Protein AF-0000000077860033 (afdb_homodimer)

Solvent-accessible surface area (backbone atoms only — not comparable to full-atom values): 51022 Å² total; per-residue (Å²): 108,69,67,55,47,51,71,69,49,59,72,36,73,62,68,67,74,73,58,79,69,73,60,78,76,57,51,68,68,57,46,53,52,24,40,52,47,18,34,73,69,53,20,65,61,52,67,26,78,45,65,67,68,66,52,51,89,67,77,62,84,74,38,56,36,45,43,45,37,40,56,62,24,42,74,81,34,80,80,60,52,65,68,54,55,43,50,42,49,54,49,40,53,51,45,48,55,51,49,74,58,40,64,85,57,65,52,70,57,52,47,44,31,50,37,50,40,32,38,44,48,66,52,24,69,46,66,35,51,51,73,52,30,44,60,51,29,50,54,45,49,57,31,43,58,72,64,39,69,68,69,78,44,63,61,86,77,58,81,78,46,76,74,46,43,49,52,40,43,37,51,40,42,30,51,35,28,28,50,50,34,14,62,76,65,71,43,87,76,86,70,62,62,75,62,58,61,41,48,62,52,44,69,74,35,86,83,48,48,73,67,53,52,50,50,43,49,49,43,51,50,52,50,51,46,53,54,47,68,70,33,57,73,55,31,48,67,53,64,93,72,51,70,70,58,53,51,49,46,63,76,44,40,82,71,70,74,64,58,90,80,55,63,64,62,48,53,49,44,48,47,49,38,51,49,41,57,56,20,45,76,61,33,86,85,37,62,68,48,50,52,48,42,46,51,43,24,50,51,46,49,55,55,55,70,66,49,50,66,78,59,54,70,62,49,54,49,62,56,54,54,51,48,44,52,27,47,47,50,42,30,73,75,40,66,78,46,65,64,55,58,53,49,35,50,51,26,47,69,66,23,88,44,83,30,30,64,40,27,49,44,28,51,48,50,52,51,48,35,50,51,47,51,50,50,52,48,49,52,48,49,49,50,50,45,46,50,51,49,53,52,49,62,66,60,59,68,73,69,78,77,66,84,72,80,73,74,82,80,83,91,81,83,79,84,79,80,76,82,79,77,86,84,75,80,76,71,75,80,79,77,83,71,84,73,80,85,79,83,76,84,83,85,136,108,68,66,56,47,52,70,70,53,57,69,36,73,63,67,66,74,72,58,77,66,76,58,77,78,57,50,69,68,57,46,53,52,23,38,54,47,19,32,72,70,52,22,65,61,52,67,25,77,46,66,67,68,65,54,48,90,68,78,61,82,74,38,56,38,45,44,48,36,40,54,62,23,44,75,80,35,80,82,60,53,65,67,55,54,42,50,41,50,52,48,40,53,52,45,48,54,51,52,72,59,39,64,84,58,66,52,70,59,52,48,44,30,50,37,50,40,31,36,45,50,65,51,24,69,47,66,36,52,52,75,50,30,44,60,51,29,51,55,46,49,55,30,42,60,72,64,40,69,68,68,78,44,62,59,85,76,59,82,78,45,76,74,46,45,49,52,40,41,37,50,40,42,29,51,38,28,28,52,48,35,13,62,74,64,71,42,86,75,88,74,62,62,77,61,57,61,41,47,63,54,44,68,74,34,87,83,48,48,73,66,53,51,51,51,43,50,50,42,51,50,53,50,52,46,53,54,48,67,68,34,56,71,56,30,48,67,53,65,95,71,52,69,71,59,52,51,48,48,62,78,45,41,83,72,70,75,63,54,92,80,54,62,64,61,48,52,50,44,47,48,49,39,54,50,40,56,55,20,44,75,62,33,87,84,36,61,68,49,50,52,49,40,46,52,44,25,49,52,45,50,55,54,55,71,68,49,50,65,79,58,54,69,63,50,52,50,62,55,54,52,49,48,44,53,27,49,48,50,40,29,72,72,40,66,77,46,66,63,56,58,53,49,34,51,52,25,47,69,65,26,87,43,82,30,30,64,41,27,49,44,28,51,49,50,52,53,49,36,50,51,47,51,50,50,50,48,50,51,48,49,49,51,48,48,45,51,49,47,55,53,47,61,66,57,58,73,73,67,81,82,70,87,78,81,86,82,87,80,78,85,68,82,76,81,81,77,79,78,78,76,84,82,75,77,76,72,74,77,80,78,83,73,85,73,80,85,79,82,75,84,82,83,138

Organism: Aspergillus terreus (NCBI:txid33178)

Nearest PDB structures (foldseek):
  6w2v-assembly1_A  TM=2.227E-01  e=4.916E+00  synthetic construct
  7mno-assembly1_A  TM=2.311E-01  e=6.739E+00  Homo sapiens
  3nmx-assembly2_B  TM=3.155E-01  e=2.046E+00  Homo sapiens
  3nmx-assembly3_C  TM=3.011E-01  e=2.800E+00  Homo sapiens
  6w2v-assembly1_A  TM=2.460E-01  e=4.481E+00  synthetic construct

Sequence (888 aa):
MHELQADIFREPDYVPVETPYVGGVLDPKLDSKLMQIFVGHFGPWVSIYFPSDVYNDTKQSQSLLHSTACLLASRYMPGVASPVVQAMYLQIRQELMHSLWGPLPLKFEVLQAIALLCLWPTHSVQNGPPMDSWLLSGIALDHALMSFDFLKNAPYERVVDNDMVSQLRLWNALCLARVQSSVAHARPFHIPQRYLDHCPRLLEHPAATFEDGKVVAEIQLYLITLRLQRNYQRMRVSDIEYEELERWKVDWAHLLNGEENSTIELNLWFCQILLHRTAMKFQFETERLGLEVIQLSRLIVSKVLQARLSTALGFIDHVYVILGYAALNLCDANTLDPLIEDIQMYLLRLSPNERHITYRYSCMIADFKQRCAESQLAFGDAQARKVDAEQMQLVQPLVNAMGEGCPPWSQIIPDFMAQSYPDGMFDGIAVADESPAVYRSATMMHELQADIFREPDYVPVETPYVGGVLDPKLDSKLMQIFVGHFGPWVSIYFPSDVYNDTKQSQSLLHSTACLLASRYMPGVASPVVQAMYLQIRQELMHSLWGPLPLKFEVLQAIALLCLWPTHSVQNGPPMDSWLLSGIALDHALMSFDFLKNAPYERVVDNDMVSQLRLWNALCLARVQSSVAHARPFHIPQRYLDHCPRLLEHPAATFEDGKVVAEIQLYLITLRLQRNYQRMRVSDIEYEELERWKVDWAHLLNGEENSTIELNLWFCQILLHRTAMKFQFETERLGLEVIQLSRLIVSKVLQARLSTALGFIDHVYVILGYAALNLCDANTLDPLIEDIQMYLLRLSPNERHITYRYSCMIADFKQRCAESQLAFGDAQARKVDAEQMQLVQPLVNAMGEGCPPWSQIIPDFMAQSYPDGMFDGIAVADESPAVYRSATM

Radius of gyration: 32.84 Å; Cα contacts (8 Å, |Δi|>4): 883; chains: 2; bounding box: 128×94×77 Å

Secondary structure (DSSP, 8-state):
-HHHHHHHS---------------SS-HHHHHHHHHHHHHHTGGGGT--SGGGTS-SS-----HHHHHHHHHHGGG-TTS-HHHHHHHHHHHHHHHHHHHTSSSSPPHHHHHHHHHHHHS---TT-SSPPP-HHHHHHHHHHHHHHH-GGGGS-GGGS---HHHHHHHHHHHHHHHHHHHHHHHHT------HHHHTTGGGGGGSTT--HHHHHHHHHHHHHHHHHHHHH-HHHHHH--S--HHHHHHHHHTHHHHSS-TT--HHHHHHHHHHHHHHHHHTT-S--HHHHHHHHHHHHHHHHHHHTS-HHHHTTS-THHHHHHHHHHHHHHHH-TT-HHHHHHHHHHHHH-SSTTSHHHHHHHHHHHHHHHHHHHHHHHHHHHHHHHHHHHHHHHGGGT-----------------------SGGGTT----------------/-HHHHHHHS-------------TTSS-HHHHHHHHHHHHHHTGGGGT--SGGGTS-SS--TT-HHHHHHHHHHGGG-TTS-HHHHHHHHHHHHHHHHHHHTSSSSPPHHHHHHHHHHHHS---TT-SS----HHHHHHHHHHHHHHH-GGGGS-GGGS---HHHHHHHHHHHHHHHHHHHHHHHHT------HHHHTTGGGGGGSTT--HHHHHHHHHHHHHHHHHHHHH-HHHHHH--S--HHHHHHHHHTHHHHSS-TT--HHHHHHHHHHHHHHHHHTT-S--HHHHHHHHHHHHHHHHHHHTS-HHHHTTS-THHHHHHHHHHHHHHHH-TT-HHHHHHHHHHHHH-SSTTSHHHHHHHHHHHHHHHHHHHHHHHHHHHHHHHHHHHHHHHGGGT-----------------------SGGGTT----------------

Structure (mmCIF, N/CA/C/O backbone):
data_AF-0000000077860033-model_v1
#
loop_
_entity.id
_entity.type
_entity.pdbx_description
1 polymer 'C6 zinc finger domain protein'
#
loop_
_atom_site.group_PDB
_atom_site.id
_atom_site.type_symbol
_atom_site.label_atom_id
_atom_site.label_alt_id
_atom_site.label_comp_id
_atom_site.label_asym_id
_atom_site.label_entity_id
_atom_site.label_seq_id
_atom_site.pdbx_PDB_ins_code
_atom_site.Cartn_x
_atom_site.Cartn_y
_atom_site.Cartn_z
_atom_site.occupancy
_atom_site.B_iso_or_equiv
_atom_site.auth_seq_id
_atom_site.auth_comp_id
_atom_site.auth_asym_id
_atom_site.auth_atom_id
_atom_site.pdbx_PDB_model_num
ATOM 1 N N . MET A 1 1 ? -12.164 -20.156 -7.949 1 76.88 1 MET A N 1
ATOM 2 C CA . MET A 1 1 ? -11.047 -20.703 -7.184 1 76.88 1 MET A CA 1
ATOM 3 C C . MET A 1 1 ? -11.062 -20.172 -5.754 1 76.88 1 MET A C 1
ATOM 5 O O . MET A 1 1 ? -10.867 -20.938 -4.805 1 76.88 1 MET A O 1
ATOM 9 N N . HIS A 1 2 ? -11.273 -18.922 -5.559 1 72.44 2 HIS A N 1
ATOM 10 C CA . HIS A 1 2 ? -11.297 -18.328 -4.223 1 72.44 2 HIS A CA 1
ATOM 11 C C . HIS A 1 2 ? -12.43 -18.922 -3.385 1 72.44 2 HIS A C 1
ATOM 13 O O . HIS A 1 2 ? -12.242 -19.203 -2.201 1 72.44 2 HIS A O 1
ATOM 19 N N . GLU A 1 3 ? -13.508 -19.016 -4.023 1 72.81 3 GLU A N 1
ATOM 20 C CA . GLU A 1 3 ? -14.648 -19.609 -3.332 1 72.81 3 GLU A CA 1
ATOM 21 C C . GLU A 1 3 ? -14.352 -21.047 -2.898 1 72.81 3 GLU A C 1
ATOM 23 O O . GLU A 1 3 ? -14.695 -21.438 -1.786 1 72.81 3 GLU A O 1
ATOM 28 N N . LEU A 1 4 ? -13.734 -21.781 -3.779 1 75.19 4 LEU A N 1
ATOM 29 C CA . LEU A 1 4 ? -13.375 -23.172 -3.475 1 75.19 4 LEU A CA 1
ATOM 30 C C . LEU A 1 4 ? -12.398 -23.234 -2.305 1 75.19 4 LEU A C 1
ATOM 32 O O . LEU A 1 4 ? -12.547 -24.078 -1.414 1 75.19 4 LEU A O 1
ATOM 36 N N . GLN A 1 5 ? -11.477 -22.391 -2.293 1 75.88 5 GLN A N 1
ATOM 37 C CA . GLN A 1 5 ? -10.484 -22.359 -1.228 1 75.88 5 GLN A CA 1
ATOM 38 C C . GLN A 1 5 ? -11.125 -22.031 0.117 1 75.88 5 GLN A C 1
ATOM 40 O O . GLN A 1 5 ? -10.773 -22.625 1.139 1 75.88 5 GLN A O 1
ATOM 45 N N . ALA A 1 6 ? -11.992 -21.109 0.07 1 71.88 6 ALA A N 1
ATOM 46 C CA . ALA A 1 6 ? -12.68 -20.703 1.296 1 71.88 6 ALA A CA 1
ATOM 47 C C . ALA A 1 6 ? -13.539 -21.828 1.848 1 71.88 6 ALA A C 1
ATOM 49 O O . ALA A 1 6 ? -13.633 -22.016 3.064 1 71.88 6 ALA A O 1
ATOM 50 N N . ASP A 1 7 ? -14.156 -22.609 0.986 1 74.12 7 ASP A N 1
ATOM 51 C CA . ASP A 1 7 ? -15.062 -23.688 1.373 1 74.12 7 ASP A CA 1
ATOM 52 C C . ASP A 1 7 ? -14.289 -24.859 1.97 1 74.12 7 ASP A C 1
ATOM 54 O O . ASP A 1 7 ? -14.742 -25.484 2.926 1 74.12 7 ASP A O 1
ATOM 58 N N . ILE A 1 8 ? -13.195 -25.094 1.417 1 75.19 8 ILE A N 1
ATOM 59 C CA . ILE A 1 8 ? -12.461 -26.297 1.772 1 75.19 8 ILE A CA 1
ATOM 60 C C . ILE A 1 8 ? -11.562 -26.031 2.979 1 75.19 8 ILE A C 1
ATOM 62 O O . ILE A 1 8 ? -11.461 -26.859 3.887 1 75.19 8 ILE A O 1
ATOM 66 N N . PHE A 1 9 ? -10.883 -24.922 2.904 1 70.75 9 PHE A N 1
ATOM 67 C CA . PHE A 1 9 ? -9.867 -24.688 3.922 1 70.75 9 PHE A CA 1
ATOM 68 C C . PHE A 1 9 ? -10.289 -23.578 4.863 1 70.75 9 PHE A C 1
ATOM 70 O O . PHE A 1 9 ? -10.398 -22.422 4.453 1 70.75 9 PHE A O 1
ATOM 77 N N . ARG A 1 10 ? -11.391 -23.859 5.637 1 58.31 10 ARG A N 1
ATOM 78 C CA . ARG A 1 10 ? -11.875 -22.828 6.559 1 58.31 10 ARG A CA 1
ATOM 79 C C . ARG A 1 10 ? -10.727 -21.984 7.09 1 58.31 10 ARG A C 1
ATOM 81 O O . ARG A 1 10 ? -9.609 -22.484 7.266 1 58.31 10 ARG A O 1
ATOM 88 N N . GLU A 1 11 ? -10.805 -20.75 6.906 1 56.06 11 GLU A N 1
ATOM 89 C CA . GLU A 1 11 ? -9.805 -19.859 7.48 1 56.06 11 GLU A CA 1
ATOM 90 C C . GLU A 1 11 ? -9.492 -20.25 8.922 1 56.06 11 GLU A C 1
ATOM 92 O O . GLU A 1 11 ? -10.398 -20.516 9.711 1 56.06 11 GLU A O 1
ATOM 97 N N . PRO A 1 12 ? -8.258 -20.812 9.094 1 50.41 12 PRO A N 1
ATOM 98 C CA . PRO A 1 12 ? -8.008 -21.125 10.5 1 50.41 12 PRO A CA 1
ATOM 99 C C . PRO A 1 12 ? -8.492 -20.031 11.445 1 50.41 12 PRO A C 1
ATOM 101 O O . PRO A 1 12 ? -8.555 -18.859 11.062 1 50.41 12 PRO A O 1
ATOM 104 N N . ASP A 1 13 ? -9.242 -20.469 12.414 1 47.28 13 ASP A N 1
ATOM 105 C CA . ASP A 1 13 ? -9.648 -19.562 13.484 1 47.28 13 ASP A CA 1
ATOM 106 C C . ASP A 1 13 ? -8.492 -18.641 13.898 1 47.28 13 ASP A C 1
ATOM 108 O O . ASP A 1 13 ? -7.438 -19.125 14.312 1 47.28 13 ASP A O 1
ATOM 112 N N . TYR A 1 14 ? -8.273 -17.734 13.086 1 48.03 14 TYR A N 1
ATOM 113 C CA . TYR A 1 14 ? -7.316 -16.75 13.578 1 48.03 14 TYR A CA 1
ATOM 114 C C . TYR A 1 14 ? -7.469 -16.531 15.078 1 48.03 14 TYR A C 1
ATOM 116 O O . TYR A 1 14 ? -8.539 -16.141 15.547 1 48.03 14 TYR A O 1
ATOM 124 N N . VAL A 1 15 ? -6.777 -17.359 15.828 1 45.28 15 VAL A N 1
ATOM 125 C CA . VAL A 1 15 ? -6.805 -17.016 17.25 1 45.28 15 VAL A CA 1
ATOM 126 C C . VAL A 1 15 ? -6.172 -15.648 17.469 1 45.28 15 VAL A C 1
ATOM 128 O O . VAL A 1 15 ? -4.977 -15.469 17.234 1 45.28 15 VAL A O 1
ATOM 131 N N . PRO A 1 16 ? -6.984 -14.742 17.484 1 45.94 16 PRO A N 1
ATOM 132 C CA . PRO A 1 16 ? -6.398 -13.43 17.797 1 45.94 16 PRO A CA 1
ATOM 133 C C . PRO A 1 16 ? -5.414 -13.484 18.953 1 45.94 16 PRO A C 1
ATOM 135 O O . PRO A 1 16 ? -5.664 -14.172 19.953 1 45.94 16 PRO A O 1
ATOM 138 N N . VAL A 1 17 ? -4.152 -13.484 18.656 1 41.75 17 VAL A N 1
ATOM 139 C CA . VAL A 1 17 ? -3.283 -13.336 19.812 1 41.75 17 VAL A CA 1
ATOM 140 C C . VAL A 1 17 ? -3.912 -12.359 20.812 1 41.75 17 VAL A C 1
ATOM 142 O O . VAL A 1 17 ? -4.227 -11.219 20.453 1 41.75 17 VAL A O 1
ATOM 145 N N . GLU A 1 18 ? -4.609 -12.914 21.703 1 40.88 18 GLU A N 1
ATOM 146 C CA . GLU A 1 18 ? -5.168 -12.07 22.75 1 40.88 18 GLU A CA 1
ATOM 147 C C . GLU A 1 18 ? -4.168 -11.016 23.203 1 40.88 18 GLU A C 1
ATOM 149 O O . GLU A 1 18 ? -3.066 -11.344 23.656 1 40.88 18 GLU A O 1
ATOM 154 N N . THR A 1 19 ? -3.977 -10.078 22.453 1 42.31 19 THR A N 1
ATOM 155 C CA . THR A 1 19 ? -3.217 -9.008 23.094 1 42.31 19 THR A CA 1
ATOM 156 C C . THR A 1 19 ? -3.65 -8.836 24.547 1 42.31 19 THR A C 1
ATOM 158 O O . THR A 1 19 ? -4.844 -8.898 24.859 1 42.31 19 THR A O 1
ATOM 161 N N . PRO A 1 20 ? -2.773 -9.109 25.359 1 39.78 20 PRO A N 1
ATOM 162 C CA . PRO A 1 20 ? -3.209 -8.797 26.719 1 39.78 20 PRO A CA 1
ATOM 163 C C . PRO A 1 20 ? -4.121 -7.578 26.781 1 39.78 20 PRO A C 1
ATOM 165 O O . PRO A 1 20 ? -3.783 -6.52 26.234 1 39.78 20 PRO A O 1
ATOM 168 N N . TYR A 1 21 ? -5.312 -7.816 26.609 1 40.66 21 TYR A N 1
ATOM 169 C CA . TYR A 1 21 ? -6.32 -6.801 26.906 1 40.66 21 TYR A CA 1
ATOM 170 C C . TYR A 1 21 ? -5.84 -5.855 28 1 40.66 21 TYR A C 1
ATOM 172 O O . TYR A 1 21 ? -5.562 -6.285 29.125 1 40.66 21 TYR A O 1
ATOM 180 N N . VAL A 1 22 ? -5.047 -5.043 27.719 1 41.53 22 VAL A N 1
ATOM 181 C CA . VAL A 1 22 ? -4.984 -4.062 28.797 1 41.53 22 VAL A CA 1
ATOM 182 C C . VAL A 1 22 ? -6.398 -3.633 29.188 1 41.53 22 VAL A C 1
ATOM 184 O O . VAL A 1 22 ? -7.074 -2.938 28.422 1 41.53 22 VAL A O 1
ATOM 187 N N . GLY A 1 23 ? -7.262 -4.461 29.328 1 47.16 23 GLY A N 1
ATOM 188 C CA . GLY A 1 23 ? -8.508 -4.039 29.938 1 47.16 23 GLY A CA 1
ATOM 189 C C . GLY A 1 23 ? -8.492 -2.59 30.391 1 47.16 23 GLY A C 1
ATOM 190 O O . GLY A 1 23 ? -7.676 -1.797 29.922 1 47.16 23 GLY A O 1
ATOM 191 N N . GLY A 1 24 ? -8.719 -2.232 31.781 1 54.5 24 GLY A N 1
ATOM 192 C CA . GLY A 1 24 ? -9.203 -1.242 32.719 1 54.5 24 GLY A CA 1
ATOM 193 C C . GLY A 1 24 ? -8.352 0.014 32.75 1 54.5 24 GLY A C 1
ATOM 194 O O . GLY A 1 24 ? -8.031 0.521 33.844 1 54.5 24 GLY A O 1
ATOM 195 N N . VAL A 1 25 ? -7.703 0.208 31.547 1 62.69 25 VAL A N 1
ATOM 196 C CA . VAL A 1 25 ? -6.852 1.385 31.688 1 62.69 25 VAL A CA 1
ATOM 197 C C . VAL A 1 25 ? -7.711 2.598 32.062 1 62.69 25 VAL A C 1
ATOM 199 O O . VAL A 1 25 ? -7.289 3.451 32.844 1 62.69 25 VAL A O 1
ATOM 202 N N . LEU A 1 26 ? -8.945 2.432 31.438 1 78.56 26 LEU A N 1
ATOM 203 C CA . LEU A 1 26 ? -9.758 3.621 31.672 1 78.56 26 LEU A CA 1
ATOM 204 C C . LEU A 1 26 ? -10.898 3.318 32.656 1 78.56 26 LEU A C 1
ATOM 206 O O . LEU A 1 26 ? -11.531 2.266 32.562 1 78.56 26 LEU A O 1
ATOM 210 N N . ASP A 1 27 ? -10.992 4.078 33.562 1 83.5 27 ASP A N 1
ATOM 211 C CA . ASP A 1 27 ? -12.188 4.059 34.375 1 83.5 27 ASP A CA 1
ATOM 212 C C . ASP A 1 27 ? -13.445 4.25 33.531 1 83.5 27 ASP A C 1
ATOM 214 O O . ASP A 1 27 ? -13.445 5.02 32.562 1 83.5 27 ASP A O 1
ATOM 218 N N . PRO A 1 28 ? -14.531 3.508 33.844 1 85.12 28 PRO A N 1
ATOM 219 C CA . PRO A 1 28 ? -15.75 3.58 33.031 1 85.12 28 PRO A CA 1
ATOM 220 C C . PRO A 1 28 ? -16.281 5.004 32.875 1 85.12 28 PRO A C 1
ATOM 222 O O . PRO A 1 28 ? -16.812 5.367 31.828 1 85.12 28 PRO A O 1
ATOM 225 N N . LYS A 1 29 ? -16.188 5.707 33.906 1 88.31 29 LYS A N 1
ATOM 226 C CA . LYS A 1 29 ? -16.656 7.086 33.844 1 88.31 29 LYS A CA 1
ATOM 227 C C . LYS A 1 29 ? -15.812 7.902 32.875 1 88.31 29 LYS A C 1
ATOM 229 O O . LYS A 1 29 ? -16.359 8.672 32.062 1 88.31 29 LYS A O 1
ATOM 234 N N . LEU A 1 30 ? -14.609 7.734 33 1 89.69 30 LEU A N 1
ATOM 235 C CA . LEU A 1 30 ? -13.703 8.422 32.062 1 89.69 30 LEU A CA 1
ATOM 236 C C . LEU A 1 30 ? -13.93 7.953 30.641 1 89.69 30 LEU A C 1
ATOM 238 O O . LEU A 1 30 ? -13.93 8.766 29.703 1 89.69 30 LEU A O 1
ATOM 242 N N . ASP A 1 31 ? -14.141 6.711 30.516 1 89.88 31 ASP A N 1
ATOM 243 C CA . ASP A 1 31 ? -14.406 6.129 29.188 1 89.88 31 ASP A CA 1
ATOM 244 C C . ASP A 1 31 ? -15.633 6.758 28.547 1 89.88 31 ASP A C 1
ATOM 246 O O . ASP A 1 31 ? -15.609 7.133 27.375 1 89.88 31 ASP A O 1
ATOM 250 N N . SER A 1 32 ? -16.656 6.895 29.281 1 91.19 32 SER A N 1
ATOM 251 C CA . SER A 1 32 ? -17.891 7.473 28.781 1 91.19 32 SER A CA 1
ATOM 252 C C . SER A 1 32 ? -17.703 8.938 28.391 1 91.19 32 SER A C 1
ATOM 254 O O . SER A 1 32 ? -18.25 9.391 27.391 1 91.19 32 SER A O 1
ATOM 256 N N . LYS A 1 33 ? -17 9.586 29.172 1 93.69 33 LYS A N 1
ATOM 257 C CA . LYS A 1 33 ? -16.734 10.992 28.891 1 93.69 33 LYS A CA 1
ATOM 258 C C . LYS A 1 33 ? -15.906 11.156 27.625 1 93.69 33 LYS A C 1
ATOM 260 O O . LYS A 1 33 ? -16.203 12.008 26.781 1 93.69 33 LYS A O 1
ATOM 265 N N . LEU A 1 34 ? -14.914 10.367 27.484 1 92.69 34 LEU A N 1
ATOM 266 C CA . LEU A 1 34 ? -14.062 10.414 26.312 1 92.69 34 LEU A CA 1
ATOM 267 C C . LEU A 1 34 ? -14.859 10.086 25.047 1 92.69 34 LEU A C 1
ATOM 269 O O . LEU A 1 34 ? -14.672 10.719 24.016 1 92.69 34 LEU A O 1
ATOM 273 N N . MET A 1 35 ? -15.734 9.18 25.203 1 93.19 35 MET A N 1
ATOM 274 C CA . MET A 1 35 ? -16.547 8.773 24.062 1 93.19 35 MET A CA 1
ATOM 275 C C . MET A 1 35 ? -17.469 9.906 23.609 1 93.19 35 MET A C 1
ATOM 277 O O . MET A 1 35 ? -17.672 10.109 22.406 1 93.19 35 MET A O 1
ATOM 281 N N . GLN A 1 36 ? -17.906 10.594 24.547 1 94.62 36 GLN A N 1
ATOM 282 C CA . GLN A 1 36 ? -18.766 11.734 24.219 1 94.62 36 GLN A CA 1
ATOM 283 C C . GLN A 1 36 ? -17.969 12.828 23.5 1 94.62 36 GLN A C 1
ATOM 285 O O . GLN A 1 36 ? -18.453 13.414 22.531 1 94.62 36 GLN A O 1
ATOM 290 N N . ILE A 1 37 ? -16.844 13.031 23.984 1 94 37 ILE A N 1
ATOM 291 C CA . ILE A 1 37 ? -15.969 14.016 23.344 1 94 37 ILE A CA 1
ATOM 292 C C . ILE A 1 37 ? -15.617 13.562 21.922 1 94 37 ILE A C 1
ATOM 294 O O . ILE A 1 37 ? -15.656 14.367 20.984 1 94 37 ILE A O 1
ATOM 298 N N . PHE A 1 38 ? -15.359 12.312 21.781 1 94.44 38 PHE A N 1
ATOM 299 C CA . PHE A 1 38 ? -14.984 11.75 20.484 1 94.44 38 PHE A CA 1
ATOM 300 C C . PHE A 1 38 ? -16.094 11.961 19.453 1 94.44 38 PHE A C 1
ATOM 302 O O . PHE A 1 38 ? -15.828 12.406 18.344 1 94.44 38 PHE A O 1
ATOM 309 N N . VAL A 1 39 ? -17.25 11.625 19.812 1 95.69 39 VAL A N 1
ATOM 310 C CA . VAL A 1 39 ? -18.391 11.695 18.891 1 95.69 39 VAL A CA 1
ATOM 311 C C . VAL A 1 39 ? -18.609 13.141 18.453 1 95.69 39 VAL A C 1
ATOM 313 O O . VAL A 1 39 ? -19 13.391 17.312 1 95.69 39 VAL A O 1
ATOM 316 N N . GLY A 1 40 ? -18.266 14.031 19.281 1 92.69 40 GLY A N 1
ATOM 317 C CA . GLY A 1 40 ? -18.484 15.438 18.984 1 92.69 40 GLY A CA 1
ATOM 318 C C . GLY A 1 40 ? -17.422 16.031 18.094 1 92.69 40 GLY A C 1
ATOM 319 O O . GLY A 1 40 ? -17.719 16.875 17.234 1 92.69 40 GLY A O 1
ATOM 320 N N . HIS A 1 41 ? -16.219 15.523 18.141 1 91.56 41 HIS A N 1
ATOM 321 C CA . HIS A 1 41 ? -15.117 16.234 17.5 1 91.56 41 HIS A CA 1
ATOM 322 C C . HIS A 1 41 ? -14.516 15.406 16.375 1 91.56 41 HIS A C 1
ATOM 324 O O . HIS A 1 41 ? -13.992 15.961 15.398 1 91.56 41 HIS A O 1
ATOM 330 N N . PHE A 1 42 ? -14.578 14.102 16.469 1 94.31 42 PHE A N 1
ATOM 331 C CA . PHE A 1 42 ? -13.836 13.266 15.539 1 94.31 42 PHE A CA 1
ATOM 332 C C . PHE A 1 42 ? -14.766 12.305 14.805 1 94.31 42 PHE A C 1
ATOM 334 O O . PHE A 1 42 ? -14.539 11.977 13.641 1 94.31 42 PHE A O 1
ATOM 341 N N . GLY A 1 43 ? -15.867 11.906 15.453 1 94.56 43 GLY A N 1
ATOM 342 C CA . GLY A 1 43 ? -16.781 10.883 14.969 1 94.56 43 GLY A CA 1
ATOM 343 C C . GLY A 1 43 ? -17.344 11.188 13.594 1 94.56 43 GLY A C 1
ATOM 344 O O . GLY A 1 43 ? -17.312 10.328 12.711 1 94.56 43 GLY A O 1
ATOM 345 N N . PRO A 1 44 ? -17.672 12.383 13.336 1 93.38 44 PRO A N 1
ATOM 346 C CA . PRO A 1 44 ? -18.312 12.711 12.062 1 93.38 44 PRO A CA 1
ATOM 347 C C . PRO A 1 44 ? -17.406 12.461 10.867 1 93.38 44 PRO A C 1
ATOM 349 O O . PRO A 1 44 ? -17.891 12.211 9.758 1 93.38 44 PRO A O 1
ATOM 352 N N . TRP A 1 45 ? -16.141 12.477 11.039 1 95.44 45 TRP A N 1
ATOM 353 C CA . TRP A 1 45 ? -15.188 12.258 9.961 1 95.44 45 TRP A CA 1
ATOM 354 C C . TRP A 1 45 ? -15.336 10.859 9.375 1 95.44 45 TRP A C 1
ATOM 356 O O . TRP A 1 45 ? -14.945 10.602 8.234 1 95.44 45 TRP A O 1
ATOM 366 N N . VAL A 1 46 ? -15.906 9.953 10.227 1 95.94 46 VAL A N 1
ATOM 367 C CA . VAL A 1 46 ? -16.031 8.57 9.789 1 95.94 46 VAL A CA 1
ATOM 368 C C . VAL A 1 46 ? -17.453 8.07 10.047 1 95.94 46 VAL A C 1
ATOM 370 O O . VAL A 1 46 ? -17.656 6.895 10.352 1 95.94 46 VAL A O 1
ATOM 373 N N . SER A 1 47 ? -18.438 8.922 10.117 1 94.75 47 SER A N 1
ATOM 374 C CA . SER A 1 47 ? -19.875 8.648 10.188 1 94.75 47 SER A CA 1
ATOM 375 C C . SER A 1 47 ? -20.25 8.008 11.523 1 94.75 47 SER A C 1
ATOM 377 O O . SER A 1 47 ? -21.016 7.055 11.562 1 94.75 47 SER A O 1
ATOM 379 N N . ILE A 1 48 ? -19.594 8.422 12.547 1 94.88 48 ILE A N 1
ATOM 380 C CA . ILE A 1 48 ? -19.969 8.031 13.906 1 94.88 48 ILE A CA 1
ATOM 381 C C . ILE A 1 48 ? -20.625 9.211 14.609 1 94.88 48 ILE A C 1
ATOM 383 O O . ILE A 1 48 ? -20 10.242 14.852 1 94.88 48 ILE A O 1
ATOM 387 N N . TYR A 1 49 ? -21.859 8.961 14.992 1 93.38 49 TYR A N 1
ATOM 388 C CA . TYR A 1 49 ? -22.594 10.094 15.523 1 93.38 49 TYR A CA 1
ATOM 389 C C . TYR A 1 49 ? -23.078 9.82 16.938 1 93.38 49 TYR A C 1
ATOM 391 O O . TYR A 1 49 ? -23.484 10.742 17.656 1 93.38 49 TYR A O 1
ATOM 399 N N . PHE A 1 50 ? -23.047 8.57 17.297 1 93.44 50 PHE A N 1
ATOM 400 C CA . PHE A 1 50 ? -23.438 8.188 18.641 1 93.44 50 PHE A CA 1
ATOM 401 C C . PHE A 1 50 ? -22.438 7.215 19.25 1 93.44 50 PHE A C 1
ATOM 403 O O . PHE A 1 50 ? -21.797 6.453 18.531 1 93.44 50 PHE A O 1
ATOM 410 N N . PRO A 1 51 ? -22.297 7.281 20.562 1 91.12 51 PRO A N 1
ATOM 411 C CA . PRO A 1 51 ? -21.391 6.324 21.219 1 91.12 51 PRO A CA 1
ATOM 412 C C . PRO A 1 51 ? -21.75 4.875 20.906 1 91.12 51 PRO A C 1
ATOM 414 O O . PRO A 1 51 ? -20.859 4.02 20.812 1 91.12 51 PRO A O 1
ATOM 417 N N . SER A 1 52 ? -22.938 4.602 20.625 1 88.62 52 SER A N 1
ATOM 418 C CA . SER A 1 52 ? -23.406 3.252 20.344 1 88.62 52 SER A CA 1
ATOM 419 C C . SER A 1 52 ? -22.875 2.738 19.016 1 88.62 52 SER A C 1
ATOM 421 O O . SER A 1 52 ? -22.828 1.529 18.766 1 88.62 52 SER A O 1
ATOM 423 N N . ASP A 1 53 ? -22.484 3.66 18.188 1 88.12 53 ASP A N 1
ATOM 424 C CA . ASP A 1 53 ? -21.938 3.271 16.891 1 88.12 53 ASP A CA 1
ATOM 425 C C . ASP A 1 53 ? -20.578 2.596 17.047 1 88.12 53 ASP A C 1
ATOM 427 O O . ASP A 1 53 ? -20.125 1.876 16.156 1 88.12 53 ASP A O 1
ATOM 431 N N . VAL A 1 54 ? -19.906 2.939 18.078 1 86.69 54 VAL A N 1
ATOM 432 C CA . VAL A 1 54 ? -18.562 2.414 18.328 1 86.69 54 VAL A CA 1
ATOM 433 C C . VAL A 1 54 ? -18.672 1.08 19.062 1 86.69 54 VAL A C 1
ATOM 435 O O . VAL A 1 54 ? -17.922 0.143 18.766 1 86.69 54 VAL A O 1
ATOM 438 N N . TYR A 1 55 ? -19.625 1.021 19.969 1 72.5 55 TYR A N 1
ATOM 439 C CA . TYR A 1 55 ? -19.766 -0.146 20.844 1 72.5 55 TYR A CA 1
ATOM 440 C C . TYR A 1 55 ? -20.453 -1.287 20.109 1 72.5 55 TYR A C 1
ATOM 442 O O . TYR A 1 55 ? -21.531 -1.1 19.547 1 72.5 55 TYR A O 1
ATOM 450 N N . ASN A 1 56 ? -20.031 -1.731 18.969 1 56.94 56 ASN A N 1
ATOM 451 C CA . ASN A 1 56 ? -20.766 -2.838 18.359 1 56.94 56 ASN A CA 1
ATOM 452 C C . ASN A 1 56 ? -21.281 -3.814 19.422 1 56.94 56 ASN A C 1
ATOM 454 O O . ASN A 1 56 ? -20.812 -3.805 20.562 1 56.94 56 ASN A O 1
ATOM 458 N N . ASP A 1 57 ? -22.5 -4.566 18.891 1 46.16 57 ASP A N 1
ATOM 459 C CA . ASP A 1 57 ? -23.234 -5.516 19.734 1 46.16 57 ASP A CA 1
ATOM 460 C C . ASP A 1 57 ? -22.266 -6.332 20.594 1 46.16 57 ASP A C 1
ATOM 462 O O . ASP A 1 57 ? -22.688 -6.957 21.578 1 46.16 57 ASP A O 1
ATOM 466 N N . THR A 1 58 ? -21.281 -6.867 19.906 1 42.72 58 THR A N 1
ATOM 467 C CA . THR A 1 58 ? -20.531 -7.77 20.781 1 42.72 58 THR A CA 1
ATOM 468 C C . THR A 1 58 ? -19.703 -6.98 21.797 1 42.72 58 THR A C 1
ATOM 470 O O . THR A 1 58 ? -19.062 -5.984 21.438 1 42.72 58 THR A O 1
ATOM 473 N N . LYS A 1 59 ? -20.219 -6.715 22.953 1 42.69 59 LYS A N 1
ATOM 474 C CA . LYS A 1 59 ? -19.625 -6.254 24.203 1 42.69 59 LYS A CA 1
ATOM 475 C C . LYS A 1 59 ? -18.109 -6.129 24.078 1 42.69 59 LYS A C 1
ATOM 477 O O . LYS A 1 59 ? -17.406 -6.086 25.078 1 42.69 59 LYS A O 1
ATOM 482 N N . GLN A 1 60 ? -17.484 -6.355 23.031 1 46.97 60 GLN A N 1
ATOM 483 C CA . GLN A 1 60 ? -16.031 -6.398 23.156 1 46.97 60 GLN A CA 1
ATOM 484 C C . GLN A 1 60 ? -15.445 -4.992 23.156 1 46.97 60 GLN A C 1
ATOM 486 O O . GLN A 1 60 ? -15.281 -4.383 22.094 1 46.97 60 GLN A O 1
ATOM 491 N N . SER A 1 61 ? -15.742 -4.137 24.188 1 48.5 61 SER A N 1
ATOM 492 C CA . SER A 1 61 ? -15.172 -2.893 24.688 1 48.5 61 SER A CA 1
ATOM 493 C C . SER A 1 61 ? -13.758 -2.674 24.172 1 48.5 61 SER A C 1
ATOM 495 O O . SER A 1 61 ? -13.195 -1.586 24.328 1 48.5 61 SER A O 1
ATOM 497 N N . GLN A 1 62 ? -13.211 -3.535 23.453 1 61.84 62 GLN A N 1
ATOM 498 C CA . GLN A 1 62 ? -11.789 -3.316 23.234 1 61.84 62 GLN A CA 1
ATOM 499 C C . GLN A 1 62 ? -11.422 -3.447 21.766 1 61.84 62 GLN A C 1
ATOM 501 O O . GLN A 1 62 ? -10.43 -4.098 21.422 1 61.84 62 GLN A O 1
ATOM 506 N N . SER A 1 63 ? -12.25 -2.674 21.031 1 82.44 63 SER A N 1
ATOM 507 C CA . SER A 1 63 ? -11.914 -2.693 19.609 1 82.44 63 SER A CA 1
ATOM 508 C C . SER A 1 63 ? -10.906 -1.609 19.266 1 82.44 63 SER A C 1
ATOM 510 O O . SER A 1 63 ? -10.664 -0.7 20.062 1 82.44 63 SER A O 1
ATOM 512 N N . LEU A 1 64 ? -10.219 -1.777 18.234 1 89.88 64 LEU A N 1
ATOM 513 C CA . LEU A 1 64 ? -9.273 -0.781 17.75 1 89.88 64 LEU A CA 1
ATOM 514 C C . LEU A 1 64 ? -9.938 0.586 17.625 1 89.88 64 LEU A C 1
ATOM 516 O O . LEU A 1 64 ? -9.352 1.604 17.984 1 89.88 64 LEU A O 1
ATOM 520 N N . LEU A 1 65 ? -11.188 0.6 17.219 1 93.19 65 LEU A N 1
ATOM 521 C CA . LEU A 1 65 ? -11.914 1.852 17.047 1 93.19 65 LEU A CA 1
ATOM 522 C C . LEU A 1 65 ? -12.164 2.52 18.406 1 93.19 65 LEU A C 1
ATOM 524 O O . LEU A 1 65 ? -12 3.734 18.531 1 93.19 65 LEU A O 1
ATOM 528 N N . HIS A 1 66 ? -12.531 1.73 19.359 1 91.31 66 HIS A N 1
ATOM 529 C CA . HIS A 1 66 ? -12.773 2.262 20.703 1 91.31 66 HIS A CA 1
ATOM 530 C C . HIS A 1 66 ? -11.508 2.871 21.281 1 91.31 66 HIS A C 1
ATOM 532 O O . HIS A 1 66 ? -11.531 3.988 21.812 1 91.31 66 HIS A O 1
ATOM 538 N N . SER A 1 67 ? -10.414 2.133 21.219 1 89.75 67 SER A N 1
ATOM 539 C CA . SER A 1 67 ? -9.148 2.625 21.75 1 89.75 67 SER A CA 1
ATOM 540 C C . SER A 1 67 ? -8.711 3.895 21.031 1 89.75 67 SER A C 1
ATOM 542 O O . SER A 1 67 ? -8.195 4.824 21.656 1 89.75 67 SER A O 1
ATOM 544 N N . THR A 1 68 ? -8.891 3.918 19.734 1 92.5 68 THR A N 1
ATOM 545 C CA . THR A 1 68 ? -8.539 5.09 18.938 1 92.5 68 THR A CA 1
ATOM 546 C C . THR A 1 68 ? -9.391 6.293 19.344 1 92.5 68 THR A C 1
ATOM 548 O O . THR A 1 68 ? -8.875 7.402 19.5 1 92.5 68 THR A O 1
ATOM 551 N N . ALA A 1 69 ? -10.656 6.008 19.531 1 93.38 69 ALA A N 1
ATOM 552 C CA . ALA A 1 69 ? -11.57 7.066 19.938 1 93.38 69 ALA A CA 1
ATOM 553 C C . ALA A 1 69 ? -11.141 7.684 21.266 1 93.38 69 ALA A C 1
ATOM 555 O O . ALA A 1 69 ? -11.07 8.906 21.406 1 93.38 69 ALA A O 1
ATOM 556 N N . CYS A 1 70 ? -10.797 6.855 22.172 1 91 70 CYS A N 1
ATOM 557 C CA . CYS A 1 70 ? -10.414 7.328 23.5 1 91 70 CYS A CA 1
ATOM 558 C C . CYS A 1 70 ? -9.094 8.094 23.438 1 91 70 CYS A C 1
ATOM 560 O O . CYS A 1 70 ? -8.945 9.125 24.094 1 91 70 CYS A O 1
ATOM 562 N N . LEU A 1 71 ? -8.203 7.641 22.703 1 89.69 71 LEU A N 1
ATOM 563 C CA . LEU A 1 71 ? -6.91 8.312 22.578 1 89.69 71 LEU A CA 1
ATOM 564 C C . LEU A 1 71 ? -7.082 9.711 22 1 89.69 71 LEU A C 1
ATOM 566 O O . LEU A 1 71 ? -6.539 10.68 22.531 1 89.69 71 LEU A O 1
ATOM 570 N N . LEU A 1 72 ? -7.824 9.852 20.953 1 90.56 72 LEU A N 1
ATOM 571 C CA . LEU A 1 72 ? -8.016 11.148 20.297 1 90.56 72 LEU A CA 1
ATOM 572 C C . LEU A 1 72 ? -8.758 12.109 21.219 1 90.56 72 LEU A C 1
ATOM 574 O O . LEU A 1 72 ? -8.414 13.289 21.297 1 90.56 72 LEU A O 1
ATOM 578 N N . ALA A 1 73 ? -9.734 11.539 21.875 1 91.06 73 ALA A N 1
ATOM 579 C CA . ALA A 1 73 ? -10.523 12.367 22.781 1 91.06 73 ALA A CA 1
ATOM 580 C C . ALA A 1 73 ? -9.688 12.859 23.953 1 91.06 73 ALA A C 1
ATOM 582 O O . ALA A 1 73 ? -9.961 13.922 24.516 1 91.06 73 ALA A O 1
ATOM 583 N N . SER A 1 74 ? -8.695 12.141 24.328 1 87.81 74 SER A N 1
ATOM 584 C CA . SER A 1 74 ? -7.859 12.5 25.469 1 87.81 74 SER A CA 1
ATOM 585 C C . SER A 1 74 ? -7.152 13.836 25.234 1 87.81 74 SER A C 1
ATOM 587 O O . SER A 1 74 ? -6.727 14.484 26.203 1 87.81 74 SER A O 1
ATOM 589 N N . ARG A 1 75 ? -7.09 14.258 24.047 1 83.62 75 ARG A N 1
ATOM 590 C CA . ARG A 1 75 ? -6.484 15.547 23.734 1 83.62 75 ARG A CA 1
ATOM 591 C C . ARG A 1 75 ? -7.258 16.688 24.375 1 83.62 75 ARG A C 1
ATOM 593 O O . ARG A 1 75 ? -6.699 17.766 24.625 1 83.62 75 ARG A O 1
ATOM 600 N N . TYR A 1 76 ? -8.508 16.469 24.625 1 86.12 76 TYR A N 1
ATOM 601 C CA . TYR A 1 76 ? -9.367 17.5 25.172 1 86.12 76 TYR A CA 1
ATOM 602 C C . TYR A 1 76 ? -9.453 17.406 26.688 1 86.12 76 TYR A C 1
ATOM 604 O O . TYR A 1 76 ? -10.141 18.188 27.328 1 86.12 76 TYR A O 1
ATOM 612 N N . MET A 1 77 ? -8.734 16.406 27.172 1 83.75 77 MET A N 1
ATOM 613 C CA . MET A 1 77 ? -8.789 16.203 28.609 1 83.75 77 MET A CA 1
ATOM 614 C C . MET A 1 77 ? -7.383 16.188 29.219 1 83.75 77 MET A C 1
ATOM 616 O O . MET A 1 77 ? -6.812 15.117 29.453 1 83.75 77 MET A O 1
ATOM 620 N N . PRO A 1 78 ? -6.941 17.25 29.547 1 77.25 78 PRO A N 1
ATOM 621 C CA . PRO A 1 78 ? -5.586 17.344 30.094 1 77.25 78 PRO A CA 1
ATOM 622 C C . PRO A 1 78 ? -5.43 16.562 31.406 1 77.25 78 PRO A C 1
ATOM 624 O O . PRO A 1 78 ? -4.309 16.234 31.812 1 77.25 78 PRO A O 1
ATOM 627 N N . GLY A 1 79 ? -6.406 16.188 32 1 77.19 79 GLY A N 1
ATOM 628 C CA . GLY A 1 79 ? -6.359 15.484 33.281 1 77.19 79 GLY A CA 1
ATOM 629 C C . GLY A 1 79 ? -6.027 14.008 33.125 1 77.19 79 GLY A C 1
ATOM 630 O O . GLY A 1 79 ? -5.719 13.336 34.094 1 77.19 79 GLY A O 1
ATOM 631 N N . VAL A 1 80 ? -6.039 13.547 31.922 1 83 80 VAL A N 1
ATOM 632 C CA . VAL A 1 80 ? -5.68 12.148 31.719 1 83 80 VAL A CA 1
ATOM 633 C C . VAL A 1 80 ? -4.168 11.977 31.875 1 83 80 VAL A C 1
ATOM 635 O O . VAL A 1 80 ? -3.389 12.68 31.219 1 83 80 VAL A O 1
ATOM 638 N N . ALA A 1 81 ? -3.771 11.07 32.75 1 81.5 81 ALA A N 1
ATOM 639 C CA . ALA A 1 81 ? -2.361 10.859 33.062 1 81.5 81 ALA A CA 1
ATOM 640 C C . ALA A 1 81 ? -1.588 10.391 31.828 1 81.5 81 ALA A C 1
ATOM 642 O O . ALA A 1 81 ? -2.098 9.602 31.016 1 81.5 81 ALA A O 1
ATOM 643 N N . SER A 1 82 ? -0.442 10.789 31.719 1 79.38 82 SER A N 1
ATOM 644 C CA . SER A 1 82 ? 0.422 10.492 30.578 1 79.38 82 SER A CA 1
ATOM 645 C C . SER A 1 82 ? 0.631 8.992 30.422 1 79.38 82 SER A C 1
ATOM 647 O O . SER A 1 82 ? 0.591 8.461 29.312 1 79.38 82 SER A O 1
ATOM 649 N N . PRO A 1 83 ? 0.775 8.336 31.5 1 79.88 83 PRO A N 1
ATOM 650 C CA . PRO A 1 83 ? 0.968 6.891 31.359 1 79.88 83 PRO A CA 1
ATOM 651 C C . PRO A 1 83 ? -0.257 6.191 30.766 1 79.88 83 PRO A C 1
ATOM 653 O O . PRO A 1 83 ? -0.122 5.18 30.078 1 79.88 83 PRO A O 1
ATOM 656 N N . VAL A 1 84 ? -1.354 6.742 31.109 1 82.75 84 VAL A N 1
ATOM 657 C CA . VAL A 1 84 ? -2.59 6.168 30.594 1 82.75 84 VAL A CA 1
ATOM 658 C C . VAL A 1 84 ? -2.666 6.383 29.078 1 82.75 84 VAL A C 1
ATOM 660 O O . VAL A 1 84 ? -3.014 5.465 28.344 1 82.75 84 VAL A O 1
ATOM 663 N N . VAL A 1 85 ? -2.314 7.5 28.656 1 82.94 85 VAL A N 1
ATOM 664 C CA . VAL A 1 85 ? -2.316 7.824 27.234 1 82.94 85 VAL A CA 1
ATOM 665 C C . VAL A 1 85 ? -1.312 6.941 26.5 1 82.94 85 VAL A C 1
ATOM 667 O O . VAL A 1 85 ? -1.605 6.426 25.422 1 82.94 85 VAL A O 1
ATOM 670 N N . GLN A 1 86 ? -0.25 6.738 27.094 1 80 86 GLN A N 1
ATOM 671 C CA . GLN A 1 86 ? 0.782 5.891 26.5 1 80 86 GLN A CA 1
ATOM 672 C C . GLN A 1 86 ? 0.302 4.445 26.375 1 80 86 GLN A C 1
ATOM 674 O O . GLN A 1 86 ? 0.573 3.777 25.375 1 80 86 GLN A O 1
ATOM 679 N N . ALA A 1 87 ? -0.304 4.066 27.391 1 81.44 87 ALA A N 1
ATOM 680 C CA . ALA A 1 87 ? -0.831 2.703 27.375 1 81.44 87 ALA A CA 1
ATOM 681 C C . ALA A 1 87 ? -1.87 2.529 26.266 1 81.44 87 ALA A C 1
ATOM 683 O O . ALA A 1 87 ? -1.913 1.488 25.609 1 81.44 87 ALA A O 1
ATOM 684 N N . MET A 1 88 ? -2.686 3.506 26.109 1 83.56 88 MET A N 1
ATOM 685 C CA . MET A 1 88 ? -3.682 3.469 25.031 1 83.56 88 MET A CA 1
ATOM 686 C C . MET A 1 88 ? -3.012 3.389 23.672 1 83.56 88 MET A C 1
ATOM 688 O O . MET A 1 88 ? -3.436 2.611 22.812 1 83.56 88 MET A O 1
ATOM 692 N N . TYR A 1 89 ? -2.027 4.086 23.531 1 82.75 89 TYR A N 1
ATOM 693 C CA . TYR A 1 89 ? -1.309 4.109 22.266 1 82.75 89 TYR A CA 1
ATOM 694 C C . TYR A 1 89 ? -0.682 2.754 21.953 1 82.75 89 TYR A C 1
ATOM 696 O O . TYR A 1 89 ? -0.763 2.262 20.828 1 82.75 89 TYR A O 1
ATOM 704 N N . LEU A 1 90 ? -0.07 2.225 22.922 1 79.94 90 LEU A N 1
ATOM 705 C CA . LEU A 1 90 ? 0.569 0.924 22.75 1 79.94 90 LEU A CA 1
ATOM 706 C C . LEU A 1 90 ? -0.461 -0.147 22.406 1 79.94 90 LEU A C 1
ATOM 708 O O . LEU A 1 90 ? -0.196 -1.032 21.594 1 79.94 90 LEU A O 1
ATOM 712 N N . GLN A 1 91 ? -1.524 0.008 23 1 83.19 91 GLN A N 1
ATOM 713 C CA . GLN A 1 91 ? -2.609 -0.921 22.703 1 83.19 91 GLN A CA 1
ATOM 714 C C . GLN A 1 91 ? -3.078 -0.776 21.25 1 83.19 91 GLN A C 1
ATOM 716 O O . GLN A 1 91 ? -3.35 -1.772 20.578 1 83.19 91 GLN A O 1
ATOM 721 N N . ILE A 1 92 ? -3.205 0.384 20.844 1 86.94 92 ILE A N 1
ATOM 722 C CA . ILE A 1 92 ? -3.617 0.655 19.469 1 86.94 92 ILE A CA 1
ATOM 723 C C . ILE A 1 92 ? -2.602 0.057 18.5 1 86.94 92 ILE A C 1
ATOM 725 O O . ILE A 1 92 ? -2.977 -0.583 17.516 1 86.94 92 ILE A O 1
ATOM 729 N N . ARG A 1 93 ? -1.4 0.251 18.797 1 82.12 93 ARG A N 1
ATOM 730 C CA . ARG A 1 93 ? -0.344 -0.282 17.938 1 82.12 93 ARG A CA 1
ATOM 731 C C . ARG A 1 93 ? -0.432 -1.801 17.844 1 82.12 93 ARG A C 1
ATOM 733 O O . ARG A 1 93 ? -0.316 -2.367 16.75 1 82.12 93 ARG A O 1
ATOM 740 N N . GLN A 1 94 ? -0.638 -2.348 18.906 1 79.5 94 GLN A N 1
ATOM 741 C CA . GLN A 1 94 ? -0.73 -3.803 18.938 1 79.5 94 GLN A CA 1
ATOM 742 C C . GLN A 1 94 ? -1.957 -4.301 18.188 1 79.5 94 GLN A C 1
ATOM 744 O O . GLN A 1 94 ? -1.868 -5.254 17.406 1 79.5 94 GLN A O 1
ATOM 749 N N . GLU A 1 95 ? -3.035 -3.668 18.453 1 83.69 95 GLU A N 1
ATOM 750 C CA . GLU A 1 95 ? -4.27 -4.062 17.781 1 83.69 95 GLU A CA 1
ATOM 751 C C . GLU A 1 95 ? -4.172 -3.857 16.266 1 83.69 95 GLU A C 1
ATOM 753 O O . GLU A 1 95 ? -4.715 -4.648 15.492 1 83.69 95 GLU A O 1
ATOM 758 N N . LEU A 1 96 ? -3.619 -2.84 15.961 1 85.88 96 LEU A N 1
ATOM 759 C CA . LEU A 1 96 ? -3.436 -2.549 14.547 1 85.88 96 LEU A CA 1
ATOM 760 C C . LEU A 1 96 ? -2.588 -3.623 13.875 1 85.88 96 LEU A C 1
ATOM 762 O O . LEU A 1 96 ? -2.926 -4.098 12.789 1 85.88 96 LEU A O 1
ATOM 766 N N . MET A 1 97 ? -1.573 -3.996 14.523 1 77.31 97 MET A N 1
ATOM 767 C CA . MET A 1 97 ? -0.702 -5.043 14 1 77.31 97 MET A CA 1
ATOM 768 C C . MET A 1 97 ? -1.469 -6.352 13.828 1 77.31 97 MET A C 1
ATOM 770 O O . MET A 1 97 ? -1.35 -7.008 12.789 1 77.31 97 MET A O 1
ATOM 774 N N . HIS A 1 98 ? -2.227 -6.559 14.719 1 76 98 HIS A N 1
ATOM 775 C CA . HIS A 1 98 ? -3.008 -7.789 14.664 1 76 98 HIS A CA 1
ATOM 776 C C . HIS A 1 98 ? -4.039 -7.746 13.547 1 76 98 HIS A C 1
ATOM 778 O O . HIS A 1 98 ? -4.277 -8.758 12.875 1 76 98 HIS A O 1
ATOM 784 N N . SER A 1 99 ? -4.605 -6.648 13.422 1 81.75 99 SER A N 1
ATOM 785 C CA . SER A 1 99 ? -5.637 -6.504 12.398 1 81.75 99 SER A CA 1
ATOM 786 C C . SER A 1 99 ? -5.043 -6.586 11 1 81.75 99 SER A C 1
ATOM 788 O O . SER A 1 99 ? -5.648 -7.164 10.094 1 81.75 99 SER A O 1
ATOM 790 N N . LEU A 1 100 ? -3.971 -6.035 10.828 1 77.12 100 LEU A N 1
ATOM 791 C CA . LEU A 1 100 ? -3.346 -5.98 9.508 1 77.12 100 LEU A CA 1
ATOM 792 C C . LEU A 1 100 ? -2.91 -7.367 9.055 1 77.12 100 LEU A C 1
ATOM 794 O O . LEU A 1 100 ? -2.805 -7.629 7.852 1 77.12 100 LEU A O 1
ATOM 798 N N . TRP A 1 101 ? -2.699 -8.242 9.961 1 72.19 101 TRP A N 1
ATOM 799 C CA . TRP A 1 101 ? -2.232 -9.586 9.625 1 72.19 101 TRP A CA 1
ATOM 800 C C . TRP A 1 101 ? -3.369 -10.594 9.734 1 72.19 101 TRP A C 1
ATOM 802 O O . TRP A 1 101 ? -3.139 -11.805 9.672 1 72.19 101 TRP A O 1
ATOM 812 N N . GLY A 1 102 ? -4.492 -10.047 9.922 1 72.06 102 GLY A N 1
ATOM 813 C CA . GLY A 1 102 ? -5.676 -10.891 9.977 1 72.06 102 GLY A CA 1
ATOM 814 C C . GLY A 1 102 ? -6.293 -11.141 8.617 1 72.06 102 GLY A C 1
ATOM 815 O O . GLY A 1 102 ? -5.629 -10.969 7.586 1 72.06 102 GLY A O 1
ATOM 816 N N . PRO A 1 103 ? -7.43 -11.672 8.633 1 74.19 103 PRO A N 1
ATOM 817 C CA . PRO A 1 103 ? -8.125 -11.961 7.375 1 74.19 103 PRO A CA 1
ATOM 818 C C . PRO A 1 103 ? -8.414 -10.703 6.559 1 74.19 103 PRO A C 1
ATOM 820 O O . PRO A 1 103 ? -8.656 -9.633 7.129 1 74.19 103 PRO A O 1
ATOM 823 N N . LEU A 1 104 ? -8.406 -10.953 5.266 1 81.06 104 LEU A N 1
ATOM 824 C CA . LEU A 1 104 ? -8.703 -9.844 4.363 1 81.06 104 LEU A CA 1
ATOM 825 C C . LEU A 1 104 ? -10.133 -9.945 3.836 1 81.06 104 LEU A C 1
ATOM 827 O O . LEU A 1 104 ? -10.648 -11.047 3.639 1 81.06 104 LEU A O 1
ATOM 831 N N . PRO A 1 105 ? -10.852 -8.758 3.654 1 86.5 105 PRO A N 1
ATOM 832 C CA . PRO A 1 105 ? -10.391 -7.395 3.896 1 86.5 105 PRO A CA 1
ATOM 833 C C . PRO A 1 105 ? -10.617 -6.941 5.336 1 86.5 105 PRO A C 1
ATOM 835 O O . PRO A 1 105 ? -11.375 -7.574 6.074 1 86.5 105 PRO A O 1
ATOM 838 N N . LEU A 1 106 ? -9.969 -5.82 5.73 1 89.62 106 LEU A N 1
ATOM 839 C CA . LEU A 1 106 ? -10.195 -5.246 7.055 1 89.62 106 LEU A CA 1
ATOM 840 C C . LEU A 1 106 ? -11.656 -4.859 7.234 1 89.62 106 LEU A C 1
ATOM 842 O O . LEU A 1 106 ? -12.312 -4.41 6.289 1 89.62 106 LEU A O 1
ATOM 846 N N . LYS A 1 107 ? -12.078 -5.059 8.422 1 90.81 107 LYS A N 1
ATOM 847 C CA . LYS A 1 107 ? -13.445 -4.66 8.75 1 90.81 107 LYS A CA 1
ATOM 848 C C . LYS A 1 107 ? -13.625 -3.148 8.641 1 90.81 107 LYS A C 1
ATOM 850 O O . LYS A 1 107 ? -12.656 -2.396 8.789 1 90.81 107 LYS A O 1
ATOM 855 N N . PHE A 1 108 ? -14.859 -2.762 8.5 1 93.94 108 PHE A N 1
ATOM 856 C CA . PHE A 1 108 ? -15.203 -1.354 8.328 1 93.94 108 PH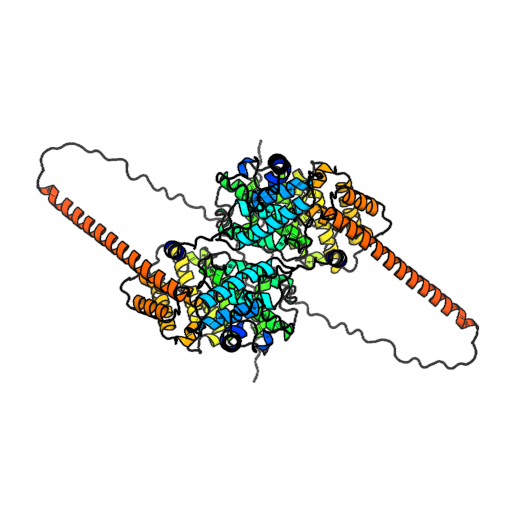E A CA 1
ATOM 857 C C . PHE A 1 108 ? -14.75 -0.534 9.523 1 93.94 108 PHE A C 1
ATOM 859 O O . PHE A 1 108 ? -14.172 0.542 9.367 1 93.94 108 PHE A O 1
ATOM 866 N N . GLU A 1 109 ? -14.891 -1.03 10.711 1 93.94 109 GLU A N 1
ATOM 867 C CA . GLU A 1 109 ? -14.555 -0.312 11.938 1 93.94 109 GLU A CA 1
ATOM 868 C C . GLU A 1 109 ? -13.047 -0.122 12.07 1 93.94 109 GLU A C 1
ATOM 870 O O . GLU A 1 109 ? -12.586 0.88 12.617 1 93.94 109 GLU A O 1
ATOM 875 N N . VAL A 1 110 ? -12.336 -1.077 11.594 1 94.31 110 VAL A N 1
ATOM 876 C CA . VAL A 1 110 ? -10.883 -0.973 11.617 1 94.31 110 VAL A CA 1
ATOM 877 C C . VAL A 1 110 ? -10.422 0.119 10.656 1 94.31 110 VAL A C 1
ATOM 879 O O . VAL A 1 110 ? -9.539 0.917 10.984 1 94.31 110 VAL A O 1
ATOM 882 N N . LEU A 1 111 ? -11.062 0.159 9.508 1 96.44 111 LEU A N 1
ATOM 883 C CA . LEU A 1 111 ? -10.734 1.196 8.531 1 96.44 111 LEU A CA 1
ATOM 884 C C . LEU A 1 111 ? -11.062 2.58 9.078 1 96.44 111 LEU A C 1
ATOM 886 O O . LEU A 1 111 ? -10.328 3.539 8.836 1 96.44 111 LEU A O 1
ATOM 890 N N . GLN A 1 112 ? -12.125 2.65 9.797 1 96.56 112 GLN A N 1
ATOM 891 C CA . GLN A 1 112 ? -12.477 3.904 10.453 1 96.56 112 GLN A CA 1
ATOM 892 C C . GLN A 1 112 ? -11.375 4.344 11.414 1 96.56 112 GLN A C 1
ATOM 894 O O . GLN A 1 112 ? -10.961 5.504 11.406 1 96.56 112 GLN A O 1
ATOM 899 N N . ALA A 1 113 ? -10.938 3.438 12.195 1 95.31 113 ALA A N 1
ATOM 900 C CA . ALA A 1 113 ? -9.883 3.732 13.164 1 95.31 113 ALA A CA 1
ATOM 901 C C . ALA A 1 113 ? -8.609 4.195 12.461 1 95.31 113 ALA A C 1
ATOM 903 O O . ALA A 1 113 ? -7.988 5.176 12.875 1 95.31 113 ALA A O 1
ATOM 904 N N . ILE A 1 114 ? -8.266 3.531 11.391 1 95.38 114 ILE A N 1
ATOM 905 C CA . ILE A 1 114 ? -7.043 3.865 10.664 1 95.38 114 ILE A CA 1
ATOM 906 C C . ILE A 1 114 ? -7.164 5.262 10.062 1 95.38 114 ILE A C 1
ATOM 908 O O . ILE A 1 114 ? -6.223 6.055 10.117 1 95.38 114 ILE A O 1
ATOM 912 N N . ALA A 1 115 ? -8.273 5.539 9.492 1 97.19 115 ALA A N 1
ATOM 913 C CA . ALA A 1 115 ? -8.492 6.859 8.906 1 97.19 115 ALA A CA 1
ATOM 914 C C . ALA A 1 115 ? -8.266 7.957 9.945 1 97.19 115 ALA A C 1
ATOM 916 O O . ALA A 1 115 ? -7.586 8.953 9.672 1 97.19 115 ALA A O 1
ATOM 917 N N . LEU A 1 116 ? -8.805 7.742 11.086 1 96.06 116 LEU A N 1
ATOM 918 C CA . LEU A 1 116 ? -8.672 8.719 12.164 1 96.06 116 LEU A CA 1
ATOM 919 C C . LEU A 1 116 ? -7.219 8.852 12.602 1 96.06 116 LEU A C 1
ATOM 921 O O . LEU A 1 116 ? -6.719 9.961 12.797 1 96.06 116 LEU A O 1
ATOM 925 N N . LEU A 1 117 ? -6.559 7.785 12.711 1 93.19 117 LEU A N 1
ATOM 926 C CA . LEU A 1 117 ? -5.156 7.797 13.125 1 93.19 117 LEU A CA 1
ATOM 927 C C . LEU A 1 117 ? -4.289 8.484 12.078 1 93.19 117 LEU A C 1
ATOM 929 O O . LEU A 1 117 ? -3.262 9.078 12.414 1 93.19 117 LEU A O 1
ATOM 933 N N . CYS A 1 118 ? -4.719 8.383 10.844 1 94.06 118 CYS A N 1
ATOM 934 C CA . CYS A 1 118 ? -3.959 9.023 9.773 1 94.06 118 CYS A CA 1
ATOM 935 C C . CYS A 1 118 ? -4.18 10.531 9.773 1 94.06 118 CYS A C 1
ATOM 937 O O . CYS A 1 118 ? -3.266 11.297 9.461 1 94.06 118 CYS A O 1
ATOM 939 N N . LEU A 1 119 ? -5.348 10.906 10.086 1 94.5 119 LEU A N 1
ATOM 940 C CA . LEU A 1 119 ? -5.668 12.328 10.109 1 94.5 119 LEU A CA 1
ATOM 941 C C . LEU A 1 119 ? -5.086 13 11.352 1 94.5 119 LEU A C 1
ATOM 943 O O . LEU A 1 119 ? -4.719 14.172 11.312 1 94.5 119 LEU A O 1
ATOM 947 N N . TRP A 1 120 ? -5.094 12.211 12.367 1 91.19 120 TRP A N 1
ATOM 948 C CA . TRP A 1 120 ? -4.5 12.664 13.625 1 91.19 120 TRP A CA 1
ATOM 949 C C . TRP A 1 120 ? -3.398 11.719 14.078 1 91.19 120 TRP A C 1
ATOM 951 O O . TRP A 1 120 ? -3.551 11.016 15.086 1 91.19 120 TRP A O 1
ATOM 961 N N . PRO A 1 121 ? -2.312 11.727 13.125 1 79.06 121 PRO A N 1
ATOM 962 C CA . PRO A 1 121 ? -1.246 10.789 13.477 1 79.06 121 PRO A CA 1
ATOM 963 C C . PRO A 1 121 ? -0.615 11.102 14.836 1 79.06 121 PRO A C 1
ATOM 965 O O . PRO A 1 121 ? -0.547 12.273 15.234 1 79.06 121 PRO A O 1
ATOM 968 N N . THR A 1 122 ? -1.039 10.344 15.852 1 56.88 122 THR A N 1
ATOM 969 C CA . THR A 1 122 ? -0.683 10.562 17.25 1 56.88 122 THR A CA 1
ATOM 970 C C . THR A 1 122 ? 0.832 10.531 17.438 1 56.88 122 THR A C 1
ATOM 972 O O . THR A 1 122 ? 1.444 9.461 17.438 1 56.88 122 THR A O 1
ATOM 975 N N . HIS A 1 123 ? 1.603 11.43 16.781 1 52.06 123 HIS A N 1
ATOM 976 C CA . HIS A 1 123 ? 3.035 11.516 17.031 1 52.06 123 HIS A CA 1
ATOM 977 C C . HIS A 1 123 ? 3.33 11.508 18.531 1 52.06 123 HIS A C 1
ATOM 979 O O . HIS A 1 123 ? 4.488 11.398 18.938 1 52.06 123 HIS A O 1
ATOM 985 N N . SER A 1 124 ? 2.332 12.086 19.141 1 44.66 124 SER A N 1
ATOM 986 C CA . SER A 1 124 ? 2.631 12.578 20.484 1 44.66 124 SER A CA 1
ATOM 987 C C . SER A 1 124 ? 3.475 11.578 21.266 1 44.66 124 SER A C 1
ATOM 989 O O . SER A 1 124 ? 4.191 11.961 22.203 1 44.66 124 SER A O 1
ATOM 991 N N . VAL A 1 125 ? 2.883 10.352 21.391 1 41.19 125 VAL A N 1
ATOM 992 C CA . VAL A 1 125 ? 3.262 9.523 22.531 1 41.19 125 VAL A CA 1
ATOM 993 C C . VAL A 1 125 ? 4.578 8.805 22.234 1 41.19 125 VAL A C 1
ATOM 995 O O . VAL A 1 125 ? 5.062 8.031 23.062 1 41.19 125 VAL A O 1
ATOM 998 N N . GLN A 1 126 ? 5.148 8.961 21.047 1 45.06 126 GLN A N 1
ATOM 999 C CA . GLN A 1 126 ? 5.832 7.734 20.656 1 45.06 126 GLN A CA 1
ATOM 1000 C C . GLN A 1 126 ? 7.32 7.801 21 1 45.06 126 GLN A C 1
ATOM 1002 O O . GLN A 1 126 ? 8.023 8.711 20.562 1 45.06 126 GLN A O 1
ATOM 1007 N N . ASN A 1 127 ? 7.625 7.484 22.141 1 46.06 127 ASN A N 1
ATOM 1008 C CA . ASN A 1 127 ? 9 7.027 22.344 1 46.06 127 ASN A CA 1
ATOM 1009 C C . ASN A 1 127 ? 9.43 6.066 21.234 1 46.06 127 ASN A C 1
ATOM 1011 O O . ASN A 1 127 ? 10.578 5.613 21.203 1 46.06 127 ASN A O 1
ATOM 1015 N N . GLY A 1 128 ? 8.367 5.887 20.219 1 51.94 128 GLY A N 1
ATOM 1016 C CA . GLY A 1 128 ? 8.656 4.973 19.125 1 51.94 128 GLY A CA 1
ATOM 1017 C C . GLY A 1 128 ? 8.312 5.543 17.766 1 51.94 128 GLY A C 1
ATOM 1018 O O . GLY A 1 128 ? 7.844 6.676 17.672 1 51.94 128 GLY A O 1
ATOM 1019 N N . PRO A 1 129 ? 8.898 4.871 16.859 1 56.81 129 PRO A N 1
ATOM 1020 C CA . PRO A 1 129 ? 8.586 5.398 15.523 1 56.81 129 PRO A CA 1
ATOM 1021 C C . PRO A 1 129 ? 7.09 5.582 15.297 1 56.81 129 PRO A C 1
ATOM 1023 O O . PRO A 1 129 ? 6.301 4.688 15.602 1 56.81 129 PRO A O 1
ATOM 1026 N N . PRO A 1 130 ? 6.676 6.766 15.086 1 61.88 130 PRO A N 1
ATOM 1027 C CA . PRO A 1 130 ? 5.254 7.031 14.859 1 61.88 130 PRO A CA 1
ATOM 1028 C C . PRO A 1 130 ? 4.668 6.18 13.734 1 61.88 130 PRO A C 1
ATOM 1030 O O . PRO A 1 130 ? 5.41 5.676 12.883 1 61.88 130 PRO A O 1
ATOM 1033 N N . MET A 1 131 ? 3.381 5.863 13.953 1 75.88 131 MET A N 1
ATOM 1034 C CA . MET A 1 131 ? 2.668 5.238 12.844 1 75.88 131 MET A CA 1
ATOM 1035 C C . MET A 1 131 ? 2.645 6.152 11.625 1 75.88 131 MET A C 1
ATOM 1037 O O . MET A 1 131 ? 2.174 7.289 11.711 1 75.88 131 MET A O 1
ATOM 1041 N N . ASP A 1 132 ? 3.207 5.762 10.641 1 82.94 132 ASP A N 1
ATOM 1042 C CA . ASP A 1 132 ? 3.326 6.57 9.438 1 82.94 132 ASP A CA 1
ATOM 1043 C C . ASP A 1 132 ? 1.993 6.656 8.695 1 82.94 132 ASP A C 1
ATOM 1045 O O . ASP A 1 132 ? 1.5 5.656 8.172 1 82.94 132 ASP A O 1
ATOM 1049 N N . SER A 1 133 ? 1.479 7.832 8.656 1 89.12 133 SER A N 1
ATOM 1050 C CA . SER A 1 133 ? 0.165 8.047 8.055 1 89.12 133 SER A CA 1
ATOM 1051 C C . SER A 1 133 ? 0.173 7.699 6.57 1 89.12 133 SER A C 1
ATOM 1053 O O . SER A 1 133 ? -0.837 7.246 6.027 1 89.12 133 SER A O 1
ATOM 1055 N N . TRP A 1 134 ? 1.28 7.934 5.949 1 90.62 134 TRP A N 1
ATOM 1056 C CA . TRP A 1 134 ? 1.383 7.641 4.527 1 90.62 134 TRP A CA 1
ATOM 1057 C C . TRP A 1 134 ? 1.265 6.141 4.27 1 90.62 134 TRP A C 1
ATOM 1059 O O . TRP A 1 134 ? 0.497 5.711 3.406 1 90.62 134 TRP A O 1
ATOM 1069 N N . LEU A 1 135 ? 1.964 5.391 5.016 1 88.19 135 LEU A N 1
ATOM 1070 C CA . LEU A 1 135 ? 1.926 3.938 4.863 1 88.19 135 LEU A CA 1
ATOM 1071 C C . LEU A 1 135 ? 0.564 3.385 5.27 1 88.19 135 LEU A C 1
ATOM 1073 O O . LEU A 1 135 ? -0.026 2.582 4.539 1 88.19 135 LEU A O 1
ATOM 1077 N N . LEU A 1 136 ? 0.087 3.824 6.379 1 90.75 136 LEU A N 1
ATOM 1078 C CA . LEU A 1 136 ? -1.167 3.311 6.918 1 90.75 136 LEU A CA 1
ATOM 1079 C C . LEU A 1 136 ? -2.33 3.623 5.984 1 90.75 136 LEU A C 1
ATOM 1081 O O . LEU A 1 136 ? -3.199 2.777 5.766 1 90.75 136 LEU A O 1
ATOM 1085 N N . SER A 1 137 ? -2.359 4.832 5.531 1 94.5 137 SER A N 1
ATOM 1086 C CA . SER A 1 137 ? -3.439 5.191 4.621 1 94.5 137 SER A CA 1
ATOM 1087 C C . SER A 1 137 ? -3.363 4.383 3.328 1 94.5 137 SER A C 1
ATOM 1089 O O . SER A 1 137 ? -4.395 4 2.768 1 94.5 137 SER A O 1
ATOM 1091 N N . GLY A 1 138 ? -2.158 4.164 2.863 1 92.56 138 GLY A N 1
ATOM 1092 C CA . GLY A 1 138 ? -2.008 3.311 1.694 1 92.56 138 GLY A CA 1
ATOM 1093 C C . GLY A 1 138 ? -2.574 1.917 1.896 1 92.56 138 GLY A C 1
ATOM 1094 O O . GLY A 1 138 ? -3.301 1.406 1.041 1 92.56 138 GLY A O 1
ATOM 1095 N N . ILE A 1 139 ? -2.252 1.312 3.002 1 91.31 139 ILE A N 1
ATOM 1096 C CA . ILE A 1 139 ? -2.746 -0.02 3.336 1 91.31 139 ILE A CA 1
ATOM 1097 C C . ILE A 1 139 ? -4.27 0.004 3.434 1 91.31 139 ILE A C 1
ATOM 1099 O O . ILE A 1 139 ? -4.945 -0.874 2.891 1 91.31 139 ILE A O 1
ATOM 1103 N N . ALA A 1 140 ? -4.746 0.987 4.094 1 94.94 140 ALA A N 1
ATOM 1104 C CA . ALA A 1 140 ? -6.188 1.095 4.285 1 94.94 140 ALA A CA 1
ATOM 1105 C C . ALA A 1 140 ? -6.91 1.265 2.949 1 94.94 140 ALA A C 1
ATOM 1107 O O . ALA A 1 140 ? -7.984 0.699 2.74 1 94.94 140 ALA A O 1
ATOM 1108 N N . LEU A 1 141 ? -6.359 2.037 2.09 1 95.56 141 LEU A N 1
ATOM 1109 C CA . LEU A 1 141 ? -6.961 2.246 0.777 1 95.56 141 LEU A CA 1
ATOM 1110 C C . LEU A 1 141 ? -7.027 0.936 -0.002 1 95.56 141 LEU A C 1
ATOM 1112 O O . LEU A 1 141 ? -8.031 0.65 -0.657 1 95.56 141 LEU A O 1
ATOM 1116 N N . ASP A 1 142 ? -5.996 0.141 0.093 1 91.31 142 ASP A N 1
ATOM 1117 C CA . ASP A 1 142 ? -6 -1.164 -0.56 1 91.31 142 ASP A CA 1
ATOM 1118 C C . ASP A 1 142 ? -7.133 -2.041 -0.029 1 91.31 142 ASP A C 1
ATOM 1120 O O . ASP A 1 142 ? -7.809 -2.727 -0.799 1 91.31 142 ASP A O 1
ATOM 1124 N N . HIS A 1 143 ? -7.336 -2.018 1.241 1 92.88 143 HIS A N 1
ATOM 1125 C CA . HIS A 1 143 ? -8.414 -2.795 1.841 1 92.88 143 HIS A CA 1
ATOM 1126 C C . HIS A 1 143 ? -9.781 -2.248 1.432 1 92.88 143 HIS A C 1
ATOM 1128 O O . HIS A 1 143 ? -10.719 -3.018 1.212 1 92.88 143 HIS A O 1
ATOM 1134 N N . ALA A 1 144 ? -9.859 -0.95 1.369 1 95.12 144 ALA A N 1
ATOM 1135 C CA . ALA A 1 144 ? -11.109 -0.335 0.941 1 95.12 144 ALA A CA 1
ATOM 1136 C C . ALA A 1 144 ? -11.461 -0.734 -0.49 1 95.12 144 ALA A C 1
ATOM 1138 O O . ALA A 1 144 ? -12.625 -0.981 -0.808 1 95.12 144 ALA A O 1
ATOM 1139 N N . LEU A 1 145 ? -10.523 -0.829 -1.299 1 91.94 145 LEU A N 1
ATOM 1140 C CA . LEU A 1 145 ? -10.727 -1.224 -2.689 1 91.94 145 LEU A CA 1
ATOM 1141 C C . LEU A 1 145 ? -11.305 -2.633 -2.777 1 91.94 145 LEU A C 1
ATOM 1143 O O . LEU A 1 145 ? -12.07 -2.938 -3.693 1 91.94 145 LEU A O 1
ATOM 1147 N N . MET A 1 146 ? -10.953 -3.445 -1.817 1 88.88 146 MET A N 1
ATOM 1148 C CA . MET A 1 146 ? -11.453 -4.82 -1.781 1 88.88 146 MET A CA 1
ATOM 1149 C C . MET A 1 146 ? -12.859 -4.871 -1.192 1 88.88 146 MET A C 1
ATOM 1151 O O . MET A 1 146 ? -13.688 -5.68 -1.623 1 88.88 146 MET A O 1
ATOM 1155 N N . SER A 1 147 ? -13.125 -3.957 -0.306 1 91 147 SER A N 1
ATOM 1156 C CA . SER A 1 147 ? -14.312 -4.094 0.533 1 91 147 SER A CA 1
ATOM 1157 C C . SER A 1 147 ? -15.477 -3.277 -0.02 1 91 147 SER A C 1
ATOM 1159 O O . SER A 1 147 ? -16.641 -3.67 0.115 1 91 147 SER A O 1
ATOM 1161 N N . PHE A 1 148 ? -15.164 -2.162 -0.636 1 93.81 148 PHE A N 1
ATOM 1162 C CA . PHE A 1 148 ? -16.234 -1.257 -1.045 1 93.81 148 PHE A CA 1
ATOM 1163 C C . PHE A 1 148 ? -16.703 -1.579 -2.457 1 93.81 148 PHE A C 1
ATOM 1165 O O . PHE A 1 148 ? -16 -1.311 -3.432 1 93.81 148 PHE A O 1
ATOM 1172 N N . ASP A 1 149 ? -17.859 -1.995 -2.607 1 89.44 149 ASP A N 1
ATOM 1173 C CA . ASP A 1 149 ? -18.391 -2.494 -3.871 1 89.44 149 ASP A CA 1
ATOM 1174 C C . ASP A 1 149 ? -18.469 -1.379 -4.91 1 89.44 149 ASP A C 1
ATOM 1176 O O . ASP A 1 149 ? -18.281 -1.621 -6.105 1 89.44 149 ASP A O 1
ATOM 1180 N N . PHE A 1 150 ? -18.703 -0.186 -4.477 1 91.12 150 PHE A N 1
ATOM 1181 C CA . PHE A 1 150 ? -18.891 0.899 -5.43 1 91.12 150 PHE A CA 1
ATOM 1182 C C . PHE A 1 150 ? -17.594 1.197 -6.176 1 91.12 150 PHE A C 1
ATOM 1184 O O . PHE A 1 150 ? -17.625 1.765 -7.27 1 91.12 150 PHE A O 1
ATOM 1191 N N . LEU A 1 151 ? -16.516 0.88 -5.637 1 90.88 151 LEU A N 1
ATOM 1192 C CA . LEU A 1 151 ? -15.219 1.164 -6.258 1 90.88 151 LEU A CA 1
ATOM 1193 C C . LEU A 1 151 ? -14.945 0.204 -7.41 1 90.88 151 LEU A C 1
ATOM 1195 O O . LEU A 1 151 ? -14.047 0.438 -8.219 1 90.88 151 LEU A O 1
ATOM 1199 N N . LYS A 1 152 ? -15.641 -0.89 -7.438 1 84 152 LYS A N 1
ATOM 1200 C CA . LYS A 1 152 ? -15.469 -1.881 -8.5 1 84 152 LYS A CA 1
ATOM 1201 C C . LYS A 1 152 ? -16.156 -1.438 -9.781 1 84 152 LYS A C 1
ATOM 1203 O O . LYS A 1 152 ? -15.938 -2.02 -10.844 1 84 152 LYS A O 1
ATOM 1208 N N . ASN A 1 153 ? -16.906 -0.349 -9.594 1 81.88 153 ASN A N 1
ATOM 1209 C CA . ASN A 1 153 ? -17.688 0.153 -10.719 1 81.88 153 ASN A CA 1
ATOM 1210 C C . ASN A 1 153 ? -17.312 1.591 -11.062 1 81.88 153 ASN A C 1
ATOM 1212 O O . ASN A 1 153 ? -16.641 2.27 -10.281 1 81.88 153 ASN A O 1
ATOM 1216 N N . ALA A 1 154 ? -17.797 1.892 -12.227 1 79.69 154 ALA A N 1
ATOM 1217 C CA . ALA A 1 154 ? -17.609 3.297 -12.586 1 79.69 154 ALA A CA 1
ATOM 1218 C C . ALA A 1 154 ? -18.484 4.199 -11.719 1 79.69 154 ALA A C 1
ATOM 1220 O O . ALA A 1 154 ? -19.594 3.814 -11.336 1 79.69 154 ALA A O 1
ATOM 1221 N N . PRO A 1 155 ? -18.016 5.355 -11.43 1 79.62 155 PRO A N 1
ATOM 1222 C CA . PRO A 1 155 ? -18.734 6.242 -10.508 1 79.62 155 PRO A CA 1
ATOM 1223 C C . PRO A 1 155 ? -20.156 6.547 -10.977 1 79.62 155 PRO A C 1
ATOM 1225 O O . PRO A 1 155 ? -21.062 6.715 -10.148 1 79.62 155 PRO A O 1
ATOM 1228 N N . TYR A 1 156 ? -20.406 6.578 -12.156 1 74.19 156 TYR A N 1
ATOM 1229 C CA . TYR A 1 156 ? -21.703 7.02 -12.633 1 74.19 156 TYR A CA 1
ATOM 1230 C C . TYR A 1 156 ? -22.703 5.859 -12.68 1 74.19 156 TYR A C 1
ATOM 1232 O O . TYR A 1 156 ? -23.891 6.066 -12.867 1 74.19 156 TYR A O 1
ATOM 1240 N N . GLU A 1 157 ? -22.344 4.742 -12.336 1 70.62 157 GLU A N 1
ATOM 1241 C CA . GLU A 1 157 ? -23.172 3.553 -12.562 1 70.62 157 GLU A CA 1
ATOM 1242 C C . GLU A 1 157 ? -24.141 3.33 -11.414 1 70.62 157 GLU A C 1
ATOM 1244 O O . GLU A 1 157 ? -25.203 2.738 -11.609 1 70.62 157 GLU A O 1
ATOM 1249 N N . ARG A 1 158 ? -23.812 3.832 -10.188 1 75.94 158 ARG A N 1
ATOM 1250 C CA . ARG A 1 158 ? -24.641 3.5 -9.023 1 75.94 158 ARG A CA 1
ATOM 1251 C C . ARG A 1 158 ? -25.125 4.762 -8.32 1 75.94 158 ARG A C 1
ATOM 1253 O O . ARG A 1 158 ? -24.375 5.73 -8.18 1 75.94 158 ARG A O 1
ATOM 1260 N N . VAL A 1 159 ? -26.328 4.633 -7.977 1 84.12 159 VAL A N 1
ATOM 1261 C CA . VAL A 1 159 ? -26.875 5.699 -7.141 1 84.12 159 VAL A CA 1
ATOM 1262 C C . VAL A 1 159 ? -26.328 5.566 -5.723 1 84.12 159 VAL A C 1
ATOM 1264 O O . VAL A 1 159 ? -26.203 4.457 -5.199 1 84.12 159 VAL A O 1
ATOM 1267 N N . VAL A 1 160 ? -26.062 6.715 -5.168 1 88.94 160 VAL A N 1
ATOM 1268 C CA . VAL A 1 160 ? -25.516 6.711 -3.816 1 88.94 160 VAL A CA 1
ATOM 1269 C C . VAL A 1 160 ? -26.625 6.48 -2.799 1 88.94 160 VAL A C 1
ATOM 1271 O O . VAL A 1 160 ? -27.5 7.336 -2.619 1 88.94 160 VAL A O 1
ATOM 1274 N N . ASP A 1 161 ? -26.578 5.359 -2.201 1 86.75 161 ASP A N 1
ATOM 1275 C CA . ASP A 1 161 ? -27.562 5.059 -1.163 1 86.75 161 ASP A CA 1
ATOM 1276 C C . ASP A 1 161 ? -26.984 5.332 0.226 1 86.75 161 ASP A C 1
ATOM 1278 O O . ASP A 1 161 ? -25.859 5.824 0.357 1 86.75 161 ASP A O 1
ATOM 1282 N N . ASN A 1 162 ? -27.797 5.062 1.192 1 83.69 162 ASN A N 1
ATOM 1283 C CA . ASN A 1 162 ? -27.438 5.395 2.566 1 83.69 162 ASN A CA 1
ATOM 1284 C C . ASN A 1 162 ? -26.234 4.582 3.039 1 83.69 162 ASN A C 1
ATOM 1286 O O . ASN A 1 162 ? -25.375 5.094 3.758 1 83.69 162 ASN A O 1
ATOM 1290 N N . ASP A 1 163 ? -26.203 3.414 2.656 1 83.12 163 ASP A N 1
ATOM 1291 C CA . ASP A 1 163 ? -25.078 2.568 3.062 1 83.12 163 ASP A CA 1
ATOM 1292 C C . ASP A 1 163 ? -23.781 3.025 2.41 1 83.12 163 ASP A C 1
ATOM 1294 O O . ASP A 1 163 ? -22.719 3.002 3.041 1 83.12 163 ASP A O 1
ATOM 1298 N N . MET A 1 164 ? -23.938 3.545 1.274 1 91.38 164 MET A N 1
ATOM 1299 C CA . MET A 1 164 ? -22.766 3.986 0.511 1 91.38 164 MET A CA 1
ATOM 1300 C C . MET A 1 164 ? -22.219 5.293 1.073 1 91.38 164 MET A C 1
ATOM 1302 O O . MET A 1 164 ? -21.016 5.57 0.942 1 91.38 164 MET A O 1
ATOM 1306 N N . VAL A 1 165 ? -23.078 6.008 1.699 1 94.44 165 VAL A N 1
ATOM 1307 C CA . VAL A 1 165 ? -22.672 7.32 2.193 1 94.44 165 VAL A CA 1
ATOM 1308 C C . VAL A 1 165 ? -21.547 7.168 3.207 1 94.44 165 VAL A C 1
ATOM 1310 O O . VAL A 1 165 ? -20.516 7.852 3.113 1 94.44 165 VAL A O 1
ATOM 1313 N N . SER A 1 166 ? -21.703 6.301 4.145 1 95.19 166 SER A N 1
ATOM 1314 C CA . SER A 1 166 ? -20.688 6.078 5.168 1 95.19 166 SER A CA 1
ATOM 1315 C C . SER A 1 166 ? -19.375 5.578 4.551 1 95.19 166 SER A C 1
ATOM 1317 O O . SER A 1 166 ? -18.297 5.969 4.977 1 95.19 166 SER A O 1
ATOM 1319 N N . GLN A 1 167 ? -19.516 4.773 3.545 1 96.5 167 GLN A N 1
ATOM 1320 C CA . GLN A 1 167 ? -18.328 4.246 2.869 1 96.5 167 GLN A CA 1
ATOM 1321 C C . GLN A 1 167 ? -17.625 5.336 2.072 1 96.5 167 GLN A C 1
ATOM 1323 O O . GLN A 1 167 ? -16.391 5.41 2.08 1 96.5 167 GLN A O 1
ATOM 1328 N N . LEU A 1 168 ? -18.406 6.137 1.468 1 97.62 168 LEU A N 1
ATOM 1329 C CA . LEU A 1 168 ? -17.828 7.23 0.687 1 97.62 168 LEU A CA 1
ATOM 1330 C C . LEU A 1 168 ? -17.125 8.234 1.592 1 97.62 168 LEU A C 1
ATOM 1332 O O . LEU A 1 168 ? -16.047 8.734 1.25 1 97.62 168 LEU A O 1
ATOM 1336 N N . ARG A 1 169 ? -17.734 8.531 2.672 1 97.62 169 ARG A N 1
ATOM 1337 C CA . ARG A 1 169 ? -17.125 9.438 3.635 1 97.62 169 ARG A CA 1
ATOM 1338 C C . ARG A 1 169 ? -15.789 8.883 4.137 1 97.62 169 ARG A C 1
ATOM 1340 O O . ARG A 1 169 ? -14.797 9.617 4.219 1 97.62 169 ARG A O 1
ATOM 1347 N N . LEU A 1 170 ? -15.82 7.652 4.434 1 97.94 170 LEU A N 1
ATOM 1348 C CA . LEU A 1 170 ? -14.594 7.004 4.879 1 97.94 170 LEU A CA 1
ATOM 1349 C C . LEU A 1 170 ? -13.547 6.992 3.766 1 97.94 170 LEU A C 1
ATOM 1351 O O . LEU A 1 170 ? -12.375 7.262 4.012 1 97.94 170 LEU A O 1
ATOM 1355 N N . TRP A 1 171 ? -13.945 6.691 2.559 1 98.25 171 TRP A N 1
ATOM 1356 C CA . TRP A 1 171 ? -13.062 6.723 1.399 1 98.25 171 TRP A CA 1
ATOM 1357 C C . TRP A 1 171 ? -12.422 8.102 1.242 1 98.25 171 TRP A C 1
ATOM 1359 O O . TRP A 1 171 ? -11.211 8.211 1.043 1 98.25 171 TRP A O 1
ATOM 1369 N N . ASN A 1 172 ? -13.195 9.102 1.376 1 98.5 172 ASN A N 1
ATOM 1370 C CA . ASN A 1 172 ? -12.695 10.469 1.248 1 98.5 172 ASN A CA 1
ATOM 1371 C C . ASN A 1 172 ? -11.695 10.805 2.352 1 98.5 172 ASN A C 1
ATOM 1373 O O . ASN A 1 172 ? -10.695 11.477 2.102 1 98.5 172 ASN A O 1
ATOM 1377 N N . ALA A 1 173 ? -12.031 10.391 3.518 1 98.44 173 ALA A N 1
ATOM 1378 C CA . ALA A 1 173 ? -11.117 10.633 4.629 1 98.44 173 ALA A CA 1
ATOM 1379 C C . ALA A 1 173 ? -9.758 9.969 4.379 1 98.44 173 ALA A C 1
ATOM 1381 O O . ALA A 1 173 ? -8.711 10.57 4.645 1 98.44 173 ALA A O 1
ATOM 1382 N N . LEU A 1 174 ? -9.781 8.805 3.893 1 98.12 174 LEU A N 1
ATOM 1383 C CA . LEU A 1 174 ? -8.555 8.078 3.6 1 98.12 174 LEU A CA 1
ATOM 1384 C C . LEU A 1 174 ? -7.789 8.734 2.455 1 98.12 174 LEU A C 1
ATOM 1386 O O . LEU A 1 174 ? -6.562 8.867 2.514 1 98.12 174 LEU A O 1
ATOM 1390 N N . CYS A 1 175 ? -8.516 9.109 1.461 1 98.31 175 CYS A N 1
ATOM 1391 C CA . CYS A 1 175 ? -7.879 9.797 0.343 1 98.31 175 CYS A CA 1
ATOM 1392 C C . CYS A 1 175 ? -7.23 11.094 0.799 1 98.31 175 CYS A C 1
ATOM 1394 O O . CYS A 1 175 ? -6.113 11.414 0.39 1 98.31 175 CYS A O 1
ATOM 1396 N N . LEU A 1 176 ? -7.934 11.766 1.601 1 98.19 176 LEU A N 1
ATOM 1397 C CA . LEU A 1 176 ? -7.395 13.023 2.121 1 98.19 176 LEU A CA 1
ATOM 1398 C C . LEU A 1 176 ? -6.121 12.773 2.92 1 98.19 176 LEU A C 1
ATOM 1400 O O . LEU A 1 176 ? -5.113 13.461 2.717 1 98.19 176 LEU A O 1
ATOM 1404 N N . ALA A 1 177 ? -6.195 11.836 3.809 1 96.75 177 ALA A N 1
ATOM 1405 C CA . ALA A 1 177 ? -5.027 11.492 4.617 1 96.75 177 ALA A CA 1
ATOM 1406 C C . ALA A 1 177 ? -3.842 11.117 3.732 1 96.75 177 ALA A C 1
ATOM 1408 O O . ALA A 1 177 ? -2.705 11.516 4.008 1 96.75 177 ALA A O 1
ATOM 1409 N N . ARG A 1 178 ? -4.145 10.406 2.723 1 96.06 178 ARG A N 1
ATOM 1410 C CA . ARG A 1 178 ? -3.096 9.945 1.819 1 96.06 178 ARG A CA 1
ATOM 1411 C C . ARG A 1 178 ? -2.441 11.109 1.095 1 96.06 178 ARG A C 1
ATOM 1413 O O . ARG A 1 178 ? -1.214 11.211 1.042 1 96.06 178 ARG A O 1
ATOM 1420 N N . VAL A 1 179 ? -3.193 11.945 0.567 1 97.06 179 VAL A N 1
ATOM 1421 C CA . VAL A 1 179 ? -2.65 13.031 -0.236 1 97.06 179 VAL A CA 1
ATOM 1422 C C . VAL A 1 179 ? -1.938 14.031 0.668 1 97.06 179 VAL A C 1
ATOM 1424 O O . VAL A 1 179 ? -0.874 14.555 0.316 1 97.06 179 VAL A O 1
ATOM 1427 N N . GLN A 1 180 ? -2.488 14.273 1.799 1 94.69 180 GLN A N 1
ATOM 1428 C CA . GLN A 1 180 ? -1.848 15.188 2.734 1 94.69 180 GLN A CA 1
ATOM 1429 C C . GLN A 1 180 ? -0.513 14.633 3.225 1 94.69 180 GLN A C 1
ATOM 1431 O O . GLN A 1 180 ? 0.477 15.359 3.307 1 94.69 180 GLN A O 1
ATOM 1436 N N . SER A 1 181 ? -0.561 13.383 3.523 1 92.06 181 SER A N 1
ATOM 1437 C CA . SER A 1 181 ? 0.68 12.773 3.994 1 92.06 181 SER A CA 1
ATOM 1438 C C . SER A 1 181 ? 1.727 12.727 2.887 1 92.06 181 SER A C 1
ATOM 1440 O O . SER A 1 181 ? 2.922 12.875 3.146 1 92.06 181 SER A O 1
ATOM 1442 N N . SER A 1 182 ? 1.277 12.477 1.7 1 92.12 182 SER A N 1
ATOM 1443 C CA . SER A 1 182 ? 2.193 12.484 0.563 1 92.12 182 SER A CA 1
ATOM 1444 C C . SER A 1 182 ? 2.852 13.844 0.391 1 92.12 182 SER A C 1
ATOM 1446 O O . SER A 1 182 ? 4.074 13.938 0.257 1 92.12 182 SER A O 1
ATOM 1448 N N . VAL A 1 183 ? 2.148 14.844 0.5 1 90.25 183 VAL A N 1
ATOM 1449 C CA . VAL A 1 183 ? 2.641 16.203 0.317 1 90.25 183 VAL A CA 1
ATOM 1450 C C . VAL A 1 183 ? 3.525 16.594 1.497 1 90.25 183 VAL A C 1
ATOM 1452 O O . VAL A 1 183 ? 4.621 17.125 1.309 1 90.25 183 VAL A O 1
ATOM 1455 N N . ALA A 1 184 ? 3.041 16.25 2.68 1 85.44 184 ALA A N 1
ATOM 1456 C CA . ALA A 1 184 ? 3.742 16.656 3.898 1 85.44 184 ALA A CA 1
ATOM 1457 C C . ALA A 1 184 ? 5.113 15.984 3.979 1 85.44 184 ALA A C 1
ATOM 1459 O O . ALA A 1 184 ? 6.082 16.594 4.438 1 85.44 184 ALA A O 1
ATOM 1460 N N . HIS A 1 185 ? 5.152 14.812 3.436 1 83.69 185 HIS A N 1
ATOM 1461 C CA . HIS A 1 185 ? 6.395 14.062 3.572 1 83.69 185 HIS A CA 1
ATOM 1462 C C . HIS A 1 185 ? 7.121 13.945 2.234 1 83.69 185 HIS A C 1
ATOM 1464 O O . HIS A 1 185 ? 8.148 13.273 2.137 1 83.69 185 HIS A O 1
ATOM 1470 N N . ALA A 1 186 ? 6.605 14.594 1.236 1 85.88 186 ALA A N 1
ATOM 1471 C CA . ALA A 1 186 ? 7.176 14.555 -0.108 1 85.88 186 ALA A CA 1
ATOM 1472 C C . ALA A 1 186 ? 7.316 13.117 -0.599 1 85.88 186 ALA A C 1
ATOM 1474 O O . ALA A 1 186 ? 8.383 12.711 -1.068 1 85.88 186 ALA A O 1
ATOM 1475 N N . ARG A 1 187 ? 6.305 12.422 -0.352 1 87.94 187 ARG A N 1
ATOM 1476 C CA . ARG A 1 187 ? 6.258 11.031 -0.794 1 87.94 187 ARG A CA 1
ATOM 1477 C C . ARG A 1 187 ? 5.297 10.859 -1.966 1 87.94 187 ARG A C 1
ATOM 1479 O O . ARG A 1 187 ? 4.434 11.711 -2.193 1 87.94 187 ARG A O 1
ATOM 1486 N N . PRO A 1 188 ? 5.5 9.789 -2.725 1 87.19 188 PRO A N 1
ATOM 1487 C CA . PRO A 1 188 ? 4.668 9.625 -3.918 1 87.19 188 PRO A CA 1
ATOM 1488 C C . PRO A 1 188 ? 3.189 9.438 -3.586 1 87.19 188 PRO A C 1
ATOM 1490 O O . PRO A 1 188 ? 2.855 8.844 -2.559 1 87.19 188 PRO A O 1
ATOM 1493 N N . PHE A 1 189 ? 2.465 10.016 -4.391 1 90.25 189 PHE A N 1
ATOM 1494 C CA . PHE A 1 189 ? 1.018 9.836 -4.344 1 90.25 189 PHE A CA 1
ATOM 1495 C C . PHE A 1 189 ? 0.516 9.141 -5.602 1 90.25 189 PHE A C 1
ATOM 1497 O O . PHE A 1 189 ? 0.691 9.648 -6.711 1 90.25 189 PHE A O 1
ATOM 1504 N N . HIS A 1 190 ? -0.057 7.91 -5.348 1 83.56 190 HIS A N 1
ATOM 1505 C CA . HIS A 1 190 ? -0.59 7.238 -6.527 1 83.56 190 HIS A CA 1
ATOM 1506 C C . HIS A 1 190 ? -1.913 6.547 -6.219 1 83.56 190 HIS A C 1
ATOM 1508 O O . HIS A 1 190 ? -1.927 5.445 -5.664 1 83.56 190 HIS A O 1
ATOM 1514 N N . ILE A 1 191 ? -2.938 7.176 -6.434 1 90.81 191 ILE A N 1
ATOM 1515 C CA . ILE A 1 191 ? -4.285 6.625 -6.52 1 90.81 191 ILE A CA 1
ATOM 1516 C C . ILE A 1 191 ? -4.855 6.875 -7.914 1 90.81 191 ILE A C 1
ATOM 1518 O O . ILE A 1 191 ? -4.922 8.023 -8.367 1 90.81 191 ILE A O 1
ATOM 1522 N N . PRO A 1 192 ? -5.184 5.82 -8.617 1 89.06 192 PRO A N 1
ATOM 1523 C CA . PRO A 1 192 ? -5.734 6.027 -9.961 1 89.06 192 PRO A CA 1
ATOM 1524 C C . PRO A 1 192 ? -6.93 6.973 -9.969 1 89.06 192 PRO A C 1
ATOM 1526 O O . PRO A 1 192 ? -7.758 6.938 -9.055 1 89.06 192 PRO A O 1
ATOM 1529 N N . GLN A 1 193 ? -7.031 7.703 -11.008 1 90.75 193 GLN A N 1
ATOM 1530 C CA . GLN A 1 193 ? -8.055 8.727 -11.141 1 90.75 193 GLN A CA 1
ATOM 1531 C C . GLN A 1 193 ? -9.453 8.117 -11.078 1 90.75 193 GLN A C 1
ATOM 1533 O O . GLN A 1 193 ? -10.375 8.719 -10.523 1 90.75 193 GLN A O 1
ATOM 1538 N N . ARG A 1 194 ? -9.617 6.984 -11.57 1 89.44 194 ARG A N 1
ATOM 1539 C CA . ARG A 1 194 ? -10.93 6.348 -11.602 1 89.44 194 ARG A CA 1
ATOM 1540 C C . ARG A 1 194 ? -11.492 6.168 -10.195 1 89.44 194 ARG A C 1
ATOM 1542 O O . ARG A 1 194 ? -12.711 6.219 -9.992 1 89.44 194 ARG A O 1
ATOM 1549 N N . TYR A 1 195 ? -10.625 5.961 -9.273 1 94.06 195 TYR A N 1
ATOM 1550 C CA . TYR A 1 195 ? -11.078 5.797 -7.898 1 94.06 195 TYR A CA 1
ATOM 1551 C C . TYR A 1 195 ? -11.328 7.148 -7.238 1 94.06 195 TYR A C 1
ATOM 1553 O O . TYR A 1 195 ? -12.25 7.293 -6.434 1 94.06 195 TYR A O 1
ATOM 1561 N N . LEU A 1 196 ? -10.477 8.141 -7.586 1 95.81 196 LEU A N 1
ATOM 1562 C CA . LEU A 1 196 ? -10.625 9.484 -7.039 1 95.81 196 LEU A CA 1
ATOM 1563 C C . LEU A 1 196 ? -11.906 10.133 -7.539 1 95.81 196 LEU A C 1
ATOM 1565 O O . LEU A 1 196 ? -12.461 11.016 -6.875 1 95.81 196 LEU A O 1
ATOM 1569 N N . ASP A 1 197 ? -12.367 9.68 -8.641 1 95 197 ASP A N 1
ATOM 1570 C CA . ASP A 1 197 ? -13.578 10.234 -9.234 1 95 197 ASP A CA 1
ATOM 1571 C C . ASP A 1 197 ? -14.805 9.906 -8.375 1 95 197 ASP A C 1
ATOM 1573 O O . ASP A 1 197 ? -15.867 10.508 -8.555 1 95 197 ASP A O 1
ATOM 1577 N N . HIS A 1 198 ? -14.656 9.047 -7.461 1 96.06 198 HIS A N 1
ATOM 1578 C CA . HIS A 1 198 ? -15.758 8.703 -6.578 1 96.06 198 HIS A CA 1
ATOM 1579 C C . HIS A 1 198 ? -15.883 9.695 -5.43 1 96.06 198 HIS A C 1
ATOM 1581 O O . HIS A 1 198 ? -16.922 9.766 -4.773 1 96.06 198 HIS A O 1
ATOM 1587 N N . CYS A 1 199 ? -14.875 10.438 -5.137 1 97.06 199 CYS A N 1
ATOM 1588 C CA . CYS A 1 199 ? -14.828 11.297 -3.963 1 97.06 199 CYS A CA 1
ATOM 1589 C C . CYS A 1 199 ? -15.977 12.297 -3.977 1 97.06 199 CYS A C 1
ATOM 1591 O O . CYS A 1 199 ? -16.703 12.43 -2.988 1 97.06 199 CYS A O 1
ATOM 1593 N N . PRO A 1 200 ? -16.266 12.906 -5.113 1 96.56 200 PRO A N 1
ATOM 1594 C CA . PRO A 1 200 ? -17.312 13.922 -5.09 1 96.56 200 PRO A CA 1
ATOM 1595 C C . PRO A 1 200 ? -18.719 13.32 -5.066 1 96.56 200 PRO A C 1
ATOM 1597 O O . PRO A 1 200 ? -19.703 14.031 -4.836 1 96.56 200 PRO A O 1
ATOM 1600 N N . ARG A 1 201 ? -18.844 12.078 -5.234 1 96.06 201 ARG A N 1
ATOM 1601 C CA . ARG A 1 201 ? -20.156 11.445 -5.316 1 96.06 201 ARG A CA 1
ATOM 1602 C C . ARG A 1 201 ? -20.922 11.578 -4.004 1 96.06 201 ARG A C 1
ATOM 1604 O O . ARG A 1 201 ? -22.156 11.617 -3.994 1 96.06 201 ARG A O 1
ATOM 1611 N N . LEU A 1 202 ? -20.172 11.633 -2.971 1 96.38 202 LEU A N 1
ATOM 1612 C CA . LEU A 1 202 ? -20.781 11.812 -1.66 1 96.38 202 LEU A CA 1
ATOM 1613 C C . LEU A 1 202 ? -21.656 13.062 -1.634 1 96.38 202 LEU A C 1
ATOM 1615 O O . LEU A 1 202 ? -22.703 13.078 -0.981 1 96.38 202 LEU A O 1
ATOM 1619 N N . LEU A 1 203 ? -21.297 14.078 -2.33 1 95.5 203 LEU A N 1
ATOM 1620 C CA . LEU A 1 203 ? -21.953 15.383 -2.285 1 95.5 203 LEU A CA 1
ATOM 1621 C C . LEU A 1 203 ? -23.297 15.336 -3.004 1 95.5 203 LEU A C 1
ATOM 1623 O O . LEU A 1 203 ? -24.109 16.25 -2.865 1 95.5 203 LEU A O 1
ATOM 1627 N N . GLU A 1 204 ? -23.531 14.258 -3.686 1 92.56 204 GLU A N 1
ATOM 1628 C CA . GLU A 1 204 ? -24.812 14.07 -4.371 1 92.56 204 GLU A CA 1
ATOM 1629 C C . GLU A 1 204 ? -25.891 13.617 -3.4 1 92.56 204 GLU A C 1
ATOM 1631 O O . GLU A 1 204 ? -27.094 13.695 -3.713 1 92.56 204 GLU A O 1
ATOM 1636 N N . HIS A 1 205 ? -25.5 13.156 -2.357 1 93.62 205 HIS A N 1
ATOM 1637 C CA . HIS A 1 205 ? -26.453 12.609 -1.384 1 93.62 205 HIS A CA 1
ATOM 1638 C C . HIS A 1 205 ? -26.922 13.688 -0.408 1 93.62 205 HIS A C 1
ATOM 1640 O O . HIS A 1 205 ? -26.125 14.531 0.015 1 93.62 205 HIS A O 1
ATOM 1646 N N . PRO A 1 206 ? -28.078 13.609 -0.017 1 92.69 206 PRO A N 1
ATOM 1647 C CA . PRO A 1 206 ? -28.625 14.625 0.881 1 92.69 206 PRO A CA 1
ATOM 1648 C C . PRO A 1 206 ? -27.969 14.609 2.262 1 92.69 206 PRO A C 1
ATOM 1650 O O . PRO A 1 206 ? -28 15.609 2.979 1 92.69 206 PRO A O 1
ATOM 1653 N N . ALA A 1 207 ? -27.438 13.594 2.633 1 92.62 207 ALA A N 1
ATOM 1654 C CA . ALA A 1 207 ? -26.812 13.484 3.945 1 92.62 207 ALA A CA 1
ATOM 1655 C C . ALA A 1 207 ? -25.422 14.133 3.943 1 92.62 207 ALA A C 1
ATOM 1657 O O . ALA A 1 207 ? -24.766 14.211 4.988 1 92.62 207 ALA A O 1
ATOM 1658 N N . ALA A 1 208 ? -25.047 14.625 2.818 1 94.81 208 ALA A N 1
ATOM 1659 C CA . ALA A 1 208 ? -23.75 15.281 2.732 1 94.81 208 ALA A CA 1
ATOM 1660 C C . ALA A 1 208 ? -23.703 16.531 3.607 1 94.81 208 ALA A C 1
ATOM 1662 O O . ALA A 1 208 ? -24.688 17.281 3.688 1 94.81 208 ALA A O 1
ATOM 1663 N N . THR A 1 209 ? -22.625 16.719 4.305 1 92.31 209 THR A N 1
ATOM 1664 C CA . THR A 1 209 ? -22.438 17.859 5.184 1 92.31 209 THR A CA 1
ATOM 1665 C C . THR A 1 209 ? -21.484 18.875 4.566 1 92.31 209 THR A C 1
ATOM 1667 O O . THR A 1 209 ? -20.859 18.594 3.543 1 92.31 209 THR A O 1
ATOM 1670 N N . PHE A 1 210 ? -21.422 20 5.223 1 90.75 210 PHE A N 1
ATOM 1671 C CA . PHE A 1 210 ? -20.484 21.031 4.82 1 90.75 210 PHE A CA 1
ATOM 1672 C C . PHE A 1 210 ? -19.047 20.547 4.934 1 90.75 210 PHE A C 1
ATOM 1674 O O . PHE A 1 210 ? -18.219 20.844 4.082 1 90.75 210 PHE A O 1
ATOM 1681 N N . GLU A 1 211 ? -18.797 19.781 5.902 1 91.88 211 GLU A N 1
ATOM 1682 C CA . GLU A 1 211 ? -17.469 19.234 6.113 1 91.88 211 GLU A CA 1
ATOM 1683 C C . GLU A 1 211 ? -17.094 18.25 5.012 1 91.88 211 GLU A C 1
ATOM 1685 O O . GLU A 1 211 ? -15.922 18.172 4.609 1 91.88 211 GLU A O 1
ATOM 1690 N N . ASP A 1 212 ? -18.062 17.531 4.547 1 95.5 212 ASP A N 1
ATOM 1691 C CA . ASP A 1 212 ? -17.812 16.641 3.422 1 95.5 212 ASP A CA 1
ATOM 1692 C C . ASP A 1 212 ? -17.344 17.422 2.197 1 95.5 212 ASP A C 1
ATOM 1694 O O . ASP A 1 212 ? -16.422 16.984 1.493 1 95.5 212 ASP A O 1
ATOM 1698 N N . GLY A 1 213 ? -18.016 18.5 1.966 1 95.06 213 GLY A N 1
ATOM 1699 C CA . GLY A 1 213 ? -17.609 19.344 0.86 1 95.06 213 GLY A CA 1
ATOM 1700 C C . GLY A 1 213 ? -16.188 19.859 0.985 1 95.06 213 GLY A C 1
ATOM 1701 O O . GLY A 1 213 ? -15.43 19.859 0.006 1 95.06 213 GLY A O 1
ATOM 1702 N N . LYS A 1 214 ? -15.828 20.219 2.137 1 95 214 LYS A N 1
ATOM 1703 C CA . LYS A 1 214 ? -14.469 20.703 2.381 1 95 214 LYS A CA 1
ATOM 1704 C C . LYS A 1 214 ? -13.438 19.609 2.09 1 95 214 LYS A C 1
ATOM 1706 O O . LYS A 1 214 ? -12.406 19.875 1.475 1 95 214 LYS A O 1
ATOM 1711 N N . VAL A 1 215 ? -13.758 18.438 2.539 1 96.88 215 VAL A N 1
ATOM 1712 C CA . VAL A 1 215 ? -12.852 17.312 2.348 1 96.88 215 VAL A CA 1
ATOM 1713 C C . VAL A 1 215 ? -12.641 17.062 0.856 1 96.88 215 VAL A C 1
ATOM 1715 O O . VAL A 1 215 ? -11.508 16.922 0.396 1 96.88 215 VAL A O 1
ATOM 1718 N N . VAL A 1 216 ? -13.711 17.062 0.132 1 97.88 216 VAL A N 1
ATOM 1719 C CA . VAL A 1 216 ? -13.633 16.812 -1.306 1 97.88 216 VAL A CA 1
ATOM 1720 C C . VAL A 1 216 ? -12.859 17.953 -1.979 1 97.88 216 VAL A C 1
ATOM 1722 O O . VAL A 1 216 ? -12 17.703 -2.828 1 97.88 216 VAL A O 1
ATOM 1725 N N . ALA A 1 217 ? -13.109 19.125 -1.576 1 97.62 217 ALA A N 1
ATOM 1726 C CA . ALA A 1 217 ? -12.422 20.297 -2.137 1 97.62 217 ALA A CA 1
ATOM 1727 C C . ALA A 1 217 ? -10.922 20.234 -1.876 1 97.62 217 ALA A C 1
ATOM 1729 O O . ALA A 1 217 ? -10.117 20.531 -2.762 1 97.62 217 ALA A O 1
ATOM 1730 N N . GLU A 1 218 ? -10.594 19.875 -0.704 1 97.75 218 GLU A N 1
ATOM 1731 C CA . GLU A 1 218 ? -9.188 19.781 -0.339 1 97.75 218 GLU A CA 1
ATOM 1732 C C . GLU A 1 218 ? -8.477 18.703 -1.136 1 97.75 218 GLU A C 1
ATOM 1734 O O . GLU A 1 218 ? -7.344 18.891 -1.586 1 97.75 218 GLU A O 1
ATOM 1739 N N . ILE A 1 219 ? -9.117 17.578 -1.241 1 98.12 219 ILE A N 1
ATOM 1740 C CA . ILE A 1 219 ? -8.539 16.5 -2.045 1 98.12 219 ILE A CA 1
ATOM 1741 C C . ILE A 1 219 ? -8.25 17.016 -3.455 1 98.12 219 ILE A C 1
ATOM 1743 O O . ILE A 1 219 ? -7.148 16.844 -3.973 1 98.12 219 ILE A O 1
ATOM 1747 N N . GLN A 1 220 ? -9.195 17.656 -4.016 1 97.94 220 GLN A N 1
ATOM 1748 C CA . GLN A 1 220 ? -9.047 18.172 -5.375 1 97.94 220 GLN A CA 1
ATOM 1749 C C . GLN A 1 220 ? -7.938 19.219 -5.445 1 97.94 220 GLN A C 1
ATOM 1751 O O . GLN A 1 220 ? -7.172 19.25 -6.41 1 97.94 220 GLN A O 1
ATOM 1756 N N . LEU A 1 221 ? -7.906 20.016 -4.48 1 97.94 221 LEU A N 1
ATOM 1757 C CA . LEU A 1 221 ? -6.887 21.062 -4.422 1 97.94 221 LEU A CA 1
ATOM 1758 C C . LEU A 1 221 ? -5.488 20.469 -4.449 1 97.94 221 LEU A C 1
ATOM 1760 O O . LEU A 1 221 ? -4.641 20.891 -5.238 1 97.94 221 LEU A O 1
ATOM 1764 N N . TYR A 1 222 ? -5.246 19.5 -3.633 1 97.81 222 TYR A N 1
ATOM 1765 C CA . TYR A 1 222 ? -3.934 18.875 -3.557 1 97.81 222 TYR A CA 1
ATOM 1766 C C . TYR A 1 222 ? -3.623 18.109 -4.836 1 97.81 222 TYR A C 1
ATOM 1768 O O . TYR A 1 222 ? -2.473 18.062 -5.277 1 97.81 222 TYR A O 1
ATOM 1776 N N . LEU A 1 223 ? -4.645 17.5 -5.387 1 96.75 223 LEU A N 1
ATOM 1777 C CA . LEU A 1 223 ? -4.43 16.781 -6.645 1 96.75 223 LEU A CA 1
ATOM 1778 C C . LEU A 1 223 ? -4 17.75 -7.746 1 96.75 223 LEU A C 1
ATOM 1780 O O . LEU A 1 223 ? -3.084 17.438 -8.516 1 96.75 223 LEU A O 1
ATOM 1784 N N . ILE A 1 224 ? -4.609 18.875 -7.824 1 96.88 224 ILE A N 1
ATOM 1785 C CA . ILE A 1 224 ? -4.242 19.906 -8.789 1 96.88 224 ILE A CA 1
ATOM 1786 C C . ILE A 1 224 ? -2.801 20.344 -8.555 1 96.88 224 ILE A C 1
ATOM 1788 O O . ILE A 1 224 ? -2.023 20.469 -9.5 1 96.88 224 ILE A O 1
ATOM 1792 N N . THR A 1 225 ? -2.5 20.547 -7.336 1 96.75 225 THR A N 1
ATOM 1793 C CA . THR A 1 225 ? -1.166 21.016 -6.969 1 96.75 225 THR A CA 1
ATOM 1794 C C . THR A 1 225 ? -0.108 20 -7.387 1 96.75 225 THR A C 1
ATOM 1796 O O . THR A 1 225 ? 0.905 20.359 -7.988 1 96.75 225 THR A O 1
ATOM 1799 N N . LEU A 1 226 ? -0.397 18.75 -7.109 1 94.25 226 LEU A N 1
ATOM 1800 C CA . LEU A 1 226 ? 0.548 17.703 -7.453 1 94.25 226 LEU A CA 1
ATOM 1801 C C . LEU A 1 226 ? 0.717 17.594 -8.969 1 94.25 226 LEU A C 1
ATOM 1803 O O . LEU A 1 226 ? 1.832 17.406 -9.461 1 94.25 226 LEU A O 1
ATOM 1807 N N . ARG A 1 227 ? -0.32 17.734 -9.648 1 92.56 227 ARG A N 1
ATOM 1808 C CA . ARG A 1 227 ? -0.265 17.688 -11.102 1 92.56 227 ARG A CA 1
ATOM 1809 C C . ARG A 1 227 ? 0.559 18.859 -11.656 1 92.56 227 ARG A C 1
ATOM 1811 O O . ARG A 1 227 ? 1.366 18.672 -12.57 1 92.56 227 ARG A O 1
ATOM 1818 N N . LEU A 1 228 ? 0.356 19.969 -11.102 1 93.81 228 LEU A N 1
ATOM 1819 C CA . LEU A 1 228 ? 1.084 21.156 -11.539 1 93.81 228 LEU A CA 1
ATOM 1820 C C . LEU A 1 228 ? 2.574 21.016 -11.242 1 93.81 228 LEU A C 1
ATOM 1822 O O . LEU A 1 228 ? 3.41 21.359 -12.078 1 93.81 228 LEU A O 1
ATOM 1826 N N . GLN A 1 229 ? 2.914 20.5 -10.141 1 92.31 229 GLN A N 1
ATOM 1827 C CA . GLN A 1 229 ? 4.309 20.344 -9.75 1 92.31 229 GLN A CA 1
ATOM 1828 C C . GLN A 1 229 ? 5.039 19.375 -10.68 1 92.31 229 GLN A C 1
ATOM 1830 O O . GLN A 1 229 ? 6.242 19.516 -10.906 1 92.31 229 GLN A O 1
ATOM 1835 N N . ARG A 1 230 ? 4.309 18.453 -11.164 1 86.31 230 ARG A N 1
ATOM 1836 C CA . ARG A 1 230 ? 4.914 17.453 -12.023 1 86.31 230 ARG A CA 1
ATOM 1837 C C . ARG A 1 230 ? 5.117 17.984 -13.438 1 86.31 230 ARG A C 1
ATOM 1839 O O . ARG A 1 230 ? 5.875 17.406 -14.219 1 86.31 230 ARG A O 1
ATOM 1846 N N . ASN A 1 231 ? 4.434 19.016 -13.734 1 88.44 231 ASN A N 1
ATOM 1847 C CA . ASN A 1 231 ? 4.582 19.656 -15.047 1 88.44 231 ASN A CA 1
ATOM 1848 C C . ASN A 1 231 ? 5.738 20.641 -15.055 1 88.44 231 ASN A C 1
ATOM 1850 O O . ASN A 1 231 ? 5.543 21.828 -14.805 1 88.44 231 ASN A O 1
ATOM 1854 N N . TYR A 1 232 ? 6.832 20.203 -15.406 1 85.88 232 TYR A N 1
ATOM 1855 C CA . TYR A 1 232 ? 8.062 20.969 -15.336 1 85.88 232 TYR A CA 1
ATOM 1856 C C . TYR A 1 232 ? 7.988 22.203 -16.234 1 85.88 232 TYR A C 1
ATOM 1858 O O . TYR A 1 232 ? 8.469 23.281 -15.867 1 85.88 232 TYR A O 1
ATOM 1866 N N . GLN A 1 233 ? 7.371 21.984 -17.344 1 86.31 233 GLN A N 1
ATOM 1867 C CA . GLN A 1 233 ? 7.25 23.094 -18.266 1 86.31 233 GLN A CA 1
ATOM 1868 C C . GLN A 1 233 ? 6.418 24.234 -17.672 1 86.31 233 GLN A C 1
ATOM 1870 O O . GLN A 1 233 ? 6.762 25.406 -17.812 1 86.31 233 GLN A O 1
ATOM 1875 N N . ARG A 1 234 ? 5.461 23.828 -17.031 1 87.75 234 ARG A N 1
ATOM 1876 C CA . ARG A 1 234 ? 4.598 24.812 -16.391 1 87.75 234 ARG A CA 1
ATOM 1877 C C . ARG A 1 234 ? 5.324 25.516 -15.25 1 87.75 234 ARG A C 1
ATOM 1879 O O . ARG A 1 234 ? 5.113 26.703 -15.016 1 87.75 234 ARG A O 1
ATOM 1886 N N . MET A 1 235 ? 6.109 24.859 -14.508 1 89.25 235 MET A N 1
ATOM 1887 C CA . MET A 1 235 ? 6.836 25.391 -13.367 1 89.25 235 MET A CA 1
ATOM 1888 C C . MET A 1 235 ? 7.918 26.375 -13.812 1 89.25 235 MET A C 1
ATOM 1890 O O . MET A 1 235 ? 8.211 27.344 -13.117 1 89.25 235 MET A O 1
ATOM 1894 N N . ARG A 1 236 ? 8.414 26.172 -14.938 1 87.5 236 ARG A N 1
ATOM 1895 C CA . ARG A 1 236 ? 9.484 27.016 -15.461 1 87.5 236 ARG A CA 1
ATOM 1896 C C . ARG A 1 236 ? 8.953 28.391 -15.859 1 87.5 236 ARG A C 1
ATOM 1898 O O . ARG A 1 236 ? 9.68 29.391 -15.789 1 87.5 236 ARG A O 1
ATOM 1905 N N . VAL A 1 237 ? 7.695 28.359 -16.297 1 84.94 237 VAL A N 1
ATOM 1906 C CA . VAL A 1 237 ? 7.168 29.625 -16.828 1 84.94 237 VAL A CA 1
ATOM 1907 C C . VAL A 1 237 ? 6.102 30.172 -15.883 1 84.94 237 VAL A C 1
ATOM 1909 O O . VAL A 1 237 ? 5.5 31.219 -16.156 1 84.94 237 VAL A O 1
ATOM 1912 N N . SER A 1 238 ? 6.027 29.516 -14.852 1 81.19 238 SER A N 1
ATOM 1913 C CA . SER A 1 238 ? 4.918 29.875 -13.969 1 81.19 238 SER A CA 1
ATOM 1914 C C . SER A 1 238 ? 5.145 31.234 -13.32 1 81.19 238 SER A C 1
ATOM 1916 O O . SER A 1 238 ? 6.281 31.609 -13.031 1 81.19 238 SER A O 1
ATOM 1918 N N . ASP A 1 239 ? 3.963 31.938 -13.289 1 81.81 239 ASP A N 1
ATOM 1919 C CA . ASP A 1 239 ? 3.912 33.156 -12.5 1 81.81 239 ASP A CA 1
ATOM 1920 C C . ASP A 1 239 ? 3.207 32.938 -11.164 1 81.81 239 ASP A C 1
ATOM 1922 O O . ASP A 1 239 ? 3.09 31.797 -10.711 1 81.81 239 ASP A O 1
ATOM 1926 N N . ILE A 1 240 ? 2.75 33.938 -10.594 1 81.38 240 ILE A N 1
ATOM 1927 C CA . ILE A 1 240 ? 2.17 33.906 -9.25 1 81.38 240 ILE A CA 1
ATOM 1928 C C . ILE A 1 240 ? 0.797 33.219 -9.312 1 81.38 240 ILE A C 1
ATOM 1930 O O . ILE A 1 240 ? 0.383 32.562 -8.367 1 81.38 240 ILE A O 1
ATOM 1934 N N . GLU A 1 241 ? 0.205 33.375 -10.469 1 88.31 241 GLU A N 1
ATOM 1935 C CA . GLU A 1 241 ? -1.156 32.844 -10.539 1 88.31 241 GLU A CA 1
ATOM 1936 C C . GLU A 1 241 ? -1.216 31.578 -11.383 1 88.31 241 GLU A C 1
ATOM 1938 O O . GLU A 1 241 ? -0.523 31.453 -12.398 1 88.31 241 GLU A O 1
ATOM 1943 N N . TYR A 1 242 ? -1.981 30.625 -10.867 1 93.06 242 TYR A N 1
ATOM 1944 C CA . TYR A 1 242 ? -2.256 29.391 -11.586 1 93.06 242 TYR A CA 1
ATOM 1945 C C . TYR A 1 242 ? -3.729 29.297 -11.969 1 93.06 242 TYR A C 1
ATOM 1947 O O . TYR A 1 242 ? -4.602 29.297 -11.094 1 93.06 242 TYR A O 1
ATOM 1955 N N . GLU A 1 243 ? -3.982 29.125 -13.219 1 93.81 243 GLU A N 1
ATOM 1956 C CA . GLU A 1 243 ? -5.355 29.078 -13.719 1 93.81 243 GLU A CA 1
ATOM 1957 C C . GLU A 1 243 ? -6.133 27.938 -13.086 1 93.81 243 GLU A C 1
ATOM 1959 O O . GLU A 1 243 ? -7.328 28.062 -12.812 1 93.81 243 GLU A O 1
ATOM 1964 N N . GLU A 1 244 ? -5.492 26.828 -12.898 1 95.25 244 GLU A N 1
ATOM 1965 C CA . GLU A 1 244 ? -6.129 25.656 -12.312 1 95.25 244 GLU A CA 1
ATOM 1966 C C . GLU A 1 244 ? -6.617 25.953 -10.891 1 95.25 244 GLU A C 1
ATOM 1968 O O . GLU A 1 244 ? -7.715 25.547 -10.508 1 95.25 244 GLU A O 1
ATOM 1973 N N . LEU A 1 245 ? -5.84 26.719 -10.125 1 96 245 LEU A N 1
ATOM 1974 C CA . LEU A 1 245 ? -6.219 27.078 -8.758 1 96 245 LEU A CA 1
ATOM 1975 C C . LEU A 1 245 ? -7.336 28.109 -8.758 1 96 245 LEU A C 1
ATOM 1977 O O . LEU A 1 245 ? -8.203 28.094 -7.875 1 96 245 LEU A O 1
ATOM 1981 N N . GLU A 1 246 ? -7.266 28.984 -9.727 1 95.75 246 GLU A N 1
ATOM 1982 C CA . GLU A 1 246 ? -8.32 29.984 -9.828 1 95.75 246 GLU A CA 1
ATOM 1983 C C . GLU A 1 246 ? -9.672 29.344 -10.141 1 95.75 246 GLU A C 1
ATOM 1985 O O . GLU A 1 246 ? -10.703 29.75 -9.602 1 95.75 246 GLU A O 1
ATOM 1990 N N . ARG A 1 247 ? -9.633 28.422 -11 1 96.94 247 ARG A N 1
ATOM 1991 C CA . ARG A 1 247 ? -10.852 27.688 -11.305 1 96.94 247 ARG A CA 1
ATOM 1992 C C . ARG A 1 247 ? -11.375 26.953 -10.078 1 96.94 247 ARG A C 1
ATOM 1994 O O . ARG A 1 247 ? -12.586 26.922 -9.828 1 96.94 247 ARG A O 1
ATOM 2001 N N . TRP A 1 248 ? -10.484 26.344 -9.352 1 97.44 248 TRP A N 1
ATOM 2002 C CA . TRP A 1 248 ? -10.852 25.672 -8.109 1 97.44 248 TRP A CA 1
ATOM 2003 C C . TRP A 1 248 ? -11.508 26.641 -7.137 1 97.44 248 TRP A C 1
ATOM 2005 O O . TRP A 1 248 ? -12.516 26.312 -6.504 1 97.44 248 TRP A O 1
ATOM 2015 N N . LYS A 1 249 ? -11.039 27.859 -7.004 1 95.56 249 LYS A N 1
ATOM 2016 C CA . LYS A 1 249 ? -11.602 28.875 -6.117 1 95.56 249 LYS A CA 1
ATOM 2017 C C . LYS A 1 249 ? -13.031 29.219 -6.516 1 95.56 249 LYS A C 1
ATOM 2019 O O . LYS A 1 249 ? -13.891 29.406 -5.652 1 95.56 249 LYS A O 1
ATOM 2024 N N . VAL A 1 250 ? -13.18 29.234 -7.781 1 95.44 250 VAL A N 1
ATOM 2025 C CA . VAL A 1 250 ? -14.5 29.578 -8.289 1 95.44 250 VAL A CA 1
ATOM 2026 C C . VAL A 1 250 ? -15.477 28.438 -7.992 1 95.44 250 VAL A C 1
ATOM 2028 O O . VAL A 1 250 ? -16.594 28.672 -7.516 1 95.44 250 VAL A O 1
ATOM 2031 N N . ASP A 1 251 ? -15.086 27.25 -8.234 1 95.19 251 ASP A N 1
ATOM 2032 C CA . ASP A 1 251 ? -15.93 26.078 -8.055 1 95.19 251 ASP A CA 1
ATOM 2033 C C . ASP A 1 251 ? -16.328 25.906 -6.586 1 95.19 251 ASP A C 1
ATOM 2035 O O . ASP A 1 251 ? -17.438 25.438 -6.289 1 95.19 251 ASP A O 1
ATOM 2039 N N . TRP A 1 252 ? -15.391 26.312 -5.684 1 94.56 252 TRP A N 1
ATOM 2040 C CA . TRP A 1 252 ? -15.633 26.078 -4.266 1 94.56 252 TRP A CA 1
ATOM 2041 C C . TRP A 1 252 ? -15.75 27.391 -3.5 1 94.56 252 TRP A C 1
ATOM 2043 O O . TRP A 1 252 ? -15.445 27.438 -2.309 1 94.56 252 TRP A O 1
ATOM 2053 N N . ALA A 1 253 ? -16.141 28.391 -4.102 1 92.56 253 ALA A N 1
ATOM 2054 C CA . ALA A 1 253 ? -16.234 29.734 -3.533 1 92.56 253 ALA A CA 1
ATOM 2055 C C . ALA A 1 253 ? -17.125 29.75 -2.289 1 92.56 253 ALA A C 1
ATOM 2057 O O . ALA A 1 253 ? -16.859 30.484 -1.335 1 92.56 253 ALA A O 1
ATOM 2058 N N . HIS A 1 254 ? -18.109 28.906 -2.281 1 89.94 254 HIS A N 1
ATOM 2059 C CA . HIS A 1 254 ? -19.062 28.875 -1.182 1 89.94 254 HIS A CA 1
ATOM 2060 C C . HIS A 1 254 ? -18.422 28.375 0.101 1 89.94 254 HIS A C 1
ATOM 2062 O O . HIS A 1 254 ? -18.906 28.656 1.2 1 89.94 254 HIS A O 1
ATOM 2068 N N . LEU A 1 255 ? -17.344 27.688 -0.007 1 90.62 255 LEU A N 1
ATOM 2069 C CA . LEU A 1 255 ? -16.641 27.156 1.154 1 90.62 255 LEU A CA 1
ATOM 2070 C C . LEU A 1 255 ? -15.625 28.156 1.688 1 90.62 255 LEU A C 1
ATOM 2072 O O . LEU A 1 255 ? -15.156 28.031 2.824 1 90.62 255 LEU A O 1
ATOM 2076 N N . LEU A 1 256 ? -15.227 29.094 0.912 1 87.06 256 LEU A N 1
ATOM 2077 C CA . LEU A 1 256 ? -14.195 30.047 1.277 1 87.06 256 LEU A CA 1
ATOM 2078 C C . LEU A 1 256 ? -14.797 31.25 2.01 1 87.06 256 LEU A C 1
ATOM 2080 O O . LEU A 1 256 ? -14.109 31.922 2.785 1 87.06 256 LEU A O 1
ATOM 2084 N N . ASN A 1 257 ? -16.016 31.719 1.723 1 72.38 257 ASN A N 1
ATOM 2085 C CA . ASN A 1 257 ? -16.625 32.938 2.205 1 72.38 257 ASN A CA 1
ATOM 2086 C C . ASN A 1 257 ? -17.328 32.75 3.545 1 72.38 257 ASN A C 1
ATOM 2088 O O . ASN A 1 257 ? -17.953 33.656 4.074 1 72.38 257 ASN A O 1
ATOM 2092 N N . GLY A 1 258 ? -16.906 31.953 4.371 1 61.84 258 GLY A N 1
ATOM 2093 C CA . GLY A 1 258 ? -17.906 31.984 5.43 1 61.84 258 GLY A CA 1
ATOM 2094 C C . GLY A 1 258 ? -17.328 31.625 6.793 1 61.84 258 GLY A C 1
ATOM 2095 O O . GLY A 1 258 ? -17.734 32.219 7.805 1 61.84 258 GLY A O 1
ATOM 2096 N N . GLU A 1 259 ? -16.656 30.547 7 1 63.47 259 GLU A N 1
ATOM 2097 C CA . GLU A 1 259 ? -16.578 30.062 8.367 1 63.47 259 GLU A CA 1
ATOM 2098 C C . GLU A 1 259 ? -15.258 30.469 9.023 1 63.47 259 GLU A C 1
ATOM 2100 O O . GLU A 1 259 ? -14.188 30.312 8.445 1 63.47 259 GLU A O 1
ATOM 2105 N N . GLU A 1 260 ? -15.438 31.297 9.969 1 62.16 260 GLU A N 1
ATOM 2106 C CA . GLU A 1 260 ? -14.328 31.828 10.758 1 62.16 260 GLU A CA 1
ATOM 2107 C C . GLU A 1 260 ? -13.266 30.766 11 1 62.16 260 GLU A C 1
ATOM 2109 O O . GLU A 1 260 ? -12.07 31.047 10.953 1 62.16 260 GLU A O 1
ATOM 2114 N N . ASN A 1 261 ? -13.742 29.609 11.094 1 66.69 261 ASN A N 1
ATOM 2115 C CA . ASN A 1 261 ? -12.766 28.594 11.477 1 66.69 261 ASN A CA 1
ATOM 2116 C C . ASN A 1 261 ? -12.484 27.625 10.328 1 66.69 261 ASN A C 1
ATOM 2118 O O . ASN A 1 261 ? -12.062 26.5 10.562 1 66.69 261 ASN A O 1
ATOM 2122 N N . SER A 1 262 ? -12.531 28.203 9.203 1 80.5 262 SER A N 1
ATOM 2123 C CA . SER A 1 262 ? -12.328 27.281 8.078 1 80.5 262 SER A CA 1
ATOM 2124 C C . SER A 1 262 ? -10.844 27.094 7.785 1 80.5 262 SER A C 1
ATOM 2126 O O . SER A 1 262 ? -10.078 28.062 7.789 1 80.5 262 SER A O 1
ATOM 2128 N N . THR A 1 263 ? -10.438 25.859 7.652 1 88.06 263 THR A N 1
ATOM 2129 C CA . THR A 1 263 ? -9.047 25.516 7.375 1 88.06 263 THR A CA 1
ATOM 2130 C C . THR A 1 263 ? -8.812 25.375 5.875 1 88.06 263 THR A C 1
ATOM 2132 O O . THR A 1 263 ? -7.68 25.156 5.434 1 88.06 263 THR A O 1
ATOM 2135 N N . ILE A 1 264 ? -9.797 25.609 5.086 1 93.06 264 ILE A N 1
ATOM 2136 C CA . ILE A 1 264 ? -9.68 25.375 3.648 1 93.06 264 ILE A CA 1
ATOM 2137 C C . ILE A 1 264 ? -8.75 26.422 3.031 1 93.06 264 ILE A C 1
ATOM 2139 O O . ILE A 1 264 ? -7.988 26.125 2.111 1 93.06 264 ILE A O 1
ATOM 2143 N N . GLU A 1 265 ? -8.805 27.656 3.518 1 93.56 265 GLU A N 1
ATOM 2144 C CA . GLU A 1 265 ? -7.941 28.719 3.006 1 93.56 265 GLU A CA 1
ATOM 2145 C C . GLU A 1 265 ? -6.473 28.422 3.311 1 93.56 265 GLU A C 1
ATOM 2147 O O . GLU A 1 265 ? -5.594 28.734 2.506 1 93.56 265 GLU A O 1
ATOM 2152 N N . LEU A 1 266 ? -6.297 27.891 4.477 1 95.81 266 LEU A N 1
ATOM 2153 C CA . LEU A 1 266 ? -4.934 27.516 4.844 1 95.81 266 LEU A CA 1
ATOM 2154 C C . LEU A 1 266 ? -4.34 26.547 3.83 1 95.81 266 LEU A C 1
ATOM 2156 O O . LEU A 1 266 ? -3.188 26.703 3.416 1 95.81 266 LEU A O 1
ATOM 2160 N N . ASN A 1 267 ? -5.16 25.594 3.484 1 96.81 267 ASN A N 1
ATOM 2161 C CA . ASN A 1 267 ? -4.711 24.609 2.51 1 96.81 267 ASN A CA 1
ATOM 2162 C C . ASN A 1 267 ? -4.449 25.234 1.146 1 96.81 267 ASN A C 1
ATOM 2164 O O . ASN A 1 267 ? -3.496 24.875 0.457 1 96.81 267 ASN A O 1
ATOM 2168 N N . LEU A 1 268 ? -5.258 26.156 0.784 1 96.69 268 LEU A N 1
ATOM 2169 C CA . LEU A 1 268 ? -5.062 26.859 -0.48 1 96.69 268 LEU A CA 1
ATOM 2170 C C . LEU A 1 268 ? -3.734 27.609 -0.483 1 96.69 268 LEU A C 1
ATOM 2172 O O . LEU A 1 268 ? -2.941 27.469 -1.418 1 96.69 268 LEU A O 1
ATOM 2176 N N . TRP A 1 269 ? -3.518 28.375 0.54 1 97 269 TRP A N 1
ATOM 2177 C CA . TRP A 1 269 ? -2.287 29.156 0.643 1 97 269 TRP A CA 1
ATOM 2178 C C . TRP A 1 269 ? -1.068 28.234 0.693 1 97 269 TRP A C 1
ATOM 2180 O O . TRP A 1 269 ? -0.038 28.531 0.083 1 97 269 TRP A O 1
ATOM 2190 N N . PHE A 1 270 ? -1.191 27.219 1.38 1 97.75 270 PHE A N 1
ATOM 2191 C CA . PHE A 1 270 ? -0.111 26.234 1.473 1 97.75 270 PHE A CA 1
ATOM 2192 C C . PHE A 1 270 ? 0.227 25.672 0.099 1 97.75 270 PHE A C 1
ATOM 2194 O O . PHE A 1 270 ? 1.4 25.578 -0.269 1 97.75 270 PHE A O 1
ATOM 2201 N N . CYS A 1 271 ? -0.809 25.234 -0.599 1 97.44 271 CYS A N 1
ATOM 2202 C CA . CYS A 1 271 ? -0.597 24.703 -1.938 1 97.44 271 CYS A CA 1
ATOM 2203 C C . CYS A 1 271 ? 0.073 25.734 -2.838 1 97.44 271 CYS A C 1
ATOM 2205 O O . CYS A 1 271 ? 0.954 25.391 -3.631 1 97.44 271 CYS A O 1
ATOM 2207 N N . GLN A 1 272 ? -0.302 26.969 -2.711 1 97.25 272 GLN A N 1
ATOM 2208 C CA . GLN A 1 272 ? 0.334 28.047 -3.477 1 97.25 272 GLN A CA 1
ATOM 2209 C C . GLN A 1 272 ? 1.81 28.172 -3.111 1 97.25 272 GLN A C 1
ATOM 2211 O O . GLN A 1 272 ? 2.66 28.328 -3.992 1 97.25 272 GLN A O 1
ATOM 2216 N N . ILE A 1 273 ? 2.1 28.141 -1.871 1 97.19 273 ILE A N 1
ATOM 2217 C CA . ILE A 1 273 ? 3.482 28.203 -1.415 1 97.19 273 ILE A CA 1
ATOM 2218 C C . ILE A 1 273 ? 4.289 27.062 -2.02 1 97.19 273 ILE A C 1
ATOM 2220 O O . ILE A 1 273 ? 5.398 27.266 -2.514 1 97.19 273 ILE A O 1
ATOM 2224 N N . LEU A 1 274 ? 3.689 25.906 -1.985 1 96.12 274 LEU A N 1
ATOM 2225 C CA . LEU A 1 274 ? 4.379 24.734 -2.523 1 96.12 274 LEU A CA 1
ATOM 2226 C C . LEU A 1 274 ? 4.688 24.922 -4.004 1 96.12 274 LEU A C 1
ATOM 2228 O O . LEU A 1 274 ? 5.781 24.594 -4.461 1 96.12 274 LEU A O 1
ATOM 2232 N N . LEU A 1 275 ? 3.746 25.438 -4.68 1 96.06 275 LEU A N 1
ATOM 2233 C CA . LEU A 1 275 ? 3.93 25.656 -6.109 1 96.06 275 LEU A CA 1
ATOM 2234 C C . LEU A 1 275 ? 5.004 26.703 -6.363 1 96.06 275 LEU A C 1
ATOM 2236 O O . LEU A 1 275 ? 5.863 26.516 -7.23 1 96.06 275 LEU A O 1
ATOM 2240 N N . HIS A 1 276 ? 4.973 27.766 -5.621 1 95.62 276 HIS A N 1
ATOM 2241 C CA . HIS A 1 276 ? 5.977 28.828 -5.777 1 95.62 276 HIS A CA 1
ATOM 2242 C C . HIS A 1 276 ? 7.375 28.297 -5.457 1 95.62 276 HIS A C 1
ATOM 2244 O O . HIS A 1 276 ? 8.328 28.594 -6.176 1 95.62 276 HIS A O 1
ATOM 2250 N N . ARG A 1 277 ? 7.457 27.547 -4.422 1 93.38 277 ARG A N 1
ATOM 2251 C CA . ARG A 1 277 ? 8.75 26.984 -4.047 1 93.38 277 ARG A CA 1
ATOM 2252 C C . ARG A 1 277 ? 9.258 26.031 -5.117 1 93.38 277 ARG A C 1
ATOM 2254 O O . ARG A 1 277 ? 10.453 25.969 -5.391 1 93.38 277 ARG A O 1
ATOM 2261 N N . THR A 1 278 ? 8.344 25.281 -5.637 1 93.38 278 THR A N 1
ATOM 2262 C CA . THR A 1 278 ? 8.727 24.375 -6.719 1 93.38 278 THR A CA 1
ATOM 2263 C C . THR A 1 278 ? 9.18 25.172 -7.945 1 93.38 278 THR A C 1
ATOM 2265 O O . THR A 1 278 ? 10.188 24.844 -8.57 1 93.38 278 THR A O 1
ATOM 2268 N N . ALA A 1 279 ? 8.461 26.188 -8.266 1 93.88 279 ALA A N 1
ATOM 2269 C CA . ALA A 1 279 ? 8.789 27.031 -9.406 1 93.88 279 ALA A CA 1
ATOM 2270 C C . ALA A 1 279 ? 10.148 27.719 -9.219 1 93.88 279 ALA A C 1
ATOM 2272 O O . ALA A 1 279 ? 10.906 27.875 -10.18 1 93.88 279 ALA A O 1
ATOM 2273 N N . MET A 1 280 ? 10.492 28.109 -8.062 1 93.12 280 MET A N 1
ATOM 2274 C CA . MET A 1 280 ? 11.734 28.812 -7.746 1 93.12 280 MET A CA 1
ATOM 2275 C C . MET A 1 280 ? 12.938 27.906 -8.031 1 93.12 280 MET A C 1
ATOM 2277 O O . MET A 1 280 ? 14.039 28.406 -8.297 1 93.12 280 MET A O 1
ATOM 2281 N N . LYS A 1 281 ? 12.742 26.672 -8.023 1 89.75 281 LYS A N 1
ATOM 2282 C CA . LYS A 1 281 ? 13.836 25.734 -8.305 1 89.75 281 LYS A CA 1
ATOM 2283 C C . LYS A 1 281 ? 14.18 25.734 -9.789 1 89.75 281 LYS A C 1
ATOM 2285 O O . LYS A 1 281 ? 15.289 25.359 -10.172 1 89.75 281 LYS A O 1
ATOM 2290 N N . PHE A 1 282 ? 13.234 26.172 -10.578 1 88.62 282 PHE A N 1
ATOM 2291 C CA . PHE A 1 282 ? 13.414 26.047 -12.023 1 88.62 282 PHE A CA 1
ATOM 2292 C C . PHE A 1 282 ? 13.594 27.406 -12.68 1 88.62 282 PHE A C 1
ATOM 2294 O O . PHE A 1 282 ? 13.875 27.484 -13.875 1 88.62 282 PHE A O 1
ATOM 2301 N N . GLN A 1 283 ? 13.414 28.406 -11.914 1 88.19 283 GLN A N 1
ATOM 2302 C CA . GLN A 1 283 ? 13.461 29.75 -12.484 1 88.19 283 GLN A CA 1
ATOM 2303 C C . GLN A 1 283 ? 14.688 30.516 -11.984 1 88.19 283 GLN A C 1
ATOM 2305 O O . GLN A 1 283 ? 15.172 30.266 -10.883 1 88.19 283 GLN A O 1
ATOM 2310 N N . PHE A 1 284 ? 15.086 31.438 -12.781 1 82.44 284 PHE A N 1
ATOM 2311 C CA . PHE A 1 284 ? 16.25 32.25 -12.445 1 82.44 284 PHE A CA 1
ATOM 2312 C C . PHE A 1 284 ? 15.852 33.438 -11.586 1 82.44 284 PHE A C 1
ATOM 2314 O O . PHE A 1 284 ? 16.5 33.719 -10.586 1 82.44 284 PHE A O 1
ATOM 2321 N N . GLU A 1 285 ? 14.812 34.219 -12.078 1 82.38 285 GLU A N 1
ATOM 2322 C CA . GLU A 1 285 ? 14.312 35.344 -11.32 1 82.38 285 GLU A CA 1
ATOM 2323 C C . GLU A 1 285 ? 13.227 34.938 -10.336 1 82.38 285 GLU A C 1
ATOM 2325 O O . GLU A 1 285 ? 12.062 34.781 -10.711 1 82.38 285 GLU A O 1
ATOM 2330 N N . THR A 1 286 ? 13.656 34.75 -9.078 1 86 286 THR A N 1
ATOM 2331 C CA . THR A 1 286 ? 12.742 34.156 -8.125 1 86 286 THR A CA 1
ATOM 2332 C C . THR A 1 286 ? 12.32 35.156 -7.051 1 86 286 THR A C 1
ATOM 2334 O O . THR A 1 286 ? 11.648 34.781 -6.086 1 86 286 THR A O 1
ATOM 2337 N N . GLU A 1 287 ? 12.617 36.375 -7.211 1 89.5 287 GLU A N 1
ATOM 2338 C CA . GLU A 1 287 ? 12.383 37.375 -6.148 1 89.5 287 GLU A CA 1
ATOM 2339 C C . GLU A 1 287 ? 10.891 37.562 -5.906 1 89.5 287 GLU A C 1
ATOM 2341 O O . GLU A 1 287 ? 10.438 37.594 -4.758 1 89.5 287 GLU A O 1
ATOM 2346 N N . ARG A 1 288 ? 10.203 37.719 -6.945 1 92 288 ARG A N 1
ATOM 2347 C CA . ARG A 1 288 ? 8.766 37.938 -6.816 1 92 288 ARG A CA 1
ATOM 2348 C C . ARG A 1 288 ? 8.094 36.75 -6.145 1 92 288 ARG A C 1
ATOM 2350 O O . ARG A 1 288 ? 7.223 36.906 -5.289 1 92 288 ARG A O 1
ATOM 2357 N N . LEU A 1 289 ? 8.484 35.594 -6.547 1 93.75 289 LEU A N 1
ATOM 2358 C CA . LEU A 1 289 ? 7.945 34.375 -5.969 1 93.75 289 LEU A CA 1
ATOM 2359 C C . LEU A 1 289 ? 8.297 34.25 -4.488 1 93.75 289 LEU A C 1
ATOM 2361 O O . LEU A 1 289 ? 7.477 33.844 -3.674 1 93.75 289 LEU A O 1
ATOM 2365 N N . GLY A 1 290 ? 9.477 34.656 -4.176 1 94.06 290 GLY A N 1
ATOM 2366 C CA . GLY A 1 290 ? 9.906 34.656 -2.785 1 94.06 290 GLY A CA 1
ATOM 2367 C C . GLY A 1 290 ? 9.086 35.562 -1.896 1 94.06 290 GLY A C 1
ATOM 2368 O O . GLY A 1 290 ? 8.719 35.188 -0.78 1 94.06 290 GLY A O 1
ATOM 2369 N N . LEU A 1 291 ? 8.812 36.688 -2.396 1 95 291 LEU A N 1
ATOM 2370 C CA . LEU A 1 291 ? 8.008 37.625 -1.647 1 95 291 LEU A CA 1
ATOM 2371 C C . LEU A 1 291 ? 6.59 37.094 -1.435 1 95 291 LEU A C 1
ATOM 2373 O O . LEU A 1 291 ? 6.004 37.312 -0.369 1 95 291 LEU A O 1
ATOM 2377 N N . GLU A 1 292 ? 6.094 36.5 -2.463 1 95.94 292 GLU A N 1
ATOM 2378 C CA . GLU A 1 292 ? 4.758 35.906 -2.352 1 95.94 292 GLU A CA 1
ATOM 2379 C C . GLU A 1 292 ? 4.723 34.812 -1.304 1 95.94 292 GLU A C 1
ATOM 2381 O O . GLU A 1 292 ? 3.732 34.656 -0.582 1 95.94 292 GLU A O 1
ATOM 2386 N N . VAL A 1 293 ? 5.734 33.969 -1.252 1 96.81 293 VAL A N 1
ATOM 2387 C CA . VAL A 1 293 ? 5.84 32.906 -0.273 1 96.81 293 VAL A CA 1
ATOM 2388 C C . VAL A 1 293 ? 5.785 33.469 1.139 1 96.81 293 VAL A C 1
ATOM 2390 O O . VAL A 1 293 ? 5.082 32.969 2.004 1 96.81 293 VAL A O 1
ATOM 2393 N N . ILE A 1 294 ? 6.445 34.562 1.338 1 97.06 294 ILE A N 1
ATOM 2394 C CA . ILE A 1 294 ? 6.496 35.188 2.654 1 97.06 294 ILE A CA 1
ATOM 2395 C C . ILE A 1 294 ? 5.129 35.781 2.996 1 97.06 294 ILE A C 1
ATOM 2397 O O . ILE A 1 294 ? 4.648 35.656 4.125 1 97.06 294 ILE A O 1
ATOM 2401 N N . GLN A 1 295 ? 4.547 36.406 2.029 1 97.38 295 GLN A N 1
ATOM 2402 C CA . GLN A 1 295 ? 3.238 37 2.26 1 97.38 295 GLN A CA 1
ATOM 2403 C C . GLN A 1 295 ? 2.201 35.938 2.609 1 97.38 295 GLN A C 1
ATOM 2405 O O . GLN A 1 295 ? 1.416 36.094 3.543 1 97.38 295 GLN A O 1
ATOM 2410 N N . LEU A 1 296 ? 2.186 34.906 1.875 1 97.31 296 LEU A N 1
ATOM 2411 C CA . LEU A 1 296 ? 1.246 33.812 2.125 1 97.31 296 LEU A CA 1
ATOM 2412 C C . LEU A 1 296 ? 1.519 33.156 3.475 1 97.31 296 LEU A C 1
ATOM 2414 O O . LEU A 1 296 ? 0.585 32.75 4.172 1 97.31 296 LEU A O 1
ATOM 2418 N N . SER A 1 297 ? 2.77 32.969 3.816 1 97.69 297 SER A N 1
ATOM 2419 C CA . SER A 1 297 ? 3.127 32.438 5.117 1 97.69 297 SER A CA 1
ATOM 2420 C C . SER A 1 297 ? 2.592 33.281 6.254 1 97.69 297 SER A C 1
ATOM 2422 O O . SER A 1 297 ? 2.09 32.781 7.254 1 97.69 297 SER A O 1
ATOM 2424 N N . ARG A 1 298 ? 2.682 34.562 6.094 1 97.19 298 ARG A N 1
ATOM 2425 C CA . ARG A 1 298 ? 2.154 35.469 7.094 1 97.19 298 ARG A CA 1
ATOM 2426 C C . ARG A 1 298 ? 0.64 35.344 7.219 1 97.19 298 ARG A C 1
ATOM 2428 O O . ARG A 1 298 ? 0.096 35.406 8.328 1 97.19 298 ARG A O 1
ATOM 2435 N N . LEU A 1 299 ? 0.028 35.188 6.055 1 95.69 299 LEU A N 1
ATOM 2436 C CA . LEU A 1 299 ? -1.42 35.031 6.062 1 95.69 299 LEU A CA 1
ATOM 2437 C C . LEU A 1 299 ? -1.815 33.75 6.828 1 95.69 299 LEU A C 1
ATOM 2439 O O . LEU A 1 299 ? -2.768 33.781 7.609 1 95.69 299 LEU A O 1
ATOM 2443 N N . ILE A 1 300 ? -1.142 32.656 6.621 1 96.69 300 ILE A N 1
ATOM 2444 C CA . ILE A 1 300 ? -1.407 31.391 7.285 1 96.69 300 ILE A CA 1
ATOM 2445 C C . ILE A 1 300 ? -1.247 31.547 8.797 1 96.69 300 ILE A C 1
ATOM 2447 O O . ILE A 1 300 ? -2.133 31.172 9.562 1 96.69 300 ILE A O 1
ATOM 2451 N N . VAL A 1 301 ? -0.177 32.156 9.195 1 95.81 301 VAL A N 1
ATOM 2452 C CA . VAL A 1 301 ? 0.13 32.312 10.617 1 95.81 301 VAL A CA 1
ATOM 2453 C C . VAL A 1 301 ? -0.92 33.188 11.273 1 95.81 301 VAL A C 1
ATOM 2455 O O . VAL A 1 301 ? -1.446 32.875 12.336 1 95.81 301 VAL A O 1
ATOM 2458 N N . SER A 1 302 ? -1.226 34.25 10.633 1 93.44 302 SER A N 1
ATOM 2459 C CA . SER A 1 302 ? -2.186 35.188 11.195 1 93.44 302 SER A CA 1
ATOM 2460 C C . SER A 1 302 ? -3.559 34.531 11.359 1 93.44 302 SER A C 1
ATOM 2462 O O . SER A 1 302 ? -4.242 34.781 12.359 1 93.44 302 SER A O 1
ATOM 2464 N N . LYS A 1 303 ? -3.902 33.812 10.445 1 92.94 303 LYS A N 1
ATOM 2465 C CA . LYS A 1 303 ? -5.215 33.156 10.5 1 92.94 303 LYS A CA 1
ATOM 2466 C C . LYS A 1 303 ? -5.277 32.125 11.625 1 92.94 303 LYS A C 1
ATOM 2468 O O . LYS A 1 303 ? -6.262 32.062 12.352 1 92.94 303 LYS A O 1
ATOM 2473 N N . VAL A 1 304 ? -4.301 31.344 11.75 1 93.31 304 VAL A N 1
ATOM 2474 C CA . VAL A 1 304 ? -4.301 30.281 12.758 1 93.31 304 VAL A CA 1
ATOM 2475 C C . VAL A 1 304 ? -4.25 30.906 14.156 1 93.31 304 VAL A C 1
ATOM 2477 O O . VAL A 1 304 ? -4.891 30.406 15.086 1 93.31 304 VAL A O 1
ATOM 2480 N N . LEU A 1 305 ? -3.502 32 14.305 1 92.5 305 LEU A N 1
ATOM 2481 C CA . LEU A 1 305 ? -3.363 32.656 15.602 1 92.5 305 LEU A CA 1
ATOM 2482 C C . LEU A 1 305 ? -4.695 33.25 16.062 1 92.5 305 LEU A C 1
ATOM 2484 O O . LEU A 1 305 ? -4.887 33.5 17.25 1 92.5 305 LEU A O 1
ATOM 2488 N N . GLN A 1 306 ? -5.566 33.375 15.148 1 90.56 306 GLN A N 1
ATOM 2489 C CA . GLN A 1 306 ? -6.875 33.906 15.492 1 90.56 306 GLN A CA 1
ATOM 2490 C C . GLN A 1 306 ? -7.812 32.844 16 1 90.56 306 GLN A C 1
ATOM 2492 O O . GLN A 1 306 ? -8.836 33.125 16.625 1 90.56 306 GLN A O 1
ATOM 2497 N N . ALA A 1 307 ? -7.469 31.609 15.789 1 90.31 307 ALA A N 1
ATOM 2498 C CA . ALA A 1 307 ? -8.32 30.5 16.219 1 90.31 307 ALA A CA 1
ATOM 2499 C C . ALA A 1 307 ? -8.219 30.281 17.719 1 90.31 307 ALA A C 1
ATOM 2501 O O . ALA A 1 307 ? -7.121 30.328 18.281 1 90.31 307 ALA A O 1
ATOM 2502 N N . ARG A 1 308 ? -9.391 30.078 18.281 1 88.44 308 ARG A N 1
ATOM 2503 C CA . ARG A 1 308 ? -9.398 29.719 19.703 1 88.44 308 ARG A CA 1
ATOM 2504 C C . ARG A 1 308 ? -8.672 28.406 19.938 1 88.44 308 ARG A C 1
ATOM 2506 O O . ARG A 1 308 ? -8.68 27.516 19.078 1 88.44 308 ARG A O 1
ATOM 2513 N N . LEU A 1 309 ? -8.156 28.297 21.109 1 86.94 309 LEU A N 1
ATOM 2514 C CA . LEU A 1 309 ? -7.395 27.094 21.453 1 86.94 309 LEU A CA 1
ATOM 2515 C C . LEU A 1 309 ? -8.281 25.859 21.406 1 86.94 309 LEU A C 1
ATOM 2517 O O . LEU A 1 309 ? -7.84 24.781 20.984 1 86.94 309 LEU A O 1
ATOM 2521 N N . SER A 1 310 ? -9.5 25.953 21.859 1 83.56 310 SER A N 1
ATOM 2522 C CA . SER A 1 310 ? -10.422 24.828 21.891 1 83.56 310 SER A CA 1
ATOM 2523 C C . SER A 1 310 ? -10.727 24.328 20.469 1 83.56 310 SER A C 1
ATOM 2525 O O . SER A 1 310 ? -10.867 23.125 20.25 1 83.56 310 SER A O 1
ATOM 2527 N N . THR A 1 311 ? -10.727 25.297 19.562 1 87.19 311 THR A N 1
ATOM 2528 C CA . THR A 1 311 ? -10.977 24.969 18.172 1 87.19 311 THR A CA 1
ATOM 2529 C C . THR A 1 311 ? -9.734 24.359 17.531 1 87.19 311 THR A C 1
ATOM 2531 O O . THR A 1 311 ? -9.828 23.391 16.766 1 87.19 311 THR A O 1
ATOM 2534 N N . ALA A 1 312 ? -8.664 24.906 17.891 1 89.44 312 ALA A N 1
ATOM 2535 C CA . ALA A 1 312 ? -7.398 24.484 17.297 1 89.44 312 ALA A CA 1
ATOM 2536 C C . ALA A 1 312 ? -7.066 23.047 17.688 1 89.44 312 ALA A C 1
ATOM 2538 O O . ALA A 1 312 ? -6.426 22.312 16.922 1 89.44 312 ALA A O 1
ATOM 2539 N N . LEU A 1 313 ? -7.551 22.609 18.797 1 84.25 313 LEU A N 1
ATOM 2540 C CA . LEU A 1 313 ? -7.289 21.25 19.266 1 84.25 313 LEU A CA 1
ATOM 2541 C C . LEU A 1 313 ? -7.973 20.234 18.359 1 84.25 313 LEU A C 1
ATOM 2543 O O . LEU A 1 313 ? -7.527 19.078 18.266 1 84.25 313 LEU A O 1
ATOM 2547 N N . GLY A 1 314 ? -8.945 20.656 17.719 1 83.94 314 GLY A N 1
ATOM 2548 C CA . GLY A 1 314 ? -9.719 19.766 16.875 1 83.94 314 GLY A CA 1
ATOM 2549 C C . GLY A 1 314 ? -9.242 19.734 15.438 1 83.94 314 GLY A C 1
ATOM 2550 O O . GLY A 1 314 ? -9.664 18.875 14.656 1 83.94 314 GLY A O 1
ATOM 2551 N N . PHE A 1 315 ? -8.289 20.625 15.109 1 90.25 315 PHE A N 1
ATOM 2552 C CA . PHE A 1 315 ? -7.781 20.641 13.742 1 90.25 315 PHE A CA 1
ATOM 2553 C C . PHE A 1 315 ? -7.086 19.328 13.406 1 90.25 315 PHE A C 1
ATOM 2555 O O . PHE A 1 315 ? -6.453 18.719 14.273 1 90.25 315 PHE A O 1
ATOM 2562 N N . ILE A 1 316 ? -7.23 18.938 12.156 1 92 316 ILE A N 1
ATOM 2563 C CA . ILE A 1 316 ? -6.41 17.828 11.703 1 92 316 ILE A CA 1
ATOM 2564 C C . ILE A 1 316 ? -4.93 18.188 11.805 1 92 316 ILE A C 1
ATOM 2566 O O . ILE A 1 316 ? -4.559 19.359 11.625 1 92 316 ILE A O 1
ATOM 2570 N N . ASP A 1 317 ? -4.109 17.281 12.07 1 90.12 317 ASP A N 1
ATOM 2571 C CA . ASP A 1 317 ? -2.701 17.531 12.367 1 90.12 317 ASP A CA 1
ATOM 2572 C C . ASP A 1 317 ? -1.993 18.141 11.156 1 90.12 317 ASP A C 1
ATOM 2574 O O . ASP A 1 317 ? -0.981 18.828 11.312 1 90.12 317 ASP A O 1
ATOM 2578 N N . HIS A 1 318 ? -2.518 17.938 10.031 1 93.06 318 HIS A N 1
ATOM 2579 C CA . HIS A 1 318 ? -1.929 18.516 8.836 1 93.06 318 HIS A CA 1
ATOM 2580 C C . HIS A 1 318 ? -1.896 20.047 8.914 1 93.06 318 HIS A C 1
ATOM 2582 O O . HIS A 1 318 ? -1.031 20.688 8.312 1 93.06 318 HIS A O 1
ATOM 2588 N N . VAL A 1 319 ? -2.773 20.625 9.602 1 93.31 319 VAL A N 1
ATOM 2589 C CA . VAL A 1 319 ? -2.803 22.062 9.781 1 93.31 319 VAL A CA 1
ATOM 2590 C C . VAL A 1 319 ? -1.51 22.531 10.445 1 93.31 319 VAL A C 1
ATOM 2592 O O . VAL A 1 319 ? -0.975 23.594 10.109 1 93.31 319 VAL A O 1
ATOM 2595 N N . TYR A 1 320 ? -1.023 21.781 11.281 1 91.62 320 TYR A N 1
ATOM 2596 C CA . TYR A 1 320 ? 0.191 22.156 11.992 1 91.62 320 TYR A CA 1
ATOM 2597 C C . TYR A 1 320 ? 1.424 21.938 11.125 1 91.62 320 TYR A C 1
ATOM 2599 O O . TYR A 1 320 ? 2.453 22.594 11.32 1 91.62 320 TYR A O 1
ATOM 2607 N N . VAL A 1 321 ? 1.302 21 10.227 1 91.88 321 VAL A N 1
ATOM 2608 C CA . VAL A 1 321 ? 2.342 20.891 9.211 1 91.88 321 VAL A CA 1
ATOM 2609 C C . VAL A 1 321 ? 2.404 22.172 8.391 1 91.88 321 VAL A C 1
ATOM 2611 O O . VAL A 1 321 ? 3.486 22.719 8.141 1 91.88 321 VAL A O 1
ATOM 2614 N N . ILE A 1 322 ? 1.251 22.625 8.039 1 95.12 322 ILE A N 1
ATOM 2615 C CA . ILE A 1 322 ? 1.135 23.859 7.254 1 95.12 322 ILE A CA 1
ATOM 2616 C C . ILE A 1 322 ? 1.693 25.031 8.047 1 95.12 322 ILE A C 1
ATOM 2618 O O . ILE A 1 322 ? 2.486 25.812 7.531 1 95.12 322 ILE A O 1
ATOM 2622 N N . LEU A 1 323 ? 1.306 25.094 9.266 1 94.81 323 LEU A N 1
ATOM 2623 C CA . LEU A 1 323 ? 1.743 26.188 10.133 1 94.81 323 LEU A CA 1
ATOM 2624 C C . LEU A 1 323 ? 3.254 26.141 10.336 1 94.81 323 LEU A C 1
ATOM 2626 O O . LEU A 1 323 ? 3.92 27.172 10.289 1 94.81 323 LEU A O 1
ATOM 2630 N N . GLY A 1 324 ? 3.74 24.969 10.617 1 93.12 324 GLY A N 1
ATOM 2631 C CA . GLY A 1 324 ? 5.18 24.812 10.766 1 93.12 324 GLY A CA 1
ATOM 2632 C C . GLY A 1 324 ? 5.957 25.234 9.539 1 93.12 324 GLY A C 1
ATOM 2633 O O . GLY A 1 324 ? 6.969 25.938 9.648 1 93.12 324 GLY A O 1
ATOM 2634 N N . TYR A 1 325 ? 5.488 24.828 8.422 1 94.19 325 TYR A N 1
ATOM 2635 C CA . TYR A 1 325 ? 6.16 25.188 7.172 1 94.19 325 TYR A CA 1
ATOM 2636 C C . TYR A 1 325 ? 6.141 26.688 6.953 1 94.19 325 TYR A C 1
ATOM 2638 O O . TYR A 1 325 ? 7.137 27.281 6.52 1 94.19 325 TYR A O 1
ATOM 2646 N N . ALA A 1 326 ? 5.023 27.281 7.23 1 96.81 326 ALA A N 1
ATOM 2647 C CA . ALA A 1 326 ? 4.902 28.734 7.113 1 96.81 326 ALA A CA 1
ATOM 2648 C C . ALA A 1 326 ? 5.867 29.453 8.062 1 96.81 326 ALA A C 1
ATOM 2650 O O . ALA A 1 326 ? 6.535 30.406 7.668 1 96.81 326 ALA A O 1
ATOM 2651 N N . ALA A 1 327 ? 5.949 29 9.219 1 96.12 327 ALA A N 1
ATOM 2652 C CA . ALA A 1 327 ? 6.848 29.578 10.211 1 96.12 327 ALA A CA 1
ATOM 2653 C C . ALA A 1 327 ? 8.305 29.469 9.766 1 96.12 327 ALA A C 1
ATOM 2655 O O . ALA A 1 327 ? 9.086 30.406 9.953 1 96.12 327 ALA A O 1
ATOM 2656 N N . LEU A 1 328 ? 8.641 28.375 9.25 1 94.25 328 LEU A N 1
ATOM 2657 C CA . LEU A 1 328 ? 10.008 28.172 8.789 1 94.25 328 LEU A CA 1
ATOM 2658 C C . LEU A 1 328 ? 10.336 29.125 7.641 1 94.25 328 LEU A C 1
ATOM 2660 O O . LEU A 1 328 ? 11.461 29.625 7.547 1 94.25 328 LEU A O 1
ATOM 2664 N N . ASN A 1 329 ? 9.391 29.312 6.773 1 95.25 329 ASN A N 1
ATOM 2665 C CA . ASN A 1 329 ? 9.594 30.281 5.699 1 95.25 329 ASN A CA 1
ATOM 2666 C C . ASN A 1 329 ? 9.844 31.688 6.246 1 95.25 329 ASN A C 1
ATOM 2668 O O . ASN A 1 329 ? 10.68 32.406 5.727 1 95.25 329 ASN A O 1
ATOM 2672 N N . LEU A 1 330 ? 9.148 32.031 7.266 1 95.81 330 LEU A N 1
ATOM 2673 C CA . LEU A 1 330 ? 9.336 33.344 7.887 1 95.81 330 LEU A CA 1
ATOM 2674 C C . LEU A 1 330 ? 10.695 33.438 8.562 1 95.81 330 LEU A C 1
ATOM 2676 O O . LEU A 1 330 ? 11.367 34.469 8.477 1 95.81 330 LEU A O 1
ATOM 2680 N N . CYS A 1 331 ? 11.086 32.375 9.18 1 93.44 331 CYS A N 1
ATOM 2681 C CA . CYS A 1 331 ? 12.398 32.312 9.82 1 93.44 331 CYS A CA 1
ATOM 2682 C C . CYS A 1 331 ? 13.516 32.469 8.797 1 93.44 331 CYS A C 1
ATOM 2684 O O . CYS A 1 331 ? 14.5 33.156 9.055 1 93.44 331 CYS A O 1
ATOM 2686 N N . ASP A 1 332 ? 13.344 31.797 7.707 1 90.94 332 ASP A N 1
ATOM 2687 C CA . ASP A 1 332 ? 14.344 31.828 6.645 1 90.94 332 ASP A CA 1
ATOM 2688 C C . ASP A 1 332 ? 14.477 33.25 6.07 1 90.94 332 ASP A C 1
ATOM 2690 O O . ASP A 1 332 ? 15.57 33.656 5.668 1 90.94 332 ASP A O 1
ATOM 2694 N N . ALA A 1 333 ? 13.398 33.969 6.062 1 91.5 333 ALA A N 1
ATOM 2695 C CA . ALA A 1 333 ? 13.391 35.344 5.5 1 91.5 333 ALA A CA 1
ATOM 2696 C C . ALA A 1 333 ? 13.922 36.344 6.508 1 91.5 333 ALA A C 1
ATOM 2698 O O . ALA A 1 333 ? 14.719 37.219 6.156 1 91.5 333 ALA A O 1
ATOM 2699 N N . ASN A 1 334 ? 13.328 36.25 7.664 1 91.75 334 ASN A N 1
ATOM 2700 C CA . ASN A 1 334 ? 13.703 37.188 8.727 1 91.75 334 ASN A CA 1
ATOM 2701 C C . ASN A 1 334 ? 13.531 36.562 10.109 1 91.75 334 ASN A C 1
ATOM 2703 O O . ASN A 1 334 ? 12.406 36.438 10.594 1 91.75 334 ASN A O 1
ATOM 2707 N N . THR A 1 335 ? 14.562 36.344 10.812 1 90.38 335 THR A N 1
ATOM 2708 C CA . THR A 1 335 ? 14.539 35.688 12.102 1 90.38 335 THR A CA 1
ATOM 2709 C C . THR A 1 335 ? 13.93 36.562 13.18 1 90.38 335 THR A C 1
ATOM 2711 O O . THR A 1 335 ? 13.523 36.094 14.234 1 90.38 335 THR A O 1
ATOM 2714 N N . LEU A 1 336 ? 13.891 37.812 12.898 1 89.94 336 LEU A N 1
ATOM 2715 C CA . LEU A 1 336 ? 13.414 38.75 13.914 1 89.94 336 LEU A CA 1
ATOM 2716 C C . LEU A 1 336 ? 11.93 39.031 13.734 1 89.94 336 LEU A C 1
ATOM 2718 O O . LEU A 1 336 ? 11.359 39.844 14.477 1 89.94 336 LEU A O 1
ATOM 2722 N N . ASP A 1 337 ? 11.336 38.406 12.867 1 92.06 337 ASP A N 1
ATOM 2723 C CA . ASP A 1 337 ? 9.898 38.562 12.672 1 92.06 337 ASP A CA 1
ATOM 2724 C C . ASP A 1 337 ? 9.125 38.219 13.938 1 92.06 337 ASP A C 1
ATOM 2726 O O . ASP A 1 337 ? 9.219 37.125 14.445 1 92.06 337 ASP A O 1
ATOM 2730 N N . PRO A 1 338 ? 8.336 39.125 14.453 1 92.69 338 PRO A N 1
ATOM 2731 C CA . PRO A 1 338 ? 7.625 38.906 15.711 1 92.69 338 PRO A CA 1
ATOM 2732 C C . PRO A 1 338 ? 6.617 37.75 15.625 1 92.69 338 PRO A C 1
ATOM 2734 O O . PRO A 1 338 ? 6.285 37.125 16.656 1 92.69 338 PRO A O 1
ATOM 2737 N N . LEU A 1 339 ? 6.16 37.5 14.484 1 93.81 339 LEU A N 1
ATOM 2738 C CA . LEU A 1 339 ? 5.184 36.438 14.32 1 93.81 339 LEU A CA 1
ATOM 2739 C C . LEU A 1 339 ? 5.777 35.094 14.719 1 93.81 339 LEU A C 1
ATOM 2741 O O . LEU A 1 339 ? 5.047 34.188 15.102 1 93.81 339 LEU A O 1
ATOM 2745 N N . ILE A 1 340 ? 7.016 34.938 14.617 1 94.44 340 ILE A N 1
ATOM 2746 C CA . ILE A 1 340 ? 7.684 33.688 14.93 1 94.44 340 ILE A CA 1
ATOM 2747 C C . ILE A 1 340 ? 7.523 33.375 16.422 1 94.44 340 ILE A C 1
ATOM 2749 O O . ILE A 1 340 ? 7.195 32.25 16.781 1 94.44 340 ILE A O 1
ATOM 2753 N N . GLU A 1 341 ? 7.691 34.344 17.234 1 93.25 341 GLU A N 1
ATOM 2754 C CA . GLU A 1 341 ? 7.523 34.156 18.672 1 93.25 341 GLU A CA 1
ATOM 2755 C C . GLU A 1 341 ? 6.066 33.875 19.031 1 93.25 341 GLU A C 1
ATOM 2757 O O . GLU A 1 341 ? 5.781 33.062 19.906 1 93.25 341 GLU A O 1
ATOM 2762 N N . ASP A 1 342 ? 5.234 34.625 18.375 1 95.31 342 ASP A N 1
ATOM 2763 C CA . ASP A 1 342 ? 3.809 34.438 18.625 1 95.31 342 ASP A CA 1
ATOM 2764 C C . ASP A 1 342 ? 3.389 33 18.312 1 95.31 342 ASP A C 1
ATOM 2766 O O . ASP A 1 342 ? 2.617 32.375 19.062 1 95.31 342 ASP A O 1
ATOM 2770 N N . ILE A 1 343 ? 3.889 32.469 17.219 1 95.31 343 ILE A N 1
ATOM 2771 C CA . ILE A 1 343 ? 3.531 31.125 16.812 1 95.31 343 ILE A CA 1
ATOM 2772 C C . ILE A 1 343 ? 4.074 30.125 17.828 1 95.31 343 ILE A C 1
ATOM 2774 O O . ILE A 1 343 ? 3.389 29.156 18.188 1 95.31 343 ILE A O 1
ATOM 2778 N N . GLN A 1 344 ? 5.262 30.297 18.234 1 93.81 344 GLN A N 1
ATOM 2779 C CA . GLN A 1 344 ? 5.871 29.391 19.188 1 93.81 344 GLN A CA 1
ATOM 2780 C C . GLN A 1 344 ? 5.07 29.344 20.484 1 93.81 344 GLN A C 1
ATOM 2782 O O . GLN A 1 344 ? 4.805 28.266 21.016 1 93.81 344 GLN A O 1
ATOM 2787 N N . MET A 1 345 ? 4.73 30.5 20.922 1 92.69 345 MET A N 1
ATOM 2788 C CA . MET A 1 345 ? 3.961 30.578 22.156 1 92.69 345 MET A CA 1
ATOM 2789 C C . MET A 1 345 ? 2.586 29.953 21.984 1 92.69 345 MET A C 1
ATOM 2791 O O . MET A 1 345 ? 2.109 29.234 22.875 1 92.69 345 MET A O 1
ATOM 2795 N N . TYR A 1 346 ? 1.998 30.234 20.875 1 94.5 346 TYR A N 1
ATOM 2796 C CA . TYR A 1 346 ? 0.691 29.672 20.562 1 94.5 346 TYR A CA 1
ATOM 2797 C C . TYR A 1 346 ? 0.75 28.141 20.562 1 94.5 346 TYR A C 1
ATOM 2799 O O . TYR A 1 346 ? -0.102 27.484 21.156 1 94.5 346 TYR A O 1
ATOM 2807 N N . LEU A 1 347 ? 1.744 27.594 19.891 1 93 347 LEU A N 1
ATOM 2808 C CA . LEU A 1 347 ? 1.905 26.141 19.781 1 93 347 LEU A CA 1
ATOM 2809 C C . LEU A 1 347 ? 2.213 25.531 21.141 1 93 347 LEU A C 1
ATOM 2811 O O . LEU A 1 347 ? 1.716 24.438 21.469 1 93 347 LEU A O 1
ATOM 2815 N N . LEU A 1 348 ? 2.943 26.172 21.953 1 91 348 LEU A N 1
ATOM 2816 C CA . LEU A 1 348 ? 3.279 25.688 23.281 1 91 348 LEU A CA 1
ATOM 2817 C C . LEU A 1 348 ? 2.047 25.672 24.188 1 91 348 LEU A C 1
ATOM 2819 O O . LEU A 1 348 ? 1.874 24.75 24.984 1 91 348 LEU A O 1
ATOM 2823 N N . ARG A 1 349 ? 1.288 26.656 24.031 1 90.56 349 ARG A N 1
ATOM 2824 C CA . ARG A 1 349 ? 0.07 26.734 24.828 1 90.56 349 ARG A CA 1
ATOM 2825 C C . ARG A 1 349 ? -0.913 25.641 24.438 1 90.56 349 ARG A C 1
ATOM 2827 O O . ARG A 1 349 ? -1.654 25.125 25.266 1 90.56 349 ARG A O 1
ATOM 2834 N N . LEU A 1 350 ? -0.899 25.359 23.188 1 88.81 350 LEU A N 1
ATOM 2835 C CA . LEU A 1 350 ? -1.808 24.344 22.656 1 88.81 350 LEU A CA 1
ATOM 2836 C C . LEU A 1 350 ? -1.36 22.953 23.078 1 88.81 350 LEU A C 1
ATOM 2838 O O . LEU A 1 350 ? -2.168 22.016 23.125 1 88.81 350 LEU A O 1
ATOM 2842 N N . SER A 1 351 ? -0.133 22.781 23.406 1 82.75 351 SER A N 1
ATOM 2843 C CA . SER A 1 351 ? 0.415 21.453 23.672 1 82.75 351 SER A CA 1
ATOM 2844 C C . SER A 1 351 ? 0.13 21.016 25.094 1 82.75 351 SER A C 1
ATOM 2846 O O . SER A 1 351 ? 0.589 21.656 26.047 1 82.75 351 SER A O 1
ATOM 2848 N N . PRO A 1 352 ? -0.632 20.016 25.203 1 71.94 352 PRO A N 1
ATOM 2849 C CA . PRO A 1 352 ? -0.859 19.516 26.562 1 71.94 352 PRO A CA 1
ATOM 2850 C C . PRO A 1 352 ? 0.389 18.891 27.172 1 71.94 352 PRO A C 1
ATOM 2852 O O . PRO A 1 352 ? 0.53 18.844 28.406 1 71.94 352 PRO A O 1
ATOM 2855 N N . ASN A 1 353 ? 1.208 18.375 26.297 1 71.56 353 ASN A N 1
ATOM 2856 C CA . ASN A 1 353 ? 2.438 17.719 26.75 1 71.56 353 ASN A CA 1
ATOM 2857 C C . ASN A 1 353 ? 3.5 17.719 25.656 1 71.56 353 ASN A C 1
ATOM 2859 O O . ASN A 1 353 ? 3.279 18.25 24.562 1 71.56 353 ASN A O 1
ATOM 2863 N N . GLU A 1 354 ? 4.605 17.203 25.938 1 70.69 354 GLU A N 1
ATOM 2864 C CA . GLU A 1 354 ? 5.746 17.234 25.031 1 70.69 354 GLU A CA 1
ATOM 2865 C C . GLU A 1 354 ? 5.555 16.234 23.891 1 70.69 354 GLU A C 1
ATOM 2867 O O . GLU A 1 354 ? 6.285 16.281 22.891 1 70.69 354 GLU A O 1
ATOM 2872 N N . ARG A 1 355 ? 4.484 15.578 23.938 1 67.94 355 ARG A N 1
ATOM 2873 C CA . ARG A 1 355 ? 4.301 14.523 22.953 1 67.94 355 ARG A CA 1
ATOM 2874 C C . ARG A 1 355 ? 3.344 14.961 21.844 1 67.94 355 ARG A C 1
ATOM 2876 O O . ARG A 1 355 ? 3.248 14.312 20.812 1 67.94 355 ARG A O 1
ATOM 2883 N N . HIS A 1 356 ? 2.779 15.984 22.125 1 74.69 356 HIS A N 1
ATOM 2884 C CA . HIS A 1 356 ? 1.838 16.5 21.141 1 74.69 356 HIS A CA 1
ATOM 2885 C C . HIS A 1 356 ? 2.566 17.141 19.969 1 74.69 356 HIS A C 1
ATOM 2887 O O . HIS A 1 356 ? 3.66 17.688 20.125 1 74.69 356 HIS A O 1
ATOM 2893 N N . ILE A 1 357 ? 2.008 17.125 18.812 1 80.44 357 ILE A N 1
ATOM 2894 C CA . ILE A 1 357 ? 2.605 17.594 17.562 1 80.44 357 ILE A CA 1
ATOM 2895 C C . ILE A 1 357 ? 2.93 19.094 17.672 1 80.44 357 ILE A C 1
ATOM 2897 O O . ILE A 1 357 ? 3.939 19.547 17.141 1 80.44 357 ILE A O 1
ATOM 2901 N N . THR A 1 358 ? 2.127 19.797 18.359 1 87.31 358 THR A N 1
ATOM 2902 C CA . THR A 1 358 ? 2.33 21.234 18.453 1 87.31 358 THR A CA 1
ATOM 2903 C C . THR A 1 358 ? 3.592 21.562 19.25 1 87.31 358 THR A C 1
ATOM 2905 O O . THR A 1 358 ? 4.281 22.547 18.969 1 87.31 358 THR A O 1
ATOM 2908 N N . TYR A 1 359 ? 3.863 20.75 20.188 1 84.62 359 TYR A N 1
ATOM 2909 C CA . TYR A 1 359 ? 5.113 20.922 20.922 1 84.62 359 TYR A CA 1
ATOM 2910 C C . TYR A 1 359 ? 6.316 20.688 20.016 1 84.62 359 TYR A C 1
ATOM 2912 O O . TYR A 1 359 ? 7.281 21.453 20.047 1 84.62 359 TYR A O 1
ATOM 2920 N N . ARG A 1 360 ? 6.25 19.719 19.266 1 83.44 360 ARG A N 1
ATOM 2921 C CA . ARG A 1 360 ? 7.34 19.375 18.359 1 83.44 360 ARG A CA 1
ATOM 2922 C C . ARG A 1 360 ? 7.602 20.516 17.359 1 83.44 360 ARG A C 1
ATOM 2924 O O . ARG A 1 360 ? 8.758 20.859 17.109 1 83.44 360 ARG A O 1
ATOM 2931 N N . TYR A 1 361 ? 6.578 21.016 16.859 1 89.19 361 TYR A N 1
ATOM 2932 C CA . TYR A 1 361 ? 6.75 22.094 15.891 1 89.19 361 TYR A CA 1
ATOM 2933 C C . TYR A 1 361 ? 7.262 23.359 16.562 1 89.19 361 TYR A C 1
ATOM 2935 O O . TYR A 1 361 ? 8.023 24.125 15.961 1 89.19 361 TYR A O 1
ATOM 2943 N N . SER A 1 362 ? 6.832 23.531 17.781 1 91.62 362 SER A N 1
ATOM 2944 C CA . SER A 1 362 ? 7.387 24.656 18.516 1 91.62 362 SER A CA 1
ATOM 2945 C C . SER A 1 362 ? 8.898 24.531 18.688 1 91.62 362 SER A C 1
ATOM 2947 O O . SER A 1 362 ? 9.641 25.484 18.5 1 91.62 362 SER A O 1
ATOM 2949 N N . CYS A 1 363 ? 9.297 23.375 18.984 1 88.81 363 CYS A N 1
ATOM 2950 C CA . CYS A 1 363 ? 10.727 23.109 19.141 1 88.81 363 CYS A CA 1
ATOM 2951 C C . CYS A 1 363 ? 11.461 23.234 17.812 1 88.81 363 CYS A C 1
ATOM 2953 O O . CYS A 1 363 ? 12.578 23.75 17.766 1 88.81 363 CYS A O 1
ATOM 2955 N N . MET A 1 364 ? 10.867 22.75 16.797 1 89.5 364 MET A N 1
ATOM 2956 C CA . MET A 1 364 ? 11.477 22.812 15.477 1 89.5 364 MET A CA 1
ATOM 2957 C C . MET A 1 364 ? 11.664 24.266 15.039 1 89.5 364 MET A C 1
ATOM 2959 O O . MET A 1 364 ? 12.711 24.625 14.492 1 89.5 364 MET A O 1
ATOM 2963 N N . ILE A 1 365 ? 10.672 25.047 15.305 1 92.31 365 ILE A N 1
ATOM 2964 C CA . ILE A 1 365 ? 10.727 26.453 14.922 1 92.31 365 ILE A CA 1
ATOM 2965 C C . ILE A 1 365 ? 11.805 27.156 15.727 1 92.31 365 ILE A C 1
ATOM 2967 O O . ILE A 1 365 ? 12.586 27.938 15.18 1 92.31 365 ILE A O 1
ATOM 2971 N N . ALA A 1 366 ? 11.906 26.812 16.953 1 92.31 366 ALA A N 1
ATOM 2972 C CA . ALA A 1 366 ? 12.922 27.406 17.812 1 92.31 366 ALA A CA 1
ATOM 2973 C C . ALA A 1 366 ? 14.328 27.047 17.344 1 92.31 366 ALA A C 1
ATOM 2975 O O . ALA A 1 366 ? 15.211 27.906 17.281 1 92.31 366 ALA A O 1
ATOM 2976 N N . ASP A 1 367 ? 14.508 25.859 17.109 1 91.62 367 ASP A N 1
ATOM 2977 C CA . ASP A 1 367 ? 15.82 25.391 16.672 1 91.62 367 ASP A CA 1
ATOM 2978 C C . ASP A 1 367 ? 16.203 26 15.336 1 91.62 367 ASP A C 1
ATOM 2980 O O . ASP A 1 367 ? 17.344 26.422 15.141 1 91.62 367 ASP A O 1
ATOM 2984 N N . PHE A 1 368 ? 15.289 26.047 14.453 1 91.94 368 PHE A N 1
ATOM 2985 C CA . PHE A 1 368 ? 15.555 26.578 13.125 1 91.94 368 PHE A CA 1
ATOM 2986 C C . PHE A 1 368 ? 15.852 28.078 13.203 1 91.94 368 PHE A C 1
ATOM 2988 O O . PHE A 1 368 ? 16.719 28.578 12.484 1 91.94 368 PHE A O 1
ATOM 2995 N N . LYS A 1 369 ? 15.102 28.719 14.016 1 92.56 369 LYS A N 1
ATOM 2996 C CA . LYS A 1 369 ? 15.359 30.141 14.242 1 92.56 369 LYS A CA 1
ATOM 2997 C C . LYS A 1 369 ? 16.797 30.375 14.695 1 92.56 369 LYS A C 1
ATOM 2999 O O . LYS A 1 369 ? 17.453 31.297 14.219 1 92.56 369 LYS A O 1
ATOM 3004 N N . GLN A 1 370 ? 17.25 29.547 15.508 1 91.62 370 GLN A N 1
ATOM 3005 C CA . GLN A 1 370 ? 18.609 29.641 16.016 1 91.62 370 GLN A CA 1
ATOM 3006 C C . GLN A 1 370 ? 19.641 29.375 14.914 1 91.62 370 GLN A C 1
ATOM 3008 O O . GLN A 1 370 ? 20.641 30.078 14.805 1 91.62 370 GLN A O 1
ATOM 3013 N N . ARG A 1 371 ? 19.375 28.438 14.133 1 90.44 371 ARG A N 1
ATOM 3014 C CA . ARG A 1 371 ? 20.281 28.094 13.039 1 90.44 371 ARG A CA 1
ATOM 3015 C C . ARG A 1 371 ? 20.359 29.219 12.016 1 90.44 371 ARG A C 1
ATOM 3017 O O . ARG A 1 371 ? 21.438 29.516 11.492 1 90.44 371 ARG A O 1
ATOM 3024 N N . CYS A 1 372 ? 19.203 29.734 11.719 1 89.25 372 CYS A N 1
ATOM 3025 C CA . CYS A 1 372 ? 19.156 30.844 10.773 1 89.25 372 CYS A CA 1
ATOM 3026 C C . CYS A 1 372 ? 19.906 32.062 11.328 1 89.25 372 CYS A C 1
ATOM 3028 O O . CYS A 1 372 ? 20.594 32.75 10.586 1 89.25 372 CYS A O 1
ATOM 3030 N N . ALA A 1 373 ? 19.812 32.281 12.57 1 87.44 373 ALA A N 1
ATOM 3031 C CA . ALA A 1 373 ? 20.5 33.406 13.211 1 87.44 373 ALA A CA 1
ATOM 3032 C C . ALA A 1 373 ? 22.016 33.188 13.188 1 87.44 373 ALA A C 1
ATOM 3034 O O . ALA A 1 373 ? 22.781 34.125 12.945 1 87.44 373 ALA A O 1
ATOM 3035 N N . GLU A 1 374 ? 22.406 32.031 13.352 1 85.25 374 GLU A N 1
ATOM 3036 C CA . GLU A 1 374 ? 23.828 31.703 13.344 1 85.25 374 GLU A CA 1
ATOM 3037 C C . GLU A 1 374 ? 24.406 31.812 11.945 1 85.25 374 GLU A C 1
ATOM 3039 O O . GLU A 1 374 ? 25.547 32.281 11.773 1 85.25 374 GLU A O 1
ATOM 3044 N N . SER A 1 375 ? 23.688 31.344 11.016 1 81.06 375 SER A N 1
ATOM 3045 C CA . SER A 1 375 ? 24.156 31.422 9.633 1 81.06 375 SER A CA 1
ATOM 3046 C C . SER A 1 375 ? 24.25 32.875 9.164 1 81.06 375 SER A C 1
ATOM 3048 O O . SER A 1 375 ? 25.172 33.219 8.414 1 81.06 375 SER A O 1
ATOM 3050 N N . GLN A 1 376 ? 23.344 33.719 9.531 1 74.12 376 GLN A N 1
ATOM 3051 C CA . GLN A 1 376 ? 23.359 35.125 9.172 1 74.12 376 GLN A CA 1
ATOM 3052 C C . GLN A 1 376 ? 24.516 35.844 9.852 1 74.12 376 GLN A C 1
ATOM 3054 O O . GLN A 1 376 ? 25.141 36.719 9.242 1 74.12 376 GLN A O 1
ATOM 3059 N N . LEU A 1 377 ? 24.719 35.406 10.992 1 67.19 377 LEU A N 1
ATOM 3060 C CA . LEU A 1 377 ? 25.859 35.969 11.711 1 67.19 377 LEU A CA 1
ATOM 3061 C C . LEU A 1 377 ? 27.172 35.562 11.07 1 67.19 377 LEU A C 1
ATOM 3063 O O . LEU A 1 377 ? 28.094 36.375 10.93 1 67.19 377 LEU A O 1
ATOM 3067 N N . ALA A 1 378 ? 27.219 34.344 10.648 1 67.56 378 ALA A N 1
ATOM 3068 C CA . ALA A 1 378 ? 28.422 33.844 10 1 67.56 378 ALA A CA 1
ATOM 3069 C C . ALA A 1 378 ? 28.641 34.531 8.656 1 67.56 378 ALA A C 1
ATOM 3071 O O . ALA A 1 378 ? 29.781 34.875 8.312 1 67.56 378 ALA A O 1
ATOM 3072 N N . PHE A 1 379 ? 27.578 34.656 7.953 1 62.84 379 PHE A N 1
ATOM 3073 C CA . PHE A 1 379 ? 27.672 35.344 6.684 1 62.84 379 PHE A CA 1
ATOM 3074 C C . PHE A 1 379 ? 28.047 36.812 6.902 1 62.84 379 PHE A C 1
ATOM 3076 O O . PHE A 1 379 ? 28.844 37.375 6.156 1 62.84 379 PHE A O 1
ATOM 3083 N N . GLY A 1 380 ? 27.438 37.406 7.93 1 57.62 380 GLY A N 1
ATOM 3084 C CA . GLY A 1 380 ? 27.797 38.75 8.297 1 57.62 380 GLY A CA 1
ATOM 3085 C C . GLY A 1 380 ? 29.234 38.906 8.727 1 57.62 380 GLY A C 1
ATOM 3086 O O . GLY A 1 380 ? 29.938 39.812 8.305 1 57.62 380 GLY A O 1
ATOM 3087 N N . ASP A 1 381 ? 29.656 37.938 9.461 1 58.16 381 ASP A N 1
ATOM 3088 C CA . ASP A 1 381 ? 31.047 37.938 9.906 1 58.16 381 ASP A CA 1
ATOM 3089 C C . ASP A 1 381 ? 32 37.719 8.734 1 58.16 381 ASP A C 1
ATOM 3091 O O . ASP A 1 381 ? 33.062 38.344 8.656 1 58.16 381 ASP A O 1
ATOM 3095 N N . ALA A 1 382 ? 31.594 36.875 7.832 1 57.28 382 ALA A N 1
ATOM 3096 C CA . ALA A 1 382 ? 32.406 36.594 6.652 1 57.28 382 ALA A CA 1
ATOM 3097 C C . ALA A 1 382 ? 32.469 37.844 5.746 1 57.28 382 ALA A C 1
ATOM 3099 O O . ALA A 1 382 ? 33.531 38.156 5.199 1 57.28 382 ALA A O 1
ATOM 3100 N N . GLN A 1 383 ? 31.359 38.438 5.586 1 54.19 383 GLN A N 1
ATOM 3101 C CA . GLN A 1 383 ? 31.328 39.688 4.805 1 54.19 383 GLN A CA 1
ATOM 3102 C C . GLN A 1 383 ? 32.094 40.781 5.504 1 54.19 383 GLN A C 1
ATOM 3104 O O . GLN A 1 383 ? 32.781 41.562 4.852 1 54.19 383 GLN A O 1
ATOM 3109 N N . ALA A 1 384 ? 32.062 40.875 6.832 1 56.38 384 ALA A N 1
ATOM 3110 C CA . ALA A 1 384 ? 32.875 41.812 7.586 1 56.38 384 ALA A CA 1
ATOM 3111 C C . ALA A 1 384 ? 34.344 41.531 7.469 1 56.38 384 ALA A C 1
ATOM 3113 O O . ALA A 1 384 ? 35.156 42.438 7.293 1 56.38 384 ALA A O 1
ATOM 3114 N N . ARG A 1 385 ? 34.5 40.312 7.43 1 59.19 385 ARG A N 1
ATOM 3115 C CA . ARG A 1 385 ? 35.906 39.969 7.277 1 59.19 385 ARG A CA 1
ATOM 3116 C C . ARG A 1 385 ? 36.375 40.25 5.859 1 59.19 385 ARG A C 1
ATOM 3118 O O . ARG A 1 385 ? 37.531 40.688 5.664 1 59.19 385 ARG A O 1
ATOM 3125 N N . LYS A 1 386 ? 35.562 40.062 4.941 1 57.31 386 LYS A N 1
ATOM 3126 C CA . LYS A 1 386 ? 35.906 40.375 3.559 1 57.31 386 LYS A CA 1
ATOM 3127 C C . LYS A 1 386 ? 36.062 41.875 3.355 1 57.31 386 LYS A C 1
ATOM 3129 O O . LYS A 1 386 ? 37 42.344 2.67 1 57.31 386 LYS A O 1
ATOM 3134 N N . VAL A 1 387 ? 35.312 42.562 3.893 1 57.25 387 VAL A N 1
ATOM 3135 C CA . VAL A 1 387 ? 35.438 44 3.836 1 57.25 387 VAL A CA 1
ATOM 3136 C C . VAL A 1 387 ? 36.688 44.469 4.57 1 57.25 387 VAL A C 1
ATOM 3138 O O . VAL A 1 387 ? 37.438 45.312 4.078 1 57.25 387 VAL A O 1
ATOM 3141 N N . ASP A 1 388 ? 36.938 43.938 5.652 1 53.78 388 ASP A N 1
ATOM 3142 C CA . ASP A 1 388 ? 38.156 44.25 6.387 1 53.78 388 ASP A CA 1
ATOM 3143 C C . ASP A 1 388 ? 39.406 43.812 5.605 1 53.78 388 ASP A C 1
ATOM 3145 O O . ASP A 1 388 ? 40.406 44.562 5.555 1 53.78 388 ASP A O 1
ATOM 3149 N N . ALA A 1 389 ? 39.156 42.656 4.992 1 55.12 389 ALA A N 1
ATOM 3150 C CA . ALA A 1 389 ? 40.281 42.188 4.172 1 55.12 389 ALA A CA 1
ATOM 3151 C C . ALA A 1 389 ? 40.469 43.062 2.934 1 55.12 389 ALA A C 1
ATOM 3153 O O . ALA A 1 389 ? 41.594 43.375 2.547 1 55.12 389 ALA A O 1
ATOM 3154 N N . GLU A 1 390 ? 39.469 43.469 2.352 1 52.91 390 GLU A N 1
ATOM 3155 C CA . GLU A 1 390 ? 39.5 44.375 1.218 1 52.91 390 GLU A CA 1
ATOM 3156 C C . GLU A 1 390 ? 39.969 45.75 1.648 1 52.91 390 GLU A C 1
ATOM 3158 O O . GLU A 1 390 ? 40.719 46.438 0.916 1 52.91 390 GLU A O 1
ATOM 3163 N N . GLN A 1 391 ? 39.688 46.031 2.748 1 48.59 391 GLN A N 1
ATOM 3164 C CA . GLN A 1 391 ? 40.188 47.281 3.305 1 48.59 391 GLN A CA 1
ATOM 3165 C C . GLN A 1 391 ? 41.656 47.188 3.68 1 48.59 391 GLN A C 1
ATOM 3167 O O . GLN A 1 391 ? 42.406 48.156 3.533 1 48.59 391 GLN A O 1
ATOM 3172 N N . MET A 1 392 ? 42.062 46.031 3.975 1 47.38 392 MET A N 1
ATOM 3173 C CA . MET A 1 392 ? 43.5 45.875 4.254 1 47.38 392 MET A CA 1
ATOM 3174 C C . MET A 1 392 ? 44.312 45.875 2.965 1 47.38 392 MET A C 1
ATOM 3176 O O . MET A 1 392 ? 45.438 46.375 2.947 1 47.38 392 MET A O 1
ATOM 3180 N N . GLN A 1 393 ? 43.781 45.312 1.934 1 42.78 393 GLN A N 1
ATOM 3181 C CA . GLN A 1 393 ? 44.469 45.312 0.655 1 42.78 393 GLN A CA 1
ATOM 3182 C C . GLN A 1 393 ? 44.594 46.75 0.107 1 42.78 393 GLN A C 1
ATOM 3184 O O . GLN A 1 393 ? 45.5 47.031 -0.663 1 42.78 393 GLN A O 1
ATOM 3189 N N . LEU A 1 394 ? 43.719 47.594 0.482 1 39.34 394 LEU A N 1
ATOM 3190 C CA . LEU A 1 394 ? 43.844 48.969 0.023 1 39.34 394 LEU A CA 1
ATOM 3191 C C . LEU A 1 394 ? 44.969 49.688 0.762 1 39.34 394 LEU A C 1
ATOM 3193 O O . LEU A 1 394 ? 45.562 50.656 0.235 1 39.34 394 LEU A O 1
ATOM 3197 N N . VAL A 1 395 ? 45.438 49.25 1.922 1 37.69 395 VAL A N 1
ATOM 3198 C CA . VAL A 1 395 ? 46.469 50 2.652 1 37.69 395 VAL A CA 1
ATOM 3199 C C . VAL A 1 395 ? 47.844 49.594 2.166 1 37.69 395 VAL A C 1
ATOM 3201 O O . VAL A 1 395 ? 48.781 50.375 2.24 1 37.69 395 VAL A O 1
ATOM 3204 N N . GLN A 1 396 ? 48.125 48.469 1.612 1 33.88 396 GLN A N 1
ATOM 3205 C CA . GLN A 1 396 ? 49.5 48.062 1.361 1 33.88 396 GLN A CA 1
ATOM 3206 C C . GLN A 1 396 ? 50.031 48.719 0.092 1 33.88 396 GLN A C 1
ATOM 3208 O O . GLN A 1 396 ? 51.25 48.75 -0.118 1 33.88 396 GLN A O 1
ATOM 3213 N N . PRO A 1 397 ? 49.312 49.094 -0.919 1 35.25 397 PRO A N 1
ATOM 3214 C CA . PRO A 1 397 ? 50.062 49.625 -2.057 1 35.25 397 PRO A CA 1
ATOM 3215 C C . PRO A 1 397 ? 50.781 50.906 -1.721 1 35.25 397 PRO A C 1
ATOM 3217 O O . PRO A 1 397 ? 51.562 51.438 -2.547 1 35.25 397 PRO A O 1
ATOM 3220 N N . LEU A 1 398 ? 50.625 51.75 -0.599 1 30.73 398 LEU A N 1
ATOM 3221 C CA . LEU A 1 398 ? 51.406 52.969 -0.549 1 30.73 398 LEU A CA 1
ATOM 3222 C C . LEU A 1 398 ? 52.844 52.688 -0.24 1 30.73 398 LEU A C 1
ATOM 3224 O O . LEU A 1 398 ? 53.719 53.531 -0.516 1 30.73 398 LEU A O 1
ATOM 3228 N N . VAL A 1 399 ? 53.312 51.781 0.508 1 30.44 399 VAL A N 1
ATOM 3229 C CA . VAL A 1 399 ? 54.719 51.812 0.864 1 30.44 399 VAL A CA 1
ATOM 3230 C C . VAL A 1 399 ? 55.562 51.281 -0.301 1 30.44 399 VAL A C 1
ATOM 3232 O O . VAL A 1 399 ? 56.562 51.875 -0.66 1 30.44 399 VAL A O 1
ATOM 3235 N N . ASN A 1 400 ? 55.719 50.062 -0.587 1 27.09 400 ASN A N 1
ATOM 3236 C CA . ASN A 1 400 ? 56.812 49.562 -1.412 1 27.09 400 ASN A CA 1
ATOM 3237 C C . ASN A 1 400 ? 56.562 49.844 -2.891 1 27.09 400 ASN A C 1
ATOM 3239 O O . ASN A 1 400 ? 55.625 49.312 -3.488 1 27.09 400 ASN A O 1
ATOM 3243 N N . ALA A 1 401 ? 56.656 51.156 -3.475 1 25.02 401 ALA A N 1
ATOM 3244 C CA . ALA A 1 401 ? 56.938 51.5 -4.867 1 25.02 401 ALA A CA 1
ATOM 3245 C C . ALA A 1 401 ? 58.094 50.688 -5.426 1 25.02 401 ALA A C 1
ATOM 3247 O O . ALA A 1 401 ? 58.438 50.812 -6.594 1 25.02 401 ALA A O 1
ATOM 3248 N N . MET A 1 402 ? 59.125 50.344 -4.574 1 24.31 402 MET A N 1
ATOM 3249 C CA . MET A 1 402 ? 60.438 50.156 -5.191 1 24.31 402 MET A CA 1
ATOM 3250 C C . MET A 1 402 ? 60.406 49.031 -6.223 1 24.31 402 MET A C 1
ATOM 3252 O O . MET A 1 402 ? 60.906 49.188 -7.34 1 24.31 402 MET A O 1
ATOM 3256 N N . GLY A 1 403 ? 60.938 47.844 -5.914 1 23.81 403 GLY A N 1
ATOM 3257 C CA . GLY A 1 403 ? 61.562 46.938 -6.855 1 23.81 403 GLY A CA 1
ATOM 3258 C C . GLY A 1 403 ? 60.594 46.281 -7.812 1 23.81 403 GLY A C 1
ATOM 3259 O O . GLY A 1 403 ? 59.469 45.938 -7.438 1 23.81 403 GLY A O 1
ATOM 3260 N N . GLU A 1 404 ? 60.844 46.375 -9.18 1 24.19 404 GLU A N 1
ATOM 3261 C CA . GLU A 1 404 ? 59.969 46.312 -10.367 1 24.19 404 GLU A CA 1
ATOM 3262 C C . GLU A 1 404 ? 59.219 45 -10.461 1 24.19 404 GLU A C 1
ATOM 3264 O O . GLU A 1 404 ? 58.188 44.906 -11.125 1 24.19 404 GLU A O 1
ATOM 3269 N N . GLY A 1 405 ? 59.75 43.844 -9.922 1 21.45 405 GLY A N 1
ATOM 3270 C CA . GLY A 1 405 ? 59.75 42.875 -10.992 1 21.45 405 GLY A CA 1
ATOM 3271 C C . GLY A 1 405 ? 58.344 42.312 -11.266 1 21.45 405 GLY A C 1
ATOM 3272 O O . GLY A 1 405 ? 57.594 42.062 -10.336 1 21.45 405 GLY A O 1
ATOM 3273 N N . CYS A 1 406 ? 57.719 42.781 -12.352 1 21.78 406 CYS A N 1
ATOM 3274 C CA . CYS A 1 406 ? 56.375 42.594 -12.938 1 21.78 406 CYS A CA 1
ATOM 3275 C C . CYS A 1 406 ? 56.031 41.125 -13.078 1 21.78 406 CYS A C 1
ATOM 3277 O O . CYS A 1 406 ? 56.688 40.406 -13.812 1 21.78 406 CYS A O 1
ATOM 3279 N N . PRO A 1 407 ? 55.688 40.5 -11.93 1 22.39 407 PRO A N 1
ATOM 3280 C CA . PRO A 1 407 ? 55.594 39.062 -12.078 1 22.39 407 PRO A CA 1
ATOM 3281 C C . PRO A 1 407 ? 54.75 38.625 -13.266 1 22.39 407 PRO A C 1
ATOM 3283 O O . PRO A 1 407 ? 53.875 39.375 -13.703 1 22.39 407 PRO A O 1
ATOM 3286 N N . PRO A 1 408 ? 55.156 37.562 -14 1 20.56 408 PRO A N 1
ATOM 3287 C CA . PRO A 1 408 ? 54.688 37.094 -15.297 1 20.56 408 PRO A CA 1
ATOM 3288 C C . PRO A 1 408 ? 53.188 36.719 -15.266 1 20.56 408 PRO A C 1
ATOM 3290 O O . PRO A 1 408 ? 52.656 36.375 -14.211 1 20.56 408 PRO A O 1
ATOM 3293 N N . TRP A 1 409 ? 52.312 37.25 -16.234 1 16.45 409 TRP A N 1
ATOM 3294 C CA . TRP A 1 409 ? 50.906 37.25 -16.656 1 16.45 409 TRP A CA 1
ATOM 3295 C C . TRP A 1 409 ? 50.375 35.844 -16.75 1 16.45 409 TRP A C 1
ATOM 3297 O O . TRP A 1 409 ? 49.281 35.625 -17.312 1 16.45 409 TRP A O 1
ATOM 3307 N N . SER A 1 410 ? 51.062 34.906 -16.281 1 19.38 410 SER A N 1
ATOM 3308 C CA . SER A 1 410 ? 50.531 33.562 -16.594 1 19.38 410 SER A CA 1
ATOM 3309 C C . SER A 1 410 ? 49.031 33.5 -16.297 1 19.38 410 SER A C 1
ATOM 3311 O O . SER A 1 410 ? 48.531 34.156 -15.359 1 19.38 410 SER A O 1
ATOM 3313 N N . GLN A 1 411 ? 48.188 32.594 -17.109 1 21.72 411 GLN A N 1
ATOM 3314 C CA . GLN A 1 411 ? 47.125 32.125 -18 1 21.72 411 GLN A CA 1
ATOM 3315 C C . GLN A 1 411 ? 45.906 31.641 -17.219 1 21.72 411 GLN A C 1
ATOM 3317 O O . GLN A 1 411 ? 46 30.656 -16.484 1 21.72 411 GLN A O 1
ATOM 3322 N N . ILE A 1 412 ? 44.938 32.375 -16.922 1 19.62 412 ILE A N 1
ATOM 3323 C CA . ILE A 1 412 ? 43.719 32.688 -16.172 1 19.62 412 ILE A CA 1
ATOM 3324 C C . ILE A 1 412 ? 42.594 31.75 -16.625 1 19.62 412 ILE A C 1
ATOM 3326 O O . ILE A 1 412 ? 41.906 31.141 -15.797 1 19.62 412 ILE A O 1
ATOM 3330 N N . ILE A 1 413 ? 41.844 31.906 -17.844 1 19.09 413 ILE A N 1
ATOM 3331 C CA . ILE A 1 413 ? 40.438 31.859 -18.188 1 19.09 413 ILE A CA 1
ATOM 3332 C C . ILE A 1 413 ? 40.031 30.422 -18.484 1 19.09 413 ILE A C 1
ATOM 3334 O O . ILE A 1 413 ? 40.469 29.828 -19.469 1 19.09 413 ILE A O 1
ATOM 3338 N N . PRO A 1 414 ? 39.656 29.562 -17.641 1 21.27 414 PRO A N 1
ATOM 3339 C CA . PRO A 1 414 ? 39.312 28.219 -18.109 1 21.27 414 PRO A CA 1
ATOM 3340 C C . PRO A 1 414 ? 38.094 28.203 -19.031 1 21.27 414 PRO A C 1
ATOM 3342 O O . PRO A 1 414 ? 37.219 29.062 -18.922 1 21.27 414 PRO A O 1
ATOM 3345 N N . ASP A 1 415 ? 38.125 27.609 -20.234 1 19.27 415 ASP A N 1
ATOM 3346 C CA . ASP A 1 415 ? 37.156 27.516 -21.344 1 19.27 415 ASP A CA 1
ATOM 3347 C C . ASP A 1 415 ? 35.875 26.828 -20.906 1 19.27 415 ASP A C 1
ATOM 3349 O O . ASP A 1 415 ? 35.906 25.703 -20.406 1 19.27 415 ASP A O 1
ATOM 3353 N N . PHE A 1 416 ? 34.812 27.469 -20.625 1 19.58 416 PHE A N 1
ATOM 3354 C CA . PHE A 1 416 ? 33.406 27.172 -20.328 1 19.58 416 PHE A CA 1
ATOM 3355 C C . PHE A 1 416 ? 32.75 26.5 -21.531 1 19.58 416 PHE A C 1
ATOM 3357 O O . PHE A 1 416 ? 32.062 27.141 -22.312 1 19.58 416 PHE A O 1
ATOM 3364 N N . MET A 1 417 ? 33.219 25.484 -22.156 1 18.55 417 MET A N 1
ATOM 3365 C CA . MET A 1 417 ? 32.5 25.016 -23.344 1 18.55 417 MET A CA 1
ATOM 3366 C C . MET A 1 417 ? 31.094 24.562 -22.984 1 18.55 417 MET A C 1
ATOM 3368 O O . MET A 1 417 ? 30.906 23.75 -22.078 1 18.55 417 MET A O 1
ATOM 3372 N N . ALA A 1 418 ? 30.031 25.25 -23.438 1 20.72 418 ALA A N 1
ATOM 3373 C CA . ALA A 1 418 ? 28.578 25.234 -23.547 1 20.72 418 ALA A CA 1
ATOM 3374 C C . ALA A 1 418 ? 28.109 23.984 -24.281 1 20.72 418 ALA A C 1
ATOM 3376 O O . ALA A 1 418 ? 28.219 23.891 -25.516 1 20.72 418 ALA A O 1
ATOM 3377 N N . GLN A 1 419 ? 28.453 22.797 -24.016 1 21.72 419 GLN A N 1
ATOM 3378 C CA . GLN A 1 419 ? 27.906 21.828 -24.969 1 21.72 419 GLN A CA 1
ATOM 3379 C C . GLN A 1 419 ? 26.391 21.828 -24.938 1 21.72 419 GLN A C 1
ATOM 3381 O O . GLN A 1 419 ? 25.781 21.844 -23.859 1 21.72 419 GLN A O 1
ATOM 3386 N N . SER A 1 420 ? 25.578 22.188 -26.062 1 20.88 420 SER A N 1
ATOM 3387 C CA . SER A 1 420 ? 24.25 22.375 -26.609 1 20.88 420 SER A CA 1
ATOM 3388 C C . SER A 1 420 ? 23.375 21.141 -26.391 1 20.88 420 SER A C 1
ATOM 3390 O O . SER A 1 420 ? 23.766 20.031 -26.766 1 20.88 420 SER A O 1
ATOM 3392 N N . TYR A 1 421 ? 22.656 21.141 -25.391 1 20.27 421 TYR A N 1
ATOM 3393 C CA . TYR A 1 421 ? 21.766 20.016 -25.156 1 20.27 421 TYR A CA 1
ATOM 3394 C C . TYR A 1 421 ? 20.75 19.891 -26.281 1 20.27 421 TYR A C 1
ATOM 3396 O O . TYR A 1 421 ? 20.234 20.891 -26.781 1 20.27 421 TYR A O 1
ATOM 3404 N N . PRO A 1 422 ? 20.672 18.844 -27.062 1 22.64 422 PRO A N 1
ATOM 3405 C CA . PRO A 1 422 ? 19.797 18.672 -28.219 1 22.64 422 PRO A CA 1
ATOM 3406 C C . PRO A 1 422 ? 18.312 18.766 -27.844 1 22.64 422 PRO A C 1
ATOM 3408 O O . PRO A 1 422 ? 17.953 18.531 -26.688 1 22.64 422 PRO A O 1
ATOM 3411 N N . ASP A 1 423 ? 17.266 19.391 -28.641 1 22.69 423 ASP A N 1
ATOM 3412 C CA . ASP A 1 423 ? 15.922 19.938 -28.766 1 22.69 423 ASP A CA 1
ATOM 3413 C C . ASP A 1 423 ? 14.867 18.859 -28.516 1 22.69 423 ASP A C 1
ATOM 3415 O O . ASP A 1 423 ? 13.773 19.156 -28.047 1 22.69 423 ASP A O 1
ATOM 3419 N N . GLY A 1 424 ? 14.961 17.625 -29.047 1 21.77 424 GLY A N 1
ATOM 3420 C CA . GLY A 1 424 ? 13.852 16.906 -29.625 1 21.77 424 GLY A CA 1
ATOM 3421 C C . GLY A 1 424 ? 12.906 16.328 -28.594 1 21.77 424 GLY A C 1
ATOM 3422 O O . GLY A 1 424 ? 11.883 15.719 -28.938 1 21.77 424 GLY A O 1
ATOM 3423 N N . MET A 1 425 ? 13.305 16.094 -27.391 1 21.84 425 MET A N 1
ATOM 3424 C CA . MET A 1 425 ? 12.672 14.883 -26.891 1 21.84 425 MET A CA 1
ATOM 3425 C C . MET A 1 425 ? 11.289 15.18 -26.328 1 21.84 425 MET A C 1
ATOM 3427 O O . MET A 1 425 ? 10.625 14.281 -25.797 1 21.84 425 MET A O 1
ATOM 3431 N N . PHE A 1 426 ? 10.836 16.438 -26.109 1 22.17 426 PHE A N 1
ATOM 3432 C CA . PHE A 1 426 ? 9.703 16.688 -25.234 1 22.17 426 PHE A CA 1
ATOM 3433 C C . PHE A 1 426 ? 8.391 16.516 -25.984 1 22.17 426 PHE A C 1
ATOM 3435 O O . PHE A 1 426 ? 7.328 16.906 -25.5 1 22.17 426 PHE A O 1
ATOM 3442 N N . ASP A 1 427 ? 8.25 15.914 -27.125 1 20.58 427 ASP A N 1
ATOM 3443 C CA . ASP A 1 427 ? 7.043 16.141 -27.922 1 20.58 427 ASP A CA 1
ATOM 3444 C C . ASP A 1 427 ? 5.82 15.516 -27.25 1 20.58 427 ASP A C 1
ATOM 3446 O O . ASP A 1 427 ? 4.684 15.773 -27.656 1 20.58 427 ASP A O 1
ATOM 3450 N N . GLY A 1 428 ? 5.789 14.422 -26.469 1 20.75 428 GLY A N 1
ATOM 3451 C CA . GLY A 1 428 ? 4.648 13.539 -26.656 1 20.75 428 GLY A CA 1
ATOM 3452 C C . GLY A 1 428 ? 3.441 13.938 -25.828 1 20.75 428 GLY A C 1
ATOM 3453 O O . GLY A 1 428 ? 2.516 13.141 -25.641 1 20.75 428 GLY A O 1
ATOM 3454 N N . ILE A 1 429 ? 3.428 14.969 -25.016 1 20.11 429 ILE A N 1
ATOM 3455 C CA . ILE A 1 429 ? 2.264 14.914 -24.141 1 20.11 429 ILE A CA 1
ATOM 3456 C C . ILE A 1 429 ? 1.014 15.328 -24.922 1 20.11 429 ILE A C 1
ATOM 3458 O O . ILE A 1 429 ? 0.919 16.453 -25.406 1 20.11 429 ILE A O 1
ATOM 3462 N N . ALA A 1 430 ? 0.193 14.43 -25.531 1 21.08 430 ALA A N 1
ATOM 3463 C CA . ALA A 1 430 ? -1.062 14.711 -26.234 1 21.08 430 ALA A CA 1
ATOM 3464 C C . ALA A 1 430 ? -2.125 15.219 -25.266 1 21.08 430 ALA A C 1
ATOM 3466 O O . ALA A 1 430 ? -2.438 14.562 -24.266 1 21.08 430 ALA A O 1
ATOM 3467 N N . VAL A 1 431 ? -2.303 16.469 -25.031 1 19.02 431 VAL A N 1
ATOM 3468 C CA . VAL A 1 431 ? -3.373 17.156 -24.312 1 19.02 431 VAL A CA 1
ATOM 3469 C C . VAL A 1 431 ? -4.715 16.844 -24.969 1 19.02 431 VAL A C 1
ATOM 3471 O O . VAL A 1 431 ? -4.941 17.188 -26.141 1 19.02 431 VAL A O 1
ATOM 3474 N N . ALA A 1 432 ? -5.516 15.758 -24.641 1 22.03 432 ALA A N 1
ATOM 3475 C CA . ALA A 1 432 ? -6.871 15.586 -25.156 1 22.03 432 ALA A CA 1
ATOM 3476 C C . ALA A 1 432 ? -7.785 16.703 -24.672 1 22.03 432 ALA A C 1
ATOM 3478 O O . ALA A 1 432 ? -7.898 16.938 -23.453 1 22.03 432 ALA A O 1
ATOM 3479 N N . ASP A 1 433 ? -8.031 17.891 -25.359 1 18.75 433 ASP A N 1
ATOM 3480 C CA . ASP A 1 433 ? -8.891 19.062 -25.219 1 18.75 433 ASP A CA 1
ATOM 3481 C C . ASP A 1 433 ? -10.359 18.672 -25.172 1 18.75 433 ASP A C 1
ATOM 3483 O O . ASP A 1 433 ? -11.242 19.516 -25.328 1 18.75 433 ASP A O 1
ATOM 3487 N N . GLU A 1 434 ? -10.969 17.531 -24.875 1 21.03 434 GLU A N 1
ATOM 3488 C CA . GLU A 1 434 ? -12.383 17.516 -25.234 1 21.03 434 GLU A CA 1
ATOM 3489 C C . GLU A 1 434 ? -13.203 18.406 -24.328 1 21.03 434 GLU A C 1
ATOM 3491 O O . GLU A 1 434 ? -13.195 18.234 -23.109 1 21.03 434 GLU A O 1
ATOM 3496 N N . SER A 1 435 ? -13.422 19.688 -24.641 1 18.86 435 SER A N 1
ATOM 3497 C CA . SER A 1 435 ? -14.32 20.688 -24.078 1 18.86 435 SER A CA 1
ATOM 3498 C C . SER A 1 435 ? -15.758 20.188 -24.062 1 18.86 435 SER A C 1
ATOM 3500 O O . SER A 1 435 ? -16.359 19.953 -25.109 1 18.86 435 SER A O 1
ATOM 3502 N N . PRO A 1 436 ? -16.25 19.266 -23.281 1 19.59 436 PRO A N 1
ATOM 3503 C CA . PRO A 1 436 ? -17.703 19.125 -23.469 1 19.59 436 PRO A CA 1
ATOM 3504 C C . PRO A 1 436 ? -18.469 20.422 -23.188 1 19.59 436 PRO A C 1
ATOM 3506 O O . PRO A 1 436 ? -17.984 21.281 -22.453 1 19.59 436 PRO A O 1
ATOM 3509 N N . ALA A 1 437 ? -19.578 20.828 -24.016 1 20.56 437 ALA A N 1
ATOM 3510 C CA . ALA A 1 437 ? -20.547 21.891 -24.172 1 20.56 437 ALA A CA 1
ATOM 3511 C C . ALA A 1 437 ? -21.359 22.094 -22.891 1 20.56 437 ALA A C 1
ATOM 3513 O O . ALA A 1 437 ? -21.625 21.125 -22.156 1 20.56 437 ALA A O 1
ATOM 3514 N N . VAL A 1 438 ? -21.406 23.344 -22.328 1 19.52 438 VAL A N 1
ATOM 3515 C CA . VAL A 1 438 ? -22.125 24.109 -21.312 1 19.52 438 VAL A CA 1
ATOM 3516 C C . VAL A 1 438 ? -23.625 23.984 -21.562 1 19.52 438 VAL A C 1
ATOM 3518 O O . VAL A 1 438 ? -24.125 24.359 -22.625 1 19.52 438 VAL A O 1
ATOM 3521 N N . TYR A 1 439 ? -24.375 22.984 -21.266 1 19.52 439 TYR A N 1
ATOM 3522 C CA . TYR A 1 439 ? -25.828 23.062 -21.344 1 19.52 439 TYR A CA 1
ATOM 3523 C C . TYR A 1 439 ? -26.344 24.266 -20.578 1 19.52 439 TYR A C 1
ATOM 3525 O O . TYR A 1 439 ? -26.078 24.391 -19.375 1 19.52 439 TYR A O 1
ATOM 3533 N N . ARG A 1 440 ? -26.609 25.469 -21.156 1 19.78 440 ARG A N 1
ATOM 3534 C CA . ARG A 1 440 ? -27.281 26.703 -20.797 1 19.78 440 ARG A CA 1
ATOM 3535 C C . ARG A 1 440 ? -28.703 26.438 -20.328 1 19.78 440 ARG A C 1
ATOM 3537 O O . ARG A 1 440 ? -29.578 26.094 -21.141 1 19.78 440 ARG A O 1
ATOM 3544 N N . SER A 1 441 ? -29.062 25.812 -19.359 1 19.39 441 SER A N 1
ATOM 3545 C CA . SER A 1 441 ? -30.484 25.984 -19.047 1 19.39 441 SER A CA 1
ATOM 3546 C C . SER A 1 441 ? -30.812 27.453 -18.797 1 19.39 441 SER A C 1
ATOM 3548 O O . SER A 1 441 ? -30.094 28.141 -18.062 1 19.39 441 SER A O 1
ATOM 3550 N N . ALA A 1 442 ? -31.641 28.219 -19.656 1 20.22 442 ALA A N 1
ATOM 3551 C CA . ALA A 1 442 ? -32.344 29.484 -19.734 1 20.22 442 ALA A CA 1
ATOM 3552 C C . ALA A 1 442 ? -33.062 29.812 -18.422 1 20.22 442 ALA A C 1
ATOM 3554 O O . ALA A 1 442 ? -32.906 30.906 -17.875 1 20.22 442 ALA A O 1
ATOM 3555 N N . THR A 1 443 ? -34.5 29.344 -18.297 1 21.34 443 THR A N 1
ATOM 3556 C CA . THR A 1 443 ? -35.688 30.141 -18.031 1 21.34 443 THR A CA 1
ATOM 3557 C C . THR A 1 443 ? -35.719 30.625 -16.594 1 21.34 443 THR A C 1
ATOM 3559 O O . THR A 1 443 ? -35.906 31.812 -16.328 1 21.34 443 THR A O 1
ATOM 3562 N N . MET A 1 444 ? -36.969 30.234 -15.641 1 20.56 444 MET A N 1
ATOM 3563 C CA . MET A 1 444 ? -37.594 31.125 -14.664 1 20.56 444 MET A CA 1
ATOM 3564 C C . MET A 1 444 ? -36.656 31.312 -13.453 1 20.56 444 MET A C 1
ATOM 3566 O O . MET A 1 444 ? -35.969 30.391 -13.039 1 20.56 444 MET A O 1
ATOM 3570 N N . MET B 1 1 ? 12.172 20.5 6.699 1 77 1 MET B N 1
ATOM 3571 C CA . MET B 1 1 ? 11.391 20.141 7.879 1 77 1 MET B CA 1
ATOM 3572 C C . MET B 1 1 ? 11.734 18.719 8.344 1 77 1 MET B C 1
ATOM 3574 O O . MET B 1 1 ? 11.914 18.484 9.539 1 77 1 MET B O 1
ATOM 3578 N N . HIS B 1 2 ? 11.812 17.781 7.461 1 72.62 2 HIS B N 1
ATOM 3579 C CA . HIS B 1 2 ? 12.133 16.406 7.816 1 72.62 2 HIS B CA 1
ATOM 3580 C C . HIS B 1 2 ? 13.516 16.312 8.453 1 72.62 2 HIS B C 1
ATOM 3582 O O . HIS B 1 2 ? 13.703 15.586 9.43 1 72.62 2 HIS B O 1
ATOM 3588 N N . GLU B 1 3 ? 14.367 17 7.84 1 73.38 3 GLU B N 1
ATOM 3589 C CA . GLU B 1 3 ? 15.727 17.016 8.383 1 73.38 3 GLU B CA 1
ATOM 3590 C C . GLU B 1 3 ? 15.75 17.594 9.797 1 73.38 3 GLU B C 1
ATOM 3592 O O . GLU B 1 3 ? 16.438 17.062 10.672 1 73.38 3 GLU B O 1
ATOM 3597 N N . LEU B 1 4 ? 15.016 18.641 10 1 75.62 4 LEU B N 1
ATOM 3598 C CA . LEU B 1 4 ? 14.945 19.266 11.312 1 75.62 4 LEU B CA 1
ATOM 3599 C C . LEU B 1 4 ? 14.352 18.297 12.336 1 75.62 4 LEU B C 1
ATOM 3601 O O . LEU B 1 4 ? 14.844 18.203 13.461 1 75.62 4 LEU B O 1
ATOM 3605 N N . GLN B 1 5 ? 13.367 17.625 11.969 1 75.88 5 GLN B N 1
ATOM 3606 C CA . GLN B 1 5 ? 12.711 16.672 12.859 1 75.88 5 GLN B CA 1
ATOM 3607 C C . GLN B 1 5 ? 13.656 15.547 13.25 1 75.88 5 GLN B C 1
ATOM 3609 O O . GLN B 1 5 ? 13.68 15.117 14.406 1 75.88 5 GLN B O 1
ATOM 3614 N N . ALA B 1 6 ? 14.359 15.094 12.297 1 71.88 6 ALA B N 1
ATOM 3615 C CA . ALA B 1 6 ? 15.297 14 12.539 1 71.88 6 ALA B CA 1
ATOM 3616 C C . ALA B 1 6 ? 16.406 14.438 13.484 1 71.88 6 ALA B C 1
ATOM 3618 O O . ALA B 1 6 ? 16.859 13.656 14.32 1 71.88 6 ALA B O 1
ATOM 3619 N N . ASP B 1 7 ? 16.844 15.672 13.391 1 74.31 7 ASP B N 1
ATOM 3620 C CA . ASP B 1 7 ? 17.938 16.203 14.188 1 74.31 7 ASP B CA 1
ATOM 3621 C C . ASP B 1 7 ? 17.516 16.422 15.641 1 74.31 7 ASP B C 1
ATOM 3623 O O . ASP B 1 7 ? 18.297 16.188 16.562 1 74.31 7 ASP B O 1
ATOM 3627 N N . ILE B 1 8 ? 16.344 16.844 15.758 1 75.62 8 ILE B N 1
ATOM 3628 C CA . ILE B 1 8 ? 15.898 17.266 17.078 1 75.62 8 ILE B CA 1
ATOM 3629 C C . ILE B 1 8 ? 15.344 16.062 17.844 1 75.62 8 ILE B C 1
ATOM 3631 O O . ILE B 1 8 ? 15.609 15.898 19.031 1 75.62 8 ILE B O 1
ATOM 3635 N N . PHE B 1 9 ? 14.484 15.352 17.172 1 70.38 9 PHE B N 1
ATOM 3636 C CA . PHE B 1 9 ? 13.766 14.297 17.875 1 70.38 9 PHE B CA 1
ATOM 3637 C C . PHE B 1 9 ? 14.289 12.922 17.469 1 70.38 9 PHE B C 1
ATOM 3639 O O . PHE B 1 9 ? 13.547 12.102 16.938 1 70.38 9 PHE B O 1
ATOM 3646 N N . ARG B 1 10 ? 15.57 12.758 17.828 1 57.56 10 ARG B N 1
ATOM 3647 C CA . ARG B 1 10 ? 16.172 11.469 17.5 1 57.56 10 ARG B CA 1
ATOM 3648 C C . ARG B 1 10 ? 15.125 10.359 17.547 1 57.56 10 ARG B C 1
ATOM 3650 O O . ARG B 1 10 ? 14.195 10.398 18.344 1 57.56 10 ARG B O 1
ATOM 3657 N N . GLU B 1 11 ? 14.953 9.633 16.5 1 55.38 11 GLU B N 1
ATOM 3658 C CA . GLU B 1 11 ? 14.047 8.492 16.469 1 55.38 11 GLU B CA 1
ATOM 3659 C C . GLU B 1 11 ? 14.211 7.625 17.719 1 55.38 11 GLU B C 1
ATOM 3661 O O . GLU B 1 11 ? 15.336 7.324 18.125 1 55.38 11 GLU B O 1
ATOM 3666 N N . PRO B 1 12 ? 13.188 7.664 18.594 1 50.16 12 PRO B N 1
ATOM 3667 C CA . PRO B 1 12 ? 13.414 6.785 19.734 1 50.16 12 PRO B CA 1
ATOM 3668 C C . PRO B 1 12 ? 14 5.434 19.344 1 50.16 12 PRO B C 1
ATOM 3670 O O . PRO B 1 12 ? 13.781 4.965 18.219 1 50.16 12 PRO B O 1
ATOM 3673 N N . ASP B 1 13 ? 15.07 5.074 20.016 1 46.75 13 ASP B N 1
ATOM 3674 C CA . ASP B 1 13 ? 15.633 3.742 19.844 1 46.75 13 ASP B CA 1
ATOM 3675 C C . ASP B 1 13 ? 14.539 2.686 19.75 1 46.75 13 ASP B C 1
ATOM 3677 O O . ASP B 1 13 ? 13.719 2.551 20.672 1 46.75 13 ASP B O 1
ATOM 3681 N N . TYR B 1 14 ? 13.945 2.684 18.656 1 47.91 14 TYR B N 1
ATOM 3682 C CA . TYR B 1 14 ? 13.055 1.541 18.5 1 47.91 14 TYR B CA 1
ATOM 3683 C C . TYR B 1 14 ? 13.625 0.304 19.172 1 47.91 14 TYR B C 1
ATOM 3685 O O . TYR B 1 14 ? 14.719 -0.155 18.828 1 47.91 14 TYR B O 1
ATOM 3693 N N . VAL B 1 15 ? 13.289 0.182 20.438 1 45.41 15 VAL B N 1
ATOM 3694 C CA . VAL B 1 15 ? 13.695 -1.095 21.016 1 45.41 15 VAL B CA 1
ATOM 3695 C C . VAL B 1 15 ? 12.977 -2.236 20.297 1 45.41 15 VAL B C 1
ATOM 3697 O O . VAL B 1 15 ? 11.75 -2.348 20.359 1 45.41 15 VAL B O 1
ATOM 3700 N N . PRO B 1 16 ? 13.641 -2.703 19.391 1 46.09 16 PRO B N 1
ATOM 3701 C CA . PRO B 1 16 ? 13 -3.861 18.766 1 46.09 16 PRO B CA 1
ATOM 3702 C C . PRO B 1 16 ? 12.414 -4.84 19.781 1 46.09 16 PRO B C 1
ATOM 3704 O O . PRO B 1 16 ? 13.023 -5.098 20.812 1 46.09 16 PRO B O 1
ATOM 3707 N N . VAL B 1 17 ? 11.133 -4.773 19.984 1 42.12 17 VAL B N 1
ATOM 3708 C CA . VAL B 1 17 ? 10.625 -5.855 20.812 1 42.12 17 VAL B CA 1
ATOM 3709 C C . VAL B 1 17 ? 11.367 -7.148 20.5 1 42.12 17 VAL B C 1
ATOM 3711 O O . VAL B 1 17 ? 11.398 -7.59 19.359 1 42.12 17 VAL B O 1
ATOM 3714 N N . GLU B 1 18 ? 12.359 -7.363 21.234 1 40.91 18 GLU B N 1
ATOM 3715 C CA . GLU B 1 18 ? 13.078 -8.625 21.094 1 40.91 18 GLU B CA 1
ATOM 3716 C C . GLU B 1 18 ? 12.109 -9.789 20.891 1 40.91 18 GLU B C 1
ATOM 3718 O O . GLU B 1 18 ? 11.258 -10.047 21.75 1 40.91 18 GLU B O 1
ATOM 3723 N N . THR B 1 19 ? 11.57 -9.883 19.797 1 42.62 19 THR B N 1
ATOM 3724 C CA . THR B 1 19 ? 10.875 -11.148 19.625 1 42.62 19 THR B CA 1
ATOM 3725 C C . THR B 1 19 ? 11.664 -12.289 20.281 1 42.62 19 THR B C 1
ATOM 3727 O O . THR B 1 19 ? 12.891 -12.336 20.172 1 42.62 19 THR B O 1
ATOM 3730 N N . PRO B 1 20 ? 11.086 -12.797 21.25 1 40.16 20 PRO B N 1
ATOM 3731 C CA . PRO B 1 20 ? 11.828 -13.953 21.734 1 40.16 20 PRO B CA 1
ATOM 3732 C C . PRO B 1 20 ? 12.523 -14.734 20.625 1 40.16 20 PRO B C 1
ATOM 3734 O O . PRO B 1 20 ? 11.891 -15.094 19.625 1 40.16 20 PRO B O 1
ATOM 3737 N N . TYR B 1 21 ? 13.617 -14.312 20.344 1 40.88 21 TYR B N 1
ATOM 3738 C CA . TYR B 1 21 ? 14.492 -15.094 19.469 1 40.88 21 TYR B CA 1
ATOM 3739 C C . TYR B 1 21 ? 14.227 -16.594 19.625 1 40.88 21 TYR B C 1
ATOM 3741 O O . TYR B 1 21 ? 14.359 -17.141 20.719 1 40.88 21 TYR B O 1
ATOM 3749 N N . VAL B 1 22 ? 13.281 -17.047 19.109 1 42.09 22 VAL B N 1
ATOM 3750 C CA . VAL B 1 22 ? 13.406 -18.5 19.094 1 42.09 22 VAL B CA 1
ATOM 3751 C C . VAL B 1 22 ? 14.812 -18.891 18.656 1 42.09 22 VAL B C 1
ATOM 3753 O O . VAL B 1 22 ? 15.172 -18.75 17.484 1 42.09 22 VAL B O 1
ATOM 3756 N N . GLY B 1 23 ? 15.758 -18.281 19.078 1 47.12 23 GLY B N 1
ATOM 3757 C CA . GLY B 1 23 ? 17.078 -18.875 18.938 1 47.12 23 GLY B CA 1
ATOM 3758 C C . GLY B 1 23 ? 17.047 -20.281 18.344 1 47.12 23 GLY B C 1
ATOM 3759 O O . GLY B 1 23 ? 15.977 -20.859 18.203 1 47.12 23 GLY B O 1
ATOM 3760 N N . GLY B 1 24 ? 17.688 -21.375 18.312 1 55.34 24 GLY B N 1
ATOM 3761 C CA . GLY B 1 24 ? 18.281 -22.656 18.016 1 55.34 24 GLY B CA 1
ATOM 3762 C C . GLY B 1 24 ? 17.312 -23.625 17.359 1 55.34 24 GLY B C 1
ATOM 3763 O O . GLY B 1 24 ? 17.25 -24.797 17.734 1 55.34 24 GLY B O 1
ATOM 3764 N N . VAL B 1 25 ? 16.281 -22.938 16.672 1 62.41 25 VAL B N 1
ATOM 3765 C CA . VAL B 1 25 ? 15.359 -23.922 16.109 1 62.41 25 VAL B CA 1
ATOM 3766 C C . VAL B 1 25 ? 16.125 -24.875 15.195 1 62.41 25 VAL B C 1
ATOM 3768 O O . VAL B 1 25 ? 15.82 -26.062 15.141 1 62.41 25 VAL B O 1
ATOM 3771 N N . LEU B 1 26 ? 17.156 -24.125 14.617 1 78.62 26 LEU B N 1
ATOM 3772 C CA . LEU B 1 26 ? 17.828 -24.984 13.641 1 78.62 26 LEU B CA 1
ATOM 3773 C C . LEU B 1 26 ? 19.234 -25.359 14.133 1 78.62 26 LEU B C 1
ATOM 3775 O O . LEU B 1 26 ? 19.953 -24.516 14.68 1 78.62 26 LEU B O 1
ATOM 3779 N N . ASP B 1 27 ? 19.469 -26.5 14.07 1 83.56 27 ASP B N 1
ATOM 3780 C CA . ASP B 1 27 ? 20.844 -26.953 14.242 1 83.56 27 ASP B CA 1
ATOM 3781 C C . ASP B 1 27 ? 21.781 -26.281 13.242 1 83.56 27 ASP B C 1
ATOM 3783 O O . ASP B 1 27 ? 21.406 -26.078 12.086 1 83.56 27 ASP B O 1
ATOM 3787 N N . PRO B 1 28 ? 22.984 -25.906 13.672 1 85.06 28 PRO B N 1
ATOM 3788 C CA . PRO B 1 28 ? 23.922 -25.188 12.789 1 85.06 28 PRO B CA 1
ATOM 3789 C C . PRO B 1 28 ? 24.203 -25.938 11.492 1 85.06 28 PRO B C 1
ATOM 3791 O O . PRO B 1 28 ? 24.359 -25.328 10.438 1 85.06 28 PRO B O 1
ATOM 3794 N N . LYS B 1 29 ? 24.297 -27.172 11.617 1 88.44 29 LYS B N 1
ATOM 3795 C CA . LYS B 1 29 ? 24.547 -27.969 10.414 1 88.44 29 LYS B CA 1
ATOM 3796 C C . LYS B 1 29 ? 23.375 -27.875 9.445 1 88.44 29 LYS B C 1
ATOM 3798 O O . LYS B 1 29 ? 23.562 -27.703 8.242 1 88.44 29 LYS B O 1
ATOM 3803 N N . LEU B 1 30 ? 22.281 -28.016 9.977 1 89.81 30 LEU B N 1
ATOM 3804 C CA . LEU B 1 30 ? 21.078 -27.891 9.164 1 89.81 30 LEU B CA 1
ATOM 3805 C C . LEU B 1 30 ? 20.953 -26.484 8.586 1 89.81 30 LEU B C 1
ATOM 3807 O O . LEU B 1 30 ? 20.578 -26.328 7.418 1 89.81 30 LEU B O 1
ATOM 3811 N N . ASP B 1 31 ? 21.281 -25.562 9.391 1 89.81 31 ASP B N 1
ATOM 3812 C CA . ASP B 1 31 ? 21.234 -24.156 8.961 1 89.81 31 ASP B CA 1
ATOM 3813 C C . ASP B 1 31 ? 22.141 -23.922 7.762 1 89.81 31 ASP B C 1
ATOM 3815 O O . ASP B 1 31 ? 21.734 -23.297 6.781 1 89.81 31 ASP B O 1
ATOM 3819 N N . SER B 1 32 ? 23.312 -24.438 7.816 1 91.12 32 SER B N 1
ATOM 3820 C CA . SER B 1 32 ? 24.266 -24.266 6.73 1 91.12 32 SER B CA 1
ATOM 3821 C C . SER B 1 32 ? 23.797 -24.953 5.457 1 91.12 32 SER B C 1
ATOM 3823 O O . SER B 1 32 ? 23.969 -24.422 4.355 1 91.12 32 SER B O 1
ATOM 3825 N N . LYS B 1 33 ? 23.25 -26.047 5.637 1 93.75 33 LYS B N 1
ATOM 3826 C CA . LYS B 1 33 ? 22.734 -26.797 4.484 1 93.75 33 LYS B CA 1
ATOM 3827 C C . LYS B 1 33 ? 21.578 -26.062 3.828 1 93.75 33 LYS B C 1
ATOM 3829 O O . LYS B 1 33 ? 21.516 -25.938 2.602 1 93.75 33 LYS B O 1
ATOM 3834 N N . LEU B 1 34 ? 20.703 -25.562 4.617 1 92.69 34 LEU B N 1
ATOM 3835 C CA . LEU B 1 34 ? 19.562 -24.828 4.105 1 92.69 34 LEU B CA 1
ATOM 3836 C C . LEU B 1 34 ? 20 -23.562 3.373 1 92.69 34 LEU B C 1
ATOM 3838 O O . LEU B 1 34 ? 19.453 -23.219 2.324 1 92.69 34 LEU B O 1
ATOM 3842 N N . MET B 1 35 ? 21 -22.984 3.902 1 93.19 35 MET B N 1
ATOM 3843 C CA . MET B 1 35 ? 21.5 -21.75 3.289 1 93.19 35 MET B CA 1
ATOM 3844 C C . MET B 1 35 ? 22.109 -22.031 1.918 1 93.19 35 MET B C 1
ATOM 3846 O O . MET B 1 35 ? 21.922 -21.25 0.982 1 93.19 35 MET B O 1
ATOM 3850 N N . GLN B 1 36 ? 22.703 -23.125 1.829 1 94.69 36 GLN B N 1
ATOM 3851 C CA . GLN B 1 36 ? 23.266 -23.516 0.546 1 94.69 36 GLN B CA 1
ATOM 3852 C C . GLN B 1 36 ? 22.172 -23.797 -0.483 1 94.69 36 GLN B C 1
ATOM 3854 O O . GLN B 1 36 ? 22.297 -23.391 -1.643 1 94.69 36 GLN B O 1
ATOM 3859 N N . ILE B 1 37 ? 21.203 -24.438 -0.028 1 93.81 37 ILE B N 1
ATOM 3860 C CA . ILE B 1 37 ? 20.078 -24.719 -0.903 1 93.81 37 ILE B CA 1
ATOM 3861 C C . ILE B 1 37 ? 19.406 -23.422 -1.326 1 93.81 37 ILE B C 1
ATOM 3863 O O . ILE B 1 37 ? 19.078 -23.234 -2.5 1 93.81 37 ILE B O 1
ATOM 3867 N N . PHE B 1 38 ? 19.281 -22.516 -0.406 1 94.5 38 PHE B N 1
ATOM 3868 C CA . PHE B 1 38 ? 18.625 -21.234 -0.66 1 94.5 38 PHE B CA 1
ATOM 3869 C C . PHE B 1 38 ? 19.375 -20.469 -1.742 1 94.5 38 PHE B C 1
ATOM 3871 O O . PHE B 1 38 ? 18.75 -19.953 -2.682 1 94.5 38 PHE B O 1
ATOM 3878 N N . VAL B 1 39 ? 20.625 -20.359 -1.611 1 95.69 39 VAL B N 1
ATOM 3879 C CA . VAL B 1 39 ? 21.438 -19.578 -2.527 1 95.69 39 VAL B CA 1
ATOM 3880 C C . VAL B 1 39 ? 21.344 -20.156 -3.934 1 95.69 39 VAL B C 1
ATOM 3882 O O . VAL B 1 39 ? 21.375 -19.422 -4.922 1 95.69 39 VAL B O 1
ATOM 3885 N N . GLY B 1 40 ? 21.141 -21.406 -4 1 92.69 40 GLY B N 1
ATOM 3886 C CA . GLY B 1 40 ? 21.078 -22.078 -5.289 1 92.69 40 GLY B CA 1
ATOM 3887 C C . GLY B 1 40 ? 19.75 -21.922 -5.984 1 92.69 40 GLY B C 1
ATOM 3888 O O . GLY B 1 40 ? 19.688 -21.797 -7.211 1 92.69 40 GLY B O 1
ATOM 3889 N N . HIS B 1 41 ? 18.688 -21.781 -5.23 1 91.62 41 HIS B N 1
ATOM 3890 C CA . HIS B 1 41 ? 17.375 -21.906 -5.855 1 91.62 41 HIS B CA 1
ATOM 3891 C C . HIS B 1 41 ? 16.594 -20.594 -5.75 1 91.62 41 HIS B C 1
ATOM 3893 O O . HIS B 1 41 ? 15.75 -20.297 -6.605 1 91.62 41 HIS B O 1
ATOM 3899 N N . PHE B 1 42 ? 16.844 -19.812 -4.719 1 94.25 42 PHE B N 1
ATOM 3900 C CA . PHE B 1 42 ? 15.984 -18.656 -4.457 1 94.25 42 PHE B CA 1
ATOM 3901 C C . PHE B 1 42 ? 16.797 -17.375 -4.434 1 94.25 42 PHE B C 1
ATOM 3903 O O . PHE B 1 42 ? 16.297 -16.312 -4.828 1 94.25 42 PHE B O 1
ATOM 3910 N N . GLY B 1 43 ? 18.062 -17.438 -4.059 1 94.56 43 GLY B N 1
ATOM 3911 C CA . GLY B 1 43 ? 18.938 -16.297 -3.84 1 94.56 43 GLY B CA 1
ATOM 3912 C C . GLY B 1 43 ? 19.047 -15.391 -5.051 1 94.56 43 GLY B C 1
ATOM 3913 O O . GLY B 1 43 ? 18.875 -14.172 -4.938 1 94.56 43 GLY B O 1
ATOM 3914 N N . PRO B 1 44 ? 19.125 -15.93 -6.191 1 93.38 44 PRO B N 1
ATOM 3915 C CA . PRO B 1 44 ? 19.344 -15.117 -7.391 1 93.38 44 PRO B CA 1
ATOM 3916 C C . PRO B 1 44 ? 18.172 -14.172 -7.676 1 93.38 44 PRO B C 1
ATOM 3918 O O . PRO B 1 44 ? 18.359 -13.117 -8.289 1 93.38 44 PRO B O 1
ATOM 3921 N N . TRP B 1 45 ? 17.016 -14.484 -7.227 1 95.38 45 TRP B N 1
ATOM 3922 C CA . TRP B 1 45 ? 15.836 -13.648 -7.453 1 95.38 45 TRP B CA 1
ATOM 3923 C C . TRP B 1 45 ? 16 -12.281 -6.797 1 95.38 45 TRP B C 1
ATOM 3925 O O . TRP B 1 45 ? 15.344 -11.32 -7.188 1 95.38 45 TRP B O 1
ATOM 3935 N N . VAL B 1 46 ? 16.906 -12.258 -5.762 1 96 46 VAL B N 1
ATOM 3936 C CA . VAL B 1 46 ? 17.078 -11.016 -5.023 1 96 46 VAL B CA 1
ATOM 3937 C C . VAL B 1 46 ? 18.562 -10.695 -4.895 1 96 46 VAL B C 1
ATOM 3939 O O . VAL B 1 46 ? 19 -10.133 -3.887 1 96 46 VAL B O 1
ATOM 3942 N N . SER B 1 47 ? 19.406 -11.172 -5.77 1 94.69 47 SER B N 1
ATOM 3943 C CA . SER B 1 47 ? 20.828 -10.859 -5.922 1 94.69 47 SER B CA 1
ATOM 3944 C C . SER B 1 47 ? 21.641 -11.398 -4.746 1 94.69 47 SER B C 1
ATOM 3946 O O . SER B 1 47 ? 22.516 -10.703 -4.223 1 94.69 47 SER B O 1
ATOM 3948 N N . ILE B 1 48 ? 21.25 -12.531 -4.254 1 94.94 48 ILE B N 1
ATOM 3949 C CA . ILE B 1 48 ? 22.031 -13.234 -3.25 1 94.94 48 ILE B CA 1
ATOM 3950 C C . ILE B 1 48 ? 22.703 -14.453 -3.887 1 94.94 48 ILE B C 1
ATOM 3952 O O . ILE B 1 48 ? 22.031 -15.383 -4.332 1 94.94 48 ILE B O 1
ATOM 3956 N N . TYR B 1 49 ? 24.016 -14.406 -3.789 1 93.5 49 TYR B N 1
ATOM 3957 C CA . TYR B 1 49 ? 24.719 -15.445 -4.527 1 93.5 49 TYR B CA 1
ATOM 3958 C C . TYR B 1 49 ? 25.609 -16.266 -3.596 1 93.5 49 TYR B C 1
ATOM 3960 O O . TYR B 1 49 ? 26.062 -17.359 -3.967 1 93.5 49 TYR B O 1
ATOM 3968 N N . PHE B 1 50 ? 25.812 -15.727 -2.438 1 93.38 50 PHE B N 1
A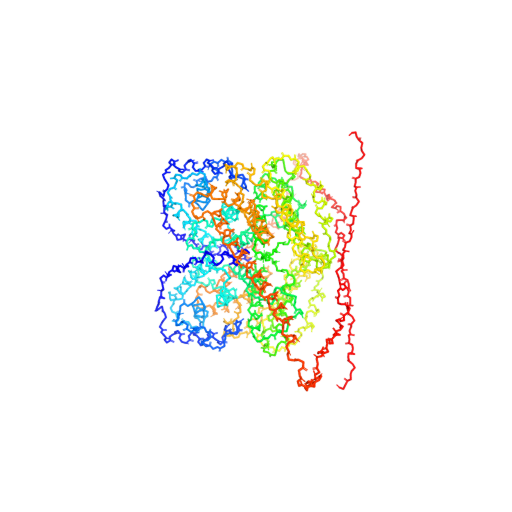TOM 3969 C CA . PHE B 1 50 ? 26.625 -16.438 -1.449 1 93.38 50 PHE B CA 1
ATOM 3970 C C . PHE B 1 50 ? 25.969 -16.391 -0.078 1 93.38 50 PHE B C 1
ATOM 3972 O O . PHE B 1 50 ? 25.25 -15.43 0.238 1 93.38 50 PHE B O 1
ATOM 3979 N N . PRO B 1 51 ? 26.172 -17.438 0.704 1 91.12 51 PRO B N 1
ATOM 3980 C CA . PRO B 1 51 ? 25.625 -17.422 2.061 1 91.12 51 PRO B CA 1
ATOM 3981 C C . PRO B 1 51 ? 26.062 -16.188 2.859 1 91.12 51 PRO B C 1
ATOM 3983 O O . PRO B 1 51 ? 25.297 -15.688 3.689 1 91.12 51 PRO B O 1
ATOM 3986 N N . SER B 1 52 ? 27.156 -15.648 2.555 1 88.69 52 SER B N 1
ATOM 3987 C CA . SER B 1 52 ? 27.703 -14.5 3.268 1 88.69 52 SER B CA 1
ATOM 3988 C C . SER B 1 52 ? 26.891 -13.242 3.002 1 88.69 52 SER B C 1
ATOM 3990 O O . SER B 1 52 ? 26.938 -12.281 3.771 1 88.69 52 SER B O 1
ATOM 3992 N N . ASP B 1 53 ? 26.172 -13.281 1.916 1 88.19 53 ASP B N 1
ATOM 3993 C CA . ASP B 1 53 ? 25.328 -12.133 1.579 1 88.19 53 ASP B CA 1
ATOM 3994 C C . ASP B 1 53 ? 24.172 -11.992 2.559 1 88.19 53 ASP B C 1
ATOM 3996 O O . ASP B 1 53 ? 23.578 -10.914 2.682 1 88.19 53 ASP B O 1
ATOM 4000 N N . VAL B 1 54 ? 23.781 -13.062 3.123 1 86.69 54 VAL B N 1
ATOM 4001 C CA . VAL B 1 54 ? 22.641 -13.078 4.039 1 86.69 54 VAL B CA 1
ATOM 4002 C C . VAL B 1 54 ? 23.109 -12.742 5.453 1 86.69 54 VAL B C 1
ATOM 4004 O O . VAL B 1 54 ? 22.438 -12.008 6.18 1 86.69 54 VAL B O 1
ATOM 4007 N N . TYR B 1 55 ? 24.281 -13.258 5.781 1 72.75 55 TYR B N 1
ATOM 4008 C CA . TYR B 1 55 ? 24.797 -13.117 7.137 1 72.75 55 TYR B CA 1
ATOM 4009 C C . TYR B 1 55 ? 25.422 -11.742 7.348 1 72.75 55 TYR B C 1
ATOM 4011 O O . TYR B 1 55 ? 26.281 -11.32 6.578 1 72.75 55 TYR B O 1
ATOM 4019 N N . ASN B 1 56 ? 24.797 -10.664 7 1 57.03 56 ASN B N 1
ATOM 4020 C CA . ASN B 1 56 ? 25.484 -9.398 7.234 1 57.03 56 ASN B CA 1
ATOM 4021 C C . ASN B 1 56 ? 26.344 -9.453 8.492 1 57.03 56 ASN B C 1
ATOM 4023 O O . ASN B 1 56 ? 26.172 -10.344 9.328 1 57.03 56 ASN B O 1
ATOM 4027 N N . ASP B 1 57 ? 27.438 -8.391 8.438 1 46.47 57 ASP B N 1
ATOM 4028 C CA . ASP B 1 57 ? 28.469 -8.289 9.461 1 46.47 57 ASP B CA 1
ATOM 4029 C C . ASP B 1 57 ? 27.891 -8.531 10.852 1 46.47 57 ASP B C 1
ATOM 4031 O O . ASP B 1 57 ? 28.641 -8.812 11.797 1 46.47 57 ASP B O 1
ATOM 4035 N N . THR B 1 58 ? 26.844 -7.809 11.086 1 42.75 58 THR B N 1
ATOM 4036 C CA . THR B 1 58 ? 26.469 -7.965 12.492 1 42.75 58 THR B CA 1
ATOM 4037 C C . THR B 1 58 ? 25.844 -9.336 12.727 1 42.75 58 THR B C 1
ATOM 4039 O O . THR B 1 58 ? 24.922 -9.742 12.008 1 42.75 58 THR B O 1
ATOM 4042 N N . LYS B 1 59 ? 26.656 -10.352 12.977 1 42.69 59 LYS B N 1
ATOM 4043 C CA . LYS B 1 59 ? 26.391 -11.68 13.516 1 42.69 59 LYS B CA 1
ATOM 4044 C C . LYS B 1 59 ? 24.906 -11.875 13.805 1 42.69 59 LYS B C 1
ATOM 4046 O O . LYS B 1 59 ? 24.516 -12.742 14.594 1 42.69 59 LYS B O 1
ATOM 4051 N N . GLN B 1 60 ? 24.031 -11.016 13.484 1 47.19 60 GLN B N 1
ATOM 4052 C CA . GLN B 1 60 ? 22.703 -11.297 14.031 1 47.19 60 GLN B CA 1
ATOM 4053 C C . GLN B 1 60 ? 21.969 -12.312 13.18 1 47.19 60 GLN B C 1
ATOM 4055 O O . GLN B 1 60 ? 21.375 -11.953 12.148 1 47.19 60 GLN B O 1
ATOM 4060 N N . SER B 1 61 ? 22.422 -13.602 13.094 1 48.59 61 SER B N 1
ATOM 4061 C CA . SER B 1 61 ? 21.844 -14.867 12.664 1 48.59 61 SER B CA 1
ATOM 4062 C C . SER B 1 61 ? 20.312 -14.797 12.648 1 48.59 61 SER B C 1
ATOM 4064 O O . SER B 1 61 ? 19.656 -15.703 12.133 1 48.59 61 SER B O 1
ATOM 4066 N N . GLN B 1 62 ? 19.75 -13.711 12.984 1 61.78 62 GLN B N 1
ATOM 4067 C CA . GLN B 1 62 ? 18.312 -13.852 13.156 1 61.78 62 GLN B CA 1
ATOM 4068 C C . GLN B 1 62 ? 17.562 -12.719 12.461 1 61.78 62 GLN B C 1
ATOM 4070 O O . GLN B 1 62 ? 16.578 -12.188 13 1 61.78 62 GLN B O 1
ATOM 4075 N N . SER B 1 63 ? 18.031 -12.578 11.211 1 82.44 63 SER B N 1
ATOM 4076 C CA . SER B 1 63 ? 17.328 -11.547 10.453 1 82.44 63 SER B CA 1
ATOM 4077 C C . SER B 1 63 ? 16.125 -12.133 9.711 1 82.44 63 SER B C 1
ATOM 4079 O O . SER B 1 63 ? 16 -13.352 9.578 1 82.44 63 SER B O 1
ATOM 4081 N N . LEU B 1 64 ? 15.211 -11.352 9.406 1 89.75 64 LEU B N 1
ATOM 4082 C CA . LEU B 1 64 ? 14.047 -11.758 8.625 1 89.75 64 LEU B CA 1
ATOM 4083 C C . LEU B 1 64 ? 14.477 -12.469 7.344 1 89.75 64 LEU B C 1
ATOM 4085 O O . LEU B 1 64 ? 13.883 -13.484 6.965 1 89.75 64 LEU B O 1
ATOM 4089 N N . LEU B 1 65 ? 15.539 -12.023 6.762 1 93 65 LEU B N 1
ATOM 4090 C CA . LEU B 1 65 ? 16.031 -12.617 5.523 1 93 65 LEU B CA 1
ATOM 4091 C C . LEU B 1 65 ? 16.562 -14.031 5.77 1 93 65 LEU B C 1
ATOM 4093 O O . LEU B 1 65 ? 16.281 -14.945 4.988 1 93 65 LEU B O 1
ATOM 4097 N N . HIS B 1 66 ? 17.281 -14.188 6.836 1 91.19 66 HIS B N 1
ATOM 4098 C CA . HIS B 1 66 ? 17.812 -15.5 7.184 1 91.19 66 HIS B CA 1
ATOM 4099 C C . HIS B 1 66 ? 16.688 -16.5 7.434 1 91.19 66 HIS B C 1
ATOM 4101 O O . HIS B 1 66 ? 16.703 -17.609 6.906 1 91.19 66 HIS B O 1
ATOM 4107 N N . SER B 1 67 ? 15.719 -16.109 8.242 1 89.5 67 SER B N 1
ATOM 4108 C CA . SER B 1 67 ? 14.594 -17 8.539 1 89.5 67 SER B CA 1
ATOM 4109 C C . SER B 1 67 ? 13.812 -17.344 7.277 1 89.5 67 SER B C 1
ATOM 4111 O O . SER B 1 67 ? 13.383 -18.484 7.102 1 89.5 67 SER B O 1
ATOM 4113 N N . THR B 1 68 ? 13.633 -16.359 6.426 1 92.38 68 THR B N 1
ATOM 4114 C CA . THR B 1 68 ? 12.93 -16.578 5.168 1 92.38 68 THR B CA 1
ATOM 4115 C C . THR B 1 68 ? 13.695 -17.547 4.277 1 92.38 68 THR B C 1
ATOM 4117 O O . THR B 1 68 ? 13.109 -18.453 3.684 1 92.38 68 THR B O 1
ATOM 4120 N N . ALA B 1 69 ? 14.992 -17.344 4.266 1 93.31 69 ALA B N 1
ATOM 4121 C CA . ALA B 1 69 ? 15.844 -18.219 3.463 1 93.31 69 ALA B CA 1
ATOM 4122 C C . ALA B 1 69 ? 15.727 -19.672 3.924 1 93.31 69 ALA B C 1
ATOM 4124 O O . ALA B 1 69 ? 15.539 -20.578 3.107 1 93.31 69 ALA B O 1
ATOM 4125 N N . CYS B 1 70 ? 15.758 -19.859 5.18 1 90.88 70 CYS B N 1
ATOM 4126 C CA . CYS B 1 70 ? 15.695 -21.203 5.734 1 90.88 70 CYS B CA 1
ATOM 4127 C C . CYS B 1 70 ? 14.328 -21.828 5.488 1 90.88 70 CYS B C 1
ATOM 4129 O O . CYS B 1 70 ? 14.234 -23.016 5.152 1 90.88 70 CYS B O 1
ATOM 4131 N N . LEU B 1 71 ? 13.328 -21.094 5.633 1 89.62 71 LEU B N 1
ATOM 4132 C CA . LEU B 1 71 ? 11.984 -21.609 5.41 1 89.62 71 LEU B CA 1
ATOM 4133 C C . LEU B 1 71 ? 11.805 -22.062 3.965 1 89.62 71 LEU B C 1
ATOM 4135 O O . LEU B 1 71 ? 11.328 -23.172 3.713 1 89.62 71 LEU B O 1
ATOM 4139 N N . LEU B 1 72 ? 12.203 -21.266 3.027 1 90.56 72 LEU B N 1
ATOM 4140 C CA . LEU B 1 72 ? 12.039 -21.609 1.617 1 90.56 72 LEU B CA 1
ATOM 4141 C C . LEU B 1 72 ? 12.883 -22.812 1.242 1 90.56 72 LEU B C 1
ATOM 4143 O O . LEU B 1 72 ? 12.422 -23.703 0.508 1 90.56 72 LEU B O 1
ATOM 4147 N N . ALA B 1 73 ? 14.062 -22.828 1.803 1 91 73 ALA B N 1
ATOM 4148 C CA . ALA B 1 73 ? 14.969 -23.938 1.509 1 91 73 ALA B CA 1
ATOM 4149 C C . ALA B 1 73 ? 14.43 -25.25 2.078 1 91 73 ALA B C 1
ATOM 4151 O O . ALA B 1 73 ? 14.703 -26.312 1.545 1 91 73 ALA B O 1
ATOM 4152 N N . SER B 1 74 ? 13.672 -25.188 3.107 1 87.75 74 SER B N 1
ATOM 4153 C CA . SER B 1 74 ? 13.148 -26.375 3.76 1 87.75 74 SER B CA 1
ATOM 4154 C C . SER B 1 74 ? 12.242 -27.172 2.822 1 87.75 74 SER B C 1
ATOM 4156 O O . SER B 1 74 ? 12.016 -28.359 3.025 1 87.75 74 SER B O 1
ATOM 4158 N N . ARG B 1 75 ? 11.797 -26.547 1.802 1 83.75 75 ARG B N 1
ATOM 4159 C CA . ARG B 1 75 ? 10.961 -27.219 0.812 1 83.75 75 ARG B CA 1
ATOM 4160 C C . ARG B 1 75 ? 11.727 -28.344 0.127 1 83.75 75 ARG B C 1
ATOM 4162 O O . ARG B 1 75 ? 11.133 -29.312 -0.364 1 83.75 75 ARG B O 1
ATOM 4169 N N . TYR B 1 76 ? 13.016 -28.234 0.114 1 86 76 TYR B N 1
ATOM 4170 C CA . TYR B 1 76 ? 13.852 -29.203 -0.575 1 86 76 TYR B CA 1
ATOM 4171 C C . TYR B 1 76 ? 14.367 -30.266 0.394 1 86 76 TYR B C 1
ATOM 4173 O O . TYR B 1 76 ? 15.109 -31.156 -0.001 1 86 76 TYR B O 1
ATOM 4181 N N . MET B 1 77 ? 13.953 -30.062 1.639 1 83.75 77 MET B N 1
ATOM 4182 C CA . MET B 1 77 ? 14.438 -31 2.646 1 83.75 77 MET B CA 1
ATOM 4183 C C . MET B 1 77 ? 13.273 -31.625 3.406 1 83.75 77 MET B C 1
ATOM 4185 O O . MET B 1 77 ? 12.922 -31.188 4.5 1 83.75 77 MET B O 1
ATOM 4189 N N . PRO B 1 78 ? 12.812 -32.656 2.941 1 77.06 78 PRO B N 1
ATOM 4190 C CA . PRO B 1 78 ? 11.672 -33.312 3.59 1 77.06 78 PRO B CA 1
ATOM 4191 C C . PRO B 1 78 ? 11.992 -33.781 5 1 77.06 78 PRO B C 1
ATOM 4193 O O . PRO B 1 78 ? 11.086 -34.031 5.801 1 77.06 78 PRO B O 1
ATOM 4196 N N . GLY B 1 79 ? 13.148 -33.875 5.348 1 77.25 79 GLY B N 1
ATOM 4197 C CA . GLY B 1 79 ? 13.555 -34.344 6.66 1 77.25 79 GLY B CA 1
ATOM 4198 C C . GLY B 1 79 ? 13.375 -33.312 7.758 1 77.25 79 GLY B C 1
ATOM 4199 O O . GLY B 1 79 ? 13.438 -33.656 8.945 1 77.25 79 GLY B O 1
ATOM 4200 N N . VAL B 1 80 ? 13.102 -32.125 7.375 1 82.88 80 VAL B N 1
ATOM 4201 C CA . VAL B 1 80 ? 12.875 -31.094 8.391 1 82.88 80 VAL B CA 1
ATOM 4202 C C . VAL B 1 80 ? 11.5 -31.297 9.031 1 82.88 80 VAL B C 1
ATOM 4204 O O . VAL B 1 80 ? 10.492 -31.375 8.328 1 82.88 80 VAL B O 1
ATOM 4207 N N . ALA B 1 81 ? 11.484 -31.406 10.328 1 81.38 81 ALA B N 1
ATOM 4208 C C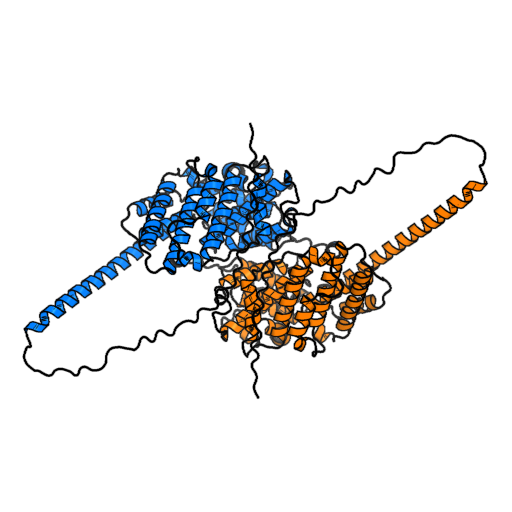A . ALA B 1 81 ? 10.25 -31.688 11.07 1 81.38 81 ALA B CA 1
ATOM 4209 C C . ALA B 1 81 ? 9.234 -30.562 10.891 1 81.38 81 ALA B C 1
ATOM 4211 O O . ALA B 1 81 ? 9.594 -29.391 10.852 1 81.38 81 ALA B O 1
ATOM 4212 N N . SER B 1 82 ? 8.055 -30.906 10.844 1 79.31 82 SER B N 1
ATOM 4213 C CA . SER B 1 82 ? 6.953 -29.969 10.617 1 79.31 82 SER B CA 1
ATOM 4214 C C . SER B 1 82 ? 6.898 -28.906 11.703 1 79.31 82 SER B C 1
ATOM 4216 O O . SER B 1 82 ? 6.699 -27.719 11.406 1 79.31 82 SER B O 1
ATOM 4218 N N . PRO B 1 83 ? 7.145 -29.312 12.883 1 79.75 83 PRO B N 1
ATOM 4219 C CA . PRO B 1 83 ? 7.102 -28.281 13.922 1 79.75 83 PRO B CA 1
ATOM 4220 C C . PRO B 1 83 ? 8.195 -27.219 13.75 1 79.75 83 PRO B C 1
ATOM 4222 O O . PRO B 1 83 ? 8 -26.062 14.125 1 79.75 83 PRO B O 1
ATOM 4225 N N . VAL B 1 84 ? 9.266 -27.688 13.25 1 82.69 84 VAL B N 1
ATOM 4226 C CA . VAL B 1 84 ? 10.375 -26.766 13.023 1 82.69 84 VAL B CA 1
ATOM 4227 C C . VAL B 1 84 ? 10 -25.766 11.93 1 82.69 84 VAL B C 1
ATOM 4229 O O . VAL B 1 84 ? 10.242 -24.562 12.07 1 82.69 84 VAL B O 1
ATOM 4232 N N . VAL B 1 85 ? 9.406 -26.234 10.945 1 82.88 85 VAL B N 1
ATOM 4233 C CA . VAL B 1 85 ? 8.969 -25.391 9.836 1 82.88 85 VAL B CA 1
ATOM 4234 C C . VAL B 1 85 ? 7.926 -24.391 10.328 1 82.88 85 VAL B C 1
ATOM 4236 O O . VAL B 1 85 ? 7.973 -23.203 9.984 1 82.88 85 VAL B O 1
ATOM 4239 N N . GLN B 1 86 ? 7.102 -24.828 11.133 1 80 86 GLN B N 1
ATOM 4240 C CA . GLN B 1 86 ? 6.066 -23.969 11.703 1 80 86 GLN B CA 1
ATOM 4241 C C . GLN B 1 86 ? 6.672 -22.875 12.57 1 80 86 GLN B C 1
ATOM 4243 O O . GLN B 1 86 ? 6.223 -21.734 12.547 1 80 86 GLN B O 1
ATOM 4248 N N . ALA B 1 87 ? 7.57 -23.312 13.297 1 81.44 87 ALA B N 1
ATOM 4249 C CA . ALA B 1 87 ? 8.242 -22.344 14.164 1 81.44 87 ALA B CA 1
ATOM 4250 C C . ALA B 1 87 ? 8.945 -21.281 13.344 1 81.44 87 ALA B C 1
ATOM 4252 O O . ALA B 1 87 ? 8.93 -20.094 13.711 1 81.44 87 ALA B O 1
ATOM 4253 N N . MET B 1 88 ? 9.555 -21.688 12.281 1 83.38 88 MET B N 1
ATOM 4254 C CA . MET B 1 88 ? 10.211 -20.719 11.391 1 83.38 88 MET B CA 1
ATOM 4255 C C . MET B 1 88 ? 9.203 -19.734 10.812 1 83.38 88 MET B C 1
ATOM 4257 O O . MET B 1 88 ? 9.469 -18.531 10.758 1 83.38 88 MET B O 1
ATOM 4261 N N . TYR B 1 89 ? 8.133 -20.203 10.477 1 82.69 89 TYR B N 1
ATOM 4262 C CA . TYR B 1 89 ? 7.09 -19.375 9.891 1 82.69 89 TYR B CA 1
ATOM 4263 C C . TYR B 1 89 ? 6.578 -18.344 10.898 1 82.69 89 TYR B C 1
ATOM 4265 O O . TYR B 1 89 ? 6.402 -17.172 10.57 1 82.69 89 TYR B O 1
ATOM 4273 N N . LEU B 1 90 ? 6.336 -18.812 12.047 1 79.94 90 LEU B N 1
ATOM 4274 C CA . LEU B 1 90 ? 5.844 -17.922 13.094 1 79.94 90 LEU B CA 1
ATOM 4275 C C . LEU B 1 90 ? 6.863 -16.828 13.406 1 79.94 90 LEU B C 1
ATOM 4277 O O . LEU B 1 90 ? 6.492 -15.68 13.648 1 79.94 90 LEU B O 1
ATOM 4281 N N . GLN B 1 91 ? 8.023 -17.234 13.352 1 83.12 91 GLN B N 1
ATOM 4282 C CA . GLN B 1 91 ? 9.094 -16.266 13.562 1 83.12 91 GLN B CA 1
ATOM 4283 C C . GLN B 1 91 ? 9.117 -15.211 12.453 1 83.12 91 GLN B C 1
ATOM 4285 O O . GLN B 1 91 ? 9.312 -14.023 12.719 1 83.12 91 GLN B O 1
ATOM 4290 N N . ILE B 1 92 ? 8.961 -15.641 11.305 1 86.81 92 ILE B N 1
ATOM 4291 C CA . ILE B 1 92 ? 8.938 -14.734 10.164 1 86.81 92 ILE B CA 1
ATOM 4292 C C . ILE B 1 92 ? 7.777 -13.75 10.305 1 86.81 92 ILE B C 1
ATOM 4294 O O . ILE B 1 92 ? 7.941 -12.547 10.086 1 86.81 92 ILE B O 1
ATOM 4298 N N . ARG B 1 93 ? 6.691 -14.266 10.68 1 82.06 93 ARG B N 1
ATOM 4299 C CA . ARG B 1 93 ? 5.516 -13.414 10.852 1 82.06 93 ARG B CA 1
ATOM 4300 C C . ARG B 1 93 ? 5.766 -12.344 11.906 1 82.06 93 ARG B C 1
ATOM 4302 O O . ARG B 1 93 ? 5.426 -11.172 11.703 1 82.06 93 ARG B O 1
ATOM 4309 N N . GLN B 1 94 ? 6.324 -12.742 12.891 1 79.44 94 GLN B N 1
ATOM 4310 C CA . GLN B 1 94 ? 6.609 -11.812 13.984 1 79.44 94 GLN B CA 1
ATOM 4311 C C . GLN B 1 94 ? 7.629 -10.758 13.555 1 79.44 94 GLN B C 1
ATOM 4313 O O . GLN B 1 94 ? 7.449 -9.57 13.828 1 79.44 94 GLN B O 1
ATOM 4318 N N . GLU B 1 95 ? 8.648 -11.227 12.938 1 83.56 95 GLU B N 1
ATOM 4319 C CA . GLU B 1 95 ? 9.688 -10.305 12.492 1 83.56 95 GLU B CA 1
ATOM 4320 C C . GLU B 1 95 ? 9.148 -9.328 11.453 1 83.56 95 GLU B C 1
ATOM 4322 O O . GLU B 1 95 ? 9.555 -8.164 11.422 1 83.56 95 GLU B O 1
ATOM 4327 N N . LEU B 1 96 ? 8.391 -9.836 10.664 1 85.69 96 LEU B N 1
ATOM 4328 C CA . LEU B 1 96 ? 7.785 -8.984 9.641 1 85.69 96 LEU B CA 1
ATOM 4329 C C . LEU B 1 96 ? 6.926 -7.898 10.273 1 85.69 96 LEU B C 1
ATOM 4331 O O . LEU B 1 96 ? 7.004 -6.734 9.875 1 85.69 96 LEU B O 1
ATOM 4335 N N . MET B 1 97 ? 6.199 -8.273 11.234 1 77.25 97 MET B N 1
ATOM 4336 C CA . MET B 1 97 ? 5.359 -7.316 11.945 1 77.25 97 MET B CA 1
ATOM 4337 C C . MET B 1 97 ? 6.203 -6.23 12.602 1 77.25 97 MET B C 1
ATOM 4339 O O . MET B 1 97 ? 5.887 -5.043 12.5 1 77.25 97 MET B O 1
ATOM 4343 N N . HIS B 1 98 ? 7.203 -6.664 13.086 1 75.62 98 HIS B N 1
ATOM 4344 C CA . HIS B 1 98 ? 8.094 -5.723 13.758 1 75.62 98 HIS B CA 1
ATOM 4345 C C . HIS B 1 98 ? 8.758 -4.777 12.766 1 75.62 98 HIS B C 1
ATOM 4347 O O . HIS B 1 98 ? 8.93 -3.592 13.047 1 75.62 98 HIS B O 1
ATOM 4353 N N . SER B 1 99 ? 9.125 -5.324 11.711 1 81.31 99 SER B N 1
ATOM 4354 C CA . SER B 1 99 ? 9.805 -4.523 10.695 1 81.31 99 SER B CA 1
ATOM 4355 C C . SER B 1 99 ? 8.859 -3.498 10.078 1 81.31 99 SER B C 1
ATOM 4357 O O . SER B 1 99 ? 9.266 -2.365 9.805 1 81.31 99 SER B O 1
ATOM 4359 N N . LEU B 1 100 ? 7.723 -3.869 9.844 1 76.75 100 LEU B N 1
ATOM 4360 C CA . LEU B 1 100 ? 6.758 -3.002 9.172 1 76.75 100 LEU B CA 1
ATOM 4361 C C . LEU B 1 100 ? 6.387 -1.815 10.055 1 76.75 100 LEU B C 1
ATOM 4363 O O . LEU B 1 100 ? 5.984 -0.764 9.547 1 76.75 100 LEU B O 1
ATOM 4367 N N . TRP B 1 101 ? 6.547 -1.933 11.312 1 71.75 101 TRP B N 1
ATOM 4368 C CA . TRP B 1 101 ? 6.176 -0.869 12.242 1 71.75 101 TRP B CA 1
ATOM 4369 C C . TRP B 1 101 ? 7.41 -0.146 12.766 1 71.75 101 TRP B C 1
ATOM 4371 O O . TRP B 1 101 ? 7.324 0.636 13.711 1 71.75 101 TRP B O 1
ATOM 4381 N N . GLY B 1 102 ? 8.477 -0.493 12.148 1 71.75 102 GLY B N 1
ATOM 4382 C CA . GLY B 1 102 ? 9.727 0.172 12.484 1 71.75 102 GLY B CA 1
ATOM 4383 C C . GLY B 1 102 ? 9.961 1.439 11.68 1 71.75 102 GLY B C 1
ATOM 4384 O O . GLY B 1 102 ? 9.023 2.008 11.117 1 71.75 102 GLY B O 1
ATOM 4385 N N . PRO B 1 103 ? 11.102 1.922 11.789 1 73.88 103 PRO B N 1
ATOM 4386 C CA . PRO B 1 103 ? 11.445 3.143 11.055 1 73.88 103 PRO B CA 1
ATOM 4387 C C . PRO B 1 103 ? 11.344 2.971 9.539 1 73.88 103 PRO B C 1
ATOM 4389 O O . PRO B 1 103 ? 11.625 1.887 9.023 1 73.88 103 PRO B O 1
ATOM 4392 N N . LEU B 1 104 ? 11 4.082 8.945 1 81.12 104 LEU B N 1
ATOM 4393 C CA . LEU B 1 104 ? 10.898 4.074 7.492 1 81.12 104 LEU B CA 1
ATOM 4394 C C . LEU B 1 104 ? 12.133 4.715 6.859 1 81.12 104 LEU B C 1
ATOM 4396 O O . LEU B 1 104 ? 12.711 5.645 7.426 1 81.12 104 LEU B O 1
ATOM 4400 N N . PRO B 1 105 ? 12.617 4.18 5.672 1 86.62 105 PRO B N 1
ATOM 4401 C CA . PRO B 1 105 ? 12.086 3.047 4.918 1 86.62 105 PRO B CA 1
ATOM 4402 C C . PRO B 1 105 ? 12.648 1.706 5.387 1 86.62 105 PRO B C 1
ATOM 4404 O O . PRO B 1 105 ? 13.648 1.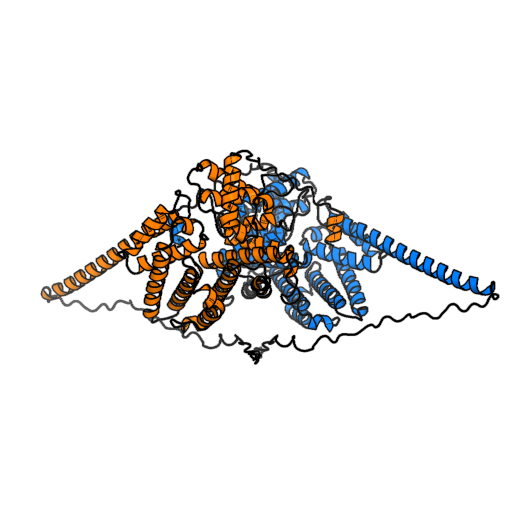671 6.102 1 86.62 105 PRO B O 1
ATOM 4407 N N . LEU B 1 106 ? 12.008 0.593 4.953 1 89.69 106 LEU B N 1
ATOM 4408 C CA . LEU B 1 106 ? 12.516 -0.739 5.262 1 89.69 106 LEU B CA 1
ATOM 4409 C C . LEU B 1 106 ? 13.914 -0.935 4.68 1 89.69 106 LEU B C 1
ATOM 4411 O O . LEU B 1 106 ? 14.211 -0.434 3.592 1 89.69 106 LEU B O 1
ATOM 4415 N N . LYS B 1 107 ? 14.664 -1.646 5.426 1 90.88 107 LYS B N 1
ATOM 4416 C CA . LYS B 1 107 ? 16 -1.973 4.949 1 90.88 107 LYS B CA 1
ATOM 4417 C C . LYS B 1 107 ? 15.945 -2.857 3.705 1 90.88 107 LYS B C 1
ATOM 4419 O O . LYS B 1 107 ? 14.969 -3.58 3.496 1 90.88 107 LYS B O 1
ATOM 4424 N N . PHE B 1 108 ? 17.016 -2.838 2.982 1 93.81 108 PHE B N 1
ATOM 4425 C CA . PHE B 1 108 ? 17.109 -3.582 1.731 1 93.81 108 PHE B CA 1
ATOM 4426 C C . PHE B 1 108 ? 16.906 -5.074 1.971 1 93.81 108 PHE B C 1
ATOM 4428 O O . PHE B 1 108 ? 16.172 -5.734 1.229 1 93.81 108 PHE B O 1
ATOM 4435 N N . GLU B 1 109 ? 17.453 -5.609 3.018 1 93.88 109 GLU B N 1
ATOM 4436 C CA . GLU B 1 109 ? 17.391 -7.035 3.316 1 93.88 109 GLU B CA 1
ATOM 4437 C C . GLU B 1 109 ? 15.961 -7.457 3.672 1 93.88 109 GLU B C 1
ATOM 4439 O O . GLU B 1 109 ? 15.555 -8.586 3.379 1 93.88 109 GLU B O 1
ATOM 4444 N N . VAL B 1 110 ? 15.281 -6.574 4.293 1 94.19 110 VAL B N 1
ATOM 4445 C CA . VAL B 1 110 ? 13.883 -6.855 4.629 1 94.19 110 VAL B CA 1
ATOM 4446 C C . VAL B 1 110 ? 13.047 -6.902 3.357 1 94.19 110 VAL B C 1
ATOM 4448 O O . VAL B 1 110 ? 12.195 -7.781 3.203 1 94.19 110 VAL B O 1
ATOM 4451 N N . LEU B 1 111 ? 13.32 -5.984 2.465 1 96.38 111 LEU B N 1
ATOM 4452 C CA . LEU B 1 111 ? 12.609 -5.977 1.191 1 96.38 111 LEU B CA 1
ATOM 4453 C C . LEU B 1 111 ? 12.898 -7.246 0.399 1 96.38 111 LEU B C 1
ATOM 4455 O O . LEU B 1 111 ? 12.008 -7.789 -0.262 1 96.38 111 LEU B O 1
ATOM 4459 N N . GLN B 1 112 ? 14.102 -7.688 0.481 1 96.56 112 GLN B N 1
ATOM 4460 C CA . GLN B 1 112 ? 14.453 -8.953 -0.156 1 96.56 112 GLN B CA 1
ATOM 4461 C C . GLN B 1 112 ? 13.617 -10.102 0.402 1 96.56 112 GLN B C 1
ATOM 4463 O O . GLN B 1 112 ? 13.07 -10.898 -0.357 1 96.56 112 GLN B O 1
ATOM 4468 N N . ALA B 1 113 ? 13.531 -10.148 1.669 1 95.25 113 ALA B N 1
ATOM 4469 C CA . ALA B 1 113 ? 12.758 -11.203 2.322 1 95.25 113 ALA B CA 1
ATOM 4470 C C . ALA B 1 113 ? 11.289 -11.148 1.904 1 95.25 113 ALA B C 1
ATOM 4472 O O . ALA B 1 113 ? 10.688 -12.172 1.593 1 95.25 113 ALA B O 1
ATOM 4473 N N . ILE B 1 114 ? 10.758 -9.961 1.848 1 95.25 114 ILE B N 1
ATOM 4474 C CA . ILE B 1 114 ? 9.352 -9.797 1.5 1 95.25 114 ILE B CA 1
ATOM 4475 C C . ILE B 1 114 ? 9.125 -10.242 0.056 1 95.25 114 ILE B C 1
ATOM 4477 O O . ILE B 1 114 ? 8.141 -10.922 -0.242 1 95.25 114 ILE B O 1
ATOM 4481 N N . ALA B 1 115 ? 9.984 -9.852 -0.805 1 97.19 115 ALA B N 1
ATOM 4482 C CA . ALA B 1 115 ? 9.852 -10.25 -2.203 1 97.19 115 ALA B CA 1
ATOM 4483 C C . ALA B 1 115 ? 9.789 -11.773 -2.336 1 97.19 115 ALA B C 1
ATOM 4485 O O . ALA B 1 115 ? 8.938 -12.305 -3.053 1 97.19 115 ALA B O 1
ATOM 4486 N N . LEU B 1 116 ? 10.656 -12.406 -1.633 1 96 116 LEU B N 1
ATOM 4487 C CA . LEU B 1 116 ? 10.703 -13.867 -1.677 1 96 116 LEU B CA 1
ATOM 4488 C C . LEU B 1 116 ? 9.422 -14.469 -1.104 1 96 116 LEU B C 1
ATOM 4490 O O . LEU B 1 116 ? 8.859 -15.406 -1.679 1 96 116 LEU B O 1
ATOM 4494 N N . LEU B 1 117 ? 8.953 -13.945 -0.063 1 93.12 117 LEU B N 1
ATOM 4495 C CA . LEU B 1 117 ? 7.738 -14.445 0.569 1 93.12 117 LEU B CA 1
ATOM 4496 C C . LEU B 1 117 ? 6.527 -14.219 -0.333 1 93.12 117 LEU B C 1
ATOM 4498 O O . LEU B 1 117 ? 5.57 -14.992 -0.29 1 93.12 117 LEU B O 1
ATOM 4502 N N . CYS B 1 118 ? 6.605 -13.172 -1.128 1 93.94 118 CYS B N 1
ATOM 4503 C CA . CYS B 1 118 ? 5.504 -12.891 -2.039 1 93.94 118 CYS B CA 1
ATOM 4504 C C . CYS B 1 118 ? 5.52 -13.844 -3.227 1 93.94 118 CYS B C 1
ATOM 4506 O O . CYS B 1 118 ? 4.461 -14.234 -3.729 1 93.94 118 CYS B O 1
ATOM 4508 N N . LEU B 1 119 ? 6.676 -14.172 -3.635 1 94.38 119 LEU B N 1
ATOM 4509 C CA . LEU B 1 119 ? 6.801 -15.07 -4.773 1 94.38 119 LEU B CA 1
ATOM 4510 C C . LEU B 1 119 ? 6.508 -16.516 -4.363 1 94.38 119 LEU B C 1
ATOM 4512 O O . LEU B 1 119 ? 5.996 -17.297 -5.16 1 94.38 119 LEU B O 1
ATOM 4516 N N . TRP B 1 120 ? 6.902 -16.766 -3.156 1 91.12 120 TRP B N 1
ATOM 4517 C CA . TRP B 1 120 ? 6.629 -18.062 -2.568 1 91.12 120 TRP B CA 1
ATOM 4518 C C . TRP B 1 120 ? 5.828 -17.922 -1.278 1 91.12 120 TRP B C 1
ATOM 4520 O O . TRP B 1 120 ? 6.344 -18.188 -0.189 1 91.12 120 TRP B O 1
ATOM 4530 N N . PRO B 1 121 ? 4.516 -17.375 -1.558 1 78.88 121 PRO B N 1
ATOM 4531 C CA . PRO B 1 121 ? 3.723 -17.156 -0.344 1 78.88 121 PRO B CA 1
ATOM 4532 C C . PRO B 1 121 ? 3.463 -18.453 0.422 1 78.88 121 PRO B C 1
ATOM 4534 O O . PRO B 1 121 ? 3.344 -19.531 -0.185 1 78.88 121 PRO B O 1
ATOM 4537 N N . THR B 1 122 ? 4.285 -18.703 1.461 1 56.66 122 THR B N 1
ATOM 4538 C CA . THR B 1 122 ? 4.328 -19.938 2.25 1 56.66 122 THR B CA 1
ATOM 4539 C C . THR B 1 122 ? 2.945 -20.281 2.799 1 56.66 122 THR B C 1
ATOM 4541 O O . THR B 1 122 ? 2.508 -19.703 3.795 1 56.66 122 THR B O 1
ATOM 4544 N N . HIS B 1 123 ? 1.909 -20.438 1.954 1 52.12 123 HIS B N 1
ATOM 4545 C CA . HIS B 1 123 ? 0.611 -20.875 2.445 1 52.12 123 HIS B CA 1
ATOM 4546 C C . HIS B 1 123 ? 0.762 -22.047 3.418 1 52.12 123 HIS B C 1
ATOM 4548 O O . HIS B 1 123 ? -0.21 -22.453 4.055 1 52.12 123 HIS B O 1
ATOM 4554 N N . SER B 1 124 ? 1.83 -22.734 3.096 1 44.28 124 SER B N 1
ATOM 4555 C CA . SER B 1 124 ? 1.867 -24.094 3.627 1 44.28 124 SER B CA 1
ATOM 4556 C C . SER B 1 124 ? 1.401 -24.141 5.078 1 44.28 124 SER B C 1
ATOM 4558 O O . SER B 1 124 ? 0.929 -25.172 5.555 1 44.28 124 SER B O 1
ATOM 4560 N N . VAL B 1 125 ? 2.105 -23.297 5.891 1 41.19 125 VAL B N 1
ATOM 4561 C CA . VAL B 1 125 ? 2.162 -23.656 7.305 1 41.19 125 VAL B CA 1
ATOM 4562 C C . VAL B 1 125 ? 0.91 -23.141 8.016 1 41.19 125 VAL B C 1
ATOM 4564 O O . VAL B 1 125 ? 0.75 -23.344 9.227 1 41.19 125 VAL B O 1
ATOM 4567 N N . GLN B 1 126 ? 0.033 -22.406 7.332 1 45 126 GLN B N 1
ATOM 4568 C CA . GLN B 1 126 ? -0.592 -21.438 8.227 1 45 126 GLN B CA 1
ATOM 4569 C C . GLN B 1 126 ? -1.947 -21.922 8.719 1 45 126 GLN B C 1
ATOM 4571 O O . GLN B 1 126 ? -2.83 -22.234 7.914 1 45 126 GLN B O 1
ATOM 4576 N N . ASN B 1 127 ? -1.94 -22.625 9.727 1 45.88 127 ASN B N 1
ATOM 4577 C CA . ASN B 1 127 ? -3.154 -22.656 10.539 1 45.88 127 ASN B CA 1
ATOM 4578 C C . ASN B 1 127 ? -3.756 -21.266 10.711 1 45.88 127 ASN B C 1
ATOM 4580 O O . ASN B 1 127 ? -4.793 -21.109 11.359 1 45.88 127 ASN B O 1
ATOM 4584 N N . GLY B 1 128 ? -3.006 -20.25 9.977 1 51.34 128 GLY B N 1
ATOM 4585 C CA . GLY B 1 128 ? -3.48 -18.875 10.086 1 51.34 128 GLY B CA 1
ATOM 4586 C C . GLY B 1 128 ? -3.58 -18.172 8.742 1 51.34 128 GLY B C 1
ATOM 4587 O O . GLY B 1 128 ? -3.287 -18.766 7.703 1 51.34 128 GLY B O 1
ATOM 4588 N N . PRO B 1 129 ? -4.309 -17.125 8.844 1 56.06 129 PRO B N 1
ATOM 4589 C CA . PRO B 1 129 ? -4.43 -16.422 7.562 1 56.06 129 PRO B CA 1
ATOM 4590 C C . PRO B 1 129 ? -3.078 -16.172 6.898 1 56.06 129 PRO B C 1
ATOM 4592 O O . PRO B 1 129 ? -2.145 -15.703 7.555 1 56.06 129 PRO B O 1
ATOM 4595 N N . PRO B 1 130 ? -2.857 -16.75 5.781 1 61.12 130 PRO B N 1
ATOM 4596 C CA . PRO B 1 130 ? -1.587 -16.578 5.074 1 61.12 130 PRO B CA 1
ATOM 4597 C C . PRO B 1 130 ? -1.233 -15.102 4.871 1 61.12 130 PRO B C 1
ATOM 4599 O O . PRO B 1 130 ? -2.111 -14.234 4.934 1 61.12 130 PRO B O 1
ATOM 4602 N N . MET B 1 131 ? 0.085 -14.883 4.898 1 75.38 131 MET B N 1
ATOM 4603 C CA . MET B 1 131 ? 0.541 -13.562 4.492 1 75.38 131 MET B CA 1
ATOM 4604 C C . MET B 1 131 ? 0.101 -13.25 3.064 1 75.38 131 MET B C 1
ATOM 4606 O O . MET B 1 131 ? 0.417 -13.992 2.137 1 75.38 131 MET B O 1
ATOM 4610 N N . ASP B 1 132 ? -0.663 -12.336 2.912 1 82.62 132 ASP B N 1
ATOM 4611 C CA . ASP B 1 132 ? -1.217 -11.977 1.61 1 82.62 132 ASP B CA 1
ATOM 4612 C C . ASP B 1 132 ? -0.163 -11.312 0.729 1 82.62 132 ASP B C 1
ATOM 4614 O O . ASP B 1 132 ? 0.292 -10.203 1.025 1 82.62 132 ASP B O 1
ATOM 4618 N N . SER B 1 133 ? 0.163 -11.977 -0.327 1 89.06 133 SER B N 1
ATOM 4619 C CA . SER B 1 133 ? 1.22 -11.5 -1.214 1 89.06 133 SER B CA 1
ATOM 4620 C C . SER B 1 133 ? 0.85 -10.164 -1.85 1 89.06 133 SER B C 1
ATOM 4622 O O . SER B 1 133 ? 1.722 -9.336 -2.119 1 89.06 133 SER B O 1
ATOM 4624 N N . TRP B 1 134 ? -0.411 -9.992 -2.09 1 90.56 134 TRP B N 1
ATOM 4625 C CA . TRP B 1 134 ? -0.865 -8.75 -2.699 1 90.56 134 TRP B CA 1
ATOM 4626 C C . TRP B 1 134 ? -0.627 -7.566 -1.765 1 90.56 134 TRP B C 1
ATOM 4628 O O . TRP B 1 134 ? -0.08 -6.539 -2.178 1 90.56 134 TRP B O 1
ATOM 4638 N N . LEU B 1 135 ? -0.981 -7.727 -0.566 1 88.06 135 LEU B N 1
ATOM 4639 C CA . LEU B 1 135 ? -0.8 -6.664 0.418 1 88.06 135 LEU B CA 1
ATOM 4640 C C . LEU B 1 135 ? 0.68 -6.434 0.701 1 88.06 135 LEU B C 1
ATOM 4642 O O . LEU B 1 135 ? 1.144 -5.289 0.702 1 88.06 135 LEU B O 1
ATOM 4646 N N . LEU B 1 136 ? 1.38 -7.488 0.906 1 90.75 136 LEU B N 1
ATOM 4647 C CA . LEU B 1 136 ? 2.789 -7.402 1.269 1 90.75 136 LEU B CA 1
ATOM 4648 C C . LEU B 1 136 ? 3.6 -6.754 0.148 1 90.75 136 LEU B C 1
ATOM 4650 O O . LEU B 1 136 ? 4.473 -5.926 0.407 1 90.75 136 LEU B O 1
ATOM 4654 N N . SER B 1 137 ? 3.346 -7.199 -1.035 1 94.44 137 SER B N 1
ATOM 4655 C CA . SER B 1 137 ? 4.074 -6.609 -2.156 1 94.44 137 SER B CA 1
ATOM 4656 C C . SER B 1 137 ? 3.744 -5.129 -2.311 1 94.44 137 SER B C 1
ATOM 4658 O O . SER B 1 137 ? 4.617 -4.328 -2.646 1 94.44 137 SER B O 1
ATOM 4660 N N . GLY B 1 138 ? 2.494 -4.789 -2.08 1 92.44 138 GLY B N 1
ATOM 4661 C CA . GLY B 1 138 ? 2.133 -3.381 -2.107 1 92.44 138 GLY B CA 1
ATOM 4662 C C . GLY B 1 138 ? 2.902 -2.547 -1.101 1 92.44 138 GLY B C 1
ATOM 4663 O O . GLY B 1 138 ? 3.42 -1.48 -1.437 1 92.44 138 GLY B O 1
ATOM 4664 N N . ILE B 1 139 ? 2.986 -3.031 0.097 1 91.31 139 ILE B N 1
ATOM 4665 C CA . ILE B 1 139 ? 3.717 -2.348 1.159 1 91.31 139 ILE B CA 1
ATOM 4666 C C . ILE B 1 139 ? 5.191 -2.234 0.78 1 91.31 139 ILE B C 1
ATOM 4668 O O . ILE B 1 139 ? 5.797 -1.168 0.925 1 91.31 139 ILE B O 1
ATOM 4672 N N . ALA B 1 140 ? 5.703 -3.305 0.316 1 94.88 140 ALA B N 1
ATOM 4673 C CA . ALA B 1 140 ? 7.117 -3.328 -0.048 1 94.88 140 ALA B CA 1
ATOM 4674 C C . ALA B 1 140 ? 7.41 -2.348 -1.182 1 94.88 140 ALA B C 1
ATOM 4676 O O . ALA B 1 140 ? 8.445 -1.682 -1.185 1 94.88 140 ALA B O 1
ATOM 4677 N N . LEU B 1 141 ? 6.543 -2.279 -2.119 1 95.69 141 LEU B N 1
ATOM 4678 C CA . LEU B 1 141 ? 6.719 -1.355 -3.234 1 95.69 141 LEU B CA 1
ATOM 4679 C C . LEU B 1 141 ? 6.734 0.089 -2.746 1 95.69 141 LEU B C 1
ATOM 4681 O O . LEU B 1 141 ? 7.543 0.897 -3.207 1 95.69 141 LEU B O 1
ATOM 4685 N N . ASP B 1 142 ? 5.887 0.398 -1.812 1 91.5 142 ASP B N 1
ATOM 4686 C CA . ASP B 1 142 ? 5.875 1.737 -1.231 1 91.5 142 ASP B CA 1
ATOM 4687 C C . ASP B 1 142 ? 7.211 2.059 -0.568 1 91.5 142 ASP B C 1
ATOM 4689 O O . ASP B 1 142 ? 7.73 3.17 -0.706 1 91.5 142 ASP B O 1
ATOM 4693 N N . HIS B 1 143 ? 7.75 1.12 0.127 1 92.94 143 HIS B N 1
ATOM 4694 C CA . HIS B 1 143 ? 9.047 1.319 0.77 1 92.94 143 HIS B CA 1
ATOM 4695 C C . HIS B 1 143 ? 10.156 1.453 -0.263 1 92.94 143 HIS B C 1
ATOM 4697 O O . HIS B 1 143 ? 11.086 2.242 -0.08 1 92.94 143 HIS B O 1
ATOM 4703 N N . ALA B 1 144 ? 10.047 0.678 -1.3 1 95.19 144 ALA B N 1
ATOM 4704 C CA . ALA B 1 144 ? 11.039 0.767 -2.367 1 95.19 144 ALA B CA 1
ATOM 4705 C C . ALA B 1 144 ? 11.023 2.145 -3.023 1 95.19 144 ALA B C 1
ATOM 4707 O O . ALA B 1 144 ? 12.07 2.699 -3.354 1 95.19 144 ALA B O 1
ATOM 4708 N N . LEU B 1 145 ? 9.914 2.674 -3.174 1 92.12 145 LEU B N 1
ATOM 4709 C CA . LEU B 1 145 ? 9.758 3.998 -3.768 1 92.12 145 LEU B CA 1
ATOM 4710 C C . LEU B 1 145 ? 10.461 5.055 -2.924 1 92.12 145 LEU B C 1
ATOM 4712 O O . LEU B 1 145 ? 10.969 6.043 -3.459 1 92.12 145 LEU B O 1
ATOM 4716 N N . MET B 1 146 ? 10.516 4.809 -1.643 1 89 146 MET B N 1
ATOM 4717 C CA . MET B 1 146 ? 11.172 5.742 -0.73 1 89 146 MET B CA 1
ATOM 4718 C C . MET B 1 146 ? 12.688 5.52 -0.728 1 89 146 MET B C 1
ATOM 4720 O O . MET B 1 146 ? 13.453 6.477 -0.612 1 89 146 MET B O 1
ATOM 4724 N N . SER B 1 147 ? 13.07 4.301 -0.966 1 91.19 147 SER B N 1
ATOM 4725 C CA . SER B 1 147 ? 14.453 3.918 -0.685 1 91.19 147 SER B CA 1
ATOM 4726 C C . SER B 1 147 ? 15.305 3.949 -1.948 1 91.19 147 SER B C 1
ATOM 4728 O O . SER B 1 147 ? 16.5 4.25 -1.891 1 91.19 147 SER B O 1
ATOM 4730 N N . PHE B 1 148 ? 14.688 3.658 -3.07 1 93.81 148 PHE B N 1
ATOM 4731 C CA . PHE B 1 148 ? 15.477 3.512 -4.289 1 93.81 148 PHE B CA 1
ATOM 4732 C C . PHE B 1 148 ? 15.57 4.84 -5.035 1 93.81 148 PHE B C 1
ATOM 4734 O O . PHE B 1 148 ? 14.594 5.293 -5.633 1 93.81 148 PHE B O 1
ATOM 4741 N N . ASP B 1 149 ? 16.672 5.371 -5.129 1 89.5 149 ASP B N 1
ATOM 4742 C CA . ASP B 1 149 ? 16.891 6.711 -5.668 1 89.5 149 ASP B CA 1
ATOM 4743 C C . ASP B 1 149 ? 16.531 6.77 -7.152 1 89.5 149 ASP B C 1
ATOM 4745 O O . ASP B 1 149 ? 16.047 7.793 -7.641 1 89.5 149 ASP B O 1
ATOM 4749 N N . PHE B 1 150 ? 16.75 5.691 -7.852 1 91.19 150 PHE B N 1
ATOM 4750 C CA . PHE B 1 150 ? 16.516 5.727 -9.289 1 91.19 150 PHE B CA 1
ATOM 4751 C C . PHE B 1 150 ? 15.039 5.914 -9.602 1 91.19 150 PHE B C 1
ATOM 4753 O O . PHE B 1 150 ? 14.68 6.367 -10.695 1 91.19 150 PHE B O 1
ATOM 4760 N N . LEU B 1 151 ? 14.188 5.582 -8.734 1 91.06 151 LEU B N 1
ATOM 4761 C CA . LEU B 1 151 ? 12.75 5.688 -8.969 1 91.06 151 LEU B CA 1
ATOM 4762 C C . LEU B 1 151 ? 12.289 7.141 -8.875 1 91.06 151 LEU B C 1
ATOM 4764 O O . LEU B 1 151 ? 11.18 7.469 -9.289 1 91.06 151 LEU B O 1
ATOM 4768 N N . LYS B 1 152 ? 13.07 7.957 -8.266 1 84.19 152 LYS B N 1
ATOM 4769 C CA . LYS B 1 152 ? 12.742 9.367 -8.117 1 84.19 152 LYS B CA 1
ATOM 4770 C C . LYS B 1 152 ? 12.984 10.133 -9.414 1 84.19 152 LYS B C 1
ATOM 4772 O O . LYS B 1 152 ? 12.547 11.273 -9.57 1 84.19 152 LYS B O 1
ATOM 4777 N N . ASN B 1 153 ? 13.617 9.375 -10.32 1 81.81 153 ASN B N 1
ATOM 4778 C CA . ASN B 1 153 ? 13.984 9.992 -11.594 1 81.81 153 ASN B CA 1
ATOM 4779 C C . ASN B 1 153 ? 13.344 9.258 -12.773 1 81.81 153 ASN B C 1
ATOM 4781 O O . ASN B 1 153 ? 12.844 8.148 -12.625 1 81.81 153 ASN B O 1
ATOM 4785 N N . ALA B 1 154 ? 13.438 9.992 -13.828 1 79.31 154 ALA B N 1
ATOM 4786 C CA . ALA B 1 154 ? 12.984 9.32 -15.047 1 79.31 154 ALA B CA 1
ATOM 4787 C C . ALA B 1 154 ? 13.953 8.211 -15.453 1 79.31 154 ALA B C 1
ATOM 4789 O O . ALA B 1 154 ? 15.164 8.328 -15.242 1 79.31 154 ALA B O 1
ATOM 4790 N N . PRO B 1 155 ? 13.445 7.168 -16.016 1 79.94 155 PRO B N 1
ATOM 4791 C CA . PRO B 1 155 ? 14.281 6.004 -16.328 1 79.94 155 PRO B CA 1
ATOM 4792 C C . PRO B 1 155 ? 15.453 6.348 -17.234 1 79.94 155 PRO B C 1
ATOM 4794 O O . PRO B 1 155 ? 16.531 5.742 -17.125 1 79.94 155 PRO B O 1
ATOM 4797 N N . TYR B 1 156 ? 15.344 7.254 -18.016 1 74.12 156 TYR B N 1
ATOM 4798 C CA . TYR B 1 156 ? 16.391 7.508 -19.016 1 74.12 156 TYR B CA 1
ATOM 4799 C C . TYR B 1 156 ? 17.469 8.43 -18.438 1 74.12 156 TYR B C 1
ATOM 4801 O O . TYR B 1 156 ? 18.531 8.586 -19.047 1 74.12 156 TYR B O 1
ATOM 4809 N N . GLU B 1 157 ? 17.391 8.836 -17.297 1 70.44 157 GLU B N 1
ATOM 4810 C CA . GLU B 1 157 ? 18.25 9.883 -16.766 1 70.44 157 GLU B CA 1
ATOM 4811 C C . GLU B 1 157 ? 19.531 9.305 -16.188 1 70.44 157 GLU B C 1
ATOM 4813 O O . GLU B 1 157 ? 20.562 9.969 -16.156 1 70.44 157 GLU B O 1
ATOM 4818 N N . ARG B 1 158 ? 19.5 8.008 -15.734 1 75.56 158 ARG B N 1
ATOM 4819 C CA . ARG B 1 158 ? 20.656 7.477 -15.016 1 75.56 158 ARG B CA 1
ATOM 4820 C C . ARG B 1 158 ? 21.141 6.188 -15.656 1 75.56 158 ARG B C 1
ATOM 4822 O O . ARG B 1 158 ? 20.344 5.352 -16.078 1 75.56 158 ARG B O 1
ATOM 4829 N N . VAL B 1 159 ? 22.422 6.168 -15.695 1 84.06 159 VAL B N 1
ATOM 4830 C CA . VAL B 1 159 ? 23.031 4.914 -16.125 1 84.06 159 VAL B CA 1
ATOM 4831 C C . VAL B 1 159 ? 22.922 3.875 -15.016 1 84.06 159 VAL B C 1
ATOM 4833 O O . VAL B 1 159 ? 23.062 4.203 -13.836 1 84.06 159 VAL B O 1
ATOM 4836 N N . VAL B 1 160 ? 22.688 2.672 -15.453 1 88.62 160 VAL B N 1
ATOM 4837 C CA . VAL B 1 160 ? 22.531 1.601 -14.477 1 88.62 160 VAL B CA 1
ATOM 4838 C C . VAL B 1 160 ? 23.891 1.14 -13.984 1 88.62 160 VAL B C 1
ATOM 4840 O O . VAL B 1 160 ? 24.672 0.569 -14.75 1 88.62 160 VAL B O 1
ATOM 4843 N N . ASP B 1 161 ? 24.156 1.419 -12.766 1 86.69 161 ASP B N 1
ATOM 4844 C CA . ASP B 1 161 ? 25.406 0.965 -12.18 1 86.69 161 ASP B CA 1
ATOM 4845 C C . ASP B 1 161 ? 25.203 -0.327 -11.391 1 86.69 161 ASP B C 1
ATOM 4847 O O . ASP B 1 161 ? 24.109 -0.892 -11.375 1 86.69 161 ASP B O 1
ATOM 4851 N N . ASN B 1 162 ? 26.281 -0.769 -10.82 1 83.44 162 ASN B N 1
ATOM 4852 C CA . ASN B 1 162 ? 26.266 -2.061 -10.141 1 83.44 162 ASN B CA 1
ATOM 4853 C C . ASN B 1 162 ? 25.359 -2.043 -8.922 1 83.44 162 ASN B C 1
ATOM 4855 O O . ASN B 1 162 ? 24.672 -3.025 -8.641 1 83.44 162 ASN B O 1
ATOM 4859 N N . ASP B 1 163 ? 25.359 -1.002 -8.266 1 82.88 163 ASP B N 1
ATOM 4860 C CA . ASP B 1 163 ? 24.5 -0.904 -7.082 1 82.88 163 ASP B CA 1
ATOM 4861 C C . ASP B 1 163 ? 23.031 -0.88 -7.477 1 82.88 163 ASP B C 1
ATOM 4863 O O . ASP B 1 163 ? 22.188 -1.48 -6.797 1 82.88 163 ASP B O 1
ATOM 4867 N N . MET B 1 164 ? 22.812 -0.351 -8.602 1 91.38 164 MET B N 1
ATOM 4868 C CA . MET B 1 164 ? 21.438 -0.221 -9.078 1 91.38 164 MET B CA 1
ATOM 4869 C C . MET B 1 164 ? 20.906 -1.564 -9.562 1 91.38 164 MET B C 1
ATOM 4871 O O . MET B 1 164 ? 19.703 -1.806 -9.531 1 91.38 164 MET B O 1
ATOM 4875 N N . VAL B 1 165 ? 21.828 -2.381 -9.953 1 94.5 165 VAL B N 1
ATOM 4876 C CA . VAL B 1 165 ? 21.406 -3.66 -10.523 1 94.5 165 VAL B CA 1
ATOM 4877 C C . VAL B 1 165 ? 20.641 -4.469 -9.484 1 94.5 165 VAL B C 1
ATOM 4879 O O . VAL B 1 165 ? 19.562 -4.984 -9.773 1 94.5 165 VAL B O 1
ATOM 4882 N N . SER B 1 166 ? 21.172 -4.586 -8.312 1 95.19 166 SER B N 1
ATOM 4883 C CA . SER B 1 166 ? 20.516 -5.336 -7.25 1 95.19 166 SER B CA 1
ATOM 4884 C C . SER B 1 166 ? 19.172 -4.719 -6.887 1 95.19 166 SER B C 1
ATOM 4886 O O . SER B 1 166 ? 18.203 -5.438 -6.625 1 95.19 166 SER B O 1
ATOM 4888 N N . GLN B 1 167 ? 19.109 -3.434 -6.926 1 96.44 167 GLN B N 1
ATOM 4889 C CA . GLN B 1 167 ? 17.859 -2.74 -6.613 1 96.44 167 GLN B CA 1
ATOM 4890 C C . GLN B 1 167 ? 16.828 -2.951 -7.711 1 96.44 167 GLN B C 1
ATOM 4892 O O . GLN B 1 167 ? 15.648 -3.17 -7.426 1 96.44 167 GLN B O 1
ATOM 4897 N N . LEU B 1 168 ? 17.297 -2.924 -8.891 1 97.62 168 LEU B N 1
ATOM 4898 C CA . LEU B 1 168 ? 16.391 -3.129 -10.023 1 97.62 168 LEU B CA 1
ATOM 4899 C C . LEU B 1 168 ? 15.852 -4.551 -10.031 1 97.62 168 LEU B C 1
ATOM 4901 O O . LEU B 1 168 ? 14.672 -4.766 -10.32 1 97.62 168 LEU B O 1
ATOM 4905 N N . ARG B 1 169 ? 16.703 -5.465 -9.766 1 97.62 169 ARG B N 1
ATOM 4906 C CA . ARG B 1 169 ? 16.266 -6.855 -9.695 1 97.62 169 ARG B CA 1
ATOM 4907 C C . ARG B 1 169 ? 15.211 -7.047 -8.609 1 97.62 169 ARG B C 1
ATOM 4909 O O . ARG B 1 169 ? 14.203 -7.715 -8.828 1 97.62 169 ARG B O 1
ATOM 4916 N N . LEU B 1 170 ? 15.484 -6.457 -7.516 1 97.88 170 LEU B N 1
ATOM 4917 C CA . LEU B 1 170 ? 14.523 -6.527 -6.422 1 97.88 170 LEU B CA 1
ATOM 4918 C C . LEU B 1 170 ? 13.219 -5.828 -6.797 1 97.88 170 LEU B C 1
ATOM 4920 O O . LEU B 1 170 ? 12.133 -6.344 -6.527 1 97.88 170 LEU B O 1
ATOM 4924 N N . TRP B 1 171 ? 13.297 -4.684 -7.418 1 98.25 171 TRP B N 1
ATOM 4925 C CA . TRP B 1 171 ? 12.133 -3.955 -7.898 1 98.25 171 TRP B CA 1
ATOM 4926 C C . TRP B 1 171 ? 11.305 -4.82 -8.844 1 98.25 171 TRP B C 1
ATOM 4928 O O . TRP B 1 171 ? 10.078 -4.902 -8.703 1 98.25 171 TRP B O 1
ATOM 4938 N N . ASN B 1 172 ? 11.945 -5.473 -9.727 1 98.5 172 ASN B N 1
ATOM 4939 C CA . ASN B 1 172 ? 11.258 -6.332 -10.688 1 98.5 172 ASN B CA 1
ATOM 4940 C C . ASN B 1 172 ? 10.57 -7.508 -9.992 1 98.5 172 ASN B C 1
ATOM 4942 O O . ASN B 1 172 ? 9.461 -7.887 -10.367 1 98.5 172 ASN B O 1
ATOM 4946 N N . ALA B 1 173 ? 11.273 -8.062 -9.07 1 98.44 173 ALA B N 1
ATOM 4947 C CA . ALA B 1 173 ? 10.68 -9.164 -8.328 1 98.44 173 ALA B CA 1
ATOM 4948 C C . ALA B 1 173 ? 9.406 -8.727 -7.609 1 98.44 173 ALA B C 1
ATOM 4950 O O . ALA B 1 173 ? 8.406 -9.453 -7.605 1 98.44 173 ALA B O 1
ATOM 4951 N N . LEU B 1 174 ? 9.438 -7.594 -7.035 1 98.12 174 LEU B N 1
ATOM 4952 C CA . LEU B 1 174 ? 8.273 -7.062 -6.328 1 98.12 174 LEU B CA 1
ATOM 4953 C C . LEU B 1 174 ? 7.148 -6.738 -7.301 1 98.12 174 LEU B C 1
ATOM 4955 O O . LEU B 1 174 ? 5.98 -7.023 -7.023 1 98.12 174 LEU B O 1
ATOM 4959 N N . CYS B 1 175 ? 7.512 -6.145 -8.383 1 98.31 175 CYS B N 1
ATOM 4960 C CA . CYS B 1 175 ? 6.508 -5.84 -9.391 1 98.31 175 CYS B CA 1
ATOM 4961 C C . CYS B 1 175 ? 5.852 -7.113 -9.914 1 98.31 175 CYS B C 1
ATOM 4963 O O . CYS B 1 175 ? 4.633 -7.16 -10.086 1 98.31 175 CYS B O 1
ATOM 4965 N N . LEU B 1 176 ? 6.66 -8.07 -10.125 1 98.12 176 LEU B N 1
ATOM 4966 C CA . LEU B 1 176 ? 6.133 -9.344 -10.602 1 98.12 176 LEU B CA 1
ATOM 4967 C C . LEU B 1 176 ? 5.172 -9.945 -9.586 1 98.12 176 LEU B C 1
ATOM 4969 O O . LEU B 1 176 ? 4.07 -10.367 -9.938 1 98.12 176 LEU B O 1
ATOM 4973 N N . ALA B 1 177 ? 5.617 -9.984 -8.359 1 96.75 177 ALA B N 1
ATOM 4974 C CA . ALA B 1 177 ? 4.773 -10.516 -7.293 1 96.75 177 ALA B CA 1
ATOM 4975 C C . ALA B 1 177 ? 3.447 -9.766 -7.219 1 96.75 177 ALA B C 1
ATOM 4977 O O . ALA B 1 177 ? 2.393 -10.383 -7.031 1 96.75 177 ALA B O 1
ATOM 4978 N N . ARG B 1 178 ? 3.537 -8.508 -7.379 1 96 178 ARG B N 1
ATOM 4979 C CA . ARG B 1 178 ? 2.348 -7.668 -7.289 1 96 178 ARG B CA 1
ATOM 4980 C C . ARG B 1 178 ? 1.373 -7.973 -8.422 1 96 178 ARG B C 1
ATOM 4982 O O . ARG B 1 178 ? 0.177 -8.156 -8.18 1 96 178 ARG B O 1
ATOM 4989 N N . VAL B 1 179 ? 1.835 -8.023 -9.57 1 97 179 VAL B N 1
ATOM 4990 C CA . VAL B 1 179 ? 0.956 -8.203 -10.719 1 97 179 VAL B CA 1
ATOM 4991 C C . VAL B 1 179 ? 0.399 -9.625 -10.727 1 97 179 VAL B C 1
ATOM 4993 O O . VAL B 1 179 ? -0.776 -9.844 -11.031 1 97 179 VAL B O 1
ATOM 4996 N N . GLN B 1 180 ? 1.206 -10.555 -10.367 1 94.56 180 GLN B N 1
ATOM 4997 C CA . GLN B 1 180 ? 0.738 -11.938 -10.305 1 94.56 180 GLN B CA 1
ATOM 4998 C C . GLN B 1 180 ? -0.326 -12.109 -9.227 1 94.56 180 GLN B C 1
ATOM 5000 O O . GLN B 1 180 ? -1.34 -12.773 -9.453 1 94.56 180 GLN B O 1
ATOM 5005 N N . SER B 1 181 ? -0.038 -11.508 -8.125 1 92.06 181 SER B N 1
ATOM 5006 C CA . SER B 1 181 ? -1.012 -11.625 -7.043 1 92.06 181 SER B CA 1
ATOM 5007 C C . SER B 1 181 ? -2.309 -10.898 -7.387 1 92.06 181 SER B C 1
ATOM 5009 O O . SER B 1 181 ? -3.395 -11.352 -7.02 1 92.06 181 SER B O 1
ATOM 5011 N N . SER B 1 182 ? -2.174 -9.789 -8.047 1 91.94 182 SER B N 1
ATOM 5012 C CA . SER B 1 182 ? -3.359 -9.062 -8.484 1 91.94 182 SER B CA 1
ATOM 5013 C C . SER B 1 182 ? -4.211 -9.906 -9.43 1 91.94 182 SER B C 1
ATOM 5015 O O . SER B 1 182 ? -5.422 -10.031 -9.242 1 91.94 182 SER B O 1
ATOM 5017 N N . VAL B 1 183 ? -3.635 -10.562 -10.297 1 90.06 183 VAL B N 1
ATOM 5018 C CA . VAL B 1 183 ? -4.328 -11.367 -11.297 1 90.06 183 VAL B CA 1
ATOM 5019 C C . VAL B 1 183 ? -4.898 -12.625 -10.633 1 90.06 183 VAL B C 1
ATOM 5021 O O . VAL B 1 183 ? -6.062 -12.969 -10.844 1 90.06 183 VAL B O 1
ATOM 5024 N N . ALA B 1 184 ? -4.07 -13.227 -9.797 1 85.19 184 ALA B N 1
ATOM 5025 C CA . ALA B 1 184 ? -4.453 -14.484 -9.164 1 85.19 184 ALA B CA 1
ATOM 5026 C C . ALA B 1 184 ? -5.652 -14.297 -8.242 1 85.19 184 ALA B C 1
ATOM 5028 O O . ALA B 1 184 ? -6.523 -15.164 -8.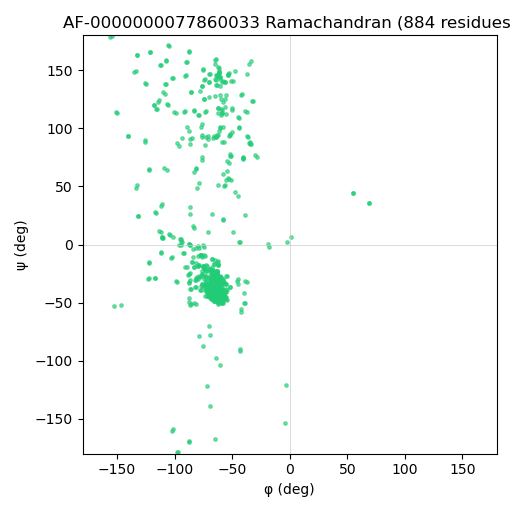156 1 85.19 184 ALA B O 1
ATOM 5029 N N . HIS B 1 185 ? -5.699 -13.133 -7.684 1 83.44 185 HIS B N 1
ATOM 5030 C CA . HIS B 1 185 ? -6.75 -12.906 -6.695 1 83.44 185 HIS B CA 1
ATOM 5031 C C . HIS B 1 185 ? -7.793 -11.922 -7.219 1 83.44 185 HIS B C 1
ATOM 5033 O O . HIS B 1 185 ? -8.703 -11.531 -6.488 1 83.44 185 HIS B O 1
ATOM 5039 N N . ALA B 1 186 ? -7.664 -11.531 -8.453 1 85.62 186 ALA B N 1
ATOM 5040 C CA . ALA B 1 186 ? -8.57 -10.57 -9.07 1 85.62 186 ALA B CA 1
ATOM 5041 C C . ALA B 1 186 ? -8.656 -9.289 -8.258 1 85.62 186 ALA B C 1
ATOM 5043 O O . ALA B 1 186 ? -9.75 -8.812 -7.949 1 85.62 186 ALA B O 1
ATOM 5044 N N . ARG B 1 187 ? -7.535 -8.883 -7.871 1 87.81 187 ARG B N 1
ATOM 5045 C CA . ARG B 1 187 ? -7.434 -7.641 -7.109 1 87.81 187 ARG B CA 1
ATOM 5046 C C . ARG B 1 187 ? -6.82 -6.527 -7.953 1 87.81 187 ARG B C 1
ATOM 5048 O O . ARG B 1 187 ? -6.176 -6.797 -8.969 1 87.81 187 ARG B O 1
ATOM 5055 N N . PRO B 1 188 ? -7.07 -5.297 -7.559 1 86.94 188 PRO B N 1
ATOM 5056 C CA . PRO B 1 188 ? -6.59 -4.188 -8.383 1 86.94 188 PRO B CA 1
ATOM 5057 C C . PRO B 1 188 ? -5.066 -4.121 -8.453 1 86.94 188 PRO B C 1
ATOM 5059 O O . PRO B 1 188 ? -4.383 -4.457 -7.48 1 86.94 188 PRO B O 1
ATOM 5062 N N . PHE B 1 189 ? -4.676 -3.797 -9.562 1 89.81 189 PHE B N 1
ATOM 5063 C CA . PHE B 1 189 ? -3.264 -3.529 -9.797 1 89.81 189 PHE B CA 1
ATOM 5064 C C . PHE B 1 189 ? -3.047 -2.072 -10.188 1 89.81 189 PHE B C 1
ATOM 5066 O O . PHE B 1 189 ? -3.588 -1.606 -11.195 1 89.81 189 PHE B O 1
ATOM 5073 N N . HIS B 1 190 ? -2.285 -1.375 -9.289 1 83.31 190 HIS B N 1
ATOM 5074 C CA . HIS B 1 190 ? -2.02 0.01 -9.664 1 83.31 190 HIS B CA 1
ATOM 5075 C C . HIS B 1 190 ? -0.588 0.408 -9.312 1 83.31 190 HIS B C 1
ATOM 5077 O O . HIS B 1 190 ? -0.284 0.704 -8.156 1 83.31 190 HIS B O 1
ATOM 5083 N N . ILE B 1 191 ? 0.255 0.282 -10.188 1 90.75 191 ILE B N 1
ATOM 5084 C CA . ILE B 1 191 ? 1.584 0.883 -10.195 1 90.75 191 ILE B CA 1
ATOM 5085 C C . ILE B 1 191 ? 1.714 1.835 -11.383 1 90.75 191 ILE B C 1
ATOM 5087 O O . ILE B 1 191 ? 1.503 1.438 -12.531 1 90.75 191 ILE B O 1
ATOM 5091 N N . PRO B 1 192 ? 1.972 3.1 -11.102 1 89.25 192 PRO B N 1
ATOM 5092 C CA . PRO B 1 192 ? 2.098 4.039 -12.219 1 89.25 192 PRO B CA 1
ATOM 5093 C C . PRO B 1 192 ? 3.113 3.58 -13.266 1 89.25 192 PRO B C 1
ATOM 5095 O O . PRO B 1 192 ? 4.16 3.027 -12.914 1 89.25 192 PRO B O 1
ATOM 5098 N N . GLN B 1 193 ? 2.828 3.889 -14.477 1 90.88 193 GLN B N 1
ATOM 5099 C CA . GLN B 1 193 ? 3.639 3.447 -15.609 1 90.88 193 GLN B CA 1
ATOM 5100 C C . GLN B 1 193 ? 5.062 3.988 -15.508 1 90.88 193 GLN B C 1
ATOM 5102 O O . GLN B 1 193 ? 6.02 3.301 -15.867 1 90.88 193 GLN B O 1
ATOM 5107 N N . ARG B 1 194 ? 5.23 5.113 -14.984 1 89.5 194 ARG B N 1
ATOM 5108 C CA . ARG B 1 194 ? 6.551 5.727 -14.898 1 89.5 194 ARG B CA 1
ATOM 5109 C C . ARG B 1 194 ? 7.5 4.867 -14.07 1 89.5 194 ARG B C 1
ATOM 5111 O O . ARG B 1 194 ? 8.711 4.852 -14.32 1 89.5 194 ARG B O 1
ATOM 5118 N N . TYR B 1 195 ? 6.953 4.191 -13.125 1 94.19 195 TYR B N 1
ATOM 5119 C CA . TYR B 1 195 ? 7.785 3.33 -12.289 1 94.19 195 TYR B CA 1
ATOM 5120 C C . TYR B 1 195 ? 8.031 1.99 -12.977 1 94.19 195 TYR B C 1
ATOM 5122 O O . TYR B 1 195 ? 9.117 1.419 -12.859 1 94.19 195 TYR B O 1
ATOM 5130 N N . LEU B 1 196 ? 7 1.498 -13.68 1 95.94 196 LEU B N 1
ATOM 5131 C CA . LEU B 1 196 ? 7.121 0.231 -14.391 1 95.94 196 LEU B CA 1
ATOM 5132 C C . LEU B 1 196 ? 8.117 0.345 -15.539 1 95.94 196 LEU B C 1
ATOM 5134 O O . LEU B 1 196 ? 8.719 -0.652 -15.945 1 95.94 196 LEU B O 1
ATOM 5138 N N . ASP B 1 197 ? 8.305 1.521 -15.992 1 95 197 ASP B N 1
ATOM 5139 C CA . ASP B 1 197 ? 9.234 1.766 -17.094 1 95 197 ASP B CA 1
ATOM 5140 C C . ASP B 1 197 ? 10.672 1.499 -16.672 1 95 197 ASP B C 1
ATOM 5142 O O . ASP B 1 197 ? 11.562 1.385 -17.516 1 95 197 ASP B O 1
ATOM 5146 N N . HIS B 1 198 ? 10.898 1.354 -15.438 1 96 198 HIS B N 1
ATOM 5147 C CA . HIS B 1 198 ? 12.242 1.065 -14.953 1 96 198 HIS B CA 1
ATOM 5148 C C . HIS B 1 198 ? 12.555 -0.425 -15.039 1 96 198 HIS B C 1
ATOM 5150 O O . HIS B 1 198 ? 13.719 -0.825 -14.984 1 96 198 HIS B O 1
ATOM 5156 N N . CYS B 1 199 ? 11.578 -1.25 -15.133 1 97 199 CYS B N 1
ATOM 5157 C CA . CYS B 1 199 ? 11.75 -2.695 -15.055 1 97 199 CYS B CA 1
ATOM 5158 C C . CYS B 1 199 ? 12.711 -3.191 -16.125 1 97 199 CYS B C 1
ATOM 5160 O O . CYS B 1 199 ? 13.656 -3.922 -15.828 1 97 199 CYS B O 1
ATOM 5162 N N . PRO B 1 200 ? 12.586 -2.713 -17.344 1 96.5 200 PRO B N 1
ATOM 5163 C CA . PRO B 1 200 ? 13.461 -3.258 -18.391 1 96.5 200 PRO B CA 1
ATOM 5164 C C . PRO B 1 200 ? 14.883 -2.699 -18.312 1 96.5 200 PRO B C 1
ATOM 5166 O O . PRO B 1 200 ? 15.789 -3.207 -18.984 1 96.5 200 PRO B O 1
ATOM 5169 N N . ARG B 1 201 ? 15.125 -1.744 -17.516 1 96 201 ARG B N 1
ATOM 5170 C CA . ARG B 1 201 ? 16.422 -1.096 -17.453 1 96 201 ARG B CA 1
ATOM 5171 C C . ARG B 1 201 ? 17.5 -2.068 -16.969 1 96 201 ARG B C 1
ATOM 5173 O O . ARG B 1 201 ? 18.672 -1.94 -17.344 1 96 201 ARG B O 1
ATOM 5180 N N . LEU B 1 202 ? 17.062 -2.971 -16.172 1 96.31 202 LEU B N 1
ATOM 5181 C CA . LEU B 1 202 ? 17.984 -3.98 -15.688 1 96.31 202 LEU B CA 1
ATOM 5182 C C . LEU B 1 202 ? 18.672 -4.703 -16.844 1 96.31 202 LEU B C 1
ATOM 5184 O O . LEU B 1 202 ? 19.844 -5.062 -16.75 1 96.31 202 LEU B O 1
ATOM 5188 N N . LEU B 1 203 ? 18 -4.883 -17.922 1 95.38 203 LEU B N 1
ATOM 5189 C CA . LEU B 1 203 ? 18.484 -5.68 -19.047 1 95.38 203 LEU B CA 1
ATOM 5190 C C . LEU B 1 203 ? 19.562 -4.938 -19.828 1 95.38 203 LEU B C 1
ATOM 5192 O O . LEU B 1 203 ? 20.266 -5.531 -20.641 1 95.38 203 LEU B O 1
ATOM 5196 N N . GLU B 1 204 ? 19.734 -3.693 -19.5 1 92.44 204 GLU B N 1
ATOM 5197 C CA . GLU B 1 204 ? 20.781 -2.895 -20.125 1 92.44 204 GLU B CA 1
ATOM 5198 C C . GLU B 1 204 ? 22.141 -3.172 -19.5 1 92.44 204 GLU B C 1
ATOM 5200 O O . GLU B 1 204 ? 23.188 -2.834 -20.078 1 92.44 204 GLU B O 1
ATOM 5205 N N . HIS B 1 205 ? 22.125 -3.699 -18.422 1 93.62 205 HIS B N 1
ATOM 5206 C CA . HIS B 1 205 ? 23.359 -3.945 -17.688 1 93.62 205 HIS B CA 1
ATOM 5207 C C . HIS B 1 205 ? 23.938 -5.316 -18.016 1 93.62 205 HIS B C 1
ATOM 5209 O O . HIS B 1 205 ? 23.188 -6.289 -18.172 1 93.62 205 HIS B O 1
ATOM 5215 N N . PRO B 1 206 ? 25.172 -5.41 -18.047 1 92.62 206 PRO B N 1
ATOM 5216 C CA . PRO B 1 206 ? 25.812 -6.676 -18.406 1 92.62 206 PRO B CA 1
ATOM 5217 C C . PRO B 1 206 ? 25.578 -7.781 -17.391 1 92.62 206 PRO B C 1
ATOM 5219 O O . PRO B 1 206 ? 25.672 -8.969 -17.703 1 92.62 206 PRO B O 1
ATOM 5222 N N . ALA B 1 207 ? 25.297 -7.473 -16.266 1 92.62 207 ALA B N 1
ATOM 5223 C CA . ALA B 1 207 ? 25.062 -8.461 -15.203 1 92.62 207 ALA B CA 1
ATOM 5224 C C . ALA B 1 207 ? 23.672 -9.062 -15.312 1 92.62 207 ALA B C 1
ATOM 5226 O O . ALA B 1 207 ? 23.328 -9.977 -14.555 1 92.62 207 ALA B O 1
ATOM 5227 N N . ALA B 1 208 ? 22.922 -8.594 -16.25 1 94.75 208 ALA B N 1
ATOM 5228 C CA . ALA B 1 208 ? 21.578 -9.133 -16.438 1 94.75 208 ALA B CA 1
ATOM 5229 C C . ALA B 1 208 ? 21.625 -10.609 -16.828 1 94.75 208 ALA B C 1
ATOM 5231 O O . ALA B 1 208 ? 22.484 -11.023 -17.609 1 94.75 208 ALA B O 1
ATOM 5232 N N . THR B 1 209 ? 20.766 -11.383 -16.25 1 92.19 209 THR B N 1
ATOM 5233 C CA . THR B 1 209 ? 20.688 -12.812 -16.531 1 92.19 209 THR B CA 1
ATOM 5234 C C . THR B 1 209 ? 19.469 -13.141 -17.391 1 92.19 209 THR B C 1
ATOM 5236 O O . THR B 1 209 ? 18.625 -12.273 -17.625 1 92.19 209 THR B O 1
ATOM 5239 N N . PHE B 1 210 ? 19.453 -14.367 -17.812 1 90.62 210 PHE B N 1
ATOM 5240 C CA . PHE B 1 210 ? 18.328 -14.875 -18.578 1 90.62 210 PHE B CA 1
ATOM 5241 C C . PHE B 1 210 ? 17.047 -14.82 -17.734 1 90.62 210 PHE B C 1
ATOM 5243 O O . PHE B 1 210 ? 15.977 -14.492 -18.25 1 90.62 210 PHE B O 1
ATOM 5250 N N . GLU B 1 211 ? 17.188 -15.078 -16.516 1 91.88 211 GLU B N 1
ATOM 5251 C CA . GLU B 1 211 ? 16.047 -15.055 -15.609 1 91.88 211 GLU B CA 1
ATOM 5252 C C . GLU B 1 211 ? 15.508 -13.633 -15.438 1 91.88 211 GLU B C 1
ATOM 5254 O O . GLU B 1 211 ? 14.297 -13.438 -15.297 1 91.88 211 GLU B O 1
ATOM 5259 N N . ASP B 1 212 ? 16.391 -12.695 -15.461 1 95.44 212 ASP B N 1
ATOM 5260 C CA . ASP B 1 212 ? 15.961 -11.305 -15.406 1 95.44 212 ASP B CA 1
ATOM 5261 C C . ASP B 1 212 ? 15.062 -10.961 -16.594 1 95.44 212 ASP B C 1
ATOM 5263 O O . ASP B 1 212 ? 14.055 -10.273 -16.438 1 95.44 212 ASP B O 1
ATOM 5267 N N . GLY B 1 213 ? 15.508 -11.414 -17.719 1 95.06 213 GLY B N 1
ATOM 5268 C CA . GLY B 1 213 ? 14.703 -11.203 -18.906 1 95.06 213 GLY B CA 1
ATOM 5269 C C . GLY B 1 213 ? 13.312 -11.805 -18.812 1 95.06 213 GLY B C 1
ATOM 5270 O O . GLY B 1 213 ? 12.328 -11.18 -19.203 1 95.06 213 GLY B O 1
ATOM 5271 N N . LYS B 1 214 ? 13.242 -12.945 -18.297 1 95 214 LYS B N 1
ATOM 5272 C CA . LYS B 1 214 ? 11.953 -13.617 -18.141 1 95 214 LYS B CA 1
ATOM 5273 C C . LYS B 1 214 ? 11.039 -12.82 -17.219 1 95 214 LYS B C 1
ATOM 5275 O O . LYS B 1 214 ? 9.844 -12.672 -17.5 1 95 214 LYS B O 1
ATOM 5280 N N . VAL B 1 215 ? 11.617 -12.344 -16.156 1 96.94 215 VAL B N 1
ATOM 5281 C CA . VAL B 1 215 ? 10.844 -11.586 -15.18 1 96.94 215 VAL B CA 1
ATOM 5282 C C . VAL B 1 215 ? 10.266 -10.336 -15.844 1 96.94 215 VAL B C 1
ATOM 5284 O O . VAL B 1 215 ? 9.07 -10.047 -15.703 1 96.94 215 VAL B O 1
ATOM 5287 N N . VAL B 1 216 ? 11.078 -9.656 -16.562 1 97.81 216 VAL B N 1
ATOM 5288 C CA . VAL B 1 216 ? 10.641 -8.438 -17.234 1 97.81 216 VAL B CA 1
ATOM 5289 C C . VAL B 1 216 ? 9.57 -8.773 -18.281 1 97.81 216 VAL B C 1
ATOM 5291 O O . VAL B 1 216 ? 8.547 -8.094 -18.359 1 97.81 216 VAL B O 1
ATOM 5294 N N . ALA B 1 217 ? 9.758 -9.812 -18.984 1 97.56 217 ALA B N 1
ATOM 5295 C CA . ALA B 1 217 ? 8.805 -10.242 -20 1 97.56 217 ALA B CA 1
ATOM 5296 C C . ALA B 1 217 ? 7.457 -10.594 -19.375 1 97.56 217 ALA B C 1
ATOM 5298 O O . ALA B 1 217 ? 6.41 -10.234 -19.922 1 97.56 217 ALA B O 1
ATOM 5299 N N . GLU B 1 218 ? 7.523 -11.273 -18.312 1 97.69 218 GLU B N 1
ATOM 5300 C CA . GLU B 1 218 ? 6.293 -11.672 -17.641 1 97.69 218 GLU B CA 1
ATOM 5301 C C . GLU B 1 218 ? 5.531 -10.461 -17.109 1 97.69 218 GLU B C 1
ATOM 5303 O O . GLU B 1 218 ? 4.305 -10.391 -17.219 1 97.69 218 GLU B O 1
ATOM 5308 N N . ILE B 1 219 ? 6.254 -9.562 -16.516 1 98.12 219 ILE B N 1
ATOM 5309 C CA . ILE B 1 219 ? 5.613 -8.336 -16.047 1 98.12 219 ILE B CA 1
ATOM 5310 C C . ILE B 1 219 ? 4.887 -7.656 -17.188 1 98.12 219 ILE B C 1
ATOM 5312 O O . ILE B 1 219 ? 3.713 -7.297 -17.062 1 98.12 219 ILE B O 1
ATOM 5316 N N . GLN B 1 220 ? 5.543 -7.543 -18.281 1 97.94 220 GLN B N 1
ATOM 5317 C CA . GLN B 1 220 ? 4.957 -6.891 -19.453 1 97.94 220 GLN B CA 1
ATOM 5318 C C . GLN B 1 220 ? 3.746 -7.664 -19.969 1 97.94 220 GLN B C 1
ATOM 5320 O O . GLN B 1 220 ? 2.742 -7.062 -20.359 1 97.94 220 GLN B O 1
ATOM 5325 N N . LEU B 1 221 ? 3.883 -8.898 -19.969 1 97.88 221 LEU B N 1
ATOM 5326 C CA . LEU B 1 221 ? 2.795 -9.758 -20.422 1 97.88 221 LEU B CA 1
ATOM 5327 C C . LEU B 1 221 ? 1.531 -9.523 -19.609 1 97.88 221 LEU B C 1
ATOM 5329 O O . LEU B 1 221 ? 0.451 -9.32 -20.172 1 97.88 221 LEU B O 1
ATOM 5333 N N . TYR B 1 222 ? 1.657 -9.547 -18.328 1 97.81 222 TYR B N 1
ATOM 5334 C CA . TYR B 1 222 ? 0.511 -9.359 -17.453 1 97.81 222 TYR B CA 1
ATOM 5335 C C . TYR B 1 222 ? -0.041 -7.941 -17.562 1 97.81 222 TYR B C 1
ATOM 5337 O O . TYR B 1 222 ? -1.255 -7.73 -17.484 1 97.81 222 TYR B O 1
ATOM 5345 N N . LEU B 1 223 ? 0.852 -6.992 -17.734 1 96.75 223 LEU B N 1
ATOM 5346 C CA . LEU B 1 223 ? 0.392 -5.617 -17.906 1 96.75 223 LEU B CA 1
ATOM 5347 C C . LEU B 1 223 ? -0.45 -5.48 -19.172 1 96.75 223 LEU B C 1
ATOM 5349 O O . LEU B 1 223 ? -1.496 -4.828 -19.156 1 96.75 223 LEU B O 1
ATOM 5353 N N . ILE B 1 224 ? -0.04 -6.094 -20.219 1 96.81 224 ILE B N 1
ATOM 5354 C CA . ILE B 1 224 ? -0.788 -6.094 -21.469 1 96.81 224 ILE B CA 1
ATOM 5355 C C . ILE B 1 224 ? -2.154 -6.742 -21.25 1 96.81 224 ILE B C 1
ATOM 5357 O O . ILE B 1 224 ? -3.174 -6.223 -21.703 1 96.81 224 ILE B O 1
ATOM 5361 N N . THR B 1 225 ? -2.127 -7.812 -20.578 1 96.75 225 THR B N 1
ATOM 5362 C CA . THR B 1 225 ? -3.355 -8.562 -20.344 1 96.75 225 THR B CA 1
ATOM 5363 C C . THR B 1 225 ? -4.348 -7.719 -19.547 1 96.75 225 THR B C 1
ATOM 5365 O O . THR B 1 225 ? -5.527 -7.637 -19.906 1 96.75 225 THR B O 1
ATOM 5368 N N . LEU B 1 226 ? -3.836 -7.082 -18.531 1 94.25 226 LEU B N 1
ATOM 5369 C CA . LEU B 1 226 ? -4.699 -6.254 -17.688 1 94.25 226 LEU B CA 1
ATOM 5370 C C . LEU B 1 226 ? -5.266 -5.082 -18.484 1 94.25 226 LEU B C 1
ATOM 5372 O O . LEU B 1 226 ? -6.438 -4.738 -18.328 1 94.25 226 LEU B O 1
ATOM 5376 N N . ARG B 1 227 ? -4.48 -4.535 -19.281 1 92.5 227 ARG B N 1
ATOM 5377 C CA . ARG B 1 227 ? -4.934 -3.428 -20.125 1 92.5 227 ARG B CA 1
ATOM 5378 C C . ARG B 1 227 ? -6.02 -3.883 -21.094 1 92.5 227 ARG B C 1
ATOM 5380 O O . ARG B 1 227 ? -7.02 -3.188 -21.281 1 92.5 227 ARG B O 1
ATOM 5387 N N . LEU B 1 228 ? -5.824 -5 -21.656 1 93.75 228 LEU B N 1
ATOM 5388 C CA . LEU B 1 228 ? -6.789 -5.547 -22.594 1 93.75 228 LEU B CA 1
ATOM 5389 C C . LEU B 1 228 ? -8.109 -5.867 -21.906 1 93.75 228 LEU B C 1
ATOM 5391 O O . LEU B 1 228 ? -9.18 -5.578 -22.438 1 93.75 228 LEU B O 1
ATOM 5395 N N . GLN B 1 229 ? -8.055 -6.402 -20.766 1 92.25 229 GLN B N 1
ATOM 5396 C CA . GLN B 1 229 ? -9.25 -6.773 -20.016 1 92.25 229 GLN B CA 1
ATOM 5397 C C . GLN B 1 229 ? -10.078 -5.543 -19.656 1 92.25 229 GLN B C 1
ATOM 5399 O O . GLN B 1 229 ? -11.305 -5.617 -19.562 1 92.25 229 GLN B O 1
ATOM 5404 N N . ARG B 1 230 ? -9.406 -4.484 -19.469 1 86.19 230 ARG B N 1
ATOM 5405 C CA . ARG B 1 230 ? -10.086 -3.26 -19.062 1 86.19 230 ARG B CA 1
ATOM 5406 C C . ARG B 1 230 ? -10.734 -2.574 -20.266 1 86.19 230 ARG B C 1
ATOM 5408 O O . ARG B 1 230 ? -11.594 -1.704 -20.094 1 86.19 230 ARG B O 1
ATOM 5415 N N . ASN B 1 231 ? -10.312 -2.947 -21.406 1 88.44 231 ASN B N 1
ATOM 5416 C CA . ASN B 1 231 ? -10.891 -2.406 -22.625 1 88.44 231 ASN B CA 1
ATOM 5417 C C . ASN B 1 231 ? -12.125 -3.197 -23.062 1 88.44 231 ASN B C 1
ATOM 5419 O O . ASN B 1 231 ? -12.023 -4.137 -23.844 1 88.44 231 ASN B O 1
ATOM 5423 N N . TYR B 1 232 ? -13.211 -2.787 -22.625 1 85.56 232 TYR B N 1
ATOM 5424 C CA . TYR B 1 232 ? -14.461 -3.516 -22.812 1 85.56 232 TYR B CA 1
ATOM 5425 C C . TYR B 1 232 ? -14.805 -3.629 -24.297 1 85.56 232 TYR B C 1
ATOM 5427 O O . TYR B 1 232 ? -15.297 -4.664 -24.75 1 85.56 232 TYR B O 1
ATOM 5435 N N . GLN B 1 233 ? -14.492 -2.572 -24.969 1 86.12 233 GLN B N 1
ATOM 5436 C CA . GLN B 1 233 ? -14.781 -2.594 -26.406 1 86.12 233 GLN B CA 1
ATOM 5437 C C . GLN B 1 233 ? -13.969 -3.67 -27.109 1 86.12 233 GLN B C 1
ATOM 5439 O O . GLN B 1 233 ? -14.484 -4.375 -27.984 1 86.12 233 GLN B O 1
ATOM 5444 N N . ARG B 1 234 ? -12.836 -3.758 -26.688 1 87.5 234 ARG B N 1
ATOM 5445 C CA . ARG B 1 234 ? -11.961 -4.766 -27.281 1 87.5 234 ARG B CA 1
ATOM 5446 C C . ARG B 1 234 ? -12.422 -6.172 -26.922 1 87.5 234 ARG B C 1
ATOM 5448 O O . ARG B 1 234 ? -12.305 -7.098 -27.719 1 87.5 234 ARG B O 1
ATOM 5455 N N . MET B 1 235 ? -12.891 -6.406 -25.766 1 88.94 235 MET B N 1
ATOM 5456 C CA . MET B 1 235 ? -13.328 -7.707 -25.281 1 88.94 235 MET B CA 1
ATOM 5457 C C . MET B 1 235 ? -14.609 -8.148 -25.984 1 88.94 235 MET B C 1
ATOM 5459 O O . MET B 1 235 ? -14.82 -9.344 -26.203 1 88.94 235 MET B O 1
ATOM 5463 N N . ARG B 1 236 ? -15.359 -7.242 -26.375 1 87.25 236 ARG B N 1
ATOM 5464 C CA . ARG B 1 236 ? -16.625 -7.543 -27.031 1 87.25 236 ARG B CA 1
ATOM 5465 C C . ARG B 1 236 ? -16.422 -8.078 -28.438 1 87.25 236 ARG B C 1
ATOM 5467 O O . ARG B 1 236 ? -17.219 -8.875 -28.938 1 87.25 236 ARG B O 1
ATOM 5474 N N . VAL B 1 237 ? -15.328 -7.566 -29.031 1 84.56 237 VAL B N 1
ATOM 5475 C CA . VAL B 1 237 ? -15.125 -7.926 -30.438 1 84.56 237 VAL B CA 1
ATOM 5476 C C . VAL B 1 237 ? -13.922 -8.852 -30.562 1 84.56 237 VAL B C 1
ATOM 5478 O O . VAL B 1 237 ? -13.539 -9.227 -31.672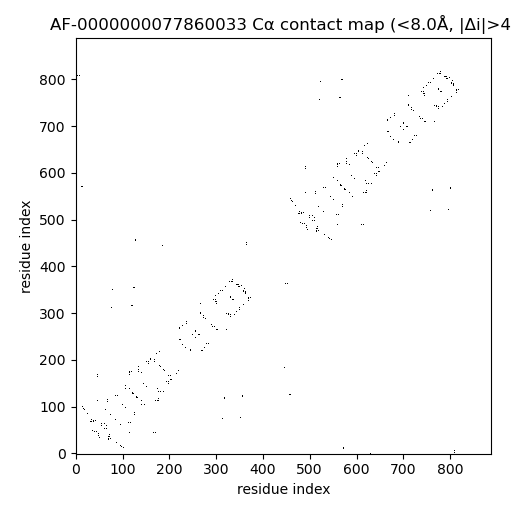 1 84.56 237 VAL B O 1
ATOM 5481 N N . SER B 1 238 ? -13.492 -9.18 -29.469 1 80.94 238 SER B N 1
ATOM 5482 C CA . SER B 1 238 ? -12.234 -9.922 -29.5 1 80.94 238 SER B CA 1
ATOM 5483 C C . SER B 1 238 ? -12.445 -11.32 -30.078 1 80.94 238 SER B C 1
ATOM 5485 O O . SER B 1 238 ? -13.5 -11.922 -29.891 1 80.94 238 SER B O 1
ATOM 5487 N N . ASP B 1 239 ? -11.391 -11.656 -30.906 1 81.5 239 ASP B N 1
ATOM 5488 C CA . ASP B 1 239 ? -11.281 -13.031 -31.359 1 81.5 239 ASP B CA 1
ATOM 5489 C C . ASP B 1 239 ? -10.203 -13.789 -30.578 1 81.5 239 ASP B C 1
ATOM 5491 O O . ASP B 1 239 ? -9.812 -13.367 -29.484 1 81.5 239 ASP B O 1
ATOM 5495 N N . ILE B 1 240 ? -9.75 -14.828 -31.109 1 80.88 240 ILE B N 1
ATOM 5496 C CA . ILE B 1 240 ? -8.82 -15.719 -30.422 1 80.88 240 ILE B CA 1
ATOM 5497 C C . ILE B 1 240 ? -7.441 -15.062 -30.344 1 80.88 240 ILE B C 1
ATOM 5499 O O . ILE B 1 240 ? -6.695 -15.281 -29.375 1 80.88 240 ILE B O 1
ATOM 5503 N N . GLU B 1 241 ? -7.219 -14.211 -31.312 1 88.06 241 GLU B N 1
ATOM 5504 C CA . GLU B 1 241 ? -5.875 -13.633 -31.344 1 88.06 241 GLU B CA 1
ATOM 5505 C C . GLU B 1 241 ? -5.887 -12.172 -30.922 1 88.06 241 GLU B C 1
ATOM 5507 O O . GLU B 1 241 ? -6.812 -11.43 -31.266 1 88.06 241 GLU B O 1
ATOM 5512 N N . TYR B 1 242 ? -4.895 -11.844 -30.125 1 93 242 TYR B N 1
ATOM 5513 C CA . TYR B 1 242 ? -4.676 -10.469 -29.703 1 93 242 TYR B CA 1
ATOM 5514 C C . TYR B 1 242 ? -3.365 -9.93 -30.266 1 93 242 TYR B C 1
ATOM 5516 O O . TYR B 1 242 ? -2.291 -10.461 -29.984 1 93 242 TYR B O 1
ATOM 5524 N N . GLU B 1 243 ? -3.449 -8.852 -30.984 1 93.69 243 GLU B N 1
ATOM 5525 C CA . GLU B 1 243 ? -2.277 -8.266 -31.625 1 93.69 243 GLU B CA 1
ATOM 5526 C C . GLU B 1 243 ? -1.212 -7.895 -30.594 1 93.69 243 GLU B C 1
ATOM 5528 O O . GLU B 1 243 ? -0.015 -8.031 -30.859 1 93.69 243 GLU B O 1
ATOM 5533 N N . GLU B 1 244 ? -1.64 -7.398 -29.5 1 95.25 244 GLU B N 1
ATOM 5534 C CA . GLU B 1 244 ? -0.718 -6.992 -28.438 1 95.25 244 GLU B CA 1
ATOM 5535 C C . GLU B 1 244 ? 0.102 -8.172 -27.938 1 95.25 244 GLU B C 1
ATOM 5537 O O . GLU B 1 244 ? 1.305 -8.047 -27.703 1 95.25 244 GLU B O 1
ATOM 5542 N N . LEU B 1 245 ? -0.516 -9.344 -27.812 1 95.94 245 LEU B N 1
ATOM 5543 C CA . LEU B 1 245 ? 0.178 -10.547 -27.359 1 95.94 245 LEU B CA 1
ATOM 5544 C C . LEU B 1 245 ? 1.113 -11.078 -28.438 1 95.94 245 LEU B C 1
ATOM 5546 O O . LEU B 1 245 ? 2.184 -11.609 -28.125 1 95.94 245 LEU B O 1
ATOM 5550 N N . GLU B 1 246 ? 0.673 -10.93 -29.656 1 95.69 246 GLU B N 1
ATOM 5551 C CA . GLU B 1 246 ? 1.527 -11.375 -30.75 1 95.69 246 GLU B CA 1
ATOM 5552 C C . GLU B 1 246 ? 2.803 -10.539 -30.828 1 95.69 246 GLU B C 1
ATOM 5554 O O . GLU B 1 246 ? 3.883 -11.07 -31.094 1 95.69 246 GLU B O 1
ATOM 5559 N N . ARG B 1 247 ? 2.643 -9.297 -30.656 1 96.88 247 ARG B N 1
ATOM 5560 C CA . ARG B 1 247 ? 3.814 -8.43 -30.625 1 96.88 247 ARG B CA 1
ATOM 5561 C C . ARG B 1 247 ? 4.746 -8.805 -29.484 1 96.88 247 ARG B C 1
ATOM 5563 O O . ARG B 1 247 ? 5.969 -8.805 -29.641 1 96.88 247 ARG B O 1
ATOM 5570 N N . TRP B 1 248 ? 4.176 -9.055 -28.344 1 97.44 248 TRP B N 1
ATOM 5571 C CA . TRP B 1 248 ? 4.957 -9.5 -27.188 1 97.44 248 TRP B CA 1
ATOM 5572 C C . TRP B 1 248 ? 5.73 -10.773 -27.5 1 97.44 248 TRP B C 1
ATOM 5574 O O . TRP B 1 248 ? 6.906 -10.898 -27.156 1 97.44 248 TRP B O 1
ATOM 5584 N N . LYS B 1 249 ? 5.156 -11.727 -28.203 1 95.5 249 LYS B N 1
ATOM 5585 C CA . LYS B 1 249 ? 5.805 -12.977 -28.578 1 95.5 249 LYS B CA 1
ATOM 5586 C C . LYS B 1 249 ? 7.012 -12.719 -29.484 1 95.5 249 LYS B C 1
ATOM 5588 O O . LYS B 1 249 ? 8.047 -13.383 -29.344 1 95.5 249 LYS B O 1
ATOM 5593 N N . VAL B 1 250 ? 6.809 -11.773 -30.297 1 95.38 250 VAL B N 1
ATOM 5594 C CA . VAL B 1 250 ? 7.887 -11.445 -31.234 1 95.38 250 VAL B CA 1
ATOM 5595 C C . VAL B 1 250 ? 9.039 -10.789 -30.469 1 95.38 250 VAL B C 1
ATOM 5597 O O . VAL B 1 250 ? 10.203 -11.156 -30.656 1 95.38 250 VAL B O 1
ATOM 5600 N N . ASP B 1 251 ? 8.742 -9.891 -29.609 1 95.12 251 ASP B N 1
ATOM 5601 C CA . ASP B 1 251 ? 9.75 -9.148 -28.859 1 95.12 251 ASP B CA 1
ATOM 5602 C C . ASP B 1 251 ? 10.562 -10.086 -27.969 1 95.12 251 ASP B C 1
ATOM 5604 O O . ASP B 1 251 ? 11.75 -9.859 -27.734 1 95.12 251 ASP B O 1
ATOM 5608 N N . TRP B 1 252 ? 9.867 -11.156 -27.469 1 94.62 252 TRP B N 1
ATOM 5609 C CA . TRP B 1 252 ? 10.523 -12.016 -26.5 1 94.62 252 TRP B CA 1
ATOM 5610 C C . TRP B 1 252 ? 10.68 -13.43 -27.047 1 94.62 252 TRP B C 1
ATOM 5612 O O . TRP B 1 252 ? 10.719 -14.398 -26.281 1 94.62 252 TRP B O 1
ATOM 5622 N N . ALA B 1 253 ? 10.766 -13.586 -28.266 1 92.56 253 ALA B N 1
ATOM 5623 C CA . ALA B 1 253 ? 10.844 -14.875 -28.938 1 92.56 253 ALA B CA 1
ATOM 5624 C C . ALA B 1 253 ? 12.031 -15.695 -28.438 1 92.56 253 ALA B C 1
ATOM 5626 O O . ALA B 1 253 ? 11.945 -16.922 -28.344 1 92.56 253 ALA B O 1
ATOM 5627 N N . HIS B 1 254 ? 13.086 -15.016 -28.094 1 89.88 254 HIS B N 1
ATOM 5628 C CA . HIS B 1 254 ? 14.312 -15.688 -27.672 1 89.88 254 HIS B CA 1
ATOM 5629 C C . HIS B 1 254 ? 14.117 -16.391 -26.344 1 89.88 254 HIS B C 1
ATOM 5631 O O . HIS B 1 254 ? 14.852 -17.328 -26.016 1 89.88 254 HIS B O 1
ATOM 5637 N N . LEU B 1 255 ? 13.125 -16.016 -25.594 1 90.62 255 LEU B N 1
ATOM 5638 C CA . LEU B 1 255 ? 12.859 -16.625 -24.297 1 90.62 255 LEU B CA 1
ATOM 5639 C C . LEU B 1 255 ? 11.906 -17.812 -24.453 1 90.62 255 LEU B C 1
ATOM 5641 O O . LEU B 1 255 ? 11.805 -18.641 -23.531 1 90.62 255 LEU B O 1
ATOM 5645 N N . LEU B 1 256 ? 11.188 -17.906 -25.5 1 87.06 256 LEU B N 1
ATOM 5646 C CA . LEU B 1 256 ? 10.18 -18.938 -25.703 1 87.06 256 LEU B CA 1
ATOM 5647 C C . LEU B 1 256 ? 10.805 -20.188 -26.328 1 87.06 256 LEU B C 1
ATOM 5649 O O . LEU B 1 256 ? 10.273 -21.297 -26.172 1 87.06 256 LEU B O 1
ATOM 5653 N N . ASN B 1 257 ? 11.828 -20.156 -27.172 1 72.44 257 ASN B N 1
ATOM 5654 C CA . ASN B 1 257 ? 12.391 -21.234 -27.969 1 72.44 257 ASN B CA 1
ATOM 5655 C C . ASN B 1 257 ? 13.438 -22.016 -27.188 1 72.44 257 ASN B C 1
ATOM 5657 O O . ASN B 1 257 ? 14.016 -22.969 -27.703 1 72.44 257 ASN B O 1
ATOM 5661 N N . GLY B 1 258 ? 13.406 -22.062 -25.984 1 61.78 258 GLY B N 1
ATOM 5662 C CA . GLY B 1 258 ? 14.656 -22.734 -25.641 1 61.78 258 GLY B CA 1
ATOM 5663 C C . GLY B 1 258 ? 14.539 -23.609 -24.406 1 61.78 258 GLY B C 1
ATOM 5664 O O . GLY B 1 258 ? 15.133 -24.688 -24.344 1 61.78 258 GLY B O 1
ATOM 5665 N N . GLU B 1 259 ? 14.062 -23.188 -23.281 1 63.5 259 GLU B N 1
ATOM 5666 C CA . GLU B 1 259 ? 14.43 -23.906 -22.062 1 63.5 259 GLU B CA 1
ATOM 5667 C C . GLU B 1 259 ? 13.305 -24.844 -21.625 1 63.5 259 GLU B C 1
ATOM 5669 O O . GLU B 1 259 ? 12.148 -24.438 -21.547 1 63.5 259 GLU B O 1
ATOM 5674 N N . GLU B 1 260 ? 13.648 -26.062 -21.703 1 62.03 260 GLU B N 1
ATOM 5675 C CA . GLU B 1 260 ? 12.734 -27.141 -21.312 1 62.03 260 GLU B CA 1
ATOM 5676 C C . GLU B 1 260 ? 11.93 -26.766 -20.078 1 62.03 260 GLU B C 1
ATOM 5678 O O . GLU B 1 260 ? 10.742 -27.078 -19.984 1 62.03 260 GLU B O 1
ATOM 5683 N N . ASN B 1 261 ? 12.555 -26 -19.297 1 66.56 261 ASN B N 1
ATOM 5684 C CA . ASN B 1 261 ? 11.867 -25.75 -18.047 1 66.56 261 ASN B CA 1
ATOM 5685 C C . ASN B 1 261 ? 11.398 -24.312 -17.938 1 66.56 261 ASN B C 1
ATOM 5687 O O . ASN B 1 261 ? 11.195 -23.797 -16.828 1 66.56 261 ASN B O 1
ATOM 5691 N N . SER B 1 262 ? 11.07 -23.828 -19.047 1 80.25 262 SER B N 1
ATOM 5692 C CA . SER B 1 262 ? 10.672 -22.422 -19 1 80.25 262 SER B CA 1
ATOM 5693 C C . SER B 1 262 ? 9.195 -22.281 -18.641 1 80.25 262 SER B C 1
ATOM 5695 O O . SER B 1 262 ? 8.352 -23.031 -19.141 1 80.25 262 SER B O 1
ATOM 5697 N N . THR B 1 263 ? 8.93 -21.422 -17.688 1 87.69 263 THR B N 1
ATOM 5698 C CA . THR B 1 263 ? 7.566 -21.188 -17.219 1 87.69 263 THR B CA 1
ATOM 5699 C C . THR B 1 263 ? 6.938 -20 -17.953 1 87.69 263 THR B C 1
ATOM 5701 O O . THR B 1 263 ? 5.766 -19.688 -17.734 1 87.69 263 THR B O 1
ATOM 5704 N N . ILE B 1 264 ? 7.625 -19.438 -18.875 1 93 264 ILE B N 1
ATOM 5705 C CA . ILE B 1 264 ? 7.145 -18.234 -19.531 1 93 264 ILE B CA 1
ATOM 5706 C C . ILE B 1 264 ? 5.953 -18.578 -20.422 1 93 264 ILE B C 1
ATOM 5708 O O . ILE B 1 264 ? 5.008 -17.797 -20.531 1 93 264 ILE B O 1
ATOM 5712 N N . GLU B 1 265 ? 5.98 -19.734 -21.062 1 93.5 265 GLU B N 1
ATOM 5713 C CA . GLU B 1 265 ? 4.879 -20.156 -21.922 1 93.5 265 GLU B CA 1
ATOM 5714 C C . GLU B 1 265 ? 3.605 -20.391 -21.109 1 93.5 265 GLU B C 1
ATOM 5716 O O . GLU B 1 265 ? 2.502 -20.109 -21.594 1 93.5 265 GLU B O 1
ATOM 5721 N N . LEU B 1 266 ? 3.83 -20.922 -19.953 1 95.75 266 LEU B N 1
ATOM 5722 C CA . LEU B 1 266 ? 2.68 -21.141 -19.094 1 95.75 266 LEU B CA 1
ATOM 5723 C C . LEU B 1 266 ? 1.957 -19.828 -18.812 1 95.75 266 LEU B C 1
ATOM 5725 O O . LEU B 1 266 ? 0.726 -19.781 -18.844 1 95.75 266 LEU B O 1
ATOM 5729 N N . ASN B 1 267 ? 2.771 -18.844 -18.531 1 96.75 267 ASN B N 1
ATOM 5730 C CA . ASN B 1 267 ? 2.199 -17.531 -18.266 1 96.75 267 ASN B CA 1
ATOM 5731 C C . ASN B 1 267 ? 1.495 -16.969 -19.484 1 96.75 267 ASN B C 1
ATOM 5733 O O . ASN B 1 267 ? 0.443 -16.328 -19.375 1 96.75 267 ASN B O 1
ATOM 5737 N N . LEU B 1 268 ? 2.041 -17.188 -20.609 1 96.62 268 LEU B N 1
ATOM 5738 C CA . LEU B 1 268 ? 1.412 -16.719 -21.844 1 96.62 268 LEU B CA 1
ATOM 5739 C C . LEU B 1 268 ? 0.05 -17.375 -22.047 1 96.62 268 LEU B C 1
ATOM 5741 O O . LEU B 1 268 ? -0.947 -16.703 -22.281 1 96.62 268 LEU B O 1
ATOM 5745 N N . TRP B 1 269 ? 0.033 -18.672 -21.938 1 97 269 TRP B N 1
ATOM 5746 C CA . TRP B 1 269 ? -1.209 -19.406 -22.125 1 97 269 TRP B CA 1
ATOM 5747 C C . TRP B 1 269 ? -2.238 -19.016 -21.062 1 97 269 TRP B C 1
ATOM 5749 O O . TRP B 1 269 ? -3.428 -18.891 -21.375 1 97 269 TRP B O 1
ATOM 5759 N N . PHE B 1 270 ? -1.795 -18.859 -19.922 1 97.69 270 PHE B N 1
ATOM 5760 C CA . PHE B 1 270 ? -2.674 -18.422 -18.844 1 97.69 270 PHE B CA 1
ATOM 5761 C C . PHE B 1 270 ? -3.305 -17.078 -19.156 1 97.69 270 PHE B C 1
ATOM 5763 O O . PHE B 1 270 ? -4.512 -16.891 -18.984 1 97.69 270 PHE B O 1
ATOM 5770 N N . CYS B 1 271 ? -2.463 -16.141 -19.531 1 97.38 271 CYS B N 1
ATOM 5771 C CA . CYS B 1 271 ? -2.971 -14.812 -19.875 1 97.38 271 CYS B CA 1
ATOM 5772 C C . CYS B 1 271 ? -3.988 -14.898 -21.016 1 97.38 271 CYS B C 1
ATOM 5774 O O . CYS B 1 271 ? -5.004 -14.203 -21 1 97.38 271 CYS B O 1
ATOM 5776 N N . GLN B 1 272 ? -3.76 -15.758 -21.969 1 97.12 272 GLN B N 1
ATOM 5777 C CA . GLN B 1 272 ? -4.711 -15.961 -23.047 1 97.12 272 GLN B CA 1
ATOM 5778 C C . GLN B 1 272 ? -6.035 -16.516 -22.531 1 97.12 272 GLN B C 1
ATOM 5780 O O . GLN B 1 272 ? -7.105 -16.062 -22.938 1 97.12 272 GLN B O 1
ATOM 5785 N N . ILE B 1 273 ? -5.953 -17.453 -21.672 1 97.12 273 ILE B N 1
ATOM 5786 C CA . ILE B 1 273 ? -7.156 -18.016 -21.062 1 97.12 273 ILE B CA 1
ATOM 5787 C C . ILE B 1 273 ? -7.945 -16.922 -20.359 1 97.12 273 ILE B C 1
ATOM 5789 O O . ILE B 1 273 ? -9.164 -16.828 -20.5 1 97.12 273 ILE B O 1
ATOM 5793 N N . LEU B 1 274 ? -7.23 -16.109 -19.641 1 96.12 274 LEU B N 1
ATOM 5794 C CA . LEU B 1 274 ? -7.887 -15.031 -18.906 1 96.12 274 LEU B CA 1
ATOM 5795 C C . LEU B 1 274 ? -8.609 -14.086 -19.859 1 96.12 274 LEU B C 1
ATOM 5797 O O . LEU B 1 274 ? -9.742 -13.672 -19.578 1 96.12 274 LEU B O 1
ATOM 5801 N N . LEU B 1 275 ? -7.969 -13.797 -20.906 1 95.94 275 LEU B N 1
ATOM 5802 C CA . LEU B 1 275 ? -8.57 -12.898 -21.891 1 95.94 275 LEU B CA 1
ATOM 5803 C C . LEU B 1 275 ? -9.797 -13.531 -22.531 1 95.94 275 LEU B C 1
ATOM 5805 O O . LEU B 1 275 ? -10.828 -12.883 -22.688 1 95.94 275 LEU B O 1
ATOM 5809 N N . HIS B 1 276 ? -9.703 -14.789 -22.875 1 95.56 276 HIS B N 1
ATOM 5810 C CA . HIS B 1 276 ? -10.836 -15.492 -23.469 1 95.56 276 HIS B CA 1
ATOM 5811 C C . HIS B 1 276 ? -12.008 -15.562 -22.5 1 95.56 276 HIS B C 1
ATOM 5813 O O . HIS B 1 276 ? -13.156 -15.344 -22.891 1 95.56 276 HIS B O 1
ATOM 5819 N N . ARG B 1 277 ? -11.703 -15.852 -21.297 1 93.25 277 ARG B N 1
ATOM 5820 C CA . ARG B 1 277 ? -12.758 -15.922 -20.297 1 93.25 277 ARG B CA 1
ATOM 5821 C C . ARG B 1 277 ? -13.414 -14.562 -20.078 1 93.25 277 ARG B C 1
ATOM 5823 O O . ARG B 1 277 ? -14.625 -14.477 -19.875 1 93.25 277 ARG B O 1
ATOM 5830 N N . THR B 1 278 ? -12.602 -13.57 -20.094 1 93.12 278 THR B N 1
ATOM 5831 C CA . THR B 1 278 ? -13.156 -12.227 -19.969 1 93.12 278 THR B CA 1
ATOM 5832 C C . THR B 1 278 ? -14.023 -11.883 -21.172 1 93.12 278 THR B C 1
ATOM 5834 O O . THR B 1 278 ? -15.117 -11.336 -21.031 1 93.12 278 THR B O 1
ATOM 5837 N N . ALA B 1 279 ? -13.555 -12.227 -22.328 1 93.75 279 ALA B N 1
ATOM 5838 C CA . ALA B 1 279 ? -14.289 -11.961 -23.562 1 93.75 279 ALA B CA 1
ATOM 5839 C C . ALA B 1 279 ? -15.617 -12.719 -23.578 1 93.75 279 ALA B C 1
ATOM 5841 O O . ALA B 1 279 ? -16.625 -12.211 -24.078 1 93.75 279 ALA B O 1
ATOM 5842 N N . MET B 1 280 ? -15.68 -13.898 -23.078 1 92.94 280 MET B N 1
ATOM 5843 C CA . MET B 1 280 ? -16.859 -14.742 -23.062 1 92.94 280 MET B CA 1
ATOM 5844 C C . MET B 1 280 ? -17.984 -14.102 -22.234 1 92.94 280 MET B C 1
ATOM 5846 O O . MET B 1 280 ? -19.156 -14.367 -22.453 1 92.94 280 MET B O 1
ATOM 5850 N N . LYS B 1 281 ? -17.625 -13.266 -21.359 1 89.75 281 LYS B N 1
ATOM 5851 C CA . LYS B 1 281 ? -18.625 -12.586 -20.531 1 89.75 281 LYS B CA 1
ATOM 5852 C C . LYS B 1 281 ? -19.359 -11.516 -21.344 1 89.75 281 LYS B C 1
ATOM 5854 O O . LYS B 1 281 ? -20.469 -11.125 -20.984 1 89.75 281 LYS B O 1
ATOM 5859 N N . PHE B 1 282 ? -18.734 -11.102 -22.406 1 88.44 282 PHE B N 1
ATOM 5860 C CA . PHE B 1 282 ? -19.281 -9.953 -23.141 1 88.44 282 PHE B CA 1
ATOM 5861 C C . PHE B 1 282 ? -19.797 -10.375 -24.5 1 88.44 282 PHE B C 1
ATOM 5863 O O . PHE B 1 282 ? -20.406 -9.578 -25.219 1 88.44 282 PHE B O 1
ATOM 5870 N N . GLN B 1 283 ? -19.562 -11.594 -24.828 1 88.25 283 GLN B N 1
ATOM 5871 C CA . GLN B 1 283 ? -19.938 -12.047 -26.156 1 88.25 283 GLN B CA 1
ATOM 5872 C C . GLN B 1 283 ? -21.062 -13.07 -26.094 1 88.25 283 GLN B C 1
ATOM 5874 O O . GLN B 1 283 ? -21.203 -13.797 -25.109 1 88.25 283 GLN B O 1
ATOM 5879 N N . PHE B 1 284 ? -21.797 -13.133 -27.156 1 82.69 284 PHE B N 1
ATOM 5880 C CA . PHE B 1 284 ? -22.922 -14.055 -27.234 1 82.69 284 PHE B CA 1
ATOM 5881 C C . PHE B 1 284 ? -22.469 -15.43 -27.703 1 82.69 284 PHE B C 1
ATOM 5883 O O . PHE B 1 284 ? -22.859 -16.453 -27.141 1 82.69 284 PHE B O 1
ATOM 5890 N N . GLU B 1 285 ? -21.703 -15.438 -28.859 1 82.69 285 GLU B N 1
ATOM 5891 C CA . GLU B 1 285 ? -21.172 -16.703 -29.375 1 82.69 285 GLU B CA 1
ATOM 5892 C C . GLU B 1 285 ? -19.797 -17.016 -28.766 1 82.69 285 GLU B C 1
ATOM 5894 O O . GLU B 1 285 ? -18.781 -16.469 -29.188 1 82.69 285 GLU B O 1
ATOM 5899 N N . THR B 1 286 ? -19.844 -17.906 -27.781 1 85.94 286 THR B N 1
ATOM 5900 C CA . THR B 1 286 ? -18.625 -18.094 -27 1 85.94 286 THR B CA 1
ATOM 5901 C C . THR B 1 286 ? -18.062 -19.5 -27.219 1 85.94 286 THR B C 1
ATOM 5903 O O . THR B 1 286 ? -17.109 -19.891 -26.547 1 85.94 286 THR B O 1
ATOM 5906 N N . GLU B 1 287 ? -18.531 -20.219 -28.156 1 89.44 287 GLU B N 1
ATOM 5907 C CA . GLU B 1 287 ? -18.125 -21.609 -28.297 1 89.44 287 GLU B CA 1
ATOM 5908 C C . GLU B 1 287 ? -16.672 -21.734 -28.719 1 89.44 287 GLU B C 1
ATOM 5910 O O . GLU B 1 287 ? -15.93 -22.562 -28.172 1 89.44 287 GLU B O 1
ATOM 5915 N N . ARG B 1 288 ? -16.328 -20.984 -29.656 1 91.94 288 ARG B N 1
ATOM 5916 C CA . ARG B 1 288 ? -14.945 -21.031 -30.141 1 91.94 288 ARG B CA 1
ATOM 5917 C C . ARG B 1 288 ? -13.969 -20.672 -29.016 1 91.94 288 ARG B C 1
ATOM 5919 O O . ARG B 1 288 ? -12.93 -21.312 -28.859 1 91.94 288 ARG B O 1
ATOM 5926 N N . LEU B 1 289 ? -14.305 -19.656 -28.297 1 93.69 289 LEU B N 1
ATOM 5927 C CA . LEU B 1 289 ? -13.469 -19.219 -27.188 1 93.69 289 LEU B CA 1
ATOM 5928 C C . LEU B 1 289 ? -13.383 -20.297 -26.109 1 93.69 289 LEU B C 1
ATOM 5930 O O . LEU B 1 289 ? -12.32 -20.516 -25.531 1 93.69 289 LEU B O 1
ATOM 5934 N N . GLY B 1 290 ? -14.469 -20.938 -25.875 1 93.94 290 GLY B N 1
ATOM 5935 C CA . GLY B 1 290 ? -14.484 -22.016 -24.906 1 93.94 290 GLY B CA 1
ATOM 5936 C C . GLY B 1 290 ? -13.57 -23.172 -25.266 1 93.94 290 GLY B C 1
ATOM 5937 O O . GLY B 1 290 ? -12.859 -23.703 -24.422 1 93.94 290 GLY B O 1
ATOM 5938 N N . LEU B 1 291 ? -13.586 -23.5 -26.5 1 95 291 LEU B N 1
ATOM 5939 C CA . LEU B 1 291 ? -12.734 -24.578 -26.969 1 95 291 LEU B CA 1
ATOM 5940 C C . LEU B 1 291 ? -11.266 -24.219 -26.844 1 95 291 LEU B C 1
ATOM 5942 O O . LEU B 1 291 ? -10.43 -25.062 -26.516 1 95 291 LEU B O 1
ATOM 5946 N N . GLU B 1 292 ? -11.008 -22.984 -27.141 1 95.88 292 GLU B N 1
ATOM 5947 C CA . GLU B 1 292 ? -9.633 -22.516 -27.016 1 95.88 292 GLU B CA 1
ATOM 5948 C C . GLU B 1 292 ? -9.156 -22.578 -25.562 1 95.88 292 GLU B C 1
ATOM 5950 O O . GLU B 1 292 ? -7.996 -22.891 -25.297 1 95.88 292 GLU B O 1
ATOM 5955 N N . VAL B 1 293 ? -10 -22.203 -24.641 1 96.75 293 VAL B N 1
ATOM 5956 C CA . VAL B 1 293 ? -9.688 -22.25 -23.219 1 96.75 293 VAL B CA 1
ATOM 5957 C C . VAL B 1 293 ? -9.32 -23.672 -22.812 1 96.75 293 VAL B C 1
ATOM 5959 O O . VAL B 1 293 ? -8.344 -23.875 -22.094 1 96.75 293 VAL B O 1
ATOM 5962 N N . ILE B 1 294 ? -10.031 -24.609 -23.312 1 97.06 294 ILE B N 1
ATOM 5963 C CA . ILE B 1 294 ? -9.789 -26 -22.984 1 97.06 294 ILE B CA 1
ATOM 5964 C C . ILE B 1 294 ? -8.469 -26.469 -23.594 1 97.06 294 ILE B C 1
ATOM 5966 O O . ILE B 1 294 ? -7.684 -27.156 -22.938 1 97.06 294 ILE B O 1
ATOM 5970 N N . GLN B 1 295 ? -8.258 -26.078 -24.781 1 97.31 295 GLN B N 1
ATOM 5971 C CA . GLN B 1 295 ? -7.02 -26.469 -25.453 1 97.31 295 GLN B CA 1
ATOM 5972 C C . GLN B 1 295 ? -5.801 -25.906 -24.734 1 97.31 295 GLN B C 1
ATOM 5974 O O . GLN B 1 295 ? -4.816 -26.609 -24.516 1 97.31 295 GLN B O 1
ATOM 5979 N N . LEU B 1 296 ? -5.855 -24.672 -24.422 1 97.19 296 LEU B N 1
ATOM 5980 C CA . LEU B 1 296 ? -4.758 -24.016 -23.719 1 97.19 296 LEU B CA 1
ATOM 5981 C C . LEU B 1 296 ? -4.555 -24.641 -22.328 1 97.19 296 LEU B C 1
ATOM 5983 O O . LEU B 1 296 ? -3.422 -24.766 -21.859 1 97.19 296 LEU B O 1
ATOM 5987 N N . SER B 1 297 ? -5.633 -24.953 -21.656 1 97.69 297 SER B N 1
ATOM 5988 C CA . SER B 1 297 ? -5.539 -25.609 -20.359 1 97.69 297 SER B CA 1
ATOM 5989 C C . SER B 1 297 ? -4.824 -26.953 -20.453 1 97.69 297 SER B C 1
ATOM 5991 O O . SER B 1 297 ? -4 -27.297 -19.609 1 97.69 297 SER B O 1
ATOM 5993 N N . ARG B 1 298 ? -5.105 -27.656 -21.484 1 97.19 298 ARG B N 1
ATOM 5994 C CA . ARG B 1 298 ? -4.445 -28.938 -21.719 1 97.19 298 ARG B CA 1
ATOM 5995 C C . ARG B 1 298 ? -2.949 -28.75 -21.953 1 97.19 298 ARG B C 1
ATOM 5997 O O . ARG B 1 298 ? -2.135 -29.547 -21.484 1 97.19 298 ARG B O 1
ATOM 6004 N N . LEU B 1 299 ? -2.676 -27.719 -22.703 1 95.62 299 LEU B N 1
ATOM 6005 C CA . LEU B 1 299 ? -1.273 -27.422 -22.984 1 95.62 299 LEU B CA 1
ATOM 6006 C C . LEU B 1 299 ? -0.525 -27.125 -21.688 1 95.62 299 LEU B C 1
ATOM 6008 O O . LEU B 1 299 ? 0.596 -27.594 -21.484 1 95.62 299 LEU B O 1
ATOM 6012 N N . ILE B 1 300 ? -1.09 -26.328 -20.797 1 96.62 300 ILE B N 1
ATOM 6013 C CA . ILE B 1 300 ? -0.491 -25.953 -19.531 1 96.62 300 ILE B CA 1
ATOM 6014 C C . ILE B 1 300 ? -0.243 -27.203 -18.688 1 96.62 300 ILE B C 1
ATOM 6016 O O . ILE B 1 300 ? 0.863 -27.422 -18.188 1 96.62 300 ILE B O 1
ATOM 6020 N N . VAL B 1 301 ? -1.214 -28.047 -18.594 1 95.81 301 VAL B N 1
ATOM 6021 C CA . VAL B 1 301 ? -1.131 -29.25 -17.766 1 95.81 301 VAL B CA 1
ATOM 6022 C C . VAL B 1 301 ? -0.06 -30.188 -18.328 1 95.81 301 VAL B C 1
ATOM 6024 O O . VAL B 1 301 ? 0.786 -30.672 -17.578 1 95.81 301 VAL B O 1
ATOM 6027 N N . SER B 1 302 ? -0.083 -30.328 -19.578 1 93.31 302 SER B N 1
ATOM 6028 C CA . SER B 1 302 ? 0.869 -31.234 -20.203 1 93.31 302 SER B CA 1
ATOM 6029 C C . SER B 1 302 ? 2.305 -30.766 -20 1 93.31 302 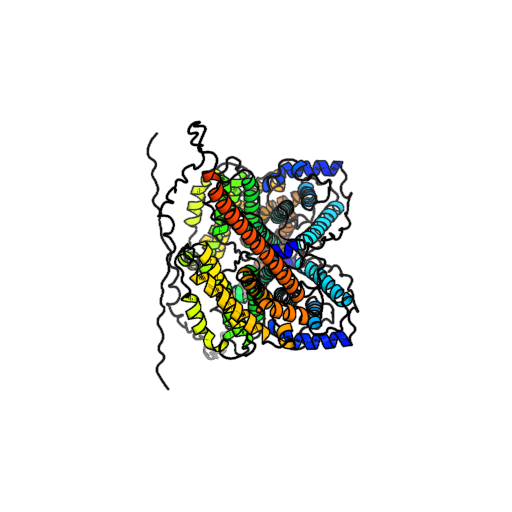SER B C 1
ATOM 6031 O O . SER B 1 302 ? 3.201 -31.578 -19.75 1 93.31 302 SER B O 1
ATOM 6033 N N . LYS B 1 303 ? 2.467 -29.547 -20.109 1 92.88 303 LYS B N 1
ATOM 6034 C CA . LYS B 1 303 ? 3.812 -29 -19.953 1 92.88 303 LYS B CA 1
ATOM 6035 C C . LYS B 1 303 ? 4.316 -29.156 -18.516 1 92.88 303 LYS B C 1
ATOM 6037 O O . LYS B 1 303 ? 5.469 -29.531 -18.297 1 92.88 303 LYS B O 1
ATOM 6042 N N . VAL B 1 304 ? 3.529 -28.875 -17.594 1 93.31 304 VAL B N 1
ATOM 6043 C CA . VAL B 1 304 ? 3.945 -28.953 -16.203 1 93.31 304 VAL B CA 1
ATOM 6044 C C . VAL B 1 304 ? 4.207 -30.391 -15.797 1 93.31 304 VAL B C 1
ATOM 6046 O O . VAL B 1 304 ? 5.141 -30.688 -15.047 1 93.31 304 VAL B O 1
ATOM 6049 N N . LEU B 1 305 ? 3.393 -31.312 -16.328 1 92.44 305 LEU B N 1
ATOM 6050 C CA . LEU B 1 305 ? 3.539 -32.719 -15.992 1 92.44 305 LEU B CA 1
ATOM 6051 C C . LEU B 1 305 ? 4.859 -33.281 -16.516 1 92.44 305 LEU B C 1
ATOM 6053 O O . LEU B 1 305 ? 5.34 -34.312 -16.047 1 92.44 305 LEU B O 1
ATOM 6057 N N . GLN B 1 306 ? 5.418 -32.562 -17.406 1 90.31 306 GLN B N 1
ATOM 6058 C CA . GLN B 1 306 ? 6.691 -33 -17.969 1 90.31 306 GLN B CA 1
ATOM 6059 C C . GLN B 1 306 ? 7.863 -32.562 -17.109 1 90.31 306 GLN B C 1
ATOM 6061 O O . GLN B 1 306 ? 8.977 -33.062 -17.25 1 90.31 306 GLN B O 1
ATOM 6066 N N . ALA B 1 307 ? 7.625 -31.656 -16.234 1 90 307 ALA B N 1
ATOM 6067 C CA . ALA B 1 307 ? 8.695 -31.141 -15.391 1 90 307 ALA B CA 1
ATOM 6068 C C . ALA B 1 307 ? 9.055 -32.125 -14.289 1 90 307 ALA B C 1
ATOM 6070 O O . ALA B 1 307 ? 8.164 -32.719 -13.672 1 90 307 ALA B O 1
ATOM 6071 N N . ARG B 1 308 ? 10.359 -32.25 -14.125 1 88.12 308 ARG B N 1
ATOM 6072 C CA . ARG B 1 308 ? 10.812 -33.062 -13.008 1 88.12 308 ARG B CA 1
ATOM 6073 C C . ARG B 1 308 ? 10.359 -32.5 -11.68 1 88.12 308 ARG B C 1
ATOM 6075 O O . ARG B 1 308 ? 10.234 -31.266 -11.539 1 88.12 308 ARG B O 1
ATOM 6082 N N . LEU B 1 309 ? 10.203 -33.375 -10.742 1 86.69 309 LEU B N 1
ATOM 6083 C CA . LEU B 1 309 ? 9.727 -32.938 -9.43 1 86.69 309 LEU B CA 1
ATOM 6084 C C . LEU B 1 309 ? 10.719 -31.984 -8.773 1 86.69 309 LEU B C 1
ATOM 6086 O O . LEU B 1 309 ? 10.312 -31.031 -8.117 1 86.69 309 LEU B O 1
ATOM 6090 N N . SER B 1 310 ? 11.984 -32.219 -8.914 1 83.5 310 SER B N 1
ATOM 6091 C CA . SER B 1 310 ? 13.008 -31.391 -8.305 1 83.5 310 SER B CA 1
ATOM 6092 C C . SER B 1 310 ? 12.969 -29.969 -8.883 1 83.5 310 SER B C 1
ATOM 6094 O O . SER B 1 310 ? 13.195 -29 -8.156 1 83.5 310 SER B O 1
ATOM 6096 N N . THR B 1 311 ? 12.594 -29.922 -10.148 1 87.12 311 THR B N 1
ATOM 6097 C CA . THR B 1 311 ? 12.484 -28.625 -10.812 1 87.12 311 THR B CA 1
ATOM 6098 C C . THR B 1 311 ? 11.195 -27.922 -10.406 1 87.12 311 THR B C 1
ATOM 6100 O O . THR B 1 311 ? 11.203 -26.703 -10.18 1 87.12 311 THR B O 1
ATOM 6103 N N . ALA B 1 312 ? 10.211 -28.703 -10.305 1 89.38 312 ALA B N 1
ATOM 6104 C CA . ALA B 1 312 ? 8.891 -28.141 -10 1 89.38 312 ALA B CA 1
ATOM 6105 C C . ALA B 1 312 ? 8.867 -27.531 -8.602 1 89.38 312 ALA B C 1
ATOM 6107 O O . ALA B 1 312 ? 8.141 -26.578 -8.344 1 89.38 312 ALA B O 1
ATOM 6108 N N . LEU B 1 313 ? 9.688 -28.031 -7.734 1 84.25 313 LEU B N 1
ATOM 6109 C CA . LEU B 1 313 ? 9.742 -27.516 -6.367 1 84.25 313 LEU B CA 1
ATOM 6110 C C . LEU B 1 313 ? 10.273 -26.094 -6.336 1 84.25 313 LEU B C 1
ATOM 6112 O O . LEU B 1 313 ? 9.977 -25.328 -5.41 1 84.25 313 LEU B O 1
ATOM 6116 N N . GLY B 1 314 ? 10.977 -25.766 -7.328 1 83.94 314 GLY B N 1
ATOM 6117 C CA . GLY B 1 314 ? 11.594 -24.453 -7.387 1 83.94 314 GLY B CA 1
ATOM 6118 C C . GLY B 1 314 ? 10.742 -23.422 -8.094 1 83.94 314 GLY B C 1
ATOM 6119 O O . GLY B 1 314 ? 11.039 -22.219 -8.055 1 83.94 314 GLY B O 1
ATOM 6120 N N . PHE B 1 315 ? 9.617 -23.891 -8.695 1 90.25 315 PHE B N 1
ATOM 6121 C CA . PHE B 1 315 ? 8.758 -22.938 -9.391 1 90.25 315 PHE B CA 1
ATOM 6122 C C . PHE B 1 315 ? 8.172 -21.922 -8.414 1 90.25 315 PHE B C 1
ATOM 6124 O O . PHE B 1 315 ? 7.879 -22.266 -7.262 1 90.25 315 PHE B O 1
ATOM 6131 N N . ILE B 1 316 ? 8.008 -20.719 -8.906 1 92 316 ILE B N 1
ATOM 6132 C CA . ILE B 1 316 ? 7.242 -19.75 -8.117 1 92 316 ILE B CA 1
ATOM 6133 C C . ILE B 1 316 ? 5.816 -20.266 -7.918 1 92 316 ILE B C 1
ATOM 6135 O O . ILE B 1 316 ? 5.266 -20.938 -8.797 1 92 316 ILE B O 1
ATOM 6139 N N . ASP B 1 317 ? 5.23 -19.969 -6.844 1 90.12 317 ASP B N 1
ATOM 6140 C CA . ASP B 1 317 ? 3.938 -20.547 -6.469 1 90.12 317 ASP B CA 1
ATOM 6141 C C . ASP B 1 317 ? 2.85 -20.141 -7.457 1 90.12 317 ASP B C 1
ATOM 6143 O O . ASP B 1 317 ? 1.839 -20.828 -7.598 1 90.12 317 ASP B O 1
ATOM 6147 N N . HIS B 1 318 ? 3.059 -19.094 -8.125 1 93.06 318 HIS B N 1
ATOM 6148 C CA . HIS B 1 318 ? 2.088 -18.656 -9.125 1 93.06 318 HIS B CA 1
ATOM 6149 C C . HIS B 1 318 ? 1.882 -19.719 -10.195 1 93.06 318 HIS B C 1
ATOM 6151 O O . HIS B 1 318 ? 0.807 -19.797 -10.797 1 93.06 318 HIS B O 1
ATOM 6157 N N . VAL B 1 319 ? 2.838 -20.484 -10.469 1 93.38 319 VAL B N 1
ATOM 6158 C CA . VAL B 1 319 ? 2.73 -21.562 -11.445 1 93.38 319 VAL B CA 1
ATOM 6159 C C . VAL B 1 319 ? 1.627 -22.531 -11.031 1 93.38 319 VAL B C 1
ATOM 6161 O O . VAL B 1 319 ? 0.883 -23.031 -11.875 1 93.38 319 VAL B O 1
ATOM 6164 N N . TYR B 1 320 ? 1.494 -22.734 -9.828 1 91.69 320 TYR B N 1
ATOM 6165 C CA . TYR B 1 320 ? 0.488 -23.672 -9.352 1 91.69 320 TYR B CA 1
ATOM 6166 C C . TYR B 1 320 ? -0.898 -23.031 -9.359 1 91.69 320 TYR B C 1
ATOM 6168 O O . TYR B 1 320 ? -1.907 -23.734 -9.453 1 91.69 320 TYR B O 1
ATOM 6176 N N . VAL B 1 321 ? -0.912 -21.75 -9.234 1 91.75 321 VAL B N 1
ATOM 6177 C CA . VAL B 1 321 ? -2.174 -21.062 -9.477 1 91.75 321 VAL B CA 1
ATOM 6178 C C . VAL B 1 321 ? -2.627 -21.281 -10.914 1 91.75 321 VAL B C 1
ATOM 6180 O O . VAL B 1 321 ? -3.797 -21.578 -11.164 1 91.75 321 VAL B O 1
ATOM 6183 N N . ILE B 1 322 ? -1.691 -21.141 -11.781 1 95.12 322 ILE B N 1
ATOM 6184 C CA . ILE B 1 322 ? -1.959 -21.344 -13.203 1 95.12 322 ILE B CA 1
ATOM 6185 C C . ILE B 1 322 ? -2.42 -22.781 -13.453 1 95.12 322 ILE B C 1
ATOM 6187 O O . ILE B 1 322 ? -3.424 -23.016 -14.125 1 95.12 322 ILE B O 1
ATOM 6191 N N . LEU B 1 323 ? -1.716 -23.688 -12.883 1 94.81 323 LEU B N 1
ATOM 6192 C CA . LEU B 1 323 ? -2.033 -25.109 -13.047 1 94.81 323 LEU B CA 1
ATOM 6193 C C . LEU B 1 323 ? -3.41 -25.422 -12.477 1 94.81 323 LEU B C 1
ATOM 6195 O O . LEU B 1 323 ? -4.191 -26.156 -13.094 1 94.81 323 LEU B O 1
ATOM 6199 N N . GLY B 1 324 ? -3.641 -24.938 -11.297 1 93.12 324 GLY B N 1
ATOM 6200 C CA . GLY B 1 324 ? -4.949 -25.125 -10.695 1 93.12 324 GLY B CA 1
ATOM 6201 C C . GLY B 1 324 ? -6.086 -24.594 -11.539 1 93.12 324 GLY B C 1
ATOM 6202 O O . GLY B 1 324 ? -7.105 -25.25 -11.719 1 93.12 324 GLY B O 1
ATOM 6203 N N . TYR B 1 325 ? -5.91 -23.422 -12.031 1 94.19 325 TYR B N 1
ATOM 6204 C CA . TYR B 1 325 ? -6.938 -22.797 -12.867 1 94.19 325 TYR B CA 1
ATOM 6205 C C . TYR B 1 325 ? -7.176 -23.625 -14.133 1 94.19 325 TYR B C 1
ATOM 6207 O O . TYR B 1 325 ? -8.32 -23.797 -14.547 1 94.19 325 TYR B O 1
ATOM 6215 N N . ALA B 1 326 ? -6.113 -24.078 -14.711 1 96.81 326 ALA B N 1
ATOM 6216 C CA . ALA B 1 326 ? -6.219 -24.922 -15.898 1 96.81 326 ALA B CA 1
ATOM 6217 C C . ALA B 1 326 ? -6.965 -26.203 -15.594 1 96.81 326 ALA B C 1
ATOM 6219 O O . ALA B 1 326 ? -7.832 -26.625 -16.359 1 96.81 326 ALA B O 1
ATOM 6220 N N . ALA B 1 327 ? -6.66 -26.797 -14.531 1 96.12 327 ALA B N 1
ATOM 6221 C CA . ALA B 1 327 ? -7.316 -28.031 -14.125 1 96.12 327 ALA B CA 1
ATOM 6222 C C . ALA B 1 327 ? -8.812 -27.812 -13.906 1 96.12 327 ALA B C 1
ATOM 6224 O O . ALA B 1 327 ? -9.625 -28.656 -14.273 1 96.12 327 ALA B O 1
ATOM 6225 N N . LEU B 1 328 ? -9.141 -26.75 -13.312 1 94.31 328 LEU B N 1
ATOM 6226 C CA . LEU B 1 328 ? -10.547 -26.453 -13.062 1 94.31 328 LEU B CA 1
ATOM 6227 C C . LEU B 1 328 ? -11.297 -26.266 -14.375 1 94.31 328 LEU B C 1
ATOM 6229 O O . LEU B 1 328 ? -12.461 -26.656 -14.492 1 94.31 328 LEU B O 1
ATOM 6233 N N . ASN B 1 329 ? -10.664 -25.609 -15.289 1 95.38 329 ASN B N 1
ATOM 6234 C CA . ASN B 1 329 ? -11.273 -25.469 -16.609 1 95.38 329 ASN B CA 1
ATOM 6235 C C . ASN B 1 329 ? -11.539 -26.828 -17.25 1 95.38 329 ASN B C 1
ATOM 6237 O O . ASN B 1 329 ? -12.578 -27.016 -17.875 1 95.38 329 ASN B O 1
ATOM 6241 N N . LEU B 1 330 ? -10.641 -27.719 -17.094 1 95.88 330 LEU B N 1
ATOM 6242 C CA . LEU B 1 330 ? -10.812 -29.062 -17.641 1 95.88 330 LEU B CA 1
ATOM 6243 C C . LEU B 1 330 ? -11.93 -29.812 -16.922 1 95.88 330 LEU B C 1
ATOM 6245 O O . LEU B 1 330 ? -12.734 -30.5 -17.562 1 95.88 330 LEU B O 1
ATOM 6249 N N . CYS B 1 331 ? -12.008 -29.625 -15.641 1 93.5 331 CYS B N 1
ATOM 6250 C CA . CYS B 1 331 ? -13.07 -30.25 -14.852 1 93.5 331 CYS B CA 1
ATOM 6251 C C . CYS B 1 331 ? -14.438 -29.734 -15.281 1 93.5 331 CYS B C 1
ATOM 6253 O O . CYS B 1 331 ? -15.391 -30.5 -15.375 1 93.5 331 CYS B O 1
ATOM 6255 N N . ASP B 1 332 ? -14.492 -28.453 -15.484 1 91 332 ASP B N 1
ATOM 6256 C CA . ASP B 1 332 ? -15.742 -27.812 -15.883 1 91 332 ASP B CA 1
ATOM 6257 C C . ASP B 1 332 ? -16.203 -28.312 -17.25 1 91 332 ASP B C 1
ATOM 6259 O O . ASP B 1 332 ? -17.406 -28.422 -17.484 1 91 332 ASP B O 1
ATOM 6263 N N . ALA B 1 333 ? -15.273 -28.656 -18.109 1 91.69 333 ALA B N 1
ATOM 6264 C CA . ALA B 1 333 ? -15.594 -29.109 -19.453 1 91.69 333 ALA B CA 1
ATOM 6265 C C . ALA B 1 333 ? -15.945 -30.594 -19.469 1 91.69 333 ALA B C 1
ATOM 6267 O O . ALA B 1 333 ? -16.906 -31 -20.109 1 91.69 333 ALA B O 1
ATOM 6268 N N . ASN B 1 334 ? -15.047 -31.328 -18.844 1 91.81 334 ASN B N 1
ATOM 6269 C CA . ASN B 1 334 ? -15.227 -32.781 -18.797 1 91.81 334 ASN B CA 1
ATOM 6270 C C . ASN B 1 334 ? -14.594 -33.375 -17.547 1 91.81 334 ASN B C 1
ATOM 6272 O O . ASN B 1 334 ? -13.375 -33.531 -17.469 1 91.81 334 ASN B O 1
ATOM 6276 N N . THR B 1 335 ? -15.359 -33.906 -16.672 1 90.31 335 THR B N 1
ATOM 6277 C CA . THR B 1 335 ? -14.891 -34.438 -15.391 1 90.31 335 THR B CA 1
ATOM 6278 C C . THR B 1 335 ? -14.125 -35.75 -15.586 1 90.31 335 THR B C 1
ATOM 6280 O O . THR B 1 335 ? -13.375 -36.156 -14.703 1 90.31 335 THR B O 1
ATOM 6283 N N . LEU B 1 336 ? -14.305 -36.344 -16.688 1 89.88 336 LEU B N 1
ATOM 6284 C CA . LEU B 1 336 ? -13.695 -37.625 -16.906 1 89.88 336 LEU B CA 1
ATOM 6285 C C . LEU B 1 336 ? -12.367 -37.5 -17.641 1 89.88 336 LEU B C 1
ATOM 6287 O O . LEU B 1 336 ? -11.719 -38.5 -17.969 1 89.88 336 LEU B O 1
ATOM 6291 N N . ASP B 1 337 ? -11.969 -36.344 -17.859 1 92 337 ASP B N 1
ATOM 6292 C CA . ASP B 1 337 ? -10.68 -36.125 -18.516 1 92 337 ASP B CA 1
ATOM 6293 C C . ASP B 1 337 ? -9.547 -36.75 -17.703 1 92 337 ASP B C 1
ATOM 6295 O O . ASP B 1 337 ? -9.352 -36.406 -16.531 1 92 337 ASP B O 1
ATOM 6299 N N . PRO B 1 338 ? -8.758 -37.594 -18.266 1 92.62 338 PRO B N 1
ATOM 6300 C CA . PRO B 1 338 ? -7.699 -38.312 -17.531 1 92.62 338 PRO B CA 1
ATOM 6301 C C . PRO B 1 338 ? -6.617 -37.375 -17 1 92.62 338 PRO B C 1
ATOM 6303 O O . PRO B 1 338 ? -5.941 -37.688 -16.031 1 92.62 338 PRO B O 1
ATOM 6306 N N . LEU B 1 339 ? -6.473 -36.312 -17.656 1 93.81 339 LEU B N 1
ATOM 6307 C CA . LEU B 1 339 ? -5.449 -35.344 -17.219 1 93.81 339 LEU B CA 1
ATOM 6308 C C . LEU B 1 339 ? -5.734 -34.844 -15.812 1 93.81 339 LEU B C 1
ATOM 6310 O O . LEU B 1 339 ? -4.812 -34.438 -15.102 1 93.81 339 LEU B O 1
ATOM 6314 N N . ILE B 1 340 ? -6.93 -34.844 -15.414 1 94.5 340 ILE B N 1
ATOM 6315 C CA . ILE B 1 340 ? -7.312 -34.344 -14.102 1 94.5 340 ILE B CA 1
ATOM 6316 C C . ILE B 1 340 ? -6.707 -35.219 -13.016 1 94.5 340 ILE B C 1
ATOM 6318 O O . ILE B 1 340 ? -6.145 -34.719 -12.039 1 94.5 340 ILE B O 1
ATOM 6322 N N . GLU B 1 341 ? -6.758 -36.5 -13.188 1 93.19 341 GLU B N 1
ATOM 6323 C CA . GLU B 1 341 ? -6.176 -37.406 -12.219 1 93.19 341 GLU B CA 1
ATOM 6324 C C . GLU B 1 341 ? -4.656 -37.312 -12.203 1 93.19 341 GLU B C 1
ATOM 6326 O O . GLU B 1 341 ? -4.031 -37.406 -11.148 1 93.19 341 GLU B O 1
ATOM 6331 N N . ASP B 1 342 ? -4.141 -37.219 -13.375 1 95.19 342 ASP B N 1
ATOM 6332 C CA . ASP B 1 342 ? -2.689 -37.062 -13.477 1 95.19 342 ASP B CA 1
ATOM 6333 C C . ASP B 1 342 ? -2.191 -35.844 -12.711 1 95.19 342 ASP B C 1
ATOM 6335 O O . ASP B 1 342 ? -1.171 -35.906 -12.023 1 95.19 342 ASP B O 1
ATOM 6339 N N . ILE B 1 343 ? -2.912 -34.75 -12.859 1 95.25 343 ILE B N 1
ATOM 6340 C CA . ILE B 1 343 ? -2.514 -33.531 -12.195 1 95.25 343 ILE B CA 1
ATOM 6341 C C . ILE B 1 343 ? -2.621 -33.688 -10.688 1 95.25 343 ILE B C 1
ATOM 6343 O O . ILE B 1 343 ? -1.744 -33.25 -9.938 1 95.25 343 ILE B O 1
ATOM 6347 N N . GLN B 1 344 ? -3.658 -34.281 -10.25 1 93.69 344 GLN B N 1
ATOM 6348 C CA . GLN B 1 344 ? -3.854 -34.469 -8.812 1 93.69 344 GLN B CA 1
ATOM 6349 C C . GLN B 1 344 ? -2.725 -35.312 -8.219 1 93.69 344 GLN B C 1
ATOM 6351 O O . GLN B 1 344 ? -2.18 -34.969 -7.164 1 93.69 344 GLN B O 1
ATOM 6356 N N . MET B 1 345 ? -2.422 -36.344 -8.914 1 92.56 345 MET B N 1
ATOM 6357 C CA . MET B 1 345 ? -1.354 -37.219 -8.438 1 92.56 345 MET B CA 1
ATOM 6358 C C . MET B 1 345 ? -0.012 -36.5 -8.453 1 92.56 345 MET B C 1
ATOM 6360 O O . MET B 1 345 ? 0.781 -36.625 -7.516 1 92.56 345 MET B O 1
ATOM 6364 N N . TYR B 1 346 ? 0.193 -35.781 -9.508 1 94.44 346 TYR B N 1
ATOM 6365 C CA . TYR B 1 346 ? 1.425 -35 -9.633 1 94.44 346 TYR B CA 1
ATOM 6366 C C . TYR B 1 346 ? 1.562 -34.031 -8.484 1 94.44 346 TYR B C 1
ATOM 6368 O O . TYR B 1 346 ? 2.621 -33.906 -7.863 1 94.44 346 TYR B O 1
ATOM 6376 N N . LEU B 1 347 ? 0.491 -33.281 -8.195 1 92.88 347 L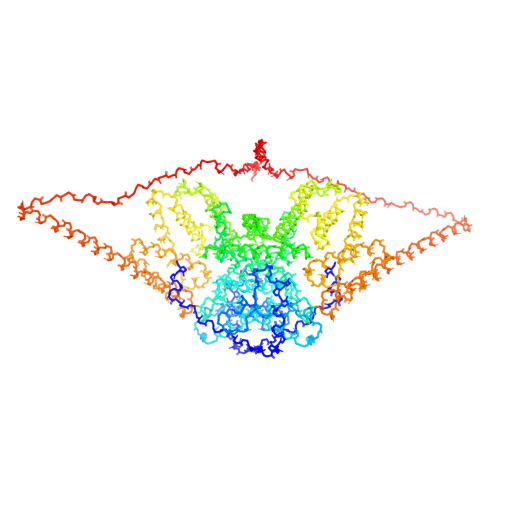EU B N 1
ATOM 6377 C CA . LEU B 1 347 ? 0.493 -32.281 -7.133 1 92.88 347 LEU B CA 1
ATOM 6378 C C . LEU B 1 347 ? 0.659 -32.938 -5.766 1 92.88 347 LEU B C 1
ATOM 6380 O O . LEU B 1 347 ? 1.361 -32.406 -4.902 1 92.88 347 LEU B O 1
ATOM 6384 N N . LEU B 1 348 ? 0.112 -34.062 -5.562 1 90.94 348 LEU B N 1
ATOM 6385 C CA . LEU B 1 348 ? 0.228 -34.781 -4.297 1 90.94 348 LEU B CA 1
ATOM 6386 C C . LEU B 1 348 ? 1.652 -35.281 -4.082 1 90.94 348 LEU B C 1
ATOM 6388 O O . LEU B 1 348 ? 2.16 -35.25 -2.961 1 90.94 348 LEU B O 1
ATOM 6392 N N . ARG B 1 349 ? 2.205 -35.719 -5.129 1 90.38 349 ARG B N 1
ATOM 6393 C CA . ARG B 1 349 ? 3.578 -36.188 -5.039 1 90.38 349 ARG B CA 1
ATOM 6394 C C . ARG B 1 349 ? 4.547 -35.062 -4.73 1 90.38 349 ARG B C 1
ATOM 6396 O O . ARG B 1 349 ? 5.551 -35.25 -4.047 1 90.38 349 ARG B O 1
ATOM 6403 N N . LEU B 1 350 ? 4.219 -33.938 -5.285 1 88.69 350 LEU B N 1
ATOM 6404 C CA . LEU B 1 350 ? 5.07 -32.781 -5.094 1 88.69 350 LEU B CA 1
ATOM 6405 C C . LEU B 1 350 ? 4.941 -32.25 -3.67 1 88.69 350 LEU B C 1
ATOM 6407 O O . LEU B 1 350 ? 5.844 -31.562 -3.176 1 88.69 350 LEU B O 1
ATOM 6411 N N . SER B 1 351 ? 3.885 -32.531 -3.002 1 82.75 351 SER B N 1
ATOM 6412 C CA . SER B 1 351 ? 3.605 -31.938 -1.699 1 82.75 351 SER B CA 1
ATOM 6413 C C . SER B 1 351 ? 4.336 -32.688 -0.583 1 82.75 351 SER B C 1
ATOM 6415 O O . SER B 1 351 ? 4.098 -33.875 -0.363 1 82.75 351 SER B O 1
ATOM 6417 N N . PRO B 1 352 ? 5.223 -31.984 0.021 1 71.5 352 PRO B N 1
ATOM 6418 C CA . PRO B 1 352 ? 5.883 -32.625 1.154 1 71.5 352 PRO B CA 1
ATOM 6419 C C . PRO B 1 352 ? 4.945 -32.844 2.34 1 71.5 352 PRO B C 1
ATOM 6421 O O . PRO B 1 352 ? 5.156 -33.75 3.141 1 71.5 352 PRO B O 1
ATOM 6424 N N . ASN B 1 353 ? 4.004 -31.953 2.445 1 72.38 353 ASN B N 1
ATOM 6425 C CA . ASN B 1 353 ? 3.037 -32.031 3.535 1 72.38 353 ASN B CA 1
ATOM 6426 C C . ASN B 1 353 ? 1.72 -31.359 3.172 1 72.38 353 ASN B C 1
ATOM 6428 O O . ASN B 1 353 ? 1.555 -30.875 2.051 1 72.38 353 ASN B O 1
ATOM 6432 N N . GLU B 1 354 ? 0.795 -31.375 4.031 1 71.25 354 GLU B N 1
ATOM 6433 C CA . GLU B 1 354 ? -0.549 -30.875 3.777 1 71.25 354 GLU B CA 1
ATOM 6434 C C . GLU B 1 354 ? -0.567 -29.344 3.766 1 71.25 354 GLU B C 1
ATOM 6436 O O . GLU B 1 354 ? -1.543 -28.734 3.322 1 71.25 354 GLU B O 1
ATOM 6441 N N . ARG B 1 355 ? 0.542 -28.828 4.02 1 68.38 355 ARG B N 1
ATOM 6442 C CA . ARG B 1 355 ? 0.563 -27.375 4.152 1 68.38 355 ARG B CA 1
ATOM 6443 C C . ARG B 1 355 ? 1.115 -26.719 2.893 1 68.38 355 ARG B C 1
ATOM 6445 O O . ARG B 1 355 ? 1.011 -25.5 2.725 1 68.38 355 ARG B O 1
ATOM 6452 N N . HIS B 1 356 ? 1.612 -27.5 2.127 1 74.62 356 HIS B N 1
ATOM 6453 C CA . HIS B 1 356 ? 2.17 -26.984 0.88 1 74.62 356 HIS B CA 1
ATOM 6454 C C . HIS B 1 356 ? 1.067 -26.625 -0.108 1 74.62 356 HIS B C 1
ATOM 6456 O O . HIS B 1 356 ? -0.003 -27.234 -0.104 1 74.62 356 HIS B O 1
ATOM 6462 N N . ILE B 1 357 ? 1.289 -25.688 -0.947 1 80.06 357 ILE B N 1
ATOM 6463 C CA . ILE B 1 357 ? 0.314 -25.156 -1.888 1 80.06 357 ILE B CA 1
ATOM 6464 C C . ILE B 1 357 ? -0.153 -26.25 -2.838 1 80.06 357 ILE B C 1
ATOM 6466 O O . ILE B 1 357 ? -1.323 -26.281 -3.229 1 80.06 357 ILE B O 1
ATOM 6470 N N . THR B 1 358 ? 0.711 -27.125 -3.184 1 87.19 358 THR B N 1
ATOM 6471 C CA . THR B 1 358 ? 0.361 -28.156 -4.152 1 87.19 358 THR B CA 1
ATOM 6472 C C . THR B 1 358 ? -0.658 -29.125 -3.561 1 87.19 358 THR B C 1
ATOM 6474 O O . THR B 1 358 ? -1.518 -29.641 -4.277 1 87.19 358 THR B O 1
ATOM 6477 N N . TYR B 1 359 ? -0.561 -29.344 -2.312 1 84.25 359 TYR B N 1
ATOM 6478 C CA . TYR B 1 359 ? -1.568 -30.156 -1.652 1 84.25 359 TYR B CA 1
ATOM 6479 C C . TYR B 1 359 ? -2.936 -29.484 -1.7 1 84.25 359 TYR B C 1
ATOM 6481 O O . TYR B 1 359 ? -3.943 -30.141 -1.988 1 84.25 359 TYR B O 1
ATOM 6489 N N . ARG B 1 360 ? -2.955 -28.281 -1.44 1 83.56 360 ARG B N 1
ATOM 6490 C CA . ARG B 1 360 ? -4.199 -27.516 -1.43 1 83.56 360 ARG B CA 1
ATOM 6491 C C . ARG B 1 360 ? -4.871 -27.547 -2.799 1 83.56 360 ARG B C 1
ATOM 6493 O O . ARG B 1 360 ? -6.086 -27.75 -2.898 1 83.56 360 ARG B O 1
ATOM 6500 N N . TYR B 1 361 ? -4.109 -27.375 -3.771 1 89 361 TYR B N 1
ATOM 6501 C CA . TYR B 1 361 ? -4.684 -27.359 -5.113 1 89 361 TYR B CA 1
ATOM 6502 C C . TYR B 1 361 ? -5.148 -28.766 -5.512 1 89 361 TYR B C 1
ATOM 6504 O O . TYR B 1 361 ? -6.137 -28.906 -6.23 1 89 361 TYR B O 1
ATOM 6512 N N . SER B 1 362 ? -4.41 -29.734 -5.016 1 91.44 362 SER B N 1
ATOM 6513 C CA . SER B 1 362 ? -4.879 -31.094 -5.273 1 91.44 362 SER B CA 1
ATOM 6514 C C . SER B 1 362 ? -6.25 -31.328 -4.648 1 91.44 362 SER B C 1
ATOM 6516 O O . SER B 1 362 ? -7.137 -31.906 -5.281 1 91.44 362 SER B O 1
ATOM 6518 N N . CYS B 1 363 ? -6.418 -30.844 -3.494 1 88.62 363 CYS B N 1
ATOM 6519 C CA . CYS B 1 363 ? -7.691 -30.969 -2.797 1 88.62 363 CYS B CA 1
ATOM 6520 C C . CYS B 1 363 ? -8.781 -30.156 -3.49 1 88.62 363 CYS B C 1
ATOM 6522 O O . CYS B 1 363 ? -9.922 -30.609 -3.604 1 88.62 363 CYS B O 1
ATOM 6524 N N . MET B 1 364 ? -8.43 -29.016 -3.912 1 89.31 364 MET B N 1
ATOM 6525 C CA . MET B 1 364 ? -9.391 -28.141 -4.594 1 89.31 364 MET B CA 1
ATOM 6526 C C . MET B 1 364 ? -9.875 -28.781 -5.891 1 89.31 364 MET B C 1
ATOM 6528 O O . MET B 1 364 ? -11.07 -28.75 -6.195 1 89.31 364 MET B O 1
ATOM 6532 N N . ILE B 1 365 ? -8.953 -29.359 -6.602 1 92.19 365 ILE B N 1
ATOM 6533 C CA . ILE B 1 365 ? -9.289 -30 -7.867 1 92.19 365 ILE B CA 1
ATOM 6534 C C . ILE B 1 365 ? -10.188 -31.203 -7.613 1 92.19 365 ILE B C 1
ATOM 6536 O O . ILE B 1 365 ? -11.188 -31.406 -8.312 1 92.19 365 ILE B O 1
ATOM 6540 N N . ALA B 1 366 ? -9.891 -31.906 -6.578 1 92.19 366 ALA B N 1
ATOM 6541 C CA . ALA B 1 366 ? -10.695 -33.062 -6.23 1 92.19 366 ALA B CA 1
ATOM 6542 C C . ALA B 1 366 ? -12.117 -32.656 -5.852 1 92.19 366 ALA B C 1
ATOM 6544 O O . ALA B 1 366 ? -13.086 -33.281 -6.293 1 92.19 366 ALA B O 1
ATOM 6545 N N . ASP B 1 367 ? -12.211 -31.75 -5.059 1 91.5 367 ASP B N 1
ATOM 6546 C CA . ASP B 1 367 ? -13.523 -31.281 -4.609 1 91.5 367 ASP B CA 1
ATOM 6547 C C . ASP B 1 367 ? -14.344 -30.734 -5.777 1 91.5 367 ASP B C 1
ATOM 6549 O O . ASP B 1 367 ? -15.539 -31.016 -5.887 1 91.5 367 ASP B O 1
ATOM 6553 N N . PHE B 1 368 ? -13.719 -29.969 -6.566 1 91.88 368 PHE B N 1
ATOM 6554 C CA . PHE B 1 368 ? -14.414 -29.375 -7.699 1 91.88 368 PHE B CA 1
ATOM 6555 C C . PHE B 1 368 ? -14.859 -30.438 -8.688 1 91.88 368 PHE B C 1
ATOM 6557 O O . PHE B 1 368 ? -15.945 -30.344 -9.266 1 91.88 368 PHE B O 1
ATOM 6564 N N . LYS B 1 369 ? -14 -31.375 -8.891 1 92.5 369 LYS B N 1
ATOM 6565 C CA . LYS B 1 369 ? -14.367 -32.5 -9.75 1 92.5 369 LYS B CA 1
ATOM 6566 C C . LYS B 1 369 ? -15.633 -33.188 -9.25 1 92.5 369 LYS B C 1
ATOM 6568 O O . LYS B 1 369 ? -16.516 -33.531 -10.047 1 92.5 369 LYS B O 1
ATOM 6573 N N . GLN B 1 370 ? -15.742 -33.312 -8.016 1 91.56 370 GLN B N 1
ATOM 6574 C CA . GLN B 1 370 ? -16.906 -33.938 -7.406 1 91.56 370 GLN B CA 1
ATOM 6575 C C . GLN B 1 370 ? -18.156 -33.062 -7.582 1 91.56 370 GLN B C 1
ATOM 6577 O O . GLN B 1 370 ? -19.234 -33.562 -7.895 1 91.56 370 GLN B O 1
ATOM 6582 N N . ARG B 1 371 ? -18.016 -31.828 -7.426 1 90.38 371 ARG B N 1
ATOM 6583 C CA . ARG B 1 371 ? -19.141 -30.922 -7.578 1 90.38 371 ARG B CA 1
ATOM 6584 C C . ARG B 1 371 ? -19.641 -30.891 -9.016 1 90.38 371 ARG B C 1
ATOM 6586 O O . ARG B 1 371 ? -20.844 -30.844 -9.258 1 90.38 371 ARG B O 1
ATOM 6593 N N . CYS B 1 372 ? -18.672 -30.875 -9.914 1 89.31 372 CYS B N 1
ATOM 6594 C CA . CYS B 1 372 ? -19.047 -30.875 -11.328 1 89.31 372 CYS B CA 1
ATOM 6595 C C . CYS B 1 372 ? -19.75 -32.188 -11.695 1 89.31 372 CYS B C 1
ATOM 6597 O O . CYS B 1 372 ? -20.703 -32.156 -12.484 1 89.31 372 CYS B O 1
ATOM 6599 N N . ALA B 1 373 ? -19.344 -33.25 -11.141 1 87.38 373 ALA B N 1
ATOM 6600 C CA . ALA B 1 373 ? -19.969 -34.531 -11.406 1 87.38 373 ALA B CA 1
ATOM 6601 C C . ALA B 1 373 ? -21.375 -34.594 -10.844 1 87.38 373 ALA B C 1
ATOM 6603 O O . ALA B 1 373 ? -22.297 -35.125 -11.484 1 87.38 373 ALA B O 1
ATOM 6604 N N . GLU B 1 374 ? -21.562 -34 -9.758 1 85 374 GLU B N 1
ATOM 6605 C CA . GLU B 1 374 ? -22.875 -33.969 -9.133 1 85 374 GLU B CA 1
ATOM 6606 C C . GLU B 1 374 ? -23.844 -33.062 -9.906 1 85 374 GLU B C 1
ATOM 6608 O O . GLU B 1 374 ? -25.031 -33.375 -10.031 1 85 374 GLU B O 1
ATOM 6613 N N . SER B 1 375 ? -23.359 -31.984 -10.32 1 80.88 375 SER B N 1
ATOM 6614 C CA . SER B 1 375 ? -24.203 -31.062 -11.078 1 80.88 375 SER B CA 1
ATOM 6615 C C . SER B 1 375 ? -24.609 -31.672 -12.422 1 80.88 375 SER B C 1
ATOM 6617 O O . SER B 1 375 ? -25.734 -31.469 -12.891 1 80.88 375 SER B O 1
ATOM 6619 N N . GLN B 1 376 ? -23.734 -32.375 -13.086 1 73.75 376 GLN B N 1
ATOM 6620 C CA . GLN B 1 376 ? -24.031 -33.031 -14.352 1 73.75 376 GLN B CA 1
ATOM 6621 C C . GLN B 1 376 ? -25.047 -34.156 -14.172 1 73.75 376 GLN B C 1
ATOM 6623 O O . GLN B 1 376 ? -25.922 -34.344 -15.008 1 73.75 376 GLN B O 1
ATOM 6628 N N . LEU B 1 377 ? -24.859 -34.75 -13.078 1 67.12 377 LEU B N 1
ATOM 6629 C CA . LEU B 1 377 ? -25.812 -35.812 -12.758 1 67.12 377 LEU B CA 1
ATOM 6630 C C . LEU B 1 377 ? -27.203 -35.219 -12.453 1 67.12 377 LEU B C 1
ATOM 6632 O O . LEU B 1 377 ? -28.219 -35.781 -12.891 1 67.12 377 LEU B O 1
ATOM 6636 N N . ALA B 1 378 ? -27.203 -34.125 -11.773 1 67.44 378 ALA B N 1
ATOM 6637 C CA . ALA B 1 378 ? -28.469 -33.5 -11.453 1 67.44 378 ALA B CA 1
ATOM 6638 C C . ALA B 1 378 ? -29.156 -32.969 -12.711 1 67.44 378 ALA B C 1
ATOM 6640 O O . ALA B 1 378 ? -30.375 -33.062 -12.859 1 67.44 378 ALA B O 1
ATOM 6641 N N . PHE B 1 379 ? -28.344 -32.375 -13.539 1 61.94 379 PHE B N 1
ATOM 6642 C CA . PHE B 1 379 ? -28.875 -31.875 -14.812 1 61.94 379 PHE B CA 1
ATOM 6643 C C . PHE B 1 379 ? -29.359 -33.031 -15.68 1 61.94 379 PHE B C 1
ATOM 6645 O O . PHE B 1 379 ? -30.406 -32.938 -16.328 1 61.94 379 PHE B O 1
ATOM 6652 N N . GLY B 1 380 ? -28.562 -34.094 -15.672 1 56.44 380 GLY B N 1
ATOM 6653 C CA . GLY B 1 380 ? -28.984 -35.312 -16.375 1 56.44 380 GLY B CA 1
ATOM 6654 C C . GLY B 1 380 ? -30.25 -35.906 -15.805 1 56.44 380 GLY B C 1
ATOM 6655 O O . GLY B 1 380 ? -31.156 -36.281 -16.562 1 56.44 380 GLY B O 1
ATOM 6656 N N . ASP B 1 381 ? -30.312 -35.906 -14.523 1 57.81 381 ASP B N 1
ATOM 6657 C CA . ASP B 1 381 ? -31.5 -36.438 -13.859 1 57.81 381 ASP B CA 1
ATOM 6658 C C . ASP B 1 381 ? -32.719 -35.562 -14.109 1 57.81 381 ASP B C 1
ATOM 6660 O O . ASP B 1 381 ? -33.812 -36.031 -14.328 1 57.81 381 ASP B O 1
ATOM 6664 N N . ALA B 1 382 ? -32.5 -34.281 -14.141 1 57.56 382 ALA B N 1
ATOM 6665 C CA . ALA B 1 382 ? -33.562 -33.344 -14.406 1 57.56 382 ALA B CA 1
ATOM 6666 C C . ALA B 1 382 ? -34.062 -33.469 -15.852 1 57.56 382 ALA B C 1
ATOM 6668 O O . ALA B 1 382 ? -35.25 -33.406 -16.109 1 57.56 382 ALA B O 1
ATOM 6669 N N . GLN B 1 383 ? -33.125 -33.562 -16.719 1 54.59 383 GLN B N 1
ATOM 6670 C CA . GLN B 1 383 ? -33.5 -33.75 -18.125 1 54.59 383 GLN B CA 1
ATOM 6671 C C . GLN B 1 383 ? -34.156 -35.125 -18.344 1 54.59 383 GLN B C 1
ATOM 6673 O O . GLN B 1 383 ? -35.125 -35.219 -19.125 1 54.59 383 GLN B O 1
ATOM 6678 N N . ALA B 1 384 ? -33.781 -36.125 -17.609 1 55.31 384 ALA B N 1
ATOM 6679 C CA . ALA B 1 384 ? -34.469 -37.406 -17.672 1 55.31 384 ALA B CA 1
ATOM 6680 C C . ALA B 1 384 ? -35.875 -37.344 -17.094 1 55.31 384 ALA B C 1
ATOM 6682 O O . ALA B 1 384 ? -36.812 -37.906 -17.641 1 55.31 384 ALA B O 1
ATOM 6683 N N . ARG B 1 385 ? -35.812 -36.562 -16.125 1 59.88 385 ARG B N 1
ATOM 6684 C CA . ARG B 1 385 ? -37.156 -36.406 -15.539 1 59.88 385 ARG B CA 1
ATOM 6685 C C . ARG B 1 385 ? -38.062 -35.594 -16.453 1 59.88 385 ARG B C 1
ATOM 6687 O O . ARG B 1 385 ? -39.25 -35.875 -16.562 1 59.88 385 ARG B O 1
ATOM 6694 N N . LYS B 1 386 ? -37.5 -34.656 -17.141 1 57.34 386 LYS B N 1
ATOM 6695 C CA . LYS B 1 386 ? -38.281 -33.875 -18.094 1 57.34 386 LYS B CA 1
ATOM 6696 C C . LYS B 1 386 ? -38.688 -34.688 -19.297 1 57.34 386 LYS B C 1
ATOM 6698 O O . LYS B 1 386 ? -39.812 -34.594 -19.781 1 57.34 386 LYS B O 1
ATOM 6703 N N . VAL B 1 387 ? -37.906 -35.406 -19.688 1 56.03 387 VAL B N 1
ATOM 6704 C CA . VAL B 1 387 ? -38.219 -36.312 -20.781 1 56.03 387 VAL B CA 1
ATOM 6705 C C . VAL B 1 387 ? -39.281 -37.344 -20.328 1 56.03 387 VAL B C 1
ATOM 6707 O O . VAL B 1 387 ? -40.219 -37.594 -21.062 1 56.03 387 VAL B O 1
ATOM 6710 N N . ASP B 1 388 ? -39.094 -37.812 -19.203 1 56.19 388 ASP B N 1
ATOM 6711 C CA . ASP B 1 388 ? -40.094 -38.719 -18.672 1 56.19 388 ASP B CA 1
ATOM 6712 C C . ASP B 1 388 ? -41.438 -38.031 -18.469 1 56.19 388 ASP B C 1
ATOM 6714 O O . ASP B 1 388 ? -42.5 -38.625 -18.766 1 56.19 388 ASP B O 1
ATOM 6718 N N . ALA B 1 389 ? -41.312 -36.812 -18.031 1 56.44 389 ALA B N 1
ATOM 6719 C CA . ALA B 1 389 ? -42.562 -36.062 -17.844 1 56.44 389 ALA B CA 1
ATOM 6720 C C . ALA B 1 389 ? -43.188 -35.719 -19.188 1 56.44 389 ALA B C 1
ATOM 6722 O O . ALA B 1 389 ? -44.406 -35.781 -19.328 1 56.44 389 ALA B O 1
ATOM 6723 N N . GLU B 1 390 ? -42.438 -35.312 -20.062 1 52.22 390 GLU B N 1
ATOM 6724 C CA . GLU B 1 390 ? -42.906 -35.062 -21.406 1 52.22 390 GLU B CA 1
ATOM 6725 C C . GLU B 1 390 ? -43.438 -36.344 -22.047 1 52.22 390 GLU B C 1
ATOM 6727 O O . GLU B 1 390 ? -44.438 -36.281 -22.766 1 52.22 390 GLU B O 1
ATOM 6732 N N . GLN B 1 391 ? -42.875 -37.344 -21.688 1 48.84 391 GLN B N 1
ATOM 6733 C CA . GLN B 1 391 ? -43.375 -38.656 -22.156 1 48.84 391 GLN B CA 1
ATOM 6734 C C . GLN B 1 391 ? -44.656 -39.031 -21.422 1 48.84 391 GLN B C 1
ATOM 6736 O O . GLN B 1 391 ? -45.531 -39.656 -22.031 1 48.84 391 GLN B O 1
ATOM 6741 N N . MET B 1 392 ? -44.781 -38.594 -20.25 1 47.44 392 MET B N 1
ATOM 6742 C CA . MET B 1 392 ? -46.031 -38.844 -19.516 1 47.44 392 MET B CA 1
ATOM 6743 C C . MET B 1 392 ? -47.156 -38 -20.062 1 47.44 392 MET B C 1
ATOM 6745 O O . MET B 1 392 ? -48.312 -38.438 -20.094 1 47.44 392 MET B O 1
ATOM 6749 N N . GLN B 1 393 ? -46.812 -36.781 -20.375 1 43.62 393 GLN B N 1
ATOM 6750 C CA . GLN B 1 393 ? -47.844 -35.906 -20.938 1 43.62 393 GLN B CA 1
ATOM 6751 C C . GLN B 1 393 ? -48.344 -36.438 -22.281 1 43.62 393 GLN B C 1
ATOM 6753 O O . GLN B 1 393 ? -49.438 -36.125 -22.703 1 43.62 393 GLN B O 1
ATOM 6758 N N . LEU B 1 394 ? -47.531 -37.188 -22.953 1 39.66 394 LEU B N 1
ATOM 6759 C CA . LEU B 1 394 ? -48 -37.75 -24.203 1 39.66 394 LEU B CA 1
ATOM 6760 C C . LEU B 1 394 ? -48.969 -38.906 -23.953 1 39.66 394 LEU B C 1
ATOM 6762 O O . LEU B 1 394 ? -49.844 -39.188 -24.781 1 39.66 394 LEU B O 1
ATOM 6766 N N . VAL B 1 395 ? -49 -39.531 -22.781 1 38.19 395 VAL B N 1
ATOM 6767 C CA . VAL B 1 395 ? -49.906 -40.656 -22.578 1 38.19 395 VAL B CA 1
ATOM 6768 C C . VAL B 1 395 ? -51.281 -40.188 -22.125 1 38.19 395 VAL B C 1
ATOM 6770 O O . VAL B 1 395 ? -52.281 -40.844 -22.375 1 38.19 395 VAL B O 1
ATOM 6773 N N . GLN B 1 396 ? -51.438 -39.094 -21.406 1 34.19 396 GLN B N 1
ATOM 6774 C CA . GLN B 1 396 ? -52.75 -38.781 -20.797 1 34.19 396 GLN B CA 1
ATOM 6775 C C . GLN B 1 396 ? -53.75 -38.312 -21.844 1 34.19 396 GLN B C 1
ATOM 6777 O O . GLN B 1 396 ? -54.938 -38.281 -21.578 1 34.19 396 GLN B O 1
ATOM 6782 N N . PRO B 1 397 ? -53.406 -37.719 -22.984 1 35.53 397 PRO B N 1
ATOM 6783 C CA . PRO B 1 397 ? -54.531 -37.312 -23.812 1 35.53 397 PRO B CA 1
ATOM 6784 C C . PRO B 1 397 ? -55.375 -38.5 -24.297 1 35.53 397 PRO B C 1
ATOM 6786 O O . PRO B 1 397 ? -56.406 -38.312 -24.953 1 35.53 397 PRO B O 1
ATOM 6789 N N . LEU B 1 398 ? -55.062 -39.844 -24.297 1 31 398 LEU B N 1
ATOM 6790 C CA . LEU B 1 398 ? -56.031 -40.781 -24.859 1 31 398 LEU B CA 1
ATOM 6791 C C . LEU B 1 398 ? -57.219 -40.969 -23.922 1 31 398 LEU B C 1
ATOM 6793 O O . LEU B 1 398 ? -58.281 -41.406 -24.359 1 31 398 LEU B O 1
ATOM 6797 N N . VAL B 1 399 ? -57.156 -41.031 -22.703 1 30.05 399 VAL B N 1
ATOM 6798 C CA . VAL B 1 399 ? -58.344 -41.469 -21.969 1 30.05 399 VAL B CA 1
ATOM 6799 C C . VAL B 1 399 ? -59.375 -40.344 -21.922 1 30.05 399 VAL B C 1
ATOM 6801 O O . VAL B 1 399 ? -60.562 -40.562 -22.172 1 30.05 399 VAL B O 1
ATOM 6804 N N . ASN B 1 400 ? -59.406 -39.438 -21.047 1 27.55 400 ASN B N 1
ATOM 6805 C CA . ASN B 1 400 ? -60.594 -38.688 -20.688 1 27.55 400 ASN B CA 1
ATOM 6806 C C . ASN B 1 400 ? -60.938 -37.625 -21.734 1 27.55 400 ASN B C 1
ATOM 6808 O O . ASN B 1 400 ? -60.125 -36.719 -21.969 1 27.55 400 ASN B O 1
ATOM 6812 N N . ALA B 1 401 ? -61.562 -37.906 -23.078 1 25.5 401 ALA B N 1
ATOM 6813 C CA . ALA B 1 401 ? -62.344 -37 -23.953 1 25.5 401 ALA B CA 1
ATOM 6814 C C . ALA B 1 401 ? -63.281 -36.125 -23.141 1 25.5 401 ALA B C 1
ATOM 6816 O O . ALA B 1 401 ? -63.938 -35.25 -23.688 1 25.5 401 ALA B O 1
ATOM 6817 N N . MET B 1 402 ? -64 -36.656 -22.078 1 25.45 402 MET B N 1
ATOM 6818 C CA . MET B 1 402 ? -65.375 -36.219 -21.781 1 25.45 402 MET B CA 1
ATOM 6819 C C . MET B 1 402 ? -65.375 -34.719 -21.391 1 25.45 402 MET B C 1
ATOM 6821 O O . MET B 1 402 ? -66.188 -33.969 -21.859 1 25.45 402 MET B O 1
ATOM 6825 N N . GLY B 1 403 ? -65.375 -34.375 -20.094 1 24.56 403 GLY B N 1
ATOM 6826 C CA . GLY B 1 403 ? -66.125 -33.188 -19.594 1 24.56 403 GLY B CA 1
ATOM 6827 C C . GLY B 1 403 ? -65.375 -31.891 -19.891 1 24.56 403 GLY B C 1
ATOM 6828 O O . GLY B 1 403 ? -64.188 -31.828 -19.906 1 24.56 403 GLY B O 1
ATOM 6829 N N . GLU B 1 404 ? -66.062 -30.75 -20.484 1 25.02 404 GLU B N 1
ATOM 6830 C CA . GLU B 1 404 ? -65.75 -29.578 -21.281 1 25.02 404 GLU B CA 1
ATOM 6831 C C . GLU B 1 404 ? -64.875 -28.578 -20.516 1 25.02 404 GLU B C 1
ATOM 6833 O O . GLU B 1 404 ? -64.375 -27.625 -21.094 1 25.02 404 GLU B O 1
ATOM 6838 N N . GLY B 1 405 ? -64.812 -28.547 -19.188 1 21.7 405 GLY B N 1
ATOM 6839 C CA . GLY B 1 405 ? -64.938 -27.172 -18.719 1 21.7 405 GLY B CA 1
ATOM 6840 C C . GLY B 1 405 ? -63.781 -26.297 -19.156 1 21.7 405 GLY B C 1
ATOM 6841 O O . GLY B 1 405 ? -62.719 -26.812 -19.516 1 21.7 405 GLY B O 1
ATOM 6842 N N . CYS B 1 406 ? -63.938 -24.875 -19.281 1 21.58 406 CYS B N 1
ATOM 6843 C CA . CYS B 1 406 ? -63.438 -23.672 -19.953 1 21.58 406 CYS B CA 1
ATOM 6844 C C . CYS B 1 406 ? -62 -23.375 -19.547 1 21.58 406 CYS B C 1
ATOM 6846 O O . CYS B 1 406 ? -61.531 -23.844 -18.5 1 21.58 406 CYS B O 1
ATOM 6848 N N . PRO B 1 407 ? -61.344 -21.969 -19.906 1 24.81 407 PRO B N 1
ATOM 6849 C CA . PRO B 1 407 ? -60.188 -21.484 -20.641 1 24.81 407 PRO B CA 1
ATOM 6850 C C . PRO B 1 407 ? -59.031 -21.078 -19.734 1 24.81 407 PRO B C 1
ATOM 6852 O O . PRO B 1 407 ? -57.906 -20.906 -20.203 1 24.81 407 PRO B O 1
ATOM 6855 N N . PRO B 1 408 ? -58.812 -21.172 -18.438 1 21.72 408 PRO B N 1
ATOM 6856 C CA . PRO B 1 408 ? -58.344 -19.953 -17.766 1 21.72 408 PRO B CA 1
ATOM 6857 C C . PRO B 1 408 ? -56.875 -19.672 -18.016 1 21.72 408 PRO B C 1
ATOM 6859 O O . PRO B 1 408 ? -56.031 -20.547 -17.844 1 21.72 408 PRO B O 1
ATOM 6862 N N . TRP B 1 409 ? -56.438 -18.656 -19.016 1 18.7 409 TRP B N 1
ATOM 6863 C CA . TRP B 1 409 ? -55.281 -18.016 -19.609 1 18.7 409 TRP B CA 1
ATOM 6864 C C . TRP B 1 409 ? -54.406 -17.375 -18.547 1 18.7 409 TRP B C 1
ATOM 6866 O O . TRP B 1 409 ? -54.781 -16.375 -17.922 1 18.7 409 TRP B O 1
ATOM 6876 N N . SER B 1 410 ? -54 -17.891 -17.578 1 20.03 410 SER B N 1
ATOM 6877 C CA . SER B 1 410 ? -53.094 -17.375 -16.578 1 20.03 410 SER B CA 1
ATOM 6878 C C . SER B 1 410 ? -52 -16.516 -17.219 1 20.03 410 SER B C 1
ATOM 6880 O O . SER B 1 410 ? -51.625 -16.734 -18.375 1 20.03 410 SER B O 1
ATOM 6882 N N . GLN B 1 411 ? -51.469 -15.406 -16.547 1 23.8 411 GLN B N 1
ATOM 6883 C CA . GLN B 1 411 ? -50.812 -14.148 -16.188 1 23.8 411 GLN B CA 1
ATOM 6884 C C . GLN B 1 411 ? -49.312 -14.242 -16.328 1 23.8 411 GLN B C 1
ATOM 6886 O O . GLN B 1 411 ? -48.562 -13.477 -15.703 1 23.8 411 GLN B O 1
ATOM 6891 N N . ILE B 1 412 ? -48.812 -15.242 -16.906 1 19.5 412 ILE B N 1
ATOM 6892 C CA . ILE B 1 412 ? -47.406 -15.461 -16.609 1 19.5 412 ILE B CA 1
ATOM 6893 C C . ILE B 1 412 ? -46.562 -14.359 -17.266 1 19.5 412 ILE B C 1
ATOM 6895 O O . ILE B 1 412 ? -45.656 -13.805 -16.625 1 19.5 412 ILE B O 1
ATOM 6899 N N . ILE B 1 413 ? -46.375 -14.25 -18.578 1 19.52 413 ILE B N 1
ATOM 6900 C CA . ILE B 1 413 ? -45.062 -13.938 -19.125 1 19.52 413 ILE B CA 1
ATOM 6901 C C . ILE B 1 413 ? -44.812 -12.43 -19.094 1 19.52 413 ILE B C 1
ATOM 6903 O O . ILE B 1 413 ? -45.469 -11.688 -19.828 1 19.52 413 ILE B O 1
ATOM 6907 N N . PRO B 1 414 ? -44.75 -11.711 -18.031 1 21.53 414 PRO B N 1
ATOM 6908 C CA . PRO B 1 414 ? -44.562 -10.289 -18.328 1 21.53 414 PRO B CA 1
ATOM 6909 C C . PRO B 1 414 ? -43.406 -10.031 -19.281 1 21.53 414 PRO B C 1
ATOM 6911 O O . PRO B 1 414 ? -42.5 -10.859 -19.375 1 21.53 414 PRO B O 1
ATOM 6914 N N . ASP B 1 415 ? -43.531 -9.125 -20.203 1 20.45 415 ASP B N 1
ATOM 6915 C CA . ASP B 1 415 ? -42.781 -8.523 -21.312 1 20.45 415 ASP B CA 1
ATOM 6916 C C . ASP B 1 415 ? -41.469 -7.93 -20.844 1 20.45 415 ASP B C 1
ATOM 6918 O O . ASP B 1 415 ? -41.438 -7.102 -19.922 1 20.45 415 ASP B O 1
ATOM 6922 N N . PHE B 1 416 ? -40.406 -8.508 -21 1 19.97 416 PHE B N 1
ATOM 6923 C CA . PHE B 1 416 ? -38.969 -8.164 -20.875 1 19.97 416 PHE B CA 1
ATOM 6924 C C . PHE B 1 416 ? -38.625 -6.949 -21.719 1 19.97 416 PHE B C 1
ATOM 6926 O O . PHE B 1 416 ? -38.5 -7.055 -22.938 1 19.97 416 PHE B O 1
ATOM 6933 N N . MET B 1 417 ? -39.25 -5.828 -21.578 1 19.91 417 MET B N 1
ATOM 6934 C CA . MET B 1 417 ? -38.875 -4.699 -22.438 1 19.91 417 MET B CA 1
ATOM 6935 C C . MET B 1 417 ? -37.375 -4.402 -22.328 1 19.91 417 MET B C 1
ATOM 6937 O O . MET B 1 417 ? -36.844 -4.266 -21.234 1 19.91 417 MET B O 1
ATOM 6941 N N . ALA B 1 418 ? -36.594 -4.625 -23.359 1 21.95 418 ALA B N 1
ATOM 6942 C CA . ALA B 1 418 ? -35.25 -4.336 -23.859 1 21.95 418 ALA B CA 1
ATOM 6943 C C . ALA B 1 418 ? -34.969 -2.842 -23.781 1 21.95 418 ALA B C 1
ATOM 6945 O O . ALA B 1 418 ? -35.469 -2.057 -24.594 1 21.95 418 ALA B O 1
ATOM 6946 N N . GLN B 1 419 ? -35.062 -2.174 -22.734 1 22.16 419 GLN B N 1
ATOM 6947 C CA . GLN B 1 419 ? -34.75 -0.747 -22.797 1 22.16 419 GLN B CA 1
ATOM 6948 C C . GLN B 1 419 ? -33.312 -0.502 -23.266 1 22.16 419 GLN B C 1
ATOM 6950 O O . GLN B 1 419 ? -32.375 -1.112 -22.766 1 22.16 419 GLN B O 1
ATOM 6955 N N . SER B 1 420 ? -33.031 0.075 -24.516 1 21.38 420 SER B N 1
ATOM 6956 C CA . SER B 1 420 ? -31.984 0.507 -25.422 1 21.38 420 SER B CA 1
ATOM 6957 C C . SER B 1 420 ? -30.969 1.397 -24.719 1 21.38 420 SER B C 1
ATOM 6959 O O . SER B 1 420 ? -31.344 2.389 -24.078 1 21.38 420 SER B O 1
ATOM 6961 N N . TYR B 1 421 ? -29.953 0.844 -24.312 1 21.12 421 TYR B N 1
ATOM 6962 C CA . TYR B 1 421 ? -28.875 1.597 -23.688 1 21.12 421 TYR B CA 1
ATOM 6963 C C . TYR B 1 421 ? -28.328 2.658 -24.641 1 21.12 421 TYR B C 1
ATOM 6965 O O . TYR B 1 421 ? -28.172 2.41 -25.828 1 21.12 421 TYR B O 1
ATOM 6973 N N . PRO B 1 422 ? -28.469 3.92 -24.406 1 22.84 422 PRO B N 1
ATOM 6974 C CA . PRO B 1 422 ? -28.016 4.973 -25.312 1 22.84 422 PRO B CA 1
ATOM 6975 C C . PRO B 1 422 ? -26.516 4.895 -25.609 1 22.84 422 PRO B C 1
ATOM 6977 O O . PRO B 1 422 ? -25.75 4.336 -24.828 1 22.84 422 PRO B O 1
ATOM 6980 N N . ASP B 1 423 ? -25.922 5.156 -26.922 1 22.78 423 ASP B N 1
ATOM 6981 C CA . ASP B 1 423 ? -24.75 5.094 -27.797 1 22.78 423 ASP B CA 1
ATOM 6982 C C . ASP B 1 423 ? -23.562 5.836 -27.188 1 22.78 423 ASP B C 1
ATOM 6984 O O . ASP B 1 423 ? -22.406 5.492 -27.453 1 22.78 423 ASP B O 1
ATOM 6988 N N . GLY B 1 424 ? -23.703 7.031 -26.625 1 22.06 424 GLY B N 1
ATOM 6989 C CA . GLY B 1 424 ? -22.75 8.117 -26.766 1 22.06 424 GLY B CA 1
ATOM 6990 C C . GLY B 1 424 ? -21.484 7.914 -25.953 1 22.06 424 GLY B C 1
ATOM 6991 O O . GLY B 1 424 ? -20.609 8.773 -25.953 1 22.06 424 GLY B O 1
ATOM 6992 N N . MET B 1 425 ? -21.531 7.047 -24.984 1 22.27 425 MET B N 1
ATOM 6993 C CA . MET B 1 425 ? -20.656 7.531 -23.922 1 22.27 425 MET B CA 1
ATOM 6994 C C . MET B 1 425 ? -19.203 7.188 -24.219 1 22.27 425 MET B C 1
ATOM 6996 O O . MET B 1 425 ? -18.297 7.523 -23.438 1 22.27 425 MET B O 1
ATOM 7000 N N . PHE B 1 426 ? -18.859 6.262 -25.156 1 22.41 426 PHE B N 1
ATOM 7001 C CA . PHE B 1 426 ? -17.516 5.664 -25.156 1 22.41 426 PHE B CA 1
ATOM 7002 C C . PHE B 1 426 ? -16.531 6.566 -25.875 1 22.41 426 PHE B C 1
ATOM 7004 O O . PHE B 1 426 ? -15.406 6.148 -26.188 1 22.41 426 PHE B O 1
ATOM 7011 N N . ASP B 1 427 ? -16.719 7.793 -26.188 1 20.84 427 ASP B N 1
ATOM 7012 C CA . ASP B 1 427 ? -15.883 8.43 -27.188 1 20.84 427 ASP B CA 1
ATOM 7013 C C . ASP B 1 427 ? -14.453 8.609 -26.672 1 20.84 427 ASP B C 1
ATOM 7015 O O . ASP B 1 427 ? -13.57 9.031 -27.422 1 20.84 427 ASP B O 1
ATOM 7019 N N . GLY B 1 428 ? -14.086 8.672 -25.391 1 20.75 428 GLY B N 1
ATOM 7020 C CA . GLY B 1 428 ? -12.969 9.57 -25.156 1 20.75 428 GLY B CA 1
ATOM 7021 C C . GLY B 1 428 ? -11.617 8.906 -25.328 1 20.75 428 GLY B C 1
ATOM 7022 O O . GLY B 1 428 ? -10.594 9.438 -24.891 1 20.75 428 GLY B O 1
ATOM 7023 N N . ILE B 1 429 ? -11.484 7.637 -25.672 1 20.22 429 ILE B N 1
ATOM 7024 C CA . ILE B 1 429 ? -10.102 7.203 -25.484 1 20.22 429 ILE B CA 1
ATOM 7025 C C . ILE B 1 429 ? -9.242 7.746 -26.625 1 20.22 429 ILE B C 1
ATOM 7027 O O . ILE B 1 429 ? -9.469 7.418 -27.797 1 20.22 429 ILE B O 1
ATOM 7031 N N . ALA B 1 430 ? -8.555 8.922 -26.578 1 21.5 430 ALA B N 1
ATOM 7032 C CA . ALA B 1 430 ? -7.629 9.438 -27.578 1 21.5 430 ALA B CA 1
ATOM 7033 C C . ALA B 1 430 ? -6.387 8.555 -27.672 1 21.5 430 ALA B C 1
ATOM 7035 O O . ALA B 1 430 ? -5.703 8.312 -26.688 1 21.5 430 ALA B O 1
ATOM 7036 N N . VAL B 1 431 ? -6.289 7.582 -28.531 1 19.17 431 VAL B N 1
ATOM 7037 C CA . VAL B 1 431 ? -5.145 6.77 -28.938 1 19.17 431 VAL B CA 1
ATOM 7038 C C . VAL B 1 431 ? -4.031 7.668 -29.469 1 19.17 431 VAL B C 1
ATOM 7040 O O . VAL B 1 431 ? -4.207 8.359 -30.469 1 19.17 431 VAL B O 1
ATOM 7043 N N . ALA B 1 432 ? -3.053 8.242 -28.672 1 22.42 432 ALA B N 1
ATOM 7044 C CA . ALA B 1 432 ? -1.9 8.945 -29.234 1 22.42 432 ALA B CA 1
ATOM 7045 C C . ALA B 1 432 ? -1.019 7.996 -30.031 1 22.42 432 ALA B C 1
ATOM 7047 O O . ALA B 1 432 ? -0.58 6.965 -29.516 1 22.42 432 ALA B O 1
ATOM 7048 N N . ASP B 1 433 ? -1.129 7.762 -31.438 1 18.84 433 ASP B N 1
ATOM 7049 C CA . ASP B 1 433 ? -0.421 7.012 -32.469 1 18.84 433 ASP B CA 1
ATOM 7050 C C . ASP B 1 433 ? 1.039 7.445 -32.562 1 18.84 433 ASP B C 1
ATOM 7052 O O . ASP B 1 433 ? 1.737 7.098 -33.5 1 18.84 433 ASP B O 1
ATOM 7056 N N . GLU B 1 434 ? 1.857 8.055 -31.688 1 21.39 434 GLU B N 1
ATOM 7057 C CA . GLU B 1 434 ? 3.096 8.547 -32.281 1 21.39 434 GLU B CA 1
ATOM 7058 C C . GLU B 1 434 ? 4.023 7.395 -32.656 1 21.39 434 GLU B C 1
ATOM 7060 O O . GLU B 1 434 ? 4.367 6.57 -31.812 1 21.39 434 GLU B O 1
ATOM 7065 N N . SER B 1 435 ? 4 6.871 -33.906 1 18.97 435 SER B N 1
ATOM 7066 C CA . SER B 1 435 ? 4.883 5.941 -34.594 1 18.97 435 SER B CA 1
ATOM 7067 C C . SER B 1 435 ? 6.332 6.41 -34.531 1 18.97 435 SER B C 1
ATOM 7069 O O . SER B 1 435 ? 6.672 7.449 -35.125 1 18.97 435 SER B O 1
ATOM 7071 N N . PRO B 1 436 ? 7.105 6.441 -33.5 1 20.02 436 PRO B N 1
ATOM 7072 C CA . PRO B 1 436 ? 8.461 6.867 -33.844 1 20.02 436 PRO B CA 1
ATOM 7073 C C . PRO B 1 436 ? 9.125 5.949 -34.844 1 20.02 436 PRO B C 1
ATOM 7075 O O . PRO B 1 436 ? 8.758 4.777 -34.969 1 20.02 436 PRO B O 1
ATOM 7078 N N . ALA B 1 437 ? 9.875 6.477 -35.938 1 20.58 437 ALA B N 1
ATOM 7079 C CA . ALA B 1 437 ? 10.648 6.047 -37.094 1 20.58 437 ALA B CA 1
ATOM 7080 C C . ALA B 1 437 ? 11.766 5.094 -36.688 1 20.58 437 ALA B C 1
ATOM 7082 O O . ALA B 1 437 ? 12.305 5.195 -35.594 1 20.58 437 ALA B O 1
ATOM 7083 N N . VAL B 1 438 ? 11.867 3.885 -37.375 1 19.48 438 VAL B N 1
ATOM 7084 C CA . VAL B 1 438 ? 12.758 2.748 -37.562 1 19.48 438 VAL B CA 1
ATOM 7085 C C . VAL B 1 438 ? 14.156 3.242 -37.938 1 19.48 438 VAL B C 1
ATOM 7087 O O . VAL B 1 438 ? 14.328 3.912 -38.969 1 19.48 438 VAL B O 1
ATOM 7090 N N . TYR B 1 439 ? 15.023 3.758 -37.125 1 19.39 439 TYR B N 1
ATOM 7091 C CA . TYR B 1 439 ? 16.391 3.996 -37.562 1 19.39 439 TYR B CA 1
ATOM 7092 C C . TYR B 1 439 ? 17 2.732 -38.156 1 19.39 439 TYR B C 1
ATOM 7094 O O . TYR B 1 439 ? 17.047 1.691 -37.5 1 19.39 439 TYR B O 1
ATOM 7102 N N . ARG B 1 440 ? 16.969 2.457 -39.5 1 19.88 440 ARG B N 1
ATOM 7103 C CA . ARG B 1 440 ? 17.625 1.507 -40.406 1 19.88 440 ARG B CA 1
ATOM 7104 C C . ARG B 1 440 ? 19.141 1.556 -40.25 1 19.88 440 ARG B C 1
ATOM 7106 O O . ARG B 1 440 ? 19.781 2.475 -40.75 1 19.88 440 ARG B O 1
ATOM 7113 N N . SER B 1 441 ? 19.797 1.4 -39.25 1 19.38 441 SER B N 1
ATOM 7114 C CA . SER B 1 441 ? 21.219 1.306 -39.5 1 19.38 441 SER B CA 1
ATOM 7115 C C . SER B 1 441 ? 21.531 0.188 -40.5 1 19.38 441 SER B C 1
ATOM 7117 O O . SER B 1 441 ? 20.953 -0.9 -40.406 1 19.38 441 SER B O 1
ATOM 7119 N N . ALA B 1 442 ? 22.141 0.385 -41.781 1 20.47 442 ALA B N 1
ATOM 7120 C CA . ALA B 1 442 ? 22.734 -0.207 -42.969 1 20.47 442 ALA B CA 1
ATOM 7121 C C . ALA B 1 442 ? 23.688 -1.351 -42.594 1 20.47 442 ALA B C 1
ATOM 7123 O O . ALA B 1 442 ? 23.578 -2.447 -43.156 1 20.47 442 ALA B O 1
ATOM 7124 N N . THR B 1 443 ? 25.109 -1.01 -42.344 1 21.67 443 THR B N 1
ATOM 7125 C CA . THR B 1 443 ? 26.297 -1.564 -43 1 21.67 443 THR B CA 1
ATOM 7126 C C . THR B 1 443 ? 26.5 -3.018 -42.594 1 21.67 443 THR B C 1
ATOM 7128 O O . THR B 1 443 ? 25.906 -3.484 -41.625 1 21.67 443 THR B O 1
ATOM 7131 N N . MET B 1 444 ? 28.094 -3.512 -42.281 1 20.42 444 MET B N 1
ATOM 7132 C CA . MET B 1 444 ? 28.75 -4.797 -42.5 1 20.42 444 MET B CA 1
ATOM 7133 C C . MET B 1 444 ? 28.203 -5.855 -41.531 1 20.42 444 MET B C 1
ATOM 7135 O O . MET B 1 444 ? 27.875 -5.559 -40.375 1 20.42 444 MET B O 1
#

Foldseek 3Di:
DVVVCCVPPPDPPPPQPPPPPPPPLDDPVLLVVLLVQLLVQPQVLQVRNDSCVLCPPPNPCQALLSLLSSLLSCLVPLPDDLVSSLVSVVSNVSNLVSQLPDDADGDSSSLSSLLSCLLAQQQQNDPDDTDQSQVSLVSSLVRLCVVPPCLVDQQVPDQQDPVNLSSLSSNLSSLLSNLLSCVLVVHDDDDDVRNLVNNCNSVVDPVDDLVSVLSNLLSLLSVVLVVQLVPLVCLQPDDLDDPSLVVSCVVPVVNVPDDLLRCSVLSSLLSSLVSLVSSCVNYDPNVVSLVSNLVSLVVLLVSLLPDDLSSNSSHGCSSVSSNLVSLLSNLLVPLPPPSNVSQLVSLVVSDSDCRHSSNVSSVVSVVSSVVSVVVVVVVVVVVVVVVVVVVVVVPPVPPPPDDDDPPDPPDDDPDPPPPDDDDPDPPDDPPPPPPPDDPPPDDD/DVVVCCVPVPDPPPPQPPPPPPPPLDDPVLLVVLLVQLLVQPQVLQVRNDSCVLCPPPNPCQALLSLLSNLLSCLVPLPDDLVSSLVSVVSNVSNLVSQLPDDADGDSSSLSSLLSCLLAQLQQNDPDDTDQSQVSLVSSLVRLCVVPPCLVDAQVPDQQDPVNLSSLSSNLSSLLSNLLSCVLVVHDDDDDVRNLVNLCNSVVDPVDDLVSVLSNLLSLLSVVLVVQLVPLVCLQPDDLDDPSLVVSCVVPVVNVPDDLLRCSVLSSLLSSLVSLVSSCVNYDPNVVSLVSNLVSLVVLLVSLLPDDLSSNSSHGCSSVSSNLVSLLSNLLVPLPPPSNVSQLVSLVVSDSDCRHPSNVSSVVSVVSSVVSVVVVVVVVVVVVVVVVVVVVVVPPVPPDPDDDDDDPPDDPDPDPPPPDDDDPDPPPDPPPPPPPDDPPPDDD

pLDDT: mean 77.57, std 24.07, range [16.45, 98.5]